Protein AF-0000000075451572 (afdb_homodimer)

Foldseek 3Di:
DDPPDPPPPPPPPPPPPPPPPVPPPPPPPPPPCPVPLPPPFDFCVPWDKAKFAVLLLQDFDQADLLLVLVLVVLRVVCRLLLLQVLLCPVPPPASDDPVQADPVQWHKDKFFPVSSLDDPVCVVVNVVSQQCQQVAKDWDWDADPVGDIDTDIGGQWDKAFDPDPPDPTGIIMTIGHRRSSCSRSDQPVHIFMDTSSLSSSDPGPLLSSVLSVVRVCVVVQWDKDFPCSVCRSNVCNPPCQWVVSCCVPHVVVSQVRQVVCQQVRRHQKGKDKDAAADPPDPDTHGGMIIIGMDGRPPPVVVVQVVVLVVLLVVQLVLLCVQQNDDSVVSNVLSVLDHPVCSVVLVVVSVVLSVVCVVDVLDDRRSVVNCSVSSSVSSSHPPPPPPPVPPSPPVD/DDDPPPPPPPPPPPPPDPPPPVPPPPPPPPPPCPVPLPPPFDFCVPWDKFKFAVLLLQDFDQADLLLVLVLVVLRVVCRLLLLQVLLCPVPPPASDDQVQADPVQWHKDKFFPVSSLDDPVCVVVNVVSQQCQQVAKDWDWDADPVGDIDTDIGGQWDKAFDPDPPDPTGIIMTIGHRRSSCSRSDQPVHIFMDTSSLSSSDPGPLLSSVLSVVRVCVVVQWDKDFPCSVCRSNVCNPPCQWVVSVCVPHVVVSQVRQVVCQQVRRHQKGWDKDAAADPPDPDTHGRMIIIGMDGRPDPVVVVQVVVLVVLLVVQLVLLCVQQNDDSVVSNVLSVLDHPVCSVVLVVVSVVLSVVCVVDVLDDRRSVVNCSVSSSVSSSHPPPPPPPVPPSPPVD

Structure (mmCIF, N/CA/C/O backbone):
data_AF-0000000075451572-model_v1
#
loop_
_entity.id
_entity.type
_entity.pdbx_description
1 polymer 'Initiator RepB protein'
#
loop_
_atom_site.group_PDB
_atom_site.id
_atom_site.type_symbol
_atom_site.label_atom_id
_atom_site.label_alt_id
_atom_site.label_comp_id
_atom_site.label_asym_id
_atom_site.label_entity_id
_atom_site.label_seq_id
_atom_site.pdbx_PDB_ins_code
_atom_site.Cartn_x
_atom_site.Cartn_y
_atom_site.Cartn_z
_atom_site.occupancy
_atom_site.B_iso_or_equiv
_atom_site.auth_seq_id
_atom_site.auth_comp_id
_atom_site.auth_asym_id
_atom_site.auth_atom_id
_atom_site.pdbx_PDB_model_num
ATOM 1 N N . MET A 1 1 ? -90.5 -44.438 25.922 1 24.92 1 MET A N 1
ATOM 2 C CA . MET A 1 1 ? -89 -44.531 25.828 1 24.92 1 MET A CA 1
ATOM 3 C C . MET A 1 1 ? -88.5 -43.812 24.594 1 24.92 1 MET A C 1
ATOM 5 O O . MET A 1 1 ? -88.438 -44.406 23.5 1 24.92 1 MET A O 1
ATOM 9 N N . GLU A 1 2 ? -88.812 -42.562 24.438 1 24.56 2 GLU A N 1
ATOM 10 C CA . GLU A 1 2 ? -89 -41.562 23.391 1 24.56 2 GLU A CA 1
ATOM 11 C C . GLU A 1 2 ? -87.688 -41.156 22.75 1 24.56 2 GLU A C 1
ATOM 13 O O . GLU A 1 2 ? -86.75 -40.781 23.453 1 24.56 2 GLU A O 1
ATOM 18 N N . GLY A 1 3 ? -87.312 -41.812 21.625 1 25.23 3 GLY A N 1
ATOM 19 C CA . GLY A 1 3 ? -86.188 -41.969 20.75 1 25.23 3 GLY A CA 1
ATOM 20 C C . GLY A 1 3 ? -85.688 -40.688 20.156 1 25.23 3 GLY A C 1
ATOM 21 O O . GLY A 1 3 ? -86.375 -40.062 19.344 1 25.23 3 GLY A O 1
ATOM 22 N N . GLU A 1 4 ? -85.125 -39.844 21.078 1 25.3 4 GLU A N 1
ATOM 23 C CA . GLU A 1 4 ? -84.75 -38.469 20.875 1 25.3 4 GLU A CA 1
ATOM 24 C C . GLU A 1 4 ? -83.875 -38.312 19.641 1 25.3 4 GLU A C 1
ATOM 26 O O . GLU A 1 4 ? -82.875 -39.031 19.469 1 25.3 4 GLU A O 1
ATOM 31 N N . ARG A 1 5 ? -84.5 -37.812 18.547 1 25.31 5 ARG A N 1
ATOM 32 C CA . ARG A 1 5 ? -84.125 -37.656 17.141 1 25.31 5 ARG A CA 1
ATOM 33 C C . ARG A 1 5 ? -82.875 -36.812 16.984 1 25.31 5 ARG A C 1
ATOM 35 O O . ARG A 1 5 ? -82.812 -35.688 17.5 1 25.31 5 ARG A O 1
ATOM 42 N N . PRO A 1 6 ? -81.688 -37.438 16.859 1 27.94 6 PRO A N 1
ATOM 43 C CA . PRO A 1 6 ? -80.312 -36.844 16.906 1 27.94 6 PRO A CA 1
ATOM 44 C C . PRO A 1 6 ? -80.125 -35.812 15.805 1 27.94 6 PRO A C 1
ATOM 46 O O . PRO A 1 6 ? -80.375 -36.062 14.641 1 27.94 6 PRO A O 1
ATOM 49 N N . THR A 1 7 ? -80.562 -34.531 16.062 1 24.95 7 THR A N 1
ATOM 50 C CA . THR A 1 7 ? -80.625 -33.438 15.117 1 24.95 7 THR A CA 1
ATOM 51 C C . THR A 1 7 ? -79.312 -33.219 14.453 1 24.95 7 THR A C 1
ATOM 53 O O . THR A 1 7 ? -78.25 -33.031 15.148 1 24.95 7 THR A O 1
ATOM 56 N N . THR A 1 8 ? -79.062 -33.844 13.312 1 22.77 8 THR A N 1
ATOM 57 C CA . THR A 1 8 ? -77.875 -33.969 12.422 1 22.77 8 THR A CA 1
ATOM 58 C C . THR A 1 8 ? -77.438 -32.594 11.922 1 22.77 8 THR A C 1
ATOM 60 O O . THR A 1 8 ? -78.125 -31.969 11.117 1 22.77 8 THR A O 1
ATOM 63 N N . LYS A 1 9 ? -77.188 -31.672 12.961 1 23.52 9 LYS A N 1
ATOM 64 C CA . LYS A 1 9 ? -76.812 -30.312 12.586 1 23.52 9 LYS A CA 1
ATOM 65 C C . LYS A 1 9 ? -75.812 -30.281 11.453 1 23.52 9 LYS A C 1
ATOM 67 O O . LYS A 1 9 ? -74.75 -30.938 11.531 1 23.52 9 LYS A O 1
ATOM 72 N N . SER A 1 10 ? -76.25 -30.109 10.219 1 22.59 10 SER A N 1
ATOM 73 C CA . SER A 1 10 ? -75.625 -30.078 8.891 1 22.59 10 SER A CA 1
ATOM 74 C C . SER A 1 10 ? -74.5 -29.016 8.812 1 22.59 10 SER A C 1
ATOM 76 O O . SER A 1 10 ? -74.75 -27.828 9.023 1 22.59 10 SER A O 1
ATOM 78 N N . SER A 1 11 ? -73.375 -29.25 9.508 1 24.06 11 SER A N 1
ATOM 79 C CA . SER A 1 11 ? -72.25 -28.375 9.609 1 24.06 11 SER A CA 1
ATOM 80 C C . SER A 1 11 ? -71.812 -27.891 8.234 1 24.06 11 SER A C 1
ATOM 82 O O . SER A 1 11 ? -71.5 -28.688 7.363 1 24.06 11 SER A O 1
ATOM 84 N N . VAL A 1 12 ? -72.562 -26.875 7.73 1 24.38 12 VAL A N 1
ATOM 85 C CA . VAL A 1 12 ? -72.312 -26.266 6.422 1 24.38 12 VAL A CA 1
ATOM 86 C C . VAL A 1 12 ? -70.875 -25.859 6.297 1 24.38 12 VAL A C 1
ATOM 88 O O . VAL A 1 12 ? -70.375 -25.047 7.086 1 24.38 12 VAL A O 1
ATOM 91 N N . VAL A 1 13 ? -70 -26.812 6.043 1 24.36 13 VAL A N 1
ATOM 92 C CA . VAL A 1 13 ? -68.562 -26.641 5.812 1 24.36 13 VAL A CA 1
ATOM 93 C C . VAL A 1 13 ? -68.312 -25.578 4.746 1 24.36 13 VAL A C 1
ATOM 95 O O . VAL A 1 13 ? -68.812 -25.719 3.605 1 24.36 13 VAL A O 1
ATOM 98 N N . ARG A 1 14 ? -68.625 -24.312 5.191 1 23.56 14 ARG A N 1
ATOM 99 C CA . ARG A 1 14 ? -68.375 -23.203 4.27 1 23.56 14 ARG A CA 1
ATOM 100 C C . ARG A 1 14 ? -67.125 -23.438 3.473 1 23.56 14 ARG A C 1
ATOM 102 O O . ARG A 1 14 ? -66.062 -23.688 4.051 1 23.56 14 ARG A O 1
ATOM 109 N N . ALA A 1 15 ? -67.25 -23.953 2.273 1 23.89 15 ALA A N 1
ATOM 110 C CA . ALA A 1 15 ? -66.188 -24.203 1.263 1 23.89 15 ALA A CA 1
ATOM 111 C C . ALA A 1 15 ? -65.375 -22.953 1 1 23.89 15 ALA A C 1
ATOM 113 O O . ALA A 1 15 ? -65.938 -21.906 0.634 1 23.89 15 ALA A O 1
ATOM 114 N N . GLY A 1 16 ? -64.562 -22.625 1.948 1 23.11 16 GLY A N 1
ATOM 115 C CA . GLY A 1 16 ? -63.688 -21.469 1.809 1 23.11 16 GLY A CA 1
ATOM 116 C C . GLY A 1 16 ? -63.125 -21.297 0.404 1 23.11 16 GLY A C 1
ATOM 117 O O . GLY A 1 16 ? -62.812 -22.281 -0.265 1 23.11 16 GLY A O 1
ATOM 118 N N . LYS A 1 17 ? -63.719 -20.312 -0.306 1 24.28 17 LYS A N 1
ATOM 119 C CA . LYS A 1 17 ? -63.375 -19.891 -1.662 1 24.28 17 LYS A CA 1
ATOM 120 C C . LYS A 1 17 ? -61.875 -19.875 -1.867 1 24.28 17 LYS A C 1
ATOM 122 O O . LYS A 1 17 ? -61.156 -19.188 -1.132 1 24.28 17 LYS A O 1
ATOM 127 N N . ALA A 1 18 ? -61.281 -20.984 -2.354 1 24.42 18 ALA A N 1
ATOM 128 C CA . ALA A 1 18 ? -59.875 -21.109 -2.814 1 24.42 18 ALA A CA 1
ATOM 129 C C . ALA A 1 18 ? -59.5 -19.969 -3.762 1 24.42 18 ALA A C 1
ATOM 131 O O . ALA A 1 18 ? -60.094 -19.859 -4.852 1 24.42 18 ALA A O 1
ATOM 132 N N . THR A 1 19 ? -59.531 -18.734 -3.27 1 24.86 19 THR A N 1
ATOM 133 C CA . THR A 1 19 ? -59.062 -17.688 -4.16 1 24.86 19 THR A CA 1
ATOM 134 C C . THR A 1 19 ? -57.812 -18.141 -4.934 1 24.86 19 THR A C 1
ATOM 136 O O . THR A 1 19 ? -56.844 -18.609 -4.344 1 24.86 19 THR A O 1
ATOM 139 N N . ALA A 1 20 ? -58 -18.594 -6.098 1 23.45 20 ALA A N 1
ATOM 140 C CA . ALA A 1 20 ? -57 -18.953 -7.117 1 23.45 20 ALA A CA 1
ATOM 141 C C . ALA A 1 20 ? -55.969 -17.844 -7.305 1 23.45 20 ALA A C 1
ATOM 143 O O . ALA A 1 20 ? -56.312 -16.781 -7.812 1 23.45 20 ALA A O 1
ATOM 144 N N . HIS A 1 21 ? -55.281 -17.438 -6.258 1 24.62 21 HIS A N 1
ATOM 145 C CA . HIS A 1 21 ? -54.188 -16.531 -6.539 1 24.62 21 HIS A CA 1
ATOM 146 C C . HIS A 1 21 ? -53.344 -17 -7.734 1 24.62 21 HIS A C 1
ATOM 148 O O . HIS A 1 21 ? -52.875 -18.141 -7.758 1 24.62 21 HIS A O 1
ATOM 154 N N . ASN A 1 22 ? -53.812 -16.656 -8.93 1 25.28 22 ASN A N 1
ATOM 155 C CA . ASN A 1 22 ? -53.125 -16.828 -10.203 1 25.28 22 ASN A CA 1
ATOM 156 C C . ASN A 1 22 ? -51.656 -16.469 -10.094 1 25.28 22 ASN A C 1
ATOM 158 O O . ASN A 1 22 ? -51.312 -15.312 -9.875 1 25.28 22 ASN A O 1
ATOM 162 N N . ALA A 1 23 ? -50.844 -17.328 -9.477 1 26.11 23 ALA A N 1
ATOM 163 C CA . ALA A 1 23 ? -49.406 -17.359 -9.312 1 26.11 23 ALA A CA 1
ATOM 164 C C . ALA A 1 23 ? -48.688 -17.188 -10.648 1 26.11 23 ALA A C 1
ATOM 166 O O . ALA A 1 23 ? -47.5 -17.484 -10.781 1 26.11 23 ALA A O 1
ATOM 167 N N . ASN A 1 24 ? -49.5 -16.859 -11.695 1 25.38 24 ASN A N 1
ATOM 168 C CA . ASN A 1 24 ? -48.688 -16.906 -12.891 1 25.38 24 ASN A CA 1
ATOM 169 C C . ASN A 1 24 ? -47.531 -15.883 -12.82 1 25.38 24 ASN A C 1
ATOM 171 O O . ASN A 1 24 ? -47.719 -14.734 -13.25 1 25.38 24 ASN A O 1
ATOM 175 N N . PHE A 1 25 ? -47.062 -15.633 -11.625 1 27.64 25 PHE A N 1
ATOM 176 C CA . PHE A 1 25 ? -45.938 -14.719 -11.758 1 27.64 25 PHE A CA 1
ATOM 177 C C . PHE A 1 25 ? -44.969 -15.172 -12.867 1 27.64 25 PHE A C 1
ATOM 179 O O . PHE A 1 25 ? -44.562 -16.328 -12.898 1 27.64 25 PHE A O 1
ATOM 186 N N . GLY A 1 26 ? -45.219 -14.633 -14.055 1 25.41 26 GLY A N 1
ATOM 187 C CA . GLY A 1 26 ? -44.375 -14.844 -15.219 1 25.41 26 GLY A CA 1
ATOM 188 C C . GLY A 1 26 ? -42.906 -14.984 -14.859 1 25.41 26 GLY A C 1
ATOM 189 O O . GLY A 1 26 ? -42.375 -14.25 -14.008 1 25.41 26 GLY A O 1
ATOM 190 N N . LYS A 1 27 ? -42.469 -16.281 -14.938 1 27.27 27 LYS A N 1
ATOM 191 C CA . LYS A 1 27 ? -41.062 -16.703 -14.891 1 27.27 27 LYS A CA 1
ATOM 192 C C . LYS A 1 27 ? -40.188 -15.734 -15.656 1 27.27 27 LYS A C 1
ATOM 194 O O . LYS A 1 27 ? -40.281 -15.602 -16.875 1 27.27 27 LYS A O 1
ATOM 199 N N . ARG A 1 28 ? -40.031 -14.578 -15.156 1 26.98 28 ARG A N 1
ATOM 200 C CA . ARG A 1 28 ? -38.969 -13.789 -15.781 1 26.98 28 ARG A CA 1
ATOM 201 C C . ARG A 1 28 ? -37.812 -14.672 -16.234 1 26.98 28 ARG A C 1
ATOM 203 O O . ARG A 1 28 ? -37.25 -15.422 -15.422 1 26.98 28 ARG A O 1
ATOM 210 N N . LYS A 1 29 ? -37.875 -15.148 -17.438 1 23.97 29 LYS A N 1
ATOM 211 C CA . LYS A 1 29 ? -36.75 -15.836 -18.031 1 23.97 29 LYS A CA 1
ATOM 212 C C . LYS A 1 29 ? -35.438 -15.312 -17.453 1 23.97 29 LYS A C 1
ATOM 214 O O . LYS A 1 29 ? -35.156 -14.117 -17.516 1 23.97 29 LYS A O 1
ATOM 219 N N . LYS A 1 30 ? -35.125 -15.891 -16.359 1 27.97 30 LYS A N 1
ATOM 220 C CA . LYS A 1 30 ? -33.719 -15.719 -16.016 1 27.97 30 LYS A CA 1
ATOM 221 C C . LYS A 1 30 ? -32.844 -15.617 -17.266 1 27.97 30 LYS A C 1
ATOM 223 O O . LYS A 1 30 ? -32.875 -16.5 -18.125 1 27.97 30 LYS A O 1
ATOM 228 N N . ARG A 1 31 ? -32.875 -14.398 -17.859 1 28.81 31 ARG A N 1
ATOM 229 C CA . ARG A 1 31 ? -31.844 -14.227 -18.906 1 28.81 31 ARG A CA 1
ATOM 230 C C . ARG A 1 31 ? -30.656 -15.156 -18.656 1 28.81 31 ARG A C 1
ATOM 232 O O . ARG A 1 31 ? -30.078 -15.156 -17.562 1 28.81 31 ARG A O 1
ATOM 239 N N . ASP A 1 32 ? -30.875 -16.344 -19 1 27.22 32 ASP A N 1
ATOM 240 C CA . ASP A 1 32 ? -29.688 -17.203 -19.109 1 27.22 32 ASP A CA 1
ATOM 241 C C . ASP A 1 32 ? -28.453 -16.375 -19.453 1 27.22 32 ASP A C 1
ATOM 243 O O . ASP A 1 32 ? -28.328 -15.844 -20.547 1 27.22 32 ASP A O 1
ATOM 247 N N . ILE A 1 33 ? -28.141 -15.5 -18.594 1 30.22 33 ILE A N 1
ATOM 248 C CA . ILE A 1 33 ? -26.859 -14.82 -18.734 1 30.22 33 ILE A CA 1
ATOM 249 C C . ILE A 1 33 ? -25.797 -15.828 -19.172 1 30.22 33 ILE A C 1
ATOM 251 O O . ILE A 1 33 ? -25.266 -16.578 -18.359 1 30.22 33 ILE A O 1
ATOM 255 N N . LYS A 1 34 ? -26.016 -16.703 -20.094 1 29.16 34 LYS A N 1
ATOM 256 C CA . LYS A 1 34 ? -24.844 -17.266 -20.766 1 29.16 34 LYS A CA 1
ATOM 257 C C . LYS A 1 34 ? -23.766 -16.219 -20.953 1 29.16 34 LYS A C 1
ATOM 259 O O . LYS A 1 34 ? -23.859 -15.375 -21.859 1 29.16 34 LYS A O 1
ATOM 264 N N . ARG A 1 35 ? -23.219 -15.719 -19.938 1 33.06 35 ARG A N 1
ATOM 265 C CA . ARG A 1 35 ? -22.062 -14.828 -20.016 1 33.06 35 ARG A CA 1
ATOM 266 C C . ARG A 1 35 ? -21.062 -15.32 -21.062 1 33.06 35 ARG A C 1
ATOM 268 O O . ARG A 1 35 ? -20.656 -16.484 -21.031 1 33.06 35 ARG A O 1
ATOM 275 N N . ASN A 1 36 ? -21.141 -14.758 -22.266 1 31.44 36 ASN A N 1
ATOM 276 C CA . ASN A 1 36 ? -20.25 -14.906 -23.422 1 31.44 36 ASN A CA 1
ATOM 277 C C . ASN A 1 36 ? -18.812 -15.164 -22.984 1 31.44 36 ASN A C 1
ATOM 279 O O . ASN A 1 36 ? -18.281 -14.453 -22.125 1 31.44 36 ASN A O 1
ATOM 283 N N . ILE A 1 37 ? -18.406 -16.422 -22.875 1 35.78 37 ILE A N 1
ATOM 284 C CA . ILE A 1 37 ? -16.984 -16.75 -22.797 1 35.78 37 ILE A CA 1
ATOM 285 C C . ILE A 1 37 ? -16.188 -15.75 -23.625 1 35.78 37 ILE A C 1
ATOM 287 O O . ILE A 1 37 ? -16.484 -15.531 -24.812 1 35.78 37 ILE A O 1
ATOM 291 N N . PRO A 1 38 ? -15.555 -14.812 -23.016 1 39.12 38 PRO A N 1
ATOM 292 C CA . PRO A 1 38 ? -14.82 -13.867 -23.859 1 39.12 38 PRO A CA 1
ATOM 293 C C . PRO A 1 38 ? -14.125 -14.555 -25.031 1 39.12 38 PRO A C 1
ATOM 295 O O . PRO A 1 38 ? -13.672 -15.695 -24.906 1 39.12 38 PRO A O 1
ATOM 298 N N . THR A 1 39 ? -14.531 -14.328 -26.234 1 40.69 39 THR A N 1
ATOM 299 C CA . THR A 1 39 ? -14.008 -14.758 -27.531 1 40.69 39 THR A CA 1
ATOM 300 C C . THR A 1 39 ? -12.484 -14.844 -27.484 1 40.69 39 THR A C 1
ATOM 302 O O . THR A 1 39 ? -11.875 -15.484 -28.359 1 40.69 39 THR A O 1
ATOM 305 N N . GLU A 1 40 ? -11.852 -14.234 -26.594 1 44.69 40 GLU A N 1
ATOM 306 C CA . GLU A 1 40 ? -10.391 -14.141 -26.672 1 44.69 40 GLU A CA 1
ATOM 307 C C . GLU A 1 40 ? -9.727 -15.242 -25.844 1 44.69 40 GLU A C 1
ATOM 309 O O . GLU A 1 40 ? -8.539 -15.148 -25.516 1 44.69 40 GLU A O 1
ATOM 314 N N . LEU A 1 41 ? -10.531 -16.188 -25.578 1 48.88 41 LEU A N 1
ATOM 315 C CA . LEU A 1 41 ? -9.969 -17.25 -24.75 1 48.88 41 LEU A CA 1
ATOM 316 C C . LEU A 1 41 ? -9.078 -18.172 -25.562 1 48.88 41 LEU A C 1
ATOM 318 O O . LEU A 1 41 ? -9.359 -18.422 -26.75 1 48.88 41 LEU A O 1
ATOM 322 N N . ILE A 1 42 ? -7.902 -18.406 -25.234 1 49 42 ILE A N 1
ATOM 323 C CA . ILE A 1 42 ? -6.934 -19.297 -25.859 1 49 42 ILE A CA 1
ATOM 324 C C . ILE A 1 42 ? -7.137 -20.719 -25.328 1 49 42 ILE A C 1
ATOM 326 O O . ILE A 1 42 ? -7.266 -20.938 -24.125 1 49 42 ILE A O 1
ATOM 330 N N . PRO A 1 43 ? -7.359 -21.656 -26.297 1 45.78 43 PRO A N 1
ATOM 331 C CA . PRO A 1 43 ? -7.477 -23.047 -25.891 1 45.78 43 PRO A CA 1
ATOM 332 C C . PRO A 1 43 ? -6.316 -23.5 -25.016 1 45.78 43 PRO A C 1
ATOM 334 O O . PRO A 1 43 ? -5.219 -22.953 -25.094 1 45.78 43 PRO A O 1
ATOM 337 N N . ILE A 1 44 ? -6.52 -24.406 -24.094 1 48.25 44 ILE A N 1
ATOM 338 C CA . ILE A 1 44 ? -5.566 -24.938 -23.125 1 48.25 44 ILE A CA 1
ATOM 339 C C . ILE A 1 44 ? -4.293 -25.375 -23.828 1 48.25 44 ILE A C 1
ATOM 341 O O . ILE A 1 44 ? -3.195 -25.266 -23.281 1 48.25 44 ILE A O 1
ATOM 345 N N . GLU A 1 45 ? -4.477 -25.781 -25.078 1 50.19 45 GLU A N 1
ATOM 346 C CA . GLU A 1 45 ? -3.346 -26.281 -25.859 1 50.19 45 GLU A CA 1
ATOM 347 C C . GLU A 1 45 ? -2.312 -25.188 -26.094 1 50.19 45 GLU A C 1
ATOM 349 O O . GLU A 1 45 ? -1.122 -25.469 -26.25 1 50.19 45 GLU A O 1
ATOM 354 N N . GLU A 1 46 ? -2.645 -24.016 -26.031 1 56.78 46 GLU A N 1
ATOM 355 C CA . GLU A 1 46 ? -1.768 -22.875 -26.297 1 56.78 46 GLU A CA 1
ATOM 356 C C . GLU A 1 46 ? -1.408 -22.156 -25 1 56.78 46 GLU A C 1
ATOM 358 O O . GLU A 1 46 ? -0.881 -21.047 -25.031 1 56.78 46 GLU A O 1
ATOM 363 N N . GLU A 1 47 ? -1.589 -23.031 -24.016 1 71.06 47 GLU A N 1
ATOM 364 C CA . GLU A 1 47 ? -1.401 -22.469 -22.688 1 71.06 47 GLU A CA 1
ATOM 365 C C . GLU A 1 47 ? 0.08 -22.312 -22.359 1 71.06 47 GLU A C 1
ATOM 367 O O . GLU A 1 47 ? 0.891 -23.172 -22.703 1 71.06 47 GLU A O 1
ATOM 372 N N . THR A 1 48 ? 0.448 -21.172 -21.828 1 82 48 THR A N 1
ATOM 373 C CA . THR A 1 48 ? 1.779 -21 -21.266 1 82 48 THR A CA 1
ATOM 374 C C . THR A 1 48 ? 1.808 -21.469 -19.797 1 82 48 THR A C 1
ATOM 376 O O . THR A 1 48 ? 1.171 -20.859 -18.938 1 82 48 THR A O 1
ATOM 379 N N . TRP A 1 49 ? 2.49 -22.531 -19.562 1 88.44 49 TRP A N 1
ATOM 380 C CA . TRP A 1 49 ? 2.566 -23.094 -18.219 1 88.44 49 TRP A CA 1
ATOM 381 C C . TRP A 1 49 ? 3.771 -22.547 -17.453 1 88.44 49 TRP A C 1
ATOM 383 O O . TRP A 1 49 ? 4.902 -22.609 -17.953 1 88.44 49 TRP A O 1
ATOM 393 N N . LEU A 1 50 ? 3.518 -22.078 -16.344 1 92.38 50 LEU A N 1
ATOM 394 C CA . LEU A 1 50 ? 4.555 -21.438 -15.539 1 92.38 50 LEU A CA 1
ATOM 395 C C . LEU A 1 50 ? 4.852 -22.25 -14.281 1 92.38 50 LEU A C 1
ATOM 397 O O . LEU A 1 50 ? 3.967 -22.906 -13.742 1 92.38 50 LEU A O 1
ATOM 401 N N . LEU A 1 51 ? 6.117 -22.25 -13.977 1 91.94 51 LEU A N 1
ATOM 402 C CA . LEU A 1 51 ? 6.496 -22.703 -12.641 1 91.94 51 LEU A CA 1
ATOM 403 C C . LEU A 1 51 ? 6.195 -21.641 -11.602 1 91.94 51 LEU A C 1
ATOM 405 O O . LEU A 1 51 ? 6.754 -20.547 -11.648 1 91.94 51 LEU A O 1
ATOM 409 N N . GLN A 1 52 ? 5.32 -21.953 -10.648 1 92.81 52 GLN A N 1
ATOM 410 C CA . GLN A 1 52 ? 4.855 -20.969 -9.68 1 92.81 52 GLN A CA 1
ATOM 411 C C . GLN A 1 52 ? 5.219 -21.375 -8.258 1 92.81 52 GLN A C 1
ATOM 413 O O . GLN A 1 52 ? 4.77 -22.422 -7.77 1 92.81 52 GLN A O 1
ATOM 418 N N . PRO A 1 53 ? 6.078 -20.547 -7.605 1 90.88 53 PRO A N 1
ATOM 419 C CA . PRO A 1 53 ? 6.332 -20.812 -6.191 1 90.88 53 PRO A CA 1
ATOM 420 C C . PRO A 1 53 ? 5.062 -20.766 -5.344 1 90.88 53 PRO A C 1
ATOM 422 O O . PRO A 1 53 ? 4.223 -19.875 -5.535 1 90.88 53 PRO A O 1
ATOM 425 N N . ILE A 1 54 ? 4.926 -21.672 -4.449 1 87.25 54 ILE A N 1
ATOM 426 C CA . ILE A 1 54 ? 3.76 -21.719 -3.574 1 87.25 54 ILE A CA 1
ATOM 427 C C . ILE A 1 54 ? 3.701 -20.469 -2.715 1 87.25 54 ILE A C 1
ATOM 429 O O . ILE A 1 54 ? 2.617 -19.953 -2.412 1 87.25 54 ILE A O 1
ATOM 433 N N . ALA A 1 55 ? 4.84 -19.922 -2.391 1 84.06 55 ALA A N 1
ATOM 434 C CA . ALA A 1 55 ? 4.906 -18.688 -1.61 1 84.06 55 ALA A CA 1
ATOM 435 C C . ALA A 1 55 ? 4.145 -17.562 -2.303 1 84.06 55 ALA A C 1
ATOM 437 O O . ALA A 1 55 ? 3.5 -16.734 -1.643 1 84.06 55 ALA A O 1
ATOM 438 N N . VAL A 1 56 ? 4.211 -17.484 -3.541 1 87.81 56 VAL A N 1
ATOM 439 C CA . VAL A 1 56 ? 3.516 -16.453 -4.312 1 87.81 56 VAL A CA 1
ATOM 440 C C . VAL A 1 56 ? 2.016 -16.734 -4.316 1 87.81 56 VAL A C 1
ATOM 442 O O . VAL A 1 56 ? 1.202 -15.82 -4.203 1 87.81 56 VAL A O 1
ATOM 445 N N . THR A 1 57 ? 1.695 -17.984 -4.414 1 86.25 57 THR A N 1
ATOM 446 C CA . THR A 1 57 ? 0.299 -18.406 -4.398 1 86.25 57 THR A CA 1
ATOM 447 C C . THR A 1 57 ? -0.353 -18.062 -3.061 1 86.25 57 THR A C 1
ATOM 449 O O . THR A 1 57 ? -1.516 -17.656 -3.018 1 86.25 57 THR A O 1
ATOM 452 N N . MET A 1 58 ? 0.406 -18.094 -2.072 1 81.56 58 MET A N 1
ATOM 453 C CA . MET A 1 58 ? -0.137 -17.938 -0.726 1 81.56 58 MET A CA 1
ATOM 454 C C . MET A 1 58 ? -0 -16.5 -0.25 1 81.56 58 MET A C 1
ATOM 456 O O . MET A 1 58 ? -0.352 -16.172 0.887 1 81.56 58 MET A O 1
ATOM 460 N N . MET A 1 59 ? 0.589 -15.656 -0.987 1 79 59 MET A N 1
ATOM 461 C CA . MET A 1 59 ? 0.749 -14.266 -0.585 1 79 59 MET A CA 1
ATOM 462 C C . MET A 1 59 ? -0.59 -13.656 -0.182 1 79 59 MET A C 1
ATOM 464 O O . MET A 1 59 ? -1.591 -13.836 -0.88 1 79 59 MET A O 1
ATOM 468 N N . ARG A 1 60 ? -0.523 -12.945 0.954 1 74.56 60 ARG A N 1
ATOM 469 C CA . ARG A 1 60 ? -1.751 -12.422 1.545 1 74.56 60 ARG A CA 1
ATOM 470 C C . ARG A 1 60 ? -1.955 -10.953 1.174 1 74.56 60 ARG A C 1
ATOM 472 O O . ARG A 1 60 ? -1.443 -10.062 1.851 1 74.56 60 ARG A O 1
ATOM 479 N N . HIS A 1 61 ? -2.578 -10.672 0.144 1 76.88 61 HIS A N 1
ATOM 480 C CA . HIS A 1 61 ? -2.969 -9.32 -0.246 1 76.88 61 HIS A CA 1
ATOM 481 C C . HIS A 1 61 ? -4.293 -9.328 -1.001 1 76.88 61 HIS A C 1
ATOM 483 O O . HIS A 1 61 ? -4.668 -10.344 -1.596 1 76.88 61 HIS A O 1
ATOM 489 N N . ASP A 1 62 ? -4.945 -8.273 -0.83 1 78.44 62 ASP A N 1
ATOM 490 C CA . ASP A 1 62 ? -6.188 -8.086 -1.579 1 78.44 62 ASP A CA 1
ATOM 491 C C . ASP A 1 62 ? -5.902 -7.598 -2.996 1 78.44 62 ASP A C 1
ATOM 493 O O . ASP A 1 62 ? -6.125 -6.426 -3.311 1 78.44 62 ASP A O 1
ATOM 497 N N . TYR A 1 63 ? -5.602 -8.562 -3.834 1 84 63 TYR A N 1
ATOM 498 C CA . TYR A 1 63 ? -5.211 -8.227 -5.199 1 84 63 TYR A CA 1
ATOM 499 C C . TYR A 1 63 ? -6.438 -7.973 -6.07 1 84 63 TYR A C 1
ATOM 501 O O . TYR A 1 63 ? -7.449 -8.672 -5.949 1 84 63 TYR A O 1
ATOM 509 N N . SER A 1 64 ? -6.297 -6.992 -6.93 1 84.75 64 SER A N 1
ATOM 510 C CA . SER A 1 64 ? -7.258 -6.887 -8.023 1 84.75 64 SER A CA 1
ATOM 511 C C . SER A 1 64 ? -6.965 -7.902 -9.117 1 84.75 64 SER A C 1
ATOM 513 O O . SER A 1 64 ? -5.906 -8.531 -9.117 1 84.75 64 SER A O 1
ATOM 515 N N . LEU A 1 65 ? -7.945 -8.023 -9.984 1 86.81 65 LEU A N 1
ATOM 516 C CA . LEU A 1 65 ? -7.797 -8.945 -11.109 1 86.81 65 LEU A CA 1
ATOM 517 C C . LEU A 1 65 ? -6.547 -8.617 -11.914 1 86.81 65 LEU A C 1
ATOM 519 O O . LEU A 1 65 ? -5.762 -9.516 -12.242 1 86.81 65 LEU A O 1
ATOM 523 N N . ILE A 1 66 ? -6.348 -7.422 -12.164 1 87.12 66 ILE A N 1
ATOM 524 C CA . ILE A 1 66 ? -5.238 -6.961 -12.992 1 87.12 66 ILE A CA 1
ATOM 525 C C . ILE A 1 66 ? -3.924 -7.121 -12.227 1 87.12 66 ILE A C 1
ATOM 527 O O . ILE A 1 66 ? -2.902 -7.492 -12.812 1 87.12 66 ILE A O 1
ATOM 531 N N . GLN A 1 67 ? -3.908 -6.883 -10.977 1 88.12 67 GLN A N 1
ATOM 532 C CA . GLN A 1 67 ? -2.703 -7.031 -10.172 1 88.12 67 GLN A CA 1
ATOM 533 C C . GLN A 1 67 ? -2.223 -8.484 -10.164 1 88.12 67 GLN A C 1
ATOM 535 O O . GLN A 1 67 ? -1.019 -8.742 -10.195 1 88.12 67 GLN A O 1
ATOM 540 N N . ILE A 1 68 ? -3.121 -9.391 -10.117 1 90.62 68 ILE A N 1
ATOM 541 C CA . ILE A 1 68 ? -2.752 -10.797 -10.172 1 90.62 68 ILE A CA 1
ATOM 542 C C . ILE A 1 68 ? -2.117 -11.109 -11.523 1 90.62 68 ILE A C 1
ATOM 544 O O . ILE A 1 68 ? -1.124 -11.836 -11.602 1 90.62 68 ILE A O 1
ATOM 548 N N . ARG A 1 69 ? -2.682 -10.625 -12.562 1 90.25 69 ARG A N 1
ATOM 549 C CA . ARG A 1 69 ? -2.115 -10.82 -13.891 1 90.25 69 ARG A CA 1
ATOM 550 C C . ARG A 1 69 ? -0.688 -10.289 -13.961 1 90.25 69 ARG A C 1
ATOM 552 O O . ARG A 1 69 ? 0.186 -10.914 -14.562 1 90.25 69 ARG A O 1
ATOM 559 N N . ILE A 1 70 ? -0.495 -9.172 -13.359 1 90.81 70 ILE A N 1
ATOM 560 C CA . ILE A 1 70 ? 0.84 -8.578 -13.352 1 90.81 70 ILE A CA 1
ATOM 561 C C . ILE A 1 70 ? 1.786 -9.469 -12.539 1 90.81 70 ILE A C 1
ATOM 563 O O . ILE A 1 70 ? 2.926 -9.703 -12.945 1 90.81 70 ILE A O 1
ATOM 567 N N . LEU A 1 71 ? 1.318 -9.891 -11.414 1 90.81 71 LEU A N 1
ATOM 568 C CA . LEU A 1 71 ? 2.117 -10.789 -10.586 1 90.81 71 LEU A CA 1
ATOM 569 C C . LEU A 1 71 ? 2.523 -12.031 -11.383 1 90.81 71 LEU A C 1
ATOM 571 O O . LEU A 1 71 ? 3.676 -12.461 -11.312 1 90.81 71 LEU A O 1
ATOM 575 N N . VAL A 1 72 ? 1.566 -12.578 -12.062 1 91.38 72 VAL A N 1
ATOM 576 C CA . VAL A 1 72 ? 1.838 -13.758 -12.883 1 91.38 72 VAL A CA 1
ATOM 577 C C . VAL A 1 72 ? 2.857 -13.406 -13.969 1 91.38 72 VAL A C 1
ATOM 579 O O . VAL A 1 72 ? 3.721 -14.227 -14.297 1 91.38 72 VAL A O 1
ATOM 582 N N . THR A 1 73 ? 2.744 -12.258 -14.508 1 90.81 73 THR A N 1
ATOM 583 C CA . THR A 1 73 ? 3.693 -11.797 -15.516 1 90.81 73 THR A CA 1
ATOM 584 C C . THR A 1 73 ? 5.09 -11.656 -14.922 1 90.81 73 THR A C 1
ATOM 586 O O . THR A 1 73 ? 6.086 -11.945 -15.586 1 90.81 73 THR A O 1
ATOM 589 N N . ILE A 1 74 ? 5.156 -11.195 -13.75 1 92.44 74 ILE A N 1
ATOM 590 C CA . ILE A 1 74 ? 6.438 -11.109 -13.055 1 92.44 74 ILE A CA 1
ATOM 591 C C . ILE A 1 74 ? 7.035 -12.508 -12.898 1 92.44 74 ILE A C 1
ATOM 593 O O . ILE A 1 74 ? 8.219 -12.711 -13.172 1 92.44 74 ILE A O 1
ATOM 597 N N . VAL A 1 75 ? 6.223 -13.391 -12.5 1 92.5 75 VAL A N 1
ATOM 598 C CA . VAL A 1 75 ? 6.668 -14.773 -12.344 1 92.5 75 VAL A CA 1
ATOM 599 C C . VAL A 1 75 ? 7.125 -15.328 -13.688 1 92.5 75 VAL A C 1
ATOM 601 O O . VAL A 1 75 ? 8.117 -16.047 -13.766 1 92.5 75 VAL A O 1
ATOM 604 N N . GLU A 1 76 ? 6.371 -15.008 -14.711 1 92.31 76 GLU A N 1
ATOM 605 C CA . GLU A 1 76 ? 6.734 -15.422 -16.062 1 92.31 76 GLU A CA 1
ATOM 606 C C . GLU A 1 76 ? 8.125 -14.922 -16.438 1 92.31 76 GLU A C 1
ATOM 608 O O . GLU A 1 76 ? 8.922 -15.664 -17.016 1 92.31 76 GLU A O 1
ATOM 613 N N . TYR A 1 77 ? 8.406 -13.75 -16.109 1 92.12 77 TYR A N 1
ATOM 614 C CA . TYR A 1 77 ? 9.703 -13.148 -16.375 1 92.12 77 TYR A CA 1
ATOM 615 C C . TYR A 1 77 ? 10.82 -13.883 -15.648 1 92.12 77 TYR A C 1
ATOM 617 O O . TYR A 1 77 ? 11.945 -13.969 -16.156 1 92.12 77 TYR A O 1
ATOM 625 N N . MET A 1 78 ? 10.508 -14.492 -14.555 1 92.62 78 MET A N 1
ATOM 626 C CA . MET A 1 78 ? 11.523 -15.086 -13.695 1 92.62 78 MET A CA 1
ATOM 627 C C . MET A 1 78 ? 11.625 -16.594 -13.945 1 92.62 78 MET A C 1
ATOM 629 O O . MET A 1 78 ? 12.266 -17.312 -13.172 1 92.62 78 MET A O 1
ATOM 633 N N . GLN A 1 79 ? 11.047 -17.078 -14.914 1 91.25 79 GLN A N 1
ATOM 634 C CA . GLN A 1 79 ? 10.977 -18.516 -15.148 1 91.25 79 GLN A CA 1
ATOM 635 C C . GLN A 1 79 ? 12.367 -19.125 -15.312 1 91.25 79 GLN A C 1
ATOM 637 O O . GLN A 1 79 ? 12.648 -20.203 -14.789 1 91.25 79 GLN A O 1
ATOM 642 N N . SER A 1 80 ? 13.227 -18.375 -16.062 1 87.5 80 SER A N 1
ATOM 643 C CA . SER A 1 80 ? 14.578 -18.891 -16.25 1 87.5 80 SER A CA 1
ATOM 644 C C . SER A 1 80 ? 15.297 -19.078 -14.922 1 87.5 80 SER A C 1
ATOM 646 O O . SER A 1 80 ? 15.961 -20.094 -14.711 1 87.5 80 SER A O 1
ATOM 648 N N . LYS A 1 81 ? 15.125 -18.125 -14.055 1 88.5 81 LYS A N 1
ATOM 649 C CA . LYS A 1 81 ? 15.734 -18.203 -12.727 1 88.5 81 LYS A CA 1
ATOM 650 C C . LYS A 1 81 ? 15.125 -19.328 -11.906 1 88.5 81 LYS A C 1
ATOM 652 O O . LYS A 1 81 ? 15.844 -20.062 -11.211 1 88.5 81 LYS A O 1
ATOM 657 N N . LEU A 1 82 ? 13.867 -19.438 -11.938 1 89.88 82 LEU A N 1
ATOM 658 C CA . LEU A 1 82 ? 13.156 -20.469 -11.188 1 89.88 82 LEU A CA 1
ATOM 659 C C . LEU A 1 82 ? 13.594 -21.859 -11.625 1 89.88 82 LEU A C 1
ATOM 661 O O . LEU A 1 82 ? 13.852 -22.734 -10.781 1 89.88 82 LEU A O 1
ATOM 665 N N . HIS A 1 83 ? 13.758 -22 -12.891 1 85.94 83 HIS A N 1
ATOM 666 C CA . HIS A 1 83 ? 14.195 -23.297 -13.398 1 85.94 83 HIS A CA 1
ATOM 667 C C . HIS A 1 83 ? 15.648 -23.578 -13.023 1 85.94 83 HIS A C 1
ATOM 669 O O . HIS A 1 83 ? 16 -24.719 -12.742 1 85.94 83 HIS A O 1
ATOM 675 N N . ASN A 1 84 ? 16.422 -22.516 -12.977 1 83.25 84 ASN A N 1
ATOM 676 C CA . ASN A 1 84 ? 17.797 -22.672 -12.539 1 83.25 84 ASN A CA 1
ATOM 677 C C . ASN A 1 84 ? 17.891 -23.094 -11.078 1 83.25 84 ASN A C 1
ATOM 679 O O . ASN A 1 84 ? 18.719 -23.922 -10.711 1 83.25 84 ASN A O 1
ATOM 683 N N . ILE A 1 85 ? 17.062 -22.516 -10.281 1 84.44 85 ILE A N 1
ATOM 684 C CA . ILE A 1 85 ? 17.016 -22.828 -8.859 1 84.44 85 ILE A CA 1
ATOM 685 C C . ILE A 1 85 ? 16.562 -24.281 -8.672 1 84.44 85 ILE A C 1
ATOM 687 O O . ILE A 1 85 ? 17.094 -25 -7.828 1 84.44 85 ILE A O 1
ATOM 691 N N . LEU A 1 86 ? 15.578 -24.578 -9.352 1 80.06 86 LEU A N 1
ATOM 692 C CA . LEU A 1 86 ? 15.023 -25.922 -9.25 1 80.06 86 LEU A CA 1
ATOM 693 C C . LEU A 1 86 ? 16.047 -26.969 -9.68 1 80.06 86 LEU A C 1
ATOM 695 O O . LEU A 1 86 ? 16.125 -28.047 -9.086 1 80.06 86 LEU A O 1
ATOM 699 N N . SER A 1 87 ? 16.812 -26.547 -10.609 1 72.38 87 SER A N 1
ATOM 700 C CA . SER A 1 87 ? 17.828 -27.469 -11.117 1 72.38 87 SER A CA 1
ATOM 701 C C . SER A 1 87 ? 19.078 -27.469 -10.242 1 72.38 87 SER A C 1
ATOM 703 O O . SER A 1 87 ? 19.984 -28.266 -10.445 1 72.38 87 SER A O 1
ATOM 705 N N . LYS A 1 88 ? 19 -26.922 -8.82 1 62.91 88 LYS A N 1
ATOM 706 C CA . LYS A 1 88 ? 20.078 -26.828 -7.828 1 62.91 88 LYS A CA 1
ATOM 707 C C . LYS A 1 88 ? 21.375 -26.359 -8.469 1 62.91 88 LYS A C 1
ATOM 709 O O . LYS A 1 88 ? 22.469 -26.766 -8.047 1 62.91 88 LYS A O 1
ATOM 714 N N . ASP A 1 89 ? 21.375 -25.875 -9.562 1 52.97 89 ASP A N 1
ATOM 715 C CA . ASP A 1 89 ? 22.703 -25.406 -9.961 1 52.97 89 ASP A CA 1
ATOM 716 C C . ASP A 1 89 ? 23.266 -24.438 -8.914 1 52.97 89 ASP A C 1
ATOM 718 O O . ASP A 1 89 ? 22.859 -23.281 -8.844 1 52.97 89 ASP A O 1
ATOM 722 N N . ARG A 1 90 ? 23.594 -25.031 -7.758 1 48.59 90 ARG A N 1
ATOM 723 C CA . ARG A 1 90 ? 24.125 -24.453 -6.527 1 48.59 90 ARG A CA 1
ATOM 724 C C . ARG A 1 90 ? 25.172 -23.375 -6.828 1 48.59 90 ARG A C 1
ATOM 726 O O . ARG A 1 90 ? 25.656 -22.703 -5.918 1 48.59 90 ARG A O 1
ATOM 733 N N . ASN A 1 91 ? 25.688 -23.516 -8.016 1 47.88 91 ASN A N 1
ATOM 734 C CA . ASN A 1 91 ? 26.906 -22.719 -8.156 1 47.88 91 ASN A CA 1
ATOM 735 C C . ASN A 1 91 ? 26.609 -21.234 -8.172 1 47.88 91 ASN A C 1
ATOM 737 O O . ASN A 1 91 ? 27.5 -20.422 -8.461 1 47.88 91 ASN A O 1
ATOM 741 N N . GLU A 1 92 ? 25.344 -20.906 -8.188 1 54.28 92 GLU A N 1
ATOM 742 C CA . GLU A 1 92 ? 25.281 -19.453 -8.273 1 54.28 92 GLU A CA 1
ATOM 743 C C . GLU A 1 92 ? 25.109 -18.828 -6.891 1 54.28 92 GLU A C 1
ATOM 745 O O . GLU A 1 92 ? 24.125 -19.078 -6.203 1 54.28 92 GLU A O 1
ATOM 750 N N . PRO A 1 93 ? 26.266 -18.359 -6.355 1 56.78 93 PRO A N 1
ATOM 751 C CA . PRO A 1 93 ? 26.297 -17.766 -5.012 1 56.78 93 PRO A CA 1
ATOM 752 C C . PRO A 1 93 ? 25.094 -16.859 -4.738 1 56.78 93 PRO A C 1
ATOM 754 O O . PRO A 1 93 ? 24.578 -16.828 -3.617 1 56.78 93 PRO A O 1
ATOM 757 N N . GLU A 1 94 ? 24.734 -16.078 -5.918 1 69 94 GLU A N 1
ATOM 758 C CA . GLU A 1 94 ? 23.625 -15.156 -5.719 1 69 94 GLU A CA 1
ATOM 759 C C . GLU A 1 94 ? 22.531 -15.383 -6.75 1 69 94 GLU A C 1
ATOM 761 O O . GLU A 1 94 ? 22.812 -15.578 -7.938 1 69 94 GLU A O 1
ATOM 766 N N . ILE A 1 95 ? 21.344 -15.734 -6.387 1 80.06 95 ILE A N 1
ATOM 767 C CA . ILE A 1 95 ? 20.188 -15.953 -7.254 1 80.06 95 ILE A CA 1
ATOM 768 C C . ILE A 1 95 ? 20.125 -14.852 -8.305 1 80.06 95 ILE A C 1
ATOM 770 O O . ILE A 1 95 ? 19.922 -15.125 -9.492 1 80.06 95 ILE A O 1
ATOM 774 N N . PHE A 1 96 ? 20.359 -13.633 -7.902 1 86.56 96 PHE A N 1
ATOM 775 C CA . PHE A 1 96 ? 20.406 -12.492 -8.812 1 86.56 96 PHE A CA 1
ATOM 776 C C . PHE A 1 96 ? 21.766 -11.82 -8.766 1 86.56 96 PHE A C 1
ATOM 778 O O . PHE A 1 96 ? 22.156 -11.25 -7.738 1 86.56 96 PHE A O 1
ATOM 785 N N . SER A 1 97 ? 22.5 -11.883 -9.852 1 84 97 SER A N 1
ATOM 786 C CA . SER A 1 97 ? 23.812 -11.242 -9.922 1 84 97 SER A CA 1
ATOM 787 C C . SER A 1 97 ? 23.688 -9.734 -10.078 1 84 97 SER A C 1
ATOM 789 O O . SER A 1 97 ? 22.641 -9.234 -10.492 1 84 97 SER A O 1
ATOM 791 N N . ASP A 1 98 ? 24.688 -9.008 -9.742 1 84.06 98 ASP A N 1
ATOM 792 C CA . ASP A 1 98 ? 24.703 -7.547 -9.852 1 84.06 98 ASP A CA 1
ATOM 793 C C . ASP A 1 98 ? 24.484 -7.098 -11.289 1 84.06 98 ASP A C 1
ATOM 795 O O . ASP A 1 98 ? 23.922 -6.027 -11.531 1 84.06 98 ASP A O 1
ATOM 799 N N . ALA A 1 99 ? 24.875 -7.945 -12.219 1 82.06 99 ALA A N 1
ATOM 800 C CA . ALA A 1 99 ? 24.75 -7.605 -13.641 1 82.06 99 ALA A CA 1
ATOM 801 C C . ALA A 1 99 ? 23.281 -7.578 -14.07 1 82.06 99 ALA A C 1
ATOM 803 O O . ALA A 1 99 ? 22.938 -6.926 -15.055 1 82.06 99 ALA A O 1
ATOM 804 N N . GLU A 1 100 ? 22.469 -8.281 -13.336 1 86.12 100 GLU A N 1
ATOM 805 C CA . GLU A 1 100 ? 21.062 -8.383 -13.68 1 86.12 100 GLU A CA 1
ATOM 806 C C . GLU A 1 100 ? 20.25 -7.266 -13.039 1 86.12 100 GLU A C 1
ATOM 808 O O . GLU A 1 100 ? 19.062 -7.109 -13.328 1 86.12 100 GLU A O 1
ATOM 813 N N . LEU A 1 101 ? 20.922 -6.543 -12.25 1 88.56 101 LEU A N 1
ATOM 814 C CA . LEU A 1 101 ? 20.25 -5.5 -11.492 1 88.56 101 LEU A CA 1
ATOM 815 C C . LEU A 1 101 ? 20.625 -4.113 -12.008 1 88.56 101 LEU A C 1
ATOM 817 O O . LEU A 1 101 ? 21.656 -3.953 -12.664 1 88.56 101 LEU A O 1
ATOM 821 N N . ASP A 1 102 ? 19.719 -3.234 -11.797 1 84.5 102 ASP A N 1
ATOM 822 C CA . ASP A 1 102 ? 20.031 -1.861 -12.18 1 84.5 102 ASP A CA 1
ATOM 823 C C . ASP A 1 102 ? 21.016 -1.227 -11.18 1 84.5 102 ASP A C 1
ATOM 825 O O . ASP A 1 102 ? 21.547 -1.911 -10.312 1 84.5 102 ASP A O 1
ATOM 829 N N . ASN A 1 103 ? 21.266 0.095 -11.344 1 76.25 103 ASN A N 1
ATOM 830 C CA . ASN A 1 103 ? 22.25 0.8 -10.523 1 76.25 103 ASN A CA 1
ATOM 831 C C . ASN A 1 103 ? 21.828 0.86 -9.062 1 76.25 103 ASN A C 1
ATOM 833 O O . ASN A 1 103 ? 22.656 1.009 -8.172 1 76.25 103 ASN A O 1
ATOM 837 N N . ASP A 1 104 ? 20.578 0.626 -8.852 1 75.56 104 ASP A N 1
ATOM 838 C CA . ASP A 1 104 ? 20.062 0.708 -7.492 1 75.56 104 ASP A CA 1
ATOM 839 C C . ASP A 1 104 ? 19.891 -0.682 -6.887 1 75.56 104 ASP A C 1
ATOM 841 O O . ASP A 1 104 ? 19.344 -0.824 -5.793 1 75.56 104 ASP A O 1
ATOM 845 N N . GLY A 1 105 ? 20.359 -1.693 -7.613 1 81.31 105 GLY A N 1
ATOM 846 C CA . GLY A 1 105 ? 20.25 -3.055 -7.109 1 81.31 105 GLY A CA 1
ATOM 847 C C . GLY A 1 105 ? 18.875 -3.645 -7.246 1 81.31 105 GLY A C 1
ATOM 848 O O . GLY A 1 105 ? 18.438 -4.449 -6.414 1 81.31 105 GLY A O 1
ATOM 849 N N . ARG A 1 106 ? 18.219 -3.189 -8.227 1 90.81 106 ARG A N 1
ATOM 850 C CA . ARG A 1 106 ? 16.844 -3.66 -8.406 1 90.81 106 ARG A CA 1
ATOM 851 C C . ARG A 1 106 ? 16.688 -4.371 -9.75 1 90.81 106 ARG A C 1
ATOM 853 O O . ARG A 1 106 ? 17.375 -4.043 -10.719 1 90.81 106 ARG A O 1
ATOM 860 N N . LEU A 1 107 ? 15.844 -5.379 -9.766 1 93.62 107 LEU A N 1
ATOM 861 C CA . LEU A 1 107 ? 15.484 -6.074 -10.992 1 93.62 107 LEU A CA 1
ATOM 862 C C . LEU A 1 107 ? 14.484 -5.254 -11.805 1 93.62 107 LEU A C 1
ATOM 864 O O . LEU A 1 107 ? 13.469 -4.809 -11.273 1 93.62 107 LEU A O 1
ATOM 868 N N . GLU A 1 108 ? 14.812 -5.051 -13.039 1 94.38 108 GLU A N 1
ATOM 869 C CA . GLU A 1 108 ? 13.953 -4.258 -13.914 1 94.38 108 GLU A CA 1
ATOM 870 C C . GLU A 1 108 ? 13.18 -5.145 -14.883 1 94.38 108 GLU A C 1
ATOM 872 O O . GLU A 1 108 ? 13.773 -5.945 -15.609 1 94.38 108 GLU A O 1
ATOM 877 N N . ILE A 1 109 ? 11.875 -5 -14.875 1 94.06 109 ILE A N 1
ATOM 878 C CA . ILE A 1 109 ? 11.008 -5.758 -15.773 1 94.06 109 ILE A CA 1
ATOM 879 C C . ILE A 1 109 ? 10.156 -4.797 -16.609 1 94.06 109 ILE A C 1
ATOM 881 O O . ILE A 1 109 ? 9.305 -4.086 -16.062 1 94.06 109 ILE A O 1
ATOM 885 N N . LYS A 1 110 ? 10.422 -4.789 -17.875 1 93.19 110 LYS A N 1
ATOM 886 C CA . LYS A 1 110 ? 9.555 -4.023 -18.781 1 93.19 110 LYS A CA 1
ATOM 887 C C . LYS A 1 110 ? 8.281 -4.793 -19.094 1 93.19 110 LYS A C 1
ATOM 889 O O . LYS A 1 110 ? 8.328 -5.891 -19.656 1 93.19 110 LYS A O 1
ATOM 894 N N . THR A 1 111 ? 7.172 -4.223 -18.781 1 92.25 111 THR A N 1
ATOM 895 C CA . THR A 1 111 ? 5.883 -4.883 -18.938 1 92.25 111 THR A CA 1
ATOM 896 C C . THR A 1 111 ? 5.02 -4.152 -19.953 1 92.25 111 THR A C 1
ATOM 898 O O . THR A 1 111 ? 4.586 -3.023 -19.719 1 92.25 111 THR A O 1
ATOM 901 N N . LEU A 1 112 ? 4.734 -4.867 -21.016 1 90.62 112 LEU A N 1
ATOM 902 C CA . LEU A 1 112 ? 3.871 -4.297 -22.031 1 90.62 112 LEU A CA 1
ATOM 903 C C . LEU A 1 112 ? 2.4 -4.461 -21.656 1 90.62 112 LEU A C 1
ATOM 905 O O . LEU A 1 112 ? 1.983 -5.535 -21.234 1 90.62 112 LEU A O 1
ATOM 909 N N . PHE A 1 113 ? 1.643 -3.371 -21.859 1 90 113 PHE A N 1
ATOM 910 C CA . PHE A 1 113 ? 0.23 -3.404 -21.5 1 90 113 PHE A CA 1
ATOM 911 C C . PHE A 1 113 ? -0.503 -4.484 -22.281 1 90 113 PHE A C 1
ATOM 913 O O . PHE A 1 113 ? -1.369 -5.172 -21.75 1 90 113 PHE A O 1
ATOM 920 N N . LYS A 1 114 ? -0.126 -4.715 -23.516 1 84.5 114 LYS A N 1
ATOM 921 C CA . LYS A 1 114 ? -0.794 -5.66 -24.406 1 84.5 114 LYS A CA 1
ATOM 922 C C . LYS A 1 114 ? -0.651 -7.09 -23.891 1 84.5 114 LYS A C 1
ATOM 924 O O . LYS A 1 114 ? -1.507 -7.938 -24.156 1 84.5 114 LYS A O 1
ATOM 929 N N . THR A 1 115 ? 0.384 -7.332 -23.125 1 84.38 115 THR A N 1
ATOM 930 C CA . THR A 1 115 ? 0.645 -8.688 -22.656 1 84.38 115 THR A CA 1
ATOM 931 C C . THR A 1 115 ? -0.201 -9.016 -21.438 1 84.38 115 THR A C 1
ATOM 933 O O . THR A 1 115 ? -0.26 -10.164 -21 1 84.38 115 THR A O 1
ATOM 936 N N . LEU A 1 116 ? -0.823 -8.07 -20.875 1 87.06 116 LEU A N 1
ATOM 937 C CA . LEU A 1 116 ? -1.565 -8.258 -19.641 1 87.06 116 LEU A CA 1
ATOM 938 C C . LEU A 1 116 ? -3.012 -8.648 -19.922 1 87.06 116 LEU A C 1
ATOM 940 O O . LEU A 1 116 ? -3.791 -8.883 -19 1 87.06 116 LEU A O 1
ATOM 944 N N . GLY A 1 117 ? -3.424 -8.758 -21.172 1 79.44 117 GLY A N 1
ATOM 945 C CA . GLY A 1 117 ? -4.75 -9.211 -21.562 1 79.44 117 GLY A CA 1
ATOM 946 C C . GLY A 1 117 ? -5.848 -8.227 -21.219 1 79.44 117 GLY A C 1
ATOM 947 O O . GLY A 1 117 ? -6.945 -8.625 -20.828 1 79.44 117 GLY A O 1
ATOM 948 N N . VAL A 1 118 ? -5.48 -6.949 -21.156 1 82.38 118 VAL A N 1
ATOM 949 C CA . VAL A 1 118 ? -6.449 -5.906 -20.828 1 82.38 118 VAL A CA 1
ATOM 950 C C . VAL A 1 118 ? -6.785 -5.102 -22.078 1 82.38 118 VAL A C 1
ATOM 952 O O . VAL A 1 118 ? -5.895 -4.75 -22.859 1 82.38 118 VAL A O 1
ATOM 955 N N . ASP A 1 119 ? -8.086 -4.879 -22.219 1 80.62 119 ASP A N 1
ATOM 956 C CA . ASP A 1 119 ? -8.555 -4.051 -23.328 1 80.62 119 ASP A CA 1
ATOM 957 C C . ASP A 1 119 ? -8.031 -2.623 -23.203 1 80.62 119 ASP A C 1
ATOM 959 O O . ASP A 1 119 ? -8.008 -2.059 -22.109 1 80.62 119 ASP A O 1
ATOM 963 N N . PRO A 1 120 ? -7.625 -2.082 -24.344 1 82.19 120 PRO A N 1
ATOM 964 C CA . PRO A 1 120 ? -7.078 -0.724 -24.328 1 82.19 120 PRO A CA 1
ATOM 965 C C . PRO A 1 120 ? -8.031 0.289 -23.703 1 82.19 120 PRO A C 1
ATOM 967 O O . PRO A 1 120 ? -7.594 1.28 -23.125 1 82.19 120 PRO A O 1
ATOM 970 N N . ASN A 1 121 ? -9.281 0.02 -23.781 1 82.5 121 ASN A N 1
ATOM 971 C CA . ASN A 1 121 ? -10.266 0.918 -23.188 1 82.5 121 ASN A CA 1
ATOM 972 C C . ASN A 1 121 ? -10.148 0.947 -21.672 1 82.5 121 ASN A C 1
ATOM 974 O O . ASN A 1 121 ? -10.609 1.893 -21.031 1 82.5 121 ASN A O 1
ATOM 978 N N . HIS A 1 122 ? -9.477 -0.075 -21.172 1 84.62 122 HIS A N 1
ATOM 979 C CA . HIS A 1 122 ? -9.375 -0.17 -19.719 1 84.62 122 HIS A CA 1
ATOM 980 C C . HIS A 1 122 ? -7.961 0.143 -19.234 1 84.62 122 HIS A C 1
ATOM 982 O O . HIS A 1 122 ? -7.605 -0.166 -18.094 1 84.62 122 HIS A O 1
ATOM 988 N N . TYR A 1 123 ? -7.203 0.792 -20.094 1 85.31 123 TYR A N 1
ATOM 989 C CA . TYR A 1 123 ? -5.82 1.104 -19.75 1 85.31 123 TYR A CA 1
ATOM 990 C C . TYR A 1 123 ? -5.754 2.09 -18.594 1 85.31 123 TYR A C 1
ATOM 992 O O . TYR A 1 123 ? -4.848 2.014 -17.75 1 85.31 123 TYR A O 1
ATOM 1000 N N . PRO A 1 124 ? -6.676 2.957 -18.516 1 83.75 124 PRO A N 1
ATOM 1001 C CA . PRO A 1 124 ? -6.645 3.811 -17.328 1 83.75 124 PRO A CA 1
ATOM 1002 C C . PRO A 1 124 ? -6.77 3.018 -16.031 1 83.75 124 PRO A C 1
ATOM 1004 O O . PRO A 1 124 ? -6.066 3.303 -15.062 1 83.75 124 PRO A O 1
ATOM 1007 N N . GLN A 1 125 ? -7.582 2.01 -16.062 1 84.25 125 GLN A N 1
ATOM 1008 C CA . GLN A 1 125 ? -7.719 1.13 -14.906 1 84.25 125 GLN A CA 1
ATOM 1009 C C . GLN A 1 125 ? -6.441 0.327 -14.672 1 84.25 125 GLN A C 1
ATOM 1011 O O . GLN A 1 125 ? -6.039 0.105 -13.531 1 84.25 125 GLN A O 1
ATOM 1016 N N . LEU A 1 126 ? -5.906 -0.035 -15.766 1 88.81 126 LEU A N 1
ATOM 1017 C CA . LEU A 1 126 ? -4.648 -0.77 -15.688 1 88.81 126 LEU A CA 1
ATOM 1018 C C . LEU A 1 126 ? -3.561 0.081 -15.039 1 88.81 126 LEU A C 1
ATOM 1020 O O . LEU A 1 126 ? -2.807 -0.405 -14.195 1 88.81 126 LEU A O 1
ATOM 1024 N N . ARG A 1 127 ? -3.518 1.283 -15.43 1 88.56 127 ARG A N 1
ATOM 1025 C CA . ARG A 1 127 ? -2.527 2.195 -14.875 1 88.56 127 ARG A CA 1
ATOM 1026 C C . ARG A 1 127 ? -2.717 2.352 -13.367 1 88.56 127 ARG A C 1
ATOM 1028 O O . ARG A 1 127 ? -1.742 2.371 -12.609 1 88.56 127 ARG A O 1
ATOM 1035 N N . GLN A 1 128 ? -3.896 2.453 -12.984 1 86.38 128 GLN A N 1
ATOM 1036 C CA . GLN A 1 128 ? -4.203 2.57 -11.562 1 86.38 128 GLN A CA 1
ATOM 1037 C C . GLN A 1 128 ? -3.807 1.304 -10.812 1 86.38 128 GLN A C 1
ATOM 1039 O O . GLN A 1 128 ? -3.27 1.376 -9.703 1 86.38 128 GLN A O 1
ATOM 1044 N N . SER A 1 129 ? -4.051 0.18 -11.43 1 87 129 SER A N 1
ATOM 1045 C CA . SER A 1 129 ? -3.67 -1.09 -10.82 1 87 129 SER A CA 1
ATOM 1046 C C . SER A 1 129 ? -2.156 -1.207 -10.688 1 87 129 SER A C 1
ATOM 1048 O O . SER A 1 129 ? -1.655 -1.743 -9.695 1 87 129 SER A O 1
ATOM 1050 N N . LEU A 1 130 ? -1.55 -0.703 -11.68 1 89.75 130 LEU A N 1
ATOM 1051 C CA . LEU A 1 130 ? -0.091 -0.71 -11.656 1 89.75 130 LEU A CA 1
ATOM 1052 C C . LEU A 1 130 ? 0.44 0.167 -10.523 1 89.75 130 LEU A C 1
ATOM 1054 O O . LEU A 1 130 ? 1.354 -0.233 -9.805 1 89.75 130 LEU A O 1
ATOM 1058 N N . LYS A 1 131 ? -0.126 1.286 -10.391 1 87.56 131 LYS A N 1
ATOM 1059 C CA . LYS A 1 131 ? 0.279 2.184 -9.312 1 87.56 131 LYS A CA 1
ATOM 1060 C C . LYS A 1 131 ? 0.102 1.521 -7.949 1 87.56 131 LYS A C 1
ATOM 1062 O O . LYS A 1 131 ? 0.949 1.67 -7.066 1 87.56 131 LYS A O 1
ATOM 1067 N N . MET A 1 132 ? -0.881 0.739 -7.875 1 86.44 132 MET A N 1
ATOM 1068 C CA . MET A 1 132 ? -1.229 0.142 -6.59 1 86.44 132 MET A CA 1
ATOM 1069 C C . MET A 1 132 ? -0.328 -1.049 -6.281 1 86.44 132 MET A C 1
ATOM 1071 O O . MET A 1 132 ? -0.269 -1.507 -5.137 1 86.44 132 MET A O 1
ATOM 1075 N N . LEU A 1 133 ? 0.415 -1.5 -7.223 1 87.5 133 LEU A N 1
ATOM 1076 C CA . LEU A 1 133 ? 1.392 -2.547 -6.949 1 87.5 133 LEU A CA 1
ATOM 1077 C C . LEU A 1 133 ? 2.434 -2.07 -5.941 1 87.5 133 LEU A C 1
ATOM 1079 O O . LEU A 1 133 ? 2.928 -2.859 -5.133 1 87.5 133 LEU A O 1
ATOM 1083 N N . ALA A 1 134 ? 2.719 -0.837 -6.086 1 88.44 134 ALA A N 1
ATOM 1084 C CA . ALA A 1 134 ? 3.688 -0.233 -5.176 1 88.44 134 ALA A CA 1
ATOM 1085 C C . ALA A 1 134 ? 3.154 -0.206 -3.748 1 88.44 134 ALA A C 1
ATOM 1087 O O . ALA A 1 134 ? 3.918 -0.027 -2.797 1 88.44 134 ALA A O 1
ATOM 1088 N N . ALA A 1 135 ? 1.929 -0.455 -3.648 1 86.44 135 ALA A N 1
ATOM 1089 C CA . ALA A 1 135 ? 1.29 -0.385 -2.336 1 86.44 135 ALA A CA 1
ATOM 1090 C C . ALA A 1 135 ? 1.11 -1.777 -1.739 1 86.44 135 ALA A C 1
ATOM 1092 O O . ALA A 1 135 ? 0.455 -1.938 -0.707 1 86.44 135 ALA A O 1
ATOM 1093 N N . ILE A 1 136 ? 1.605 -2.801 -2.375 1 87 136 ILE A N 1
ATOM 1094 C CA . ILE A 1 136 ? 1.533 -4.156 -1.842 1 87 136 ILE A CA 1
ATOM 1095 C C . ILE A 1 136 ? 2.723 -4.41 -0.918 1 87 136 ILE A C 1
ATOM 1097 O O . ILE A 1 136 ? 3.867 -4.461 -1.37 1 87 136 ILE A O 1
ATOM 1101 N N . PRO A 1 137 ? 2.416 -4.629 0.317 1 87.75 137 PRO A N 1
ATOM 1102 C CA . PRO A 1 137 ? 3.523 -4.848 1.251 1 87.75 137 PRO A CA 1
ATOM 1103 C C . PRO A 1 137 ? 4.078 -6.27 1.185 1 87.75 137 PRO A C 1
ATOM 1105 O O . PRO A 1 137 ? 3.322 -7.223 0.993 1 87.75 137 PRO A O 1
ATOM 1108 N N . VAL A 1 138 ? 5.348 -6.379 1.311 1 88.5 138 VAL A N 1
ATOM 1109 C CA . VAL A 1 138 ? 6.043 -7.664 1.368 1 88.5 138 VAL A CA 1
ATOM 1110 C C . VAL A 1 138 ? 6.875 -7.742 2.645 1 88.5 138 VAL A C 1
ATOM 1112 O O . VAL A 1 138 ? 7.645 -6.828 2.949 1 88.5 138 VAL A O 1
ATOM 1115 N N . GLU A 1 139 ? 6.664 -8.812 3.395 1 88.81 139 GLU A N 1
ATOM 1116 C CA . GLU A 1 139 ? 7.426 -9.039 4.621 1 88.81 139 GLU A CA 1
ATOM 1117 C C . GLU A 1 139 ? 8.609 -9.969 4.371 1 88.81 139 GLU A C 1
ATOM 1119 O O . GLU A 1 139 ? 8.445 -11.062 3.828 1 88.81 139 GLU A O 1
ATOM 1124 N N . ILE A 1 140 ? 9.781 -9.508 4.762 1 88.06 140 ILE A N 1
ATOM 1125 C CA . ILE A 1 140 ? 11.008 -10.258 4.527 1 88.06 140 ILE A CA 1
ATOM 1126 C C . ILE A 1 140 ? 11.82 -10.336 5.82 1 88.06 140 ILE A C 1
ATOM 1128 O O . ILE A 1 140 ? 12.094 -9.312 6.453 1 88.06 140 ILE A O 1
ATOM 1132 N N . PRO A 1 141 ? 12.18 -11.539 6.18 1 87.56 141 PRO A N 1
ATOM 1133 C CA . PRO A 1 141 ? 13.133 -11.609 7.293 1 87.56 141 PRO A CA 1
ATOM 1134 C C . PRO A 1 141 ? 14.484 -10.984 6.957 1 87.56 141 PRO A C 1
ATOM 1136 O O . PRO A 1 141 ? 15.008 -11.188 5.855 1 87.56 141 PRO A O 1
ATOM 1139 N N . TYR A 1 142 ? 15.008 -10.195 7.848 1 87.69 142 TYR A N 1
ATOM 1140 C CA . TYR A 1 142 ? 16.25 -9.453 7.629 1 87.69 142 TYR A CA 1
ATOM 1141 C C . TYR A 1 142 ? 17.172 -9.555 8.836 1 87.69 142 TYR A C 1
ATOM 1143 O O . TYR A 1 142 ? 16.719 -9.438 9.977 1 87.69 142 TYR A O 1
ATOM 1151 N N . LYS A 1 143 ? 18.406 -9.867 8.539 1 87.5 143 LYS A N 1
ATOM 1152 C CA . LYS A 1 143 ? 19.406 -9.922 9.602 1 87.5 143 LYS A CA 1
ATOM 1153 C C . LYS A 1 143 ? 20.547 -8.938 9.328 1 87.5 143 LYS A C 1
ATOM 1155 O O . LYS A 1 143 ? 21.078 -8.898 8.219 1 87.5 143 LYS A O 1
ATOM 1160 N N . THR A 1 144 ? 20.828 -8.125 10.32 1 84.06 144 THR A N 1
ATOM 1161 C CA . THR A 1 144 ? 21.938 -7.176 10.188 1 84.06 144 THR A CA 1
ATOM 1162 C C . THR A 1 144 ? 23.281 -7.883 10.336 1 84.06 144 THR A C 1
ATOM 1164 O O . THR A 1 144 ? 23.328 -9.055 10.703 1 84.06 144 THR A O 1
ATOM 1167 N N . ILE A 1 145 ? 24.312 -7.109 9.984 1 78.94 145 ILE A N 1
ATOM 1168 C CA . ILE A 1 145 ? 25.672 -7.637 10.055 1 78.94 145 ILE A CA 1
ATOM 1169 C C . ILE A 1 145 ? 26 -8.008 11.5 1 78.94 145 ILE A C 1
ATOM 1171 O O . ILE A 1 145 ? 26.688 -8.992 11.75 1 78.94 145 ILE A O 1
ATOM 1175 N N . ASP A 1 146 ? 25.469 -7.262 12.461 1 81.12 146 ASP A N 1
ATOM 1176 C CA . ASP A 1 146 ? 25.734 -7.488 13.875 1 81.12 146 ASP A CA 1
ATOM 1177 C C . ASP A 1 146 ? 24.906 -8.648 14.414 1 81.12 146 ASP A C 1
ATOM 1179 O O . ASP A 1 146 ? 24.984 -8.984 15.602 1 81.12 146 ASP A O 1
ATOM 1183 N N . GLY A 1 147 ? 24.016 -9.242 13.555 1 81.62 147 GLY A N 1
ATOM 1184 C CA . GLY A 1 147 ? 23.281 -10.43 13.938 1 81.62 147 GLY A CA 1
ATOM 1185 C C . GLY A 1 147 ? 21.891 -10.125 14.461 1 81.62 147 GLY A C 1
ATOM 1186 O O . GLY A 1 147 ? 21.188 -11.023 14.93 1 81.62 147 GLY A O 1
ATOM 1187 N N . ARG A 1 148 ? 21.547 -8.93 14.484 1 87.06 148 ARG A N 1
ATOM 1188 C CA . ARG A 1 148 ? 20.203 -8.586 14.93 1 87.06 148 ARG A CA 1
ATOM 1189 C C . ARG A 1 148 ? 19.156 -8.93 13.867 1 87.06 148 ARG A C 1
ATOM 1191 O O . ARG A 1 148 ? 19.391 -8.719 12.672 1 87.06 148 ARG A O 1
ATOM 1198 N N . SER A 1 149 ? 18.047 -9.586 14.32 1 90.81 149 SER A N 1
ATOM 1199 C CA . SER A 1 149 ? 17 -10.023 13.406 1 90.81 149 SER A CA 1
ATOM 1200 C C . SER A 1 149 ? 15.883 -9 13.32 1 90.81 149 SER A C 1
ATOM 1202 O O . SER A 1 149 ? 15.398 -8.508 14.352 1 90.81 149 SER A O 1
ATOM 1204 N N . TYR A 1 150 ? 15.523 -8.656 12.141 1 92.31 150 TYR A N 1
ATOM 1205 C CA . TYR A 1 150 ? 14.422 -7.734 11.883 1 92.31 150 TYR A CA 1
ATOM 1206 C C . TYR A 1 150 ? 13.398 -8.367 10.945 1 92.31 150 TYR A C 1
ATOM 1208 O O . TYR A 1 150 ? 13.727 -9.289 10.188 1 92.31 150 TYR A O 1
ATOM 1216 N N . LEU A 1 151 ? 12.195 -7.938 11.086 1 92.31 151 LEU A N 1
ATOM 1217 C CA . LEU A 1 151 ? 11.219 -8.086 10.016 1 92.31 151 LEU A CA 1
ATOM 1218 C C . LEU A 1 151 ? 11.203 -6.859 9.117 1 92.31 151 LEU A C 1
ATOM 1220 O O . LEU A 1 151 ? 10.82 -5.77 9.555 1 92.31 151 LEU A O 1
ATOM 1224 N N . LYS A 1 152 ? 11.656 -7.023 7.973 1 93 152 LYS A N 1
ATOM 1225 C CA . LYS A 1 152 ? 11.617 -5.949 6.984 1 93 152 LYS A CA 1
ATOM 1226 C C . LYS A 1 152 ? 10.305 -5.961 6.211 1 93 152 LYS A C 1
ATOM 1228 O O . LYS A 1 152 ? 9.898 -7 5.688 1 93 152 LYS A O 1
ATOM 1233 N N . VAL A 1 153 ? 9.664 -4.863 6.215 1 93.62 153 VAL A N 1
ATOM 1234 C CA . VAL A 1 153 ? 8.461 -4.707 5.395 1 93.62 153 VAL A CA 1
ATOM 1235 C C . VAL A 1 153 ? 8.719 -3.684 4.293 1 93.62 153 VAL A C 1
ATOM 1237 O O . VAL A 1 153 ? 9.094 -2.541 4.574 1 93.62 153 VAL A O 1
ATOM 1240 N N . THR A 1 154 ? 8.57 -4.086 3.119 1 93.06 154 THR A N 1
ATOM 1241 C CA . THR A 1 154 ? 8.758 -3.244 1.943 1 93.06 154 THR A CA 1
ATOM 1242 C C . THR A 1 154 ? 7.637 -3.461 0.936 1 93.06 154 THR A C 1
ATOM 1244 O O . THR A 1 154 ? 6.613 -4.066 1.261 1 93.06 154 THR A O 1
ATOM 1247 N N . ASN A 1 155 ? 7.766 -2.756 -0.179 1 91.88 155 ASN A N 1
ATOM 1248 C CA . ASN A 1 155 ? 6.734 -2.945 -1.196 1 91.88 155 ASN A CA 1
ATOM 1249 C C . ASN A 1 155 ? 7.148 -4 -2.219 1 91.88 155 ASN A C 1
ATOM 1251 O O . ASN A 1 155 ? 8.305 -4.41 -2.264 1 91.88 155 ASN A O 1
ATOM 1255 N N . LEU A 1 156 ? 6.184 -4.488 -2.959 1 91.56 156 LEU A N 1
ATOM 1256 C CA . LEU A 1 156 ? 6.43 -5.512 -3.973 1 91.56 156 LEU A CA 1
ATOM 1257 C C . LEU A 1 156 ? 7.352 -4.98 -5.066 1 91.56 156 LEU A C 1
ATOM 1259 O O . LEU A 1 156 ? 8.297 -5.656 -5.465 1 91.56 156 LEU A O 1
ATOM 1263 N N . CYS A 1 157 ? 7.059 -3.783 -5.527 1 93.81 157 CYS A N 1
ATOM 1264 C CA . CYS A 1 157 ? 7.902 -3.203 -6.566 1 93.81 157 CYS A CA 1
ATOM 1265 C C . CYS A 1 157 ? 7.617 -1.716 -6.734 1 93.81 157 CYS A C 1
ATOM 1267 O O . CYS A 1 157 ? 6.586 -1.223 -6.273 1 93.81 157 CYS A O 1
ATOM 1269 N N . ASP A 1 158 ? 8.57 -1.041 -7.312 1 93.81 158 ASP A N 1
ATOM 1270 C CA . ASP A 1 158 ? 8.336 0.307 -7.82 1 93.81 158 ASP A CA 1
ATOM 1271 C C . ASP A 1 158 ? 7.816 0.27 -9.258 1 93.81 158 ASP A C 1
ATOM 1273 O O . ASP A 1 158 ? 8.18 -0.622 -10.031 1 93.81 158 ASP A O 1
ATOM 1277 N N . VAL A 1 159 ? 6.996 1.184 -9.562 1 95.62 159 VAL A N 1
ATOM 1278 C CA . VAL A 1 159 ? 6.402 1.202 -10.891 1 95.62 159 VAL A CA 1
ATOM 1279 C C . VAL A 1 159 ? 6.754 2.51 -11.602 1 95.62 159 VAL A C 1
ATOM 1281 O O . VAL A 1 159 ? 6.629 3.59 -11.016 1 95.62 159 VAL A O 1
ATOM 1284 N N . TYR A 1 160 ? 7.258 2.412 -12.789 1 94.06 160 TYR A N 1
ATOM 1285 C CA . TYR A 1 160 ? 7.543 3.559 -13.641 1 94.06 160 TYR A CA 1
ATOM 1286 C C . TYR A 1 160 ? 6.617 3.578 -14.852 1 94.06 160 TYR A C 1
ATOM 1288 O O . TYR A 1 160 ? 6.664 2.676 -15.695 1 94.06 160 TYR A O 1
ATOM 1296 N N . ILE A 1 161 ? 5.832 4.555 -14.945 1 93.62 161 ILE A N 1
ATOM 1297 C CA . ILE A 1 161 ? 4.875 4.691 -16.047 1 93.62 161 ILE A CA 1
ATOM 1298 C C . ILE A 1 161 ? 5.262 5.883 -16.922 1 93.62 161 ILE A C 1
ATOM 1300 O O . ILE A 1 161 ? 5.312 7.02 -16.438 1 93.62 161 ILE A O 1
ATOM 1304 N N . PRO A 1 162 ? 5.535 5.637 -18.188 1 92.12 162 PRO A N 1
ATOM 1305 C CA . PRO A 1 162 ? 5.887 6.746 -19.062 1 92.12 162 PRO A CA 1
ATOM 1306 C C . PRO A 1 162 ? 4.77 7.781 -19.188 1 92.12 162 PRO A C 1
ATOM 1308 O O . PRO A 1 162 ? 3.594 7.418 -19.25 1 92.12 162 PRO A O 1
ATOM 1311 N N . GLU A 1 163 ? 5.117 9.039 -19.172 1 88 163 GLU A N 1
ATOM 1312 C CA . GLU A 1 163 ? 4.148 10.125 -19.281 1 88 163 GLU A CA 1
ATOM 1313 C C . GLU A 1 163 ? 4.039 10.609 -20.719 1 88 163 GLU A C 1
ATOM 1315 O O . GLU A 1 163 ? 3.096 11.32 -21.078 1 88 163 GLU A O 1
ATOM 1320 N N . ASP A 1 164 ? 4.898 10.18 -21.5 1 81.88 164 ASP A N 1
ATOM 1321 C CA . ASP A 1 164 ? 4.895 10.633 -22.891 1 81.88 164 ASP A CA 1
ATOM 1322 C C . ASP A 1 164 ? 3.713 10.039 -23.656 1 81.88 164 ASP A C 1
ATOM 1324 O O . ASP A 1 164 ? 3.543 8.82 -23.688 1 81.88 164 ASP A O 1
ATOM 1328 N N . ALA A 1 165 ? 2.955 10.906 -24.234 1 72.5 165 ALA A N 1
ATOM 1329 C CA . ALA A 1 165 ? 1.754 10.508 -24.969 1 72.5 165 ALA A CA 1
ATOM 1330 C C . ALA A 1 165 ? 2.113 9.828 -26.281 1 72.5 165 ALA A C 1
ATOM 1332 O O . ALA A 1 165 ? 1.312 9.07 -26.828 1 72.5 165 ALA A O 1
ATOM 1333 N N . GLY A 1 166 ? 3.174 10.062 -26.734 1 74.12 166 GLY A N 1
ATOM 1334 C CA . GLY A 1 166 ? 3.498 9.594 -28.078 1 74.12 166 GLY A CA 1
ATOM 1335 C C . GLY A 1 166 ? 4.031 8.172 -28.094 1 74.12 166 GLY A C 1
ATOM 1336 O O . GLY A 1 166 ? 4.535 7.707 -29.125 1 74.12 166 GLY A O 1
ATOM 1337 N N . ILE A 1 167 ? 3.916 7.594 -27.078 1 76.44 167 ILE A N 1
ATOM 1338 C CA . ILE A 1 167 ? 4.453 6.238 -27.047 1 76.44 167 ILE A CA 1
ATOM 1339 C C . ILE A 1 167 ? 3.459 5.273 -27.703 1 76.44 167 ILE A C 1
ATOM 1341 O O . ILE A 1 167 ? 2.291 5.219 -27.312 1 76.44 167 ILE A O 1
ATOM 1345 N N . TYR A 1 168 ? 3.861 4.617 -28.703 1 78 168 TYR A N 1
ATOM 1346 C CA . TYR A 1 168 ? 3.016 3.701 -29.469 1 78 168 TYR A CA 1
ATOM 1347 C C . TYR A 1 168 ? 2.641 2.484 -28.625 1 78 168 TYR A C 1
ATOM 1349 O O . TYR A 1 168 ? 1.457 2.188 -28.453 1 78 168 TYR A O 1
ATOM 1357 N N . GLU A 1 169 ? 3.744 1.855 -28.188 1 84.75 169 GLU A N 1
ATOM 1358 C CA . GLU A 1 169 ? 3.496 0.684 -27.344 1 84.75 169 GLU A CA 1
ATOM 1359 C C . GLU A 1 169 ? 3.496 1.052 -25.859 1 84.75 169 GLU A C 1
ATOM 1361 O O . GLU A 1 169 ? 4.555 1.293 -25.281 1 84.75 169 GLU A O 1
ATOM 1366 N N . LYS A 1 170 ? 2.273 1.003 -25.297 1 89.94 170 LYS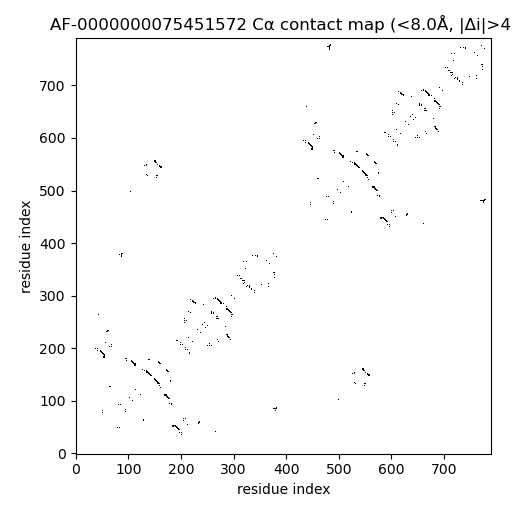 A N 1
ATOM 1367 C CA . LYS A 1 170 ? 2.137 1.37 -23.891 1 89.94 170 LYS A CA 1
ATOM 1368 C C . LYS A 1 170 ? 2.783 0.326 -22.984 1 89.94 170 LYS A C 1
ATOM 1370 O O . LYS A 1 170 ? 2.68 -0.875 -23.234 1 89.94 170 LYS A O 1
ATOM 1375 N N . TYR A 1 171 ? 3.568 0.807 -22.078 1 92.56 171 TYR A N 1
ATOM 1376 C CA . TYR A 1 171 ? 4.273 -0.1 -21.172 1 92.56 171 TYR A CA 1
ATOM 1377 C C . TYR A 1 171 ? 4.492 0.547 -19.812 1 92.56 171 TYR A C 1
ATOM 1379 O O . TYR A 1 171 ? 4.199 1.729 -19.625 1 92.56 171 TYR A O 1
ATOM 1387 N N . ALA A 1 172 ? 4.879 -0.258 -18.859 1 94.62 172 ALA A N 1
ATOM 1388 C CA . ALA A 1 172 ? 5.383 0.17 -17.562 1 94.62 172 ALA A CA 1
ATOM 1389 C C . ALA A 1 172 ? 6.652 -0.593 -17.188 1 94.62 172 ALA A C 1
ATOM 1391 O O . ALA A 1 172 ? 6.891 -1.695 -17.672 1 94.62 172 ALA A O 1
ATOM 1392 N N . VAL A 1 173 ? 7.465 0.056 -16.484 1 94.62 173 VAL A N 1
ATOM 1393 C CA . VAL A 1 173 ? 8.664 -0.607 -15.984 1 94.62 173 VAL A CA 1
ATOM 1394 C C . VAL A 1 173 ? 8.516 -0.897 -14.492 1 94.62 173 VAL A C 1
ATOM 1396 O O . VAL A 1 173 ? 8.242 0.01 -13.703 1 94.62 173 VAL A O 1
ATOM 1399 N N . LEU A 1 174 ? 8.617 -2.15 -14.148 1 95.75 174 LEU A N 1
ATOM 1400 C CA . LEU A 1 174 ? 8.586 -2.576 -12.75 1 95.75 174 LEU A CA 1
ATOM 1401 C C . LEU A 1 174 ? 9.992 -2.789 -12.211 1 95.75 174 LEU A C 1
ATOM 1403 O O . LEU A 1 174 ? 10.82 -3.432 -12.867 1 95.75 174 LEU A O 1
ATOM 1407 N N . LYS A 1 175 ? 10.289 -2.193 -11.133 1 94.62 175 LYS A N 1
ATOM 1408 C CA . LYS A 1 175 ? 11.578 -2.396 -10.484 1 94.62 175 LYS A CA 1
ATOM 1409 C C . LYS A 1 175 ? 11.422 -3.09 -9.133 1 94.62 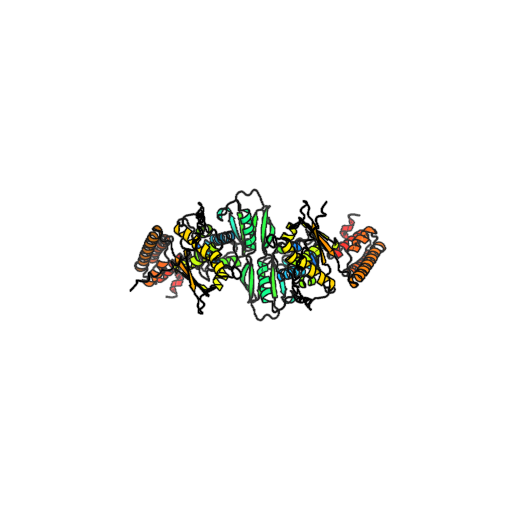175 LYS A C 1
ATOM 1411 O O . LYS A 1 175 ? 10.773 -2.559 -8.234 1 94.62 175 LYS A O 1
ATOM 1416 N N . ILE A 1 176 ? 11.984 -4.254 -9.016 1 94.56 176 ILE A N 1
ATOM 1417 C CA . ILE A 1 176 ? 11.828 -5.102 -7.836 1 94.56 176 ILE A CA 1
ATOM 1418 C C . ILE A 1 176 ? 13.148 -5.188 -7.082 1 94.56 176 ILE A C 1
ATOM 1420 O O . ILE A 1 176 ? 14.188 -5.484 -7.676 1 94.56 176 ILE A O 1
ATOM 1424 N N . ASP A 1 177 ? 13.07 -4.902 -5.785 1 91.19 177 ASP A N 1
ATOM 1425 C CA . ASP A 1 177 ? 14.25 -5.027 -4.945 1 91.19 177 ASP A CA 1
ATOM 1426 C C . ASP A 1 177 ? 14.805 -6.453 -4.977 1 91.19 177 ASP A C 1
ATOM 1428 O O . ASP A 1 177 ? 14.039 -7.418 -5.012 1 91.19 177 ASP A O 1
ATOM 1432 N N . ARG A 1 178 ? 16.094 -6.562 -4.801 1 89.88 178 ARG A N 1
ATOM 1433 C CA . ARG A 1 178 ? 16.766 -7.855 -4.871 1 89.88 178 ARG A CA 1
ATOM 1434 C C . ARG A 1 178 ? 16.203 -8.828 -3.84 1 89.88 178 ARG A C 1
ATOM 1436 O O . ARG A 1 178 ? 15.969 -10 -4.145 1 89.88 178 ARG A O 1
ATOM 1443 N N . THR A 1 179 ? 15.992 -8.328 -2.678 1 88.56 179 THR A N 1
ATOM 1444 C CA . THR A 1 179 ? 15.523 -9.195 -1.601 1 88.56 179 THR A CA 1
ATOM 1445 C C . THR A 1 179 ? 14.094 -9.656 -1.867 1 88.56 179 THR A C 1
ATOM 1447 O O . THR A 1 179 ? 13.727 -10.781 -1.532 1 88.56 179 THR A O 1
ATOM 1450 N N . VAL A 1 180 ? 13.352 -8.797 -2.445 1 91 180 VAL A N 1
ATOM 1451 C CA . VAL A 1 180 ? 11.977 -9.148 -2.789 1 91 180 VAL A CA 1
ATOM 1452 C C . VAL A 1 180 ? 11.969 -10.164 -3.928 1 91 180 VAL A C 1
ATOM 1454 O O . VAL A 1 180 ? 11.227 -11.148 -3.891 1 91 180 VAL A O 1
ATOM 1457 N N . ALA A 1 181 ? 12.797 -9.938 -4.918 1 92.31 181 ALA A N 1
ATOM 1458 C CA . ALA A 1 181 ? 12.914 -10.859 -6.043 1 92.31 181 ALA A CA 1
ATOM 1459 C C . ALA A 1 181 ? 13.289 -12.258 -5.566 1 92.31 181 ALA A C 1
ATOM 1461 O O . ALA A 1 181 ? 12.742 -13.258 -6.051 1 92.31 181 ALA A O 1
ATOM 1462 N N . LYS A 1 182 ? 14.164 -12.281 -4.613 1 90 182 LYS A N 1
ATOM 1463 C CA . LYS A 1 182 ? 14.586 -13.562 -4.062 1 90 182 LYS A CA 1
ATOM 1464 C C . LYS A 1 182 ? 13.422 -14.297 -3.404 1 90 182 LYS A C 1
ATOM 1466 O O . LYS A 1 182 ? 13.312 -15.523 -3.512 1 90 182 LYS A O 1
ATOM 1471 N N . ARG A 1 183 ? 12.625 -13.57 -2.785 1 87.94 183 ARG A N 1
ATOM 1472 C CA . ARG A 1 183 ? 11.469 -14.164 -2.125 1 87.94 183 ARG A CA 1
ATOM 1473 C C . ARG A 1 183 ? 10.469 -14.688 -3.148 1 87.94 183 ARG A C 1
ATOM 1475 O O . ARG A 1 183 ? 9.805 -15.703 -2.916 1 87.94 183 ARG A O 1
ATOM 1482 N N . LEU A 1 184 ? 10.328 -14.016 -4.188 1 90.56 184 LEU A N 1
ATOM 1483 C CA . LEU A 1 184 ? 9.367 -14.375 -5.223 1 90.56 184 LEU A CA 1
ATOM 1484 C C . LEU A 1 184 ? 9.773 -15.664 -5.918 1 90.56 184 LEU A C 1
ATOM 1486 O O . LEU A 1 184 ? 8.922 -16.391 -6.43 1 90.56 184 LEU A O 1
ATOM 1490 N N . VAL A 1 185 ? 11.055 -15.914 -5.895 1 91 185 VAL A N 1
ATOM 1491 C CA . VAL A 1 185 ? 11.516 -17.094 -6.613 1 91 185 VAL A CA 1
ATOM 1492 C C . VAL A 1 185 ? 11.859 -18.203 -5.621 1 91 185 VAL A C 1
ATOM 1494 O O . VAL A 1 185 ? 12.414 -19.234 -6 1 91 185 VAL A O 1
ATOM 1497 N N . SER A 1 186 ? 11.531 -17.922 -4.41 1 88 186 SER A N 1
ATOM 1498 C CA . SER A 1 186 ? 11.844 -18.938 -3.4 1 88 186 SER A CA 1
ATOM 1499 C C . SER A 1 186 ? 10.977 -20.172 -3.582 1 88 186 SER A C 1
ATOM 1501 O O . SER A 1 186 ? 9.758 -20.078 -3.725 1 88 186 SER A O 1
ATOM 1503 N N . LEU A 1 187 ? 11.562 -21.328 -3.508 1 87.44 187 LEU A N 1
ATOM 1504 C CA . LEU A 1 187 ? 10.859 -22.594 -3.666 1 87.44 187 LEU A CA 1
ATOM 1505 C C . LEU A 1 187 ? 10.852 -23.375 -2.357 1 87.44 187 LEU A C 1
ATOM 1507 O O . LEU A 1 187 ? 10.586 -24.578 -2.354 1 87.44 187 LEU A O 1
ATOM 1511 N N . ASP A 1 188 ? 11.07 -22.641 -1.252 1 82.62 188 ASP A N 1
ATOM 1512 C CA . ASP A 1 188 ? 11.164 -23.281 0.056 1 82.62 188 ASP A CA 1
ATOM 1513 C C . ASP A 1 188 ? 9.844 -23.953 0.427 1 82.62 188 ASP A C 1
ATOM 1515 O O . ASP A 1 188 ? 9.844 -25.016 1.057 1 82.62 188 ASP A O 1
ATOM 1519 N N . LEU A 1 189 ? 8.75 -23.391 -0.009 1 82.44 189 LEU A N 1
ATOM 1520 C CA . LEU A 1 189 ? 7.434 -23.938 0.325 1 82.44 189 LEU A CA 1
ATOM 1521 C C . LEU A 1 189 ? 6.934 -24.875 -0.772 1 82.44 189 LEU A C 1
ATOM 1523 O O . LEU A 1 189 ? 5.859 -25.453 -0.647 1 82.44 189 LEU A O 1
ATOM 1527 N N . GLY A 1 190 ? 7.645 -24.938 -1.804 1 86.06 190 GLY A N 1
ATOM 1528 C CA . GLY A 1 190 ? 7.25 -25.766 -2.938 1 86.06 190 GLY A CA 1
ATOM 1529 C C . GLY A 1 190 ? 6.82 -24.953 -4.145 1 86.06 190 GLY A C 1
ATOM 1530 O O . GLY A 1 190 ? 6.969 -23.719 -4.156 1 86.06 190 GLY A O 1
ATOM 1531 N N . TYR A 1 191 ? 6.438 -25.672 -5.148 1 89.38 191 TYR A N 1
ATOM 1532 C CA . TYR A 1 191 ? 6.02 -25.031 -6.395 1 89.38 191 TYR A CA 1
ATOM 1533 C C . TYR A 1 191 ? 4.938 -25.844 -7.09 1 89.38 191 TYR A C 1
ATOM 1535 O O . TYR A 1 191 ? 4.66 -26.984 -6.703 1 89.38 191 TYR A O 1
ATOM 1543 N N . HIS A 1 192 ? 4.27 -25.281 -7.984 1 90.06 192 HIS A N 1
ATOM 1544 C CA . HIS A 1 192 ? 3.287 -25.938 -8.836 1 90.06 192 HIS A CA 1
ATOM 1545 C C . HIS A 1 192 ? 3.227 -25.297 -10.219 1 90.06 192 HIS A C 1
ATOM 1547 O O . HIS A 1 192 ? 3.822 -24.25 -10.445 1 90.06 192 HIS A O 1
ATOM 1553 N N . ARG A 1 193 ? 2.602 -26.016 -11.086 1 89 193 ARG A N 1
ATOM 1554 C CA . ARG A 1 193 ? 2.393 -25.484 -12.422 1 89 193 ARG A CA 1
ATOM 1555 C C . ARG A 1 193 ? 1.173 -24.562 -12.461 1 89 193 ARG A C 1
ATOM 1557 O O . ARG A 1 193 ? 0.154 -24.859 -11.828 1 89 193 ARG A O 1
ATOM 1564 N N . LEU A 1 194 ? 1.312 -23.453 -13.188 1 92.31 194 LEU A N 1
ATOM 1565 C CA . LEU A 1 194 ? 0.23 -22.484 -13.305 1 92.31 194 LEU A CA 1
ATOM 1566 C C . LEU A 1 194 ? -0.015 -22.109 -14.758 1 92.31 194 LEU A C 1
ATOM 1568 O O . LEU A 1 194 ? 0.927 -21.797 -15.492 1 92.31 194 LEU A O 1
ATOM 1572 N N . GLY A 1 195 ? -1.3 -22.266 -15.156 1 90.12 195 GLY A N 1
ATOM 1573 C CA . GLY A 1 195 ? -1.656 -21.781 -16.484 1 90.12 195 GLY A CA 1
ATOM 1574 C C . GLY A 1 195 ? -1.863 -20.281 -16.531 1 90.12 195 GLY A C 1
ATOM 1575 O O . GLY A 1 195 ? -2.816 -19.766 -15.953 1 90.12 195 GLY A O 1
ATOM 1576 N N . LYS A 1 196 ? -1.001 -19.625 -17.281 1 90.94 196 LYS A N 1
ATOM 1577 C CA . LYS A 1 196 ? -1.067 -18.172 -17.375 1 90.94 196 LYS A CA 1
ATOM 1578 C C . LYS A 1 196 ? -2.387 -17.719 -18 1 90.94 196 LYS A C 1
ATOM 1580 O O . LYS A 1 196 ? -3.07 -16.844 -17.438 1 90.94 196 LYS A O 1
ATOM 1585 N N . GLN A 1 197 ? -2.742 -18.266 -19.125 1 88 197 GLN A N 1
ATOM 1586 C CA . GLN A 1 197 ? -3.938 -17.844 -19.844 1 88 197 GLN A CA 1
ATOM 1587 C C . GLN A 1 197 ? -5.203 -18.188 -19.062 1 88 197 GLN A C 1
ATOM 1589 O O . GLN A 1 197 ? -6.223 -17.5 -19.188 1 88 197 GLN A O 1
ATOM 1594 N N . ILE A 1 198 ? -5.117 -19.266 -18.281 1 90.25 198 ILE A N 1
ATOM 1595 C CA . ILE A 1 198 ? -6.258 -19.609 -17.438 1 90.25 198 ILE A CA 1
ATOM 1596 C C . ILE A 1 198 ? -6.504 -18.5 -16.422 1 90.25 198 ILE A C 1
ATOM 1598 O O . ILE A 1 198 ? -7.645 -18.062 -16.219 1 90.25 198 ILE A O 1
ATOM 1602 N N . VAL A 1 199 ? -5.414 -18.047 -15.797 1 92.44 199 VAL A N 1
ATOM 1603 C CA . VAL A 1 199 ? -5.523 -16.938 -14.852 1 92.44 199 VAL A CA 1
ATOM 1604 C C . VAL A 1 199 ? -6.117 -15.719 -15.555 1 92.44 199 VAL A C 1
ATOM 1606 O O . VAL A 1 199 ? -6.992 -15.047 -15.008 1 92.44 199 VAL A O 1
ATOM 1609 N N . PHE A 1 200 ? -5.691 -15.469 -16.75 1 88.81 200 PHE A N 1
ATOM 1610 C CA . PHE A 1 200 ? -6.113 -14.297 -17.5 1 88.81 200 PHE A CA 1
ATOM 1611 C C . PHE A 1 200 ? -7.562 -14.43 -17.953 1 88.81 200 PHE A C 1
ATOM 1613 O O . PHE A 1 200 ? -8.25 -13.43 -18.188 1 88.81 200 PHE A O 1
ATOM 1620 N N . ALA A 1 201 ? -8.023 -15.648 -18.031 1 87.25 201 ALA A N 1
ATOM 1621 C CA . ALA A 1 201 ? -9.375 -15.906 -18.516 1 87.25 201 ALA A CA 1
ATOM 1622 C C . ALA A 1 201 ? -10.406 -15.703 -17.406 1 87.25 201 ALA A C 1
ATOM 1624 O O . ALA A 1 201 ? -11.586 -15.492 -17.688 1 87.25 201 ALA A O 1
ATOM 1625 N N . CYS A 1 202 ? -9.914 -15.781 -16.203 1 91.06 202 CYS A N 1
ATOM 1626 C CA . CYS A 1 202 ? -10.812 -15.594 -15.07 1 91.06 202 CYS A CA 1
ATOM 1627 C C . CYS A 1 202 ? -11.336 -14.156 -15.016 1 91.06 202 CYS A C 1
ATOM 1629 O O . CYS A 1 202 ? -10.594 -13.211 -15.281 1 91.06 202 CYS A O 1
ATOM 1631 N N . ARG A 1 203 ? -12.586 -14.016 -14.656 1 86.06 203 ARG A N 1
ATOM 1632 C CA . ARG A 1 203 ? -13.211 -12.695 -14.625 1 86.06 203 ARG A CA 1
ATOM 1633 C C . ARG A 1 203 ? -13.328 -12.18 -13.195 1 86.06 203 ARG A C 1
ATOM 1635 O O . ARG A 1 203 ? -13.523 -10.977 -12.984 1 86.06 203 ARG A O 1
ATOM 1642 N N . ASN A 1 204 ? -13.195 -13.117 -12.344 1 88.88 204 ASN A N 1
ATOM 1643 C CA . ASN A 1 204 ? -13.305 -12.773 -10.922 1 88.88 204 ASN A CA 1
ATOM 1644 C C . ASN A 1 204 ? -11.961 -12.93 -10.211 1 88.88 204 ASN A C 1
ATOM 1646 O O . ASN A 1 204 ? -11.227 -13.891 -10.461 1 88.88 204 ASN A O 1
ATOM 1650 N N . ARG A 1 205 ? -11.742 -11.898 -9.367 1 88.94 205 ARG A N 1
ATOM 1651 C CA . ARG A 1 205 ? -10.453 -11.922 -8.695 1 88.94 205 ARG A CA 1
ATOM 1652 C C . ARG A 1 205 ? -10.344 -13.117 -7.754 1 88.94 205 ARG A C 1
ATOM 1654 O O . ARG A 1 205 ? -9.273 -13.703 -7.605 1 88.94 205 ARG A O 1
ATOM 1661 N N . TYR A 1 206 ? -11.414 -13.531 -7.133 1 93.5 206 TYR A N 1
ATOM 1662 C CA . TYR A 1 206 ? -11.367 -14.68 -6.227 1 93.5 206 TYR A CA 1
ATOM 1663 C C . TYR A 1 206 ? -11.18 -15.977 -7 1 93.5 206 TYR A C 1
ATOM 1665 O O . TYR A 1 206 ? -10.539 -16.906 -6.512 1 93.5 206 TYR A O 1
ATOM 1673 N N . THR A 1 207 ? -11.719 -16 -8.18 1 95.44 207 THR A N 1
ATOM 1674 C CA . THR A 1 207 ? -11.539 -17.188 -9.023 1 95.44 207 THR A CA 1
ATOM 1675 C C . THR A 1 207 ? -10.07 -17.391 -9.352 1 95.44 207 THR A C 1
ATOM 1677 O O . THR A 1 207 ? -9.57 -18.516 -9.305 1 95.44 207 THR A O 1
ATOM 1680 N N . GLN A 1 208 ? -9.391 -16.344 -9.711 1 93.94 208 GLN A N 1
ATOM 1681 C CA . GLN A 1 208 ? -7.961 -16.422 -9.992 1 93.94 208 GLN A CA 1
ATOM 1682 C C . GLN A 1 208 ? -7.199 -17.016 -8.805 1 93.94 208 GLN A C 1
ATOM 1684 O O . GLN A 1 208 ? -6.375 -17.922 -8.977 1 93.94 208 GLN A O 1
ATOM 1689 N N . ARG A 1 209 ? -7.496 -16.5 -7.652 1 94.38 209 ARG A N 1
ATOM 1690 C CA . ARG A 1 209 ? -6.809 -16.906 -6.434 1 94.38 209 ARG A CA 1
ATOM 1691 C C . ARG A 1 209 ? -7.129 -18.359 -6.09 1 94.38 209 ARG A C 1
ATOM 1693 O O . ARG A 1 209 ? -6.238 -19.125 -5.707 1 94.38 209 ARG A O 1
ATOM 1700 N N . ILE A 1 210 ? -8.352 -18.672 -6.184 1 95.88 210 ILE A N 1
ATOM 1701 C CA . ILE A 1 210 ? -8.766 -20.031 -5.871 1 95.88 210 ILE A CA 1
ATOM 1702 C C . ILE A 1 210 ? -8.164 -21 -6.895 1 95.88 210 ILE A C 1
ATOM 1704 O O . ILE A 1 210 ? -7.711 -22.094 -6.539 1 95.88 210 ILE A O 1
ATOM 1708 N N . TYR A 1 211 ? -8.188 -20.625 -8.133 1 96.06 211 TYR A N 1
ATOM 1709 C CA . TYR A 1 211 ? -7.555 -21.438 -9.156 1 96.06 211 TYR A CA 1
ATOM 1710 C C . TYR A 1 211 ? -6.098 -21.719 -8.805 1 96.06 211 TYR A C 1
ATOM 1712 O O . TYR A 1 211 ? -5.645 -22.859 -8.859 1 96.06 211 TYR A O 1
ATOM 1720 N N . MET A 1 212 ? -5.34 -20.688 -8.492 1 94.56 212 MET A N 1
ATOM 1721 C CA . MET A 1 212 ? -3.939 -20.859 -8.117 1 94.56 212 MET A CA 1
ATOM 1722 C C . MET A 1 212 ? -3.803 -21.828 -6.941 1 94.56 212 MET A C 1
ATOM 1724 O O . MET A 1 212 ? -2.898 -22.656 -6.926 1 94.56 212 MET A O 1
ATOM 1728 N N . PHE A 1 213 ? -4.688 -21.641 -6.031 1 94.12 213 PHE A N 1
ATOM 1729 C CA . PHE A 1 213 ? -4.668 -22.469 -4.832 1 94.12 213 PHE A CA 1
ATOM 1730 C C . PHE A 1 213 ? -4.949 -23.938 -5.18 1 94.12 213 PHE A C 1
ATOM 1732 O O . PHE A 1 213 ? -4.176 -24.812 -4.824 1 94.12 213 PHE A O 1
ATOM 1739 N N . ILE A 1 214 ? -6.039 -24.203 -5.891 1 95.69 214 ILE A N 1
ATOM 1740 C CA . ILE A 1 214 ? -6.426 -25.594 -6.152 1 95.69 214 ILE A CA 1
ATOM 1741 C C . ILE A 1 214 ? -5.434 -26.219 -7.121 1 95.69 214 ILE A C 1
ATOM 1743 O O . ILE A 1 214 ? -5.184 -27.438 -7.059 1 95.69 214 ILE A O 1
ATOM 1747 N N . GLU A 1 215 ? -4.941 -25.422 -8.047 1 93.38 215 GLU A N 1
ATOM 1748 C CA . GLU A 1 215 ? -3.922 -25.922 -8.961 1 93.38 215 GLU A CA 1
ATOM 1749 C C . GLU A 1 215 ? -2.734 -26.516 -8.203 1 93.38 215 GLU A C 1
ATOM 1751 O O . GLU A 1 215 ? -2.135 -27.5 -8.641 1 93.38 215 GLU A O 1
ATOM 1756 N N . SER A 1 216 ? -2.398 -25.922 -7.074 1 91.12 216 SER A N 1
ATOM 1757 C CA . SER A 1 216 ? -1.272 -26.391 -6.273 1 91.12 216 SER A CA 1
ATOM 1758 C C . SER A 1 216 ? -1.573 -27.734 -5.633 1 91.12 216 SER A C 1
ATOM 1760 O O . SER A 1 216 ? -0.659 -28.453 -5.211 1 91.12 216 SER A O 1
ATOM 1762 N N . TRP A 1 217 ? -2.797 -28.141 -5.629 1 91.81 217 TRP A N 1
ATOM 1763 C CA . TRP A 1 217 ? -3.203 -29.406 -5.008 1 91.81 217 TRP A CA 1
ATOM 1764 C C . TRP A 1 217 ? -3.768 -30.375 -6.047 1 91.81 217 TRP A C 1
ATOM 1766 O O . TRP A 1 217 ? -4.289 -31.438 -5.695 1 91.81 217 TRP A O 1
ATOM 1776 N N . LEU A 1 218 ? -3.734 -30.031 -7.285 1 90.62 218 LEU A N 1
ATOM 1777 C CA . LEU A 1 218 ? -4.379 -30.781 -8.359 1 90.62 218 LEU A CA 1
ATOM 1778 C C . LEU A 1 218 ? -3.889 -32.219 -8.383 1 90.62 218 LEU A C 1
ATOM 1780 O O . LEU A 1 218 ? -4.691 -33.156 -8.484 1 90.62 218 LEU A O 1
ATOM 1784 N N . ASP A 1 219 ? -2.627 -32.406 -8.211 1 84 219 ASP A N 1
ATOM 1785 C CA . ASP A 1 219 ? -2.033 -33.719 -8.297 1 84 219 ASP A CA 1
ATOM 1786 C C . ASP A 1 219 ? -2.484 -34.625 -7.137 1 84 219 ASP A C 1
ATOM 1788 O O . ASP A 1 219 ? -2.557 -35.844 -7.266 1 84 219 ASP A O 1
ATOM 1792 N N . LYS A 1 220 ? -2.805 -33.938 -6.078 1 89.12 220 LYS A N 1
ATOM 1793 C CA . LYS A 1 220 ? -3.246 -34.688 -4.902 1 89.12 220 LYS A CA 1
ATOM 1794 C C . LYS A 1 220 ? -4.75 -34.938 -4.941 1 89.12 220 LYS A C 1
ATOM 1796 O O . LYS A 1 220 ? -5.281 -35.688 -4.129 1 89.12 220 LYS A O 1
ATOM 1801 N N . GLY A 1 221 ? -5.41 -34.281 -5.871 1 90.31 221 GLY A N 1
ATOM 1802 C CA . GLY A 1 221 ? -6.832 -34.5 -6.066 1 90.31 221 GLY A CA 1
ATOM 1803 C C . GLY A 1 221 ? -7.699 -33.719 -5.105 1 90.31 221 GLY A C 1
ATOM 1804 O O . GLY A 1 221 ? -8.922 -33.688 -5.23 1 90.31 221 GLY A O 1
ATOM 1805 N N . GLY A 1 222 ? -7.043 -33.156 -4.102 1 92.56 222 GLY A N 1
ATOM 1806 C CA . GLY A 1 222 ? -7.824 -32.406 -3.148 1 92.56 222 GLY A CA 1
ATOM 1807 C C . GLY A 1 222 ? -7.023 -31.953 -1.938 1 92.56 222 GLY A C 1
ATOM 1808 O O . GLY A 1 222 ? -5.824 -32.219 -1.844 1 92.56 222 GLY A O 1
ATOM 1809 N N . THR A 1 223 ? -7.715 -31.188 -1.079 1 94.06 223 THR A N 1
ATOM 1810 C CA . THR A 1 223 ? -7.074 -30.703 0.142 1 94.06 223 THR A CA 1
ATOM 1811 C C . THR A 1 223 ? -8.117 -30.25 1.154 1 94.06 223 THR A C 1
ATOM 1813 O O . THR A 1 223 ? -9.289 -30.062 0.81 1 94.06 223 THR A O 1
ATOM 1816 N N . VAL A 1 224 ? -7.719 -30.266 2.375 1 95.62 224 VAL A N 1
ATOM 1817 C CA . VAL A 1 224 ? -8.539 -29.734 3.457 1 95.62 224 VAL A CA 1
ATOM 1818 C C . VAL A 1 224 ? -7.875 -28.484 4.039 1 95.62 224 VAL A C 1
ATOM 1820 O O . VAL A 1 224 ? -6.68 -28.484 4.336 1 95.62 224 VAL A O 1
ATOM 1823 N N . ILE A 1 225 ? -8.648 -27.422 4.129 1 95.19 225 ILE A N 1
ATOM 1824 C CA . ILE A 1 225 ? -8.109 -26.188 4.688 1 95.19 225 ILE A CA 1
ATOM 1825 C C . ILE A 1 225 ? -9.078 -25.625 5.73 1 95.19 225 ILE A C 1
ATOM 1827 O O . ILE A 1 225 ? -10.297 -25.672 5.551 1 95.19 225 ILE A O 1
ATOM 1831 N N . LYS A 1 226 ? -8.5 -25.156 6.789 1 95.5 226 LYS A N 1
ATOM 1832 C CA . LYS A 1 226 ? -9.352 -24.469 7.766 1 95.5 226 LYS A CA 1
ATOM 1833 C C . LYS A 1 226 ? -10.008 -23.234 7.156 1 95.5 226 LYS A C 1
ATOM 1835 O O . LYS A 1 226 ? -9.375 -22.484 6.422 1 95.5 226 LYS A O 1
ATOM 1840 N N . THR A 1 227 ? -11.242 -23.031 7.52 1 94.81 227 THR A N 1
ATOM 1841 C CA . THR A 1 227 ? -12 -21.938 6.934 1 94.81 227 THR A CA 1
ATOM 1842 C C . THR A 1 227 ? -11.344 -20.594 7.262 1 94.81 227 THR A C 1
ATOM 1844 O O . THR A 1 227 ? -11.25 -19.719 6.398 1 94.81 227 THR A O 1
ATOM 1847 N N . VAL A 1 228 ? -10.859 -20.5 8.453 1 92.12 228 VAL A N 1
ATOM 1848 C CA . VAL A 1 228 ? -10.227 -19.25 8.898 1 92.12 228 VAL A CA 1
ATOM 1849 C C . VAL A 1 228 ? -8.984 -18.984 8.055 1 92.12 228 VAL A C 1
ATOM 1851 O O . VAL A 1 228 ? -8.742 -17.844 7.648 1 92.12 228 VAL A O 1
ATOM 1854 N N . GLU A 1 229 ? -8.242 -19.969 7.73 1 91.06 229 GLU A N 1
ATOM 1855 C CA . GLU A 1 229 ? -7.02 -19.828 6.941 1 91.06 229 GLU A CA 1
ATOM 1856 C C . GLU A 1 229 ? -7.34 -19.516 5.48 1 91.06 229 GLU A C 1
ATOM 1858 O O . GLU A 1 229 ? -6.625 -18.734 4.84 1 91.06 229 GLU A O 1
ATOM 1863 N N . PHE A 1 230 ? -8.367 -20.125 5.039 1 94.06 230 PHE A N 1
ATOM 1864 C CA . PHE A 1 230 ? -8.773 -19.891 3.66 1 94.06 230 PHE A CA 1
ATOM 1865 C C . PHE A 1 230 ? -9.219 -18.438 3.471 1 94.06 230 PHE A C 1
ATOM 1867 O O . PHE A 1 230 ? -8.859 -17.797 2.48 1 94.06 230 PHE A O 1
ATOM 1874 N N . ARG A 1 231 ? -9.961 -17.969 4.406 1 92.75 231 ARG A N 1
ATOM 1875 C CA . ARG A 1 231 ? -10.391 -16.578 4.379 1 92.75 231 ARG A CA 1
ATOM 1876 C C . ARG A 1 231 ? -9.195 -15.633 4.43 1 92.75 231 ARG A C 1
ATOM 1878 O O . ARG A 1 231 ? -9.18 -14.602 3.758 1 92.75 231 ARG A O 1
ATOM 1885 N N . LYS A 1 232 ? -8.242 -16.016 5.211 1 87.88 232 LYS A N 1
ATOM 1886 C CA . LYS A 1 232 ? -7.027 -15.211 5.32 1 87.88 232 LYS A CA 1
ATOM 1887 C C . LYS A 1 232 ? -6.289 -15.148 3.986 1 87.88 232 LYS A C 1
ATOM 1889 O O . LYS A 1 232 ? -5.781 -14.094 3.602 1 87.88 232 LYS A O 1
ATOM 1894 N N . MET A 1 233 ? -6.277 -16.25 3.381 1 87.06 233 MET A N 1
ATOM 1895 C CA . MET A 1 233 ? -5.598 -16.328 2.09 1 87.06 233 MET A CA 1
ATOM 1896 C C . MET A 1 233 ? -6.25 -15.398 1.073 1 87.06 233 MET A C 1
ATOM 1898 O O . MET A 1 233 ? -5.562 -14.766 0.27 1 87.06 233 MET A O 1
ATOM 1902 N N . LEU A 1 234 ? -7.527 -15.297 1.129 1 90.06 234 LEU A N 1
ATOM 1903 C CA . LEU A 1 234 ? -8.281 -14.477 0.193 1 90.06 234 LEU A CA 1
ATOM 1904 C C . LEU A 1 234 ? -8.43 -13.047 0.718 1 90.06 234 LEU A C 1
ATOM 1906 O O . LEU A 1 234 ? -8.992 -12.188 0.043 1 90.06 234 LEU A O 1
ATOM 1910 N N . ARG A 1 235 ? -7.965 -12.773 1.95 1 84.94 235 ARG A N 1
ATOM 1911 C CA . ARG A 1 235 ? -8.086 -11.492 2.643 1 84.94 235 ARG A CA 1
ATOM 1912 C C . ARG A 1 235 ? -9.555 -11.133 2.867 1 84.94 235 ARG A C 1
ATOM 1914 O O . ARG A 1 235 ? -9.961 -10 2.623 1 84.94 235 ARG A O 1
ATOM 1921 N N . LEU A 1 236 ? -10.258 -12.086 3.248 1 87.88 236 LEU A N 1
ATOM 1922 C CA . LEU A 1 236 ? -11.68 -11.914 3.545 1 87.88 236 LEU A CA 1
ATOM 1923 C C . LEU A 1 236 ? -11.969 -12.234 5.008 1 87.88 236 LEU A C 1
ATOM 1925 O O . LEU A 1 236 ? -12.961 -12.891 5.316 1 87.88 236 LEU A O 1
ATOM 1929 N N . GLU A 1 237 ? -11.133 -11.773 5.867 1 81.19 237 GLU A N 1
ATOM 1930 C CA . GLU A 1 237 ? -11.25 -12.078 7.289 1 81.19 237 GLU A CA 1
ATOM 1931 C C . GLU A 1 237 ? -12.461 -11.391 7.902 1 81.19 237 GLU A C 1
ATOM 1933 O O . GLU A 1 237 ? -13.164 -11.977 8.734 1 81.19 237 GLU A O 1
ATOM 1938 N N . THR A 1 238 ? -12.711 -10.188 7.438 1 78.06 238 THR A N 1
ATOM 1939 C CA . THR A 1 238 ? -13.789 -9.414 8.055 1 78.06 238 THR A CA 1
ATOM 1940 C C . THR A 1 238 ? -14.938 -9.219 7.074 1 78.06 238 THR A C 1
ATOM 1942 O O . THR A 1 238 ? -15.969 -8.633 7.426 1 78.06 238 THR A O 1
ATOM 1945 N N . ASN A 1 239 ? -14.703 -9.664 5.914 1 80.19 239 ASN A N 1
ATOM 1946 C CA . ASN A 1 239 ? -15.75 -9.562 4.898 1 80.19 239 ASN A CA 1
ATOM 1947 C C . ASN A 1 239 ? -16.625 -10.812 4.875 1 80.19 239 ASN A C 1
ATOM 1949 O O . ASN A 1 239 ? -16.172 -11.898 5.246 1 80.19 239 ASN A O 1
ATOM 1953 N N . TYR A 1 240 ? -17.875 -10.602 4.465 1 86.06 240 TYR A N 1
ATOM 1954 C CA . TYR A 1 240 ? -18.812 -11.719 4.363 1 86.06 240 TYR A CA 1
ATOM 1955 C C . TYR A 1 240 ? -18.859 -12.5 5.668 1 86.06 240 TYR A C 1
ATOM 1957 O O . TYR A 1 240 ? -18.688 -13.719 5.676 1 86.06 240 TYR A O 1
ATOM 1965 N N . ARG A 1 241 ? -19.203 -11.773 6.699 1 86.12 241 ARG A N 1
ATOM 1966 C CA . ARG A 1 241 ? -19.219 -12.344 8.039 1 86.12 241 ARG A CA 1
ATOM 1967 C C . ARG A 1 241 ? -20.094 -13.602 8.086 1 86.12 241 ARG A C 1
ATOM 1969 O O . ARG A 1 241 ? -19.703 -14.609 8.672 1 86.12 241 ARG A O 1
ATOM 1976 N N . LYS A 1 242 ? -21.203 -13.469 7.465 1 90.81 242 LYS A N 1
ATOM 1977 C CA . LYS A 1 242 ? -22.016 -14.672 7.336 1 90.81 242 LYS A CA 1
ATOM 1978 C C . LYS A 1 242 ? -21.453 -15.617 6.285 1 90.81 242 LYS A C 1
ATOM 1980 O O . LYS A 1 242 ? -21.141 -15.203 5.172 1 90.81 242 LYS A O 1
ATOM 1985 N N . PHE A 1 243 ? -21.422 -16.875 6.602 1 92.75 243 PHE A N 1
ATOM 1986 C CA . PHE A 1 243 ? -20.812 -17.859 5.707 1 92.75 243 PHE A CA 1
ATOM 1987 C C . PHE A 1 243 ? -21.625 -18 4.43 1 92.75 243 PHE A C 1
ATOM 1989 O O . PHE A 1 243 ? -21.078 -18.25 3.355 1 92.75 243 PHE A O 1
ATOM 1996 N N . SER A 1 244 ? -22.891 -17.859 4.594 1 93.44 244 SER A N 1
ATOM 1997 C CA . SER A 1 244 ? -23.75 -17.953 3.42 1 93.44 244 SER A CA 1
ATOM 1998 C C . SER A 1 244 ? -23.391 -16.891 2.383 1 93.44 244 SER A C 1
ATOM 2000 O O . SER A 1 244 ? -23.469 -17.141 1.178 1 93.44 244 SER A O 1
ATOM 2002 N N . ASP A 1 245 ? -23.047 -15.758 2.842 1 94.19 245 ASP A N 1
ATOM 2003 C CA . ASP A 1 245 ? -22.625 -14.695 1.935 1 94.19 245 ASP A CA 1
ATOM 2004 C C . ASP A 1 245 ? -21.297 -15.039 1.274 1 94.19 245 ASP A C 1
ATOM 2006 O O . ASP A 1 245 ? -21.078 -14.75 0.094 1 94.19 245 ASP A O 1
ATOM 2010 N N . PHE A 1 246 ? -20.422 -15.641 2.072 1 95.69 246 PHE A N 1
ATOM 2011 C CA . PHE A 1 246 ? -19.125 -16.078 1.55 1 95.69 246 PHE A CA 1
ATOM 2012 C C . PHE A 1 246 ? -19.312 -17.109 0.442 1 95.69 246 PHE A C 1
ATOM 2014 O O . PHE A 1 246 ? -18.641 -17.031 -0.594 1 95.69 246 PHE A O 1
ATOM 2021 N N . VAL A 1 247 ? -20.219 -17.969 0.606 1 95.38 247 VAL A N 1
ATOM 2022 C CA . VAL A 1 247 ? -20.531 -19 -0.37 1 95.38 247 VAL A CA 1
ATOM 2023 C C . VAL A 1 247 ? -21.109 -18.375 -1.632 1 95.38 247 VAL A C 1
ATOM 2025 O O . VAL A 1 247 ? -20.672 -18.672 -2.744 1 95.38 247 VAL A O 1
ATOM 2028 N N . ARG A 1 248 ? -21.984 -17.5 -1.439 1 95.31 248 ARG A N 1
ATOM 2029 C CA . ARG A 1 248 ? -22.734 -16.922 -2.549 1 95.31 248 ARG A CA 1
ATOM 2030 C C . ARG A 1 248 ? -21.859 -15.984 -3.375 1 95.31 248 ARG A C 1
ATOM 2032 O O . ARG A 1 248 ? -22.016 -15.914 -4.598 1 95.31 248 ARG A O 1
ATOM 2039 N N . ARG A 1 249 ? -20.938 -15.383 -2.717 1 94.31 249 ARG A N 1
ATOM 2040 C CA . ARG A 1 249 ? -20.234 -14.297 -3.387 1 94.31 249 ARG A CA 1
ATOM 2041 C C . ARG A 1 249 ? -18.844 -14.75 -3.824 1 94.31 249 ARG A C 1
ATOM 2043 O O . ARG A 1 249 ? -18.266 -14.188 -4.766 1 94.31 249 ARG A O 1
ATOM 2050 N N . VAL A 1 250 ? -18.328 -15.773 -3.18 1 95.81 250 VAL A N 1
ATOM 2051 C CA . VAL A 1 250 ? -16.922 -16.109 -3.428 1 95.81 250 VAL A CA 1
ATOM 2052 C C . VAL A 1 250 ? -16.812 -17.547 -3.912 1 95.81 250 VAL A C 1
ATOM 2054 O O . VAL A 1 250 ? -16.406 -17.797 -5.051 1 95.81 250 VAL A O 1
ATOM 2057 N N . LEU A 1 251 ? -17.312 -18.469 -3.193 1 97.06 251 LEU A N 1
ATOM 2058 C CA . LEU A 1 251 ? -17.062 -19.891 -3.461 1 97.06 251 LEU A CA 1
ATOM 2059 C C . LEU A 1 251 ? -17.844 -20.359 -4.68 1 97.06 251 LEU A C 1
ATOM 2061 O O . LEU A 1 251 ? -17.281 -20.922 -5.613 1 97.06 251 LEU A O 1
ATOM 2065 N N . GLU A 1 252 ? -19.094 -20.047 -4.637 1 97.25 252 GLU A N 1
ATOM 2066 C CA . GLU A 1 252 ? -19.938 -20.578 -5.699 1 97.25 252 GLU A CA 1
ATOM 2067 C C . GLU A 1 252 ? -19.625 -19.922 -7.039 1 97.25 252 GLU A C 1
ATOM 2069 O O . GLU A 1 252 ? -19.531 -20.594 -8.062 1 97.25 252 GLU A O 1
ATOM 2074 N N . PRO A 1 253 ? -19.516 -18.656 -7.027 1 96.06 253 PRO A N 1
ATOM 2075 C CA . PRO A 1 253 ? -19.141 -18.047 -8.297 1 96.06 253 PRO A CA 1
ATOM 2076 C C . PRO A 1 253 ? -17.812 -18.578 -8.844 1 96.06 253 PRO A C 1
ATOM 2078 O O . PRO A 1 253 ? -17.688 -18.797 -10.047 1 96.06 253 PRO A O 1
ATOM 2081 N N . ALA A 1 254 ? -16.875 -18.781 -8.023 1 96.88 254 ALA A N 1
ATOM 2082 C CA . ALA A 1 254 ? -15.57 -19.297 -8.453 1 96.88 254 ALA A CA 1
ATOM 2083 C C . ALA A 1 254 ? -15.695 -20.734 -8.961 1 96.88 254 ALA A C 1
ATOM 2085 O O . ALA A 1 254 ? -15.109 -21.094 -9.984 1 96.88 254 ALA A O 1
ATOM 2086 N N . LYS A 1 255 ? -16.422 -21.484 -8.25 1 97.38 255 LYS A N 1
ATOM 2087 C CA . LYS A 1 255 ? -16.688 -22.875 -8.648 1 97.38 255 LYS A CA 1
ATOM 2088 C C . LYS A 1 255 ? -17.328 -22.938 -10.031 1 97.38 255 LYS A C 1
ATOM 2090 O O . LYS A 1 255 ? -16.875 -23.672 -10.898 1 97.38 255 LYS A O 1
ATOM 2095 N N . GLU A 1 256 ? -18.312 -22.141 -10.18 1 95.94 256 GLU A N 1
ATOM 2096 C CA . GLU A 1 256 ? -19.062 -22.125 -11.438 1 95.94 256 GLU A CA 1
ATOM 2097 C C . GLU A 1 256 ? -18.203 -21.625 -12.594 1 95.94 256 GLU A C 1
ATOM 2099 O O . GLU A 1 256 ? -18.25 -22.188 -13.688 1 95.94 256 GLU A O 1
ATOM 2104 N N . GLU A 1 257 ? -17.5 -20.672 -12.336 1 95.38 257 GLU A N 1
ATOM 2105 C CA . GLU A 1 257 ? -16.656 -20.094 -13.383 1 95.38 257 GLU A CA 1
ATOM 2106 C C . GLU A 1 257 ? -15.57 -21.094 -13.812 1 95.38 257 GLU A C 1
ATOM 2108 O O . GLU A 1 257 ? -15.367 -21.312 -15.016 1 95.38 257 GLU A O 1
ATOM 2113 N N . LEU A 1 258 ? -14.922 -21.688 -12.914 1 95.5 258 LEU A N 1
ATOM 2114 C CA . LEU A 1 258 ? -13.859 -22.641 -13.234 1 95.5 258 LEU A CA 1
ATOM 2115 C C . LEU A 1 258 ? -14.414 -23.875 -13.914 1 95.5 258 LEU A C 1
ATOM 2117 O O . LEU A 1 258 ? -13.797 -24.422 -14.836 1 95.5 258 LEU A O 1
ATOM 2121 N N . LYS A 1 259 ? -15.547 -24.281 -13.477 1 94.06 259 LYS A N 1
ATOM 2122 C CA . LYS A 1 259 ? -16.203 -25.422 -14.125 1 94.06 259 LYS A CA 1
ATOM 2123 C C . LYS A 1 259 ? -16.547 -25.094 -15.57 1 94.06 259 LYS A C 1
ATOM 2125 O O . LYS A 1 259 ? -16.312 -25.922 -16.469 1 94.06 259 LYS A O 1
ATOM 2130 N N . SER A 1 260 ? -17.094 -23.969 -15.711 1 90.69 260 SER A N 1
ATOM 2131 C CA . SER A 1 260 ? -17.453 -23.531 -17.062 1 90.69 260 SER A CA 1
ATOM 2132 C C . SER A 1 260 ? -16.219 -23.453 -17.953 1 90.69 260 SER A C 1
ATOM 2134 O O . SER A 1 260 ? -16.25 -23.922 -19.094 1 90.69 260 SER A O 1
ATOM 2136 N N . LEU A 1 261 ? -15.164 -22.906 -17.484 1 89.69 261 LEU A N 1
ATOM 2137 C CA . LEU A 1 261 ? -13.922 -22.812 -18.25 1 89.69 261 LEU A CA 1
ATOM 2138 C C . LEU A 1 261 ? -13.367 -24.203 -18.562 1 89.69 261 LEU A C 1
ATOM 2140 O O . LEU A 1 261 ? -12.914 -24.453 -19.672 1 89.69 261 LEU A O 1
ATOM 2144 N N . ALA A 1 262 ? -13.453 -25.031 -17.641 1 90.25 262 ALA A N 1
ATOM 2145 C CA . ALA A 1 262 ? -12.945 -26.391 -17.812 1 90.25 262 ALA A CA 1
ATOM 2146 C C . ALA A 1 262 ? -13.766 -27.156 -18.844 1 90.25 262 ALA A C 1
ATOM 2148 O O . ALA A 1 262 ? -13.203 -27.828 -19.719 1 90.25 262 ALA A O 1
ATOM 2149 N N . GLU A 1 263 ? -15.016 -27.062 -18.719 1 84.38 263 GLU A N 1
ATOM 2150 C CA . GLU A 1 263 ? -15.914 -27.75 -19.641 1 84.38 263 GLU A CA 1
ATOM 2151 C C . GLU A 1 263 ? -15.734 -27.25 -21.062 1 84.38 263 GLU A C 1
ATOM 2153 O O . GLU A 1 263 ? -15.945 -28 -22.016 1 84.38 263 GLU A O 1
ATOM 2158 N N . ASN A 1 264 ? -15.336 -26.047 -21.172 1 83.12 264 ASN A N 1
ATOM 2159 C CA . ASN A 1 264 ? -15.148 -25.469 -22.5 1 83.12 264 ASN A CA 1
ATOM 2160 C C . ASN A 1 264 ? -13.695 -25.562 -22.953 1 83.12 264 ASN A C 1
ATOM 2162 O O . ASN A 1 264 ? -13.305 -24.938 -23.938 1 83.12 264 ASN A O 1
ATOM 2166 N N . GLY A 1 265 ? -12.844 -26.234 -22.172 1 79.88 265 GLY A N 1
ATOM 2167 C CA . GLY A 1 265 ? -11.484 -26.531 -22.594 1 79.88 265 GLY A CA 1
ATOM 2168 C C . GLY A 1 265 ? -10.516 -25.406 -22.297 1 79.88 265 GLY A C 1
ATOM 2169 O O . GLY A 1 265 ? -9.414 -25.359 -22.859 1 79.88 265 GLY A O 1
ATOM 2170 N N . PHE A 1 266 ? -10.883 -24.531 -21.375 1 84.12 266 PHE A N 1
ATOM 2171 C CA . PHE A 1 266 ? -10.055 -23.359 -21.141 1 84.12 266 PHE A CA 1
ATOM 2172 C C . PHE A 1 266 ? -9.375 -23.453 -19.781 1 84.12 266 PHE A C 1
ATOM 2174 O O . PHE A 1 266 ? -8.617 -22.562 -19.391 1 84.12 266 PHE A O 1
ATOM 2181 N N . CYS A 1 267 ? -9.695 -24.453 -19.078 1 90.38 267 CYS A N 1
ATOM 2182 C CA . CYS A 1 267 ? -9.086 -24.688 -17.766 1 90.38 267 CYS A CA 1
ATOM 2183 C C . CYS A 1 267 ? -8.828 -26.172 -17.547 1 90.38 267 CYS A C 1
ATOM 2185 O O . CYS A 1 267 ? -9.602 -27.016 -17.984 1 90.38 267 CYS A O 1
ATOM 2187 N N . ASP A 1 268 ? -7.801 -26.422 -16.875 1 89.06 268 ASP A N 1
ATOM 2188 C CA . ASP A 1 268 ? -7.383 -27.812 -16.734 1 89.06 268 ASP A CA 1
ATOM 2189 C C . ASP A 1 268 ? -8 -28.469 -15.5 1 89.06 268 ASP A C 1
ATOM 2191 O O . ASP A 1 268 ? -7.887 -29.672 -15.297 1 89.06 268 ASP A O 1
ATOM 2195 N N . CYS A 1 269 ? -8.641 -27.641 -14.711 1 92.56 269 CYS A N 1
ATOM 2196 C CA . CYS A 1 269 ? -9.219 -28.234 -13.516 1 92.56 269 CYS A CA 1
ATOM 2197 C C . CYS A 1 269 ? -10.391 -27.406 -13 1 92.56 269 CYS A C 1
ATOM 2199 O O . CYS A 1 269 ? -10.609 -26.297 -13.453 1 92.56 269 CYS A O 1
ATOM 2201 N N . TYR A 1 270 ? -11.18 -27.938 -12.18 1 95.56 270 TYR A N 1
ATOM 2202 C CA . TYR A 1 270 ? -12.258 -27.312 -11.414 1 95.56 270 TYR A CA 1
ATOM 2203 C C . TYR A 1 270 ? -12.43 -27.969 -10.062 1 95.56 270 TYR A C 1
ATOM 2205 O O . TYR A 1 270 ? -11.656 -28.859 -9.695 1 95.56 270 TYR A O 1
ATOM 2213 N N . PHE A 1 271 ? -13.367 -27.406 -9.242 1 97.31 271 PHE A N 1
ATOM 2214 C CA . PHE A 1 271 ? -13.398 -27.953 -7.891 1 97.31 271 PHE A CA 1
ATOM 2215 C C . PHE A 1 271 ? -14.836 -28.062 -7.379 1 97.31 271 PHE A C 1
ATOM 2217 O O . PHE A 1 271 ? -15.727 -27.391 -7.895 1 97.31 271 PHE A O 1
ATOM 2224 N N . ASP A 1 272 ? -14.977 -29 -6.473 1 97.31 272 ASP A N 1
ATOM 2225 C CA . ASP A 1 272 ? -16.094 -29.062 -5.543 1 97.31 272 ASP A CA 1
ATOM 2226 C C . ASP A 1 272 ? -15.609 -28.969 -4.098 1 97.31 272 ASP A C 1
ATOM 2228 O O . ASP A 1 272 ? -14.414 -29.047 -3.83 1 97.31 272 ASP A O 1
ATOM 2232 N N . TYR A 1 273 ? -16.609 -28.609 -3.25 1 97.5 273 TYR A N 1
ATOM 2233 C CA . TYR A 1 273 ? -16.156 -28.516 -1.866 1 97.5 273 TYR A CA 1
ATOM 2234 C C . TYR A 1 273 ? -17.25 -28.984 -0.906 1 97.5 273 TYR A C 1
ATOM 2236 O O . TYR A 1 273 ? -18.438 -28.906 -1.219 1 97.5 273 TYR A O 1
ATOM 2244 N N . ASP A 1 274 ? -16.766 -29.562 0.206 1 95.56 274 ASP A N 1
ATOM 2245 C CA . ASP A 1 274 ? -17.641 -29.953 1.306 1 95.56 274 ASP A CA 1
ATOM 2246 C C . ASP A 1 274 ? -17.312 -29.156 2.57 1 95.56 274 ASP A C 1
ATOM 2248 O O . ASP A 1 274 ? -16.203 -28.641 2.719 1 95.56 274 ASP A O 1
ATOM 2252 N N . ARG A 1 275 ? -18.344 -29.047 3.434 1 94.5 275 ARG A N 1
ATOM 2253 C CA . ARG A 1 275 ? -18.203 -28.391 4.727 1 94.5 275 ARG A CA 1
ATOM 2254 C C . ARG A 1 275 ? -17.906 -29.391 5.828 1 94.5 275 ARG A C 1
ATOM 2256 O O . ARG A 1 275 ? -18.578 -30.422 5.941 1 94.5 275 ARG A O 1
ATOM 2263 N N . ARG A 1 276 ? -16.844 -29.156 6.551 1 94.06 276 ARG A N 1
ATOM 2264 C CA . ARG A 1 276 ? -16.5 -30.016 7.676 1 94.06 276 ARG A CA 1
ATOM 2265 C C . ARG A 1 276 ? -16.719 -29.312 9 1 94.06 276 ARG A C 1
ATOM 2267 O O . ARG A 1 276 ? -16.219 -28.203 9.211 1 94.06 276 ARG A O 1
ATOM 2274 N N . TYR A 1 277 ? -17.5 -29.969 9.883 1 92.44 277 TYR A N 1
ATOM 2275 C CA . TYR A 1 277 ? -17.766 -29.453 11.227 1 92.44 277 TYR A CA 1
ATOM 2276 C C . TYR A 1 277 ? -17.156 -30.359 12.281 1 92.44 277 TYR A C 1
ATOM 2278 O O . TYR A 1 277 ? -17.422 -31.562 12.297 1 92.44 277 TYR A O 1
ATOM 2286 N N . ASP A 1 278 ? -16.297 -29.953 13.086 1 83.56 278 ASP A N 1
ATOM 2287 C CA . ASP A 1 278 ? -15.594 -30.797 14.047 1 83.56 278 ASP A CA 1
ATOM 2288 C C . ASP A 1 278 ? -16.312 -30.797 15.398 1 83.56 278 ASP A C 1
ATOM 2290 O O . ASP A 1 278 ? -16.203 -31.766 16.156 1 83.56 278 ASP A O 1
ATOM 2294 N N . ASN A 1 279 ? -17 -29.844 15.836 1 77.88 279 ASN A N 1
ATOM 2295 C CA . ASN A 1 279 ? -17.531 -29.781 17.203 1 77.88 279 ASN A CA 1
ATOM 2296 C C . ASN A 1 279 ? -19.047 -29.922 17.219 1 77.88 279 ASN A C 1
ATOM 2298 O O . ASN A 1 279 ? -19.719 -29.312 18.047 1 77.88 279 ASN A O 1
ATOM 2302 N N . GLY A 1 280 ? -19.5 -30.797 16.281 1 71.81 280 GLY A N 1
ATOM 2303 C CA . GLY A 1 280 ? -20.938 -31.062 16.328 1 71.81 280 GLY A CA 1
ATOM 2304 C C . GLY A 1 280 ? -21.781 -29.906 15.82 1 71.81 280 GLY A C 1
ATOM 2305 O O . GLY A 1 280 ? -23 -29.953 15.914 1 71.81 280 GLY A O 1
ATOM 2306 N N . GLN A 1 281 ? -21.125 -28.953 15.516 1 74.19 281 GLN A N 1
ATOM 2307 C CA . GLN A 1 281 ? -21.891 -27.844 14.953 1 74.19 281 GLN A CA 1
ATOM 2308 C C . GLN A 1 281 ? -22.484 -28.219 13.602 1 74.19 281 GLN A C 1
ATOM 2310 O O . GLN A 1 281 ? -21.891 -28.969 12.836 1 74.19 281 GLN A O 1
ATOM 2315 N N . ARG A 1 282 ? -23.875 -27.906 13.438 1 71.62 282 ARG A N 1
ATOM 2316 C CA . ARG A 1 282 ? -24.516 -28.328 12.188 1 71.62 282 ARG A CA 1
ATOM 2317 C C . ARG A 1 282 ? -24.75 -27.141 11.266 1 71.62 282 ARG A C 1
ATOM 2319 O O . ARG A 1 282 ? -25.172 -27.312 10.125 1 71.62 282 ARG A O 1
ATOM 2326 N N . GLY A 1 283 ? -24.344 -25.938 11.789 1 76.75 283 GLY A N 1
ATOM 2327 C CA . GLY A 1 283 ? -24.641 -24.797 10.953 1 76.75 283 GLY A CA 1
ATOM 2328 C C . GLY A 1 283 ? -23.672 -23.641 11.148 1 76.75 283 GLY A C 1
ATOM 2329 O O . GLY A 1 283 ? -22.734 -23.75 11.945 1 76.75 283 GLY A O 1
ATOM 2330 N N . GLY A 1 284 ? -23.797 -22.797 10.219 1 85.19 284 GLY A N 1
ATOM 2331 C CA . GLY A 1 284 ? -22.922 -21.641 10.289 1 85.19 284 GLY A CA 1
ATOM 2332 C C . GLY A 1 284 ? -21.625 -21.828 9.523 1 85.19 284 GLY A C 1
ATOM 2333 O O . GLY A 1 284 ? -21.578 -22.578 8.539 1 85.19 284 GLY A O 1
ATOM 2334 N N . GLU A 1 285 ? -20.609 -21.141 10.008 1 90.19 285 GLU A N 1
ATOM 2335 C CA . GLU A 1 285 ? -19.312 -21.234 9.352 1 90.19 285 GLU A CA 1
ATOM 2336 C C . GLU A 1 285 ? -18.594 -22.531 9.734 1 90.19 285 GLU A C 1
ATOM 2338 O O . GLU A 1 285 ? -18.406 -22.812 10.922 1 90.19 285 GLU A O 1
ATOM 2343 N N . PRO A 1 286 ? -18.375 -23.391 8.742 1 94.19 286 PRO A N 1
ATOM 2344 C CA . PRO A 1 286 ? -17.688 -24.641 9.016 1 94.19 286 PRO A CA 1
ATOM 2345 C C . PRO A 1 286 ? -16.266 -24.438 9.555 1 94.19 286 PRO A C 1
ATOM 2347 O O . PRO A 1 286 ? -15.68 -23.375 9.344 1 94.19 286 PRO A O 1
ATOM 2350 N N . ASP A 1 287 ? -15.734 -25.406 10.164 1 93.19 287 ASP A N 1
ATOM 2351 C CA . ASP A 1 287 ? -14.375 -25.344 10.688 1 93.19 287 ASP A CA 1
ATOM 2352 C C . ASP A 1 287 ? -13.344 -25.5 9.57 1 93.19 287 ASP A C 1
ATOM 2354 O O . ASP A 1 287 ? -12.266 -24.906 9.633 1 93.19 287 ASP A O 1
ATOM 2358 N N . ALA A 1 288 ? -13.789 -26.344 8.641 1 95.75 288 ALA A N 1
ATOM 2359 C CA . ALA A 1 288 ? -12.875 -26.562 7.523 1 95.75 288 ALA A CA 1
ATOM 2360 C C . ALA A 1 288 ? -13.641 -26.781 6.223 1 95.75 288 ALA A C 1
ATOM 2362 O O . ALA A 1 288 ? -14.836 -27.109 6.242 1 95.75 288 ALA A O 1
ATOM 2363 N N . LEU A 1 289 ? -12.961 -26.484 5.16 1 96.62 289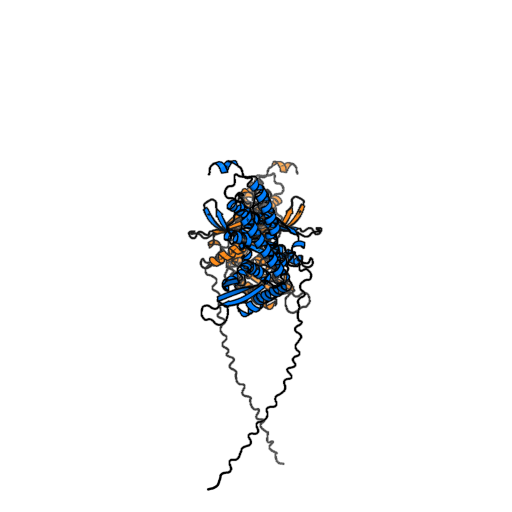 LEU A N 1
ATOM 2364 C CA . LEU A 1 289 ? -13.461 -26.766 3.818 1 96.62 289 LEU A CA 1
ATOM 2365 C C . LEU A 1 289 ? -12.672 -27.891 3.164 1 96.62 289 LEU A C 1
ATOM 2367 O O . LEU A 1 289 ? -11.438 -27.875 3.182 1 96.62 289 LEU A O 1
ATOM 2371 N N . VAL A 1 290 ? -13.406 -28.844 2.676 1 97 290 VAL A N 1
ATOM 2372 C CA . VAL A 1 290 ? -12.797 -29.969 1.965 1 97 290 VAL A CA 1
ATOM 2373 C C . VAL A 1 290 ? -12.938 -29.766 0.458 1 97 290 VAL A C 1
ATOM 2375 O O . VAL A 1 290 ? -14.023 -29.953 -0.098 1 97 290 VAL A O 1
ATOM 2378 N N . PHE A 1 291 ? -11.836 -29.484 -0.179 1 97.81 291 PHE A N 1
ATOM 2379 C CA . PHE A 1 291 ? -11.844 -29.25 -1.616 1 97.81 291 PHE A CA 1
ATOM 2380 C C . PHE A 1 291 ? -11.609 -30.547 -2.387 1 97.81 291 PHE A C 1
ATOM 2382 O O . PHE A 1 291 ? -10.688 -31.297 -2.068 1 97.81 291 PHE A O 1
ATOM 2389 N N . HIS A 1 292 ? -12.445 -30.797 -3.367 1 97.25 292 HIS A N 1
ATOM 2390 C CA . HIS A 1 292 ? -12.281 -31.859 -4.344 1 97.25 292 HIS A CA 1
ATOM 2391 C C . HIS A 1 292 ? -11.953 -31.297 -5.723 1 97.25 292 HIS A C 1
ATOM 2393 O O . HIS A 1 292 ? -12.773 -30.594 -6.32 1 97.25 292 HIS A O 1
ATOM 2399 N N . ILE A 1 293 ? -10.828 -31.688 -6.184 1 96.06 293 ILE A N 1
ATOM 2400 C CA . ILE A 1 293 ? -10.344 -31.094 -7.422 1 96.06 293 ILE A CA 1
ATOM 2401 C C . ILE A 1 293 ? -10.453 -32.094 -8.562 1 96.06 293 ILE A C 1
ATOM 2403 O O . ILE A 1 293 ? -10.031 -33.25 -8.422 1 96.06 293 ILE A O 1
ATOM 2407 N N . HIS A 1 294 ? -11.008 -31.656 -9.703 1 93.81 294 HIS A N 1
ATOM 2408 C CA . HIS A 1 294 ? -11.297 -32.531 -10.836 1 93.81 294 HIS A CA 1
ATOM 2409 C C . HIS A 1 294 ? -10.625 -32.031 -12.109 1 93.81 294 HIS A C 1
ATOM 2411 O O . HIS A 1 294 ? -10.469 -30.812 -12.289 1 93.81 294 HIS A O 1
ATOM 2417 N N . ARG A 1 295 ? -10.281 -32.938 -12.938 1 89.12 295 ARG A N 1
ATOM 2418 C CA . ARG A 1 295 ? -9.836 -32.625 -14.289 1 89.12 295 ARG A CA 1
ATOM 2419 C C . ARG A 1 295 ? -10.961 -32.844 -15.297 1 89.12 295 ARG A C 1
ATOM 2421 O O . ARG A 1 295 ? -11.766 -33.75 -15.156 1 89.12 295 ARG A O 1
ATOM 2428 N N . PRO A 1 296 ? -11.125 -31.875 -16.188 1 81.38 296 PRO A N 1
ATOM 2429 C CA . PRO A 1 296 ? -12.195 -32.062 -17.156 1 81.38 296 PRO A CA 1
ATOM 2430 C C . PRO A 1 296 ? -12.039 -33.344 -17.969 1 81.38 296 PRO A C 1
ATOM 2432 O O . PRO A 1 296 ? -10.914 -33.812 -18.219 1 81.38 296 PRO A O 1
ATOM 2435 N N . LYS A 1 297 ? -13.141 -34.219 -18.109 1 62.91 297 LYS A N 1
ATOM 2436 C CA . LYS A 1 297 ? -13.164 -35.438 -18.922 1 62.91 297 LYS A CA 1
ATOM 2437 C C . LYS A 1 297 ? -12.875 -35.125 -20.375 1 62.91 297 LYS A C 1
ATOM 2439 O O . LYS A 1 297 ? -13.797 -35 -21.188 1 62.91 297 LYS A O 1
ATOM 2444 N N . ASN A 1 298 ? -12.453 -34.188 -20.844 1 52.09 298 ASN A N 1
ATOM 2445 C CA . ASN A 1 298 ? -12.383 -34 -22.297 1 52.09 298 ASN A CA 1
ATOM 2446 C C . ASN A 1 298 ? -11.695 -35.188 -22.969 1 52.09 298 ASN A C 1
ATOM 2448 O O . ASN A 1 298 ? -10.773 -35.781 -22.406 1 52.09 298 ASN A O 1
ATOM 2452 N N . LYS A 1 299 ? -12.359 -35.906 -23.906 1 45.06 299 LYS A N 1
ATOM 2453 C CA . LYS A 1 299 ? -11.867 -36.906 -24.859 1 45.06 299 LYS A CA 1
ATOM 2454 C C . LYS A 1 299 ? -10.391 -36.688 -25.188 1 45.06 299 LYS A C 1
ATOM 2456 O O . LYS A 1 299 ? -9.625 -37.625 -25.328 1 45.06 299 LYS A O 1
ATOM 2461 N N . LEU A 1 300 ? -10.055 -35.531 -25.516 1 43.19 300 LEU A N 1
ATOM 2462 C CA . LEU A 1 300 ? -8.703 -35.094 -25.875 1 43.19 300 LEU A CA 1
ATOM 2463 C C . LEU A 1 300 ? -7.762 -35.25 -24.688 1 43.19 300 LEU A C 1
ATOM 2465 O O . LEU A 1 300 ? -6.625 -35.719 -24.844 1 43.19 300 LEU A O 1
ATOM 2469 N N . ASN A 1 301 ? -8.133 -35.125 -23.484 1 47.62 301 ASN A N 1
ATOM 2470 C CA . ASN A 1 301 ? -7.305 -35.25 -22.281 1 47.62 301 ASN A CA 1
ATOM 2471 C C . ASN A 1 301 ? -7.051 -36.719 -21.953 1 47.62 301 ASN A C 1
ATOM 2473 O O . ASN A 1 301 ? -5.953 -37.094 -21.531 1 47.62 301 ASN A O 1
ATOM 2477 N N . LYS A 1 302 ? -8.094 -37.594 -22.109 1 48.84 302 LYS A N 1
ATOM 2478 C CA . LYS A 1 302 ? -7.859 -39.031 -22.016 1 48.84 302 LYS A CA 1
ATOM 2479 C C . LYS A 1 302 ? -6.836 -39.469 -23.047 1 48.84 302 LYS A C 1
ATOM 2481 O O . LYS A 1 302 ? -5.941 -40.281 -22.734 1 48.84 302 LYS A O 1
ATOM 2486 N N . GLN A 1 303 ? -7.047 -39.094 -24.328 1 46.91 303 GLN A N 1
ATOM 2487 C CA . GLN A 1 303 ? -6.086 -39.406 -25.375 1 46.91 303 GLN A CA 1
ATOM 2488 C C . GLN A 1 303 ? -4.707 -38.844 -25.062 1 46.91 303 GLN A C 1
ATOM 2490 O O . GLN A 1 303 ? -3.689 -39.5 -25.25 1 46.91 303 GLN A O 1
ATOM 2495 N N . LEU A 1 304 ? -4.707 -37.719 -24.531 1 48.88 304 LEU A N 1
ATOM 2496 C CA . LEU A 1 304 ? -3.441 -37.094 -24.172 1 48.88 304 LEU A CA 1
ATOM 2497 C C . LEU A 1 304 ? -2.842 -37.75 -22.938 1 48.88 304 LEU A C 1
ATOM 2499 O O . LEU A 1 304 ? -1.627 -37.938 -22.859 1 48.88 304 LEU A O 1
ATOM 2503 N N . GLN A 1 305 ? -3.682 -38.156 -22.094 1 56.75 305 GLN A N 1
ATOM 2504 C CA . GLN A 1 305 ? -3.219 -38.938 -20.953 1 56.75 305 GLN A CA 1
ATOM 2505 C C . GLN A 1 305 ? -2.762 -40.312 -21.375 1 56.75 305 GLN A C 1
ATOM 2507 O O . GLN A 1 305 ? -1.75 -40.812 -20.891 1 56.75 305 GLN A O 1
ATOM 2512 N N . ASP A 1 306 ? -3.551 -40.906 -22.266 1 61.56 306 ASP A N 1
ATOM 2513 C CA . ASP A 1 306 ? -3.133 -42.188 -22.797 1 61.56 306 ASP A CA 1
ATOM 2514 C C . ASP A 1 306 ? -1.796 -42.094 -23.516 1 61.56 306 ASP A C 1
ATOM 2516 O O . ASP A 1 306 ? -0.927 -42.938 -23.375 1 61.56 306 ASP A O 1
ATOM 2520 N N . VAL A 1 307 ? -1.669 -41.031 -24.234 1 56.28 307 VAL A N 1
ATOM 2521 C CA . VAL A 1 307 ? -0.41 -40.781 -24.938 1 56.28 307 VAL A CA 1
ATOM 2522 C C . VAL A 1 307 ? 0.692 -40.5 -23.922 1 56.28 307 VAL A C 1
ATOM 2524 O O . VAL A 1 307 ? 1.809 -41 -24.047 1 56.28 307 VAL A O 1
ATOM 2527 N N . THR A 1 308 ? 0.265 -39.781 -22.922 1 67.31 308 THR A N 1
ATOM 2528 C CA . THR A 1 308 ? 1.25 -39.469 -21.891 1 67.31 308 THR A CA 1
ATOM 2529 C C . THR A 1 308 ? 1.606 -40.688 -21.094 1 67.31 308 THR A C 1
ATOM 2531 O O . THR A 1 308 ? 2.773 -40.906 -20.766 1 67.31 308 THR A O 1
ATOM 2534 N N . ASP A 1 309 ? 0.618 -41.469 -20.922 1 72.88 309 ASP A N 1
ATOM 2535 C CA . ASP A 1 309 ? 0.883 -42.719 -20.203 1 72.88 309 ASP A CA 1
ATOM 2536 C C . ASP A 1 309 ? 1.709 -43.688 -21.078 1 72.88 309 ASP A C 1
ATOM 2538 O O . ASP A 1 309 ? 2.609 -44.344 -20.578 1 72.88 309 ASP A O 1
ATOM 2542 N N . MET A 1 310 ? 1.426 -43.688 -22.312 1 71.12 310 MET A N 1
ATOM 2543 C CA . MET A 1 310 ? 2.225 -44.469 -23.25 1 71.12 310 MET A CA 1
ATOM 2544 C C . MET A 1 310 ? 3.646 -43.938 -23.344 1 71.12 310 MET A C 1
ATOM 2546 O O . MET A 1 310 ? 4.609 -44.688 -23.375 1 71.12 310 MET A O 1
ATOM 2550 N N . GLN A 1 311 ? 3.67 -42.625 -23.312 1 73.62 311 GLN A N 1
ATOM 2551 C CA . GLN A 1 311 ? 4.98 -42 -23.344 1 73.62 311 GLN A CA 1
ATOM 2552 C C . GLN A 1 311 ? 5.762 -42.25 -22.062 1 73.62 311 GLN A C 1
ATOM 2554 O O . GLN A 1 311 ? 6.957 -42.562 -22.109 1 73.62 311 GLN A O 1
ATOM 2559 N N . ARG A 1 312 ? 5.07 -42.25 -21.062 1 79.69 312 ARG A N 1
ATOM 2560 C CA . ARG A 1 312 ? 5.707 -42.531 -19.781 1 79.69 312 ARG A CA 1
ATOM 2561 C C . ARG A 1 312 ? 6.141 -44 -19.703 1 79.69 312 ARG A C 1
ATOM 2563 O O . ARG A 1 312 ? 7.23 -44.281 -19.219 1 79.69 312 ARG A O 1
ATOM 2570 N N . SER A 1 313 ? 5.246 -44.812 -20.25 1 80.69 313 SER A N 1
ATOM 2571 C CA . SER A 1 313 ? 5.59 -46.219 -20.281 1 80.69 313 SER A CA 1
ATOM 2572 C C . SER A 1 313 ? 6.781 -46.5 -21.203 1 80.69 313 SER A C 1
ATOM 2574 O O . SER A 1 313 ? 7.691 -47.25 -20.844 1 80.69 313 SER A O 1
ATOM 2576 N N . GLN A 1 314 ? 6.855 -45.844 -22.312 1 78.5 314 GLN A N 1
ATOM 2577 C CA . GLN A 1 314 ? 7.969 -45.969 -23.25 1 78.5 314 GLN A CA 1
ATOM 2578 C C . GLN A 1 314 ? 9.258 -45.406 -22.641 1 78.5 314 GLN A C 1
ATOM 2580 O O . GLN A 1 314 ? 10.328 -46 -22.797 1 78.5 314 GLN A O 1
ATOM 2585 N N . PHE A 1 315 ? 9.07 -44.344 -21.953 1 85.88 315 PHE A N 1
ATOM 2586 C CA . PHE A 1 315 ? 10.211 -43.719 -21.312 1 85.88 315 PHE A CA 1
ATOM 2587 C C . PHE A 1 315 ? 10.75 -44.594 -20.188 1 85.88 315 PHE A C 1
ATOM 2589 O O . PHE A 1 315 ? 11.961 -44.781 -20.062 1 85.88 315 PHE A O 1
ATOM 2596 N N . ALA A 1 316 ? 9.883 -45.094 -19.469 1 85.94 316 ALA A N 1
ATOM 2597 C CA . ALA A 1 316 ? 10.289 -46.031 -18.406 1 85.94 316 ALA A CA 1
ATOM 2598 C C . ALA A 1 316 ? 10.977 -47.25 -19 1 85.94 316 ALA A C 1
ATOM 2600 O O . ALA A 1 316 ? 11.992 -47.719 -18.469 1 85.94 316 ALA A O 1
ATOM 2601 N N . ASP A 1 317 ? 10.469 -47.719 -20.094 1 83.62 317 ASP A N 1
ATOM 2602 C CA . ASP A 1 317 ? 11.055 -48.875 -20.766 1 83.62 317 ASP A CA 1
ATOM 2603 C C . ASP A 1 317 ? 12.461 -48.562 -21.266 1 83.62 317 ASP A C 1
ATOM 2605 O O . ASP A 1 317 ? 13.359 -49.406 -21.156 1 83.62 317 ASP A O 1
ATOM 2609 N N . MET A 1 318 ? 12.664 -47.375 -21.781 1 81.94 318 MET A N 1
ATOM 2610 C CA . MET A 1 318 ? 13.977 -46.938 -22.234 1 81.94 318 MET A CA 1
ATOM 2611 C C . MET A 1 318 ? 14.977 -46.875 -21.078 1 81.94 318 MET A C 1
ATOM 2613 O O . MET A 1 318 ? 16.125 -47.312 -21.219 1 81.94 318 MET A O 1
ATOM 2617 N N . LEU A 1 319 ? 14.539 -46.406 -19.969 1 86.69 319 LEU A N 1
ATOM 2618 C CA . LEU A 1 319 ? 15.398 -46.281 -18.797 1 86.69 319 LEU A CA 1
ATOM 2619 C C . LEU A 1 319 ? 15.82 -47.656 -18.281 1 86.69 319 LEU A C 1
ATOM 2621 O O . LEU A 1 319 ? 16.984 -47.844 -17.906 1 86.69 319 LEU A O 1
ATOM 2625 N N . ILE A 1 320 ? 14.891 -48.531 -18.344 1 86.19 320 ILE A N 1
ATOM 2626 C CA . ILE A 1 320 ? 15.164 -49.875 -17.844 1 86.19 320 ILE A CA 1
ATOM 2627 C C . ILE A 1 320 ? 16.062 -50.594 -18.844 1 86.19 320 ILE A C 1
ATOM 2629 O O . ILE A 1 320 ? 17.078 -51.188 -18.438 1 86.19 320 ILE A O 1
ATOM 2633 N N . ARG A 1 321 ? 15.766 -50.5 -20.078 1 82.81 321 ARG A N 1
ATOM 2634 C CA . ARG A 1 321 ? 16.422 -51.312 -21.109 1 82.81 321 ARG A CA 1
ATOM 2635 C C . ARG A 1 321 ? 17.828 -50.781 -21.391 1 82.81 321 ARG A C 1
ATOM 2637 O O . ARG A 1 321 ? 18.766 -51.562 -21.562 1 82.81 321 ARG A O 1
ATOM 2644 N N . TYR A 1 322 ? 17.938 -49.438 -21.406 1 81.81 322 TYR A N 1
ATOM 2645 C CA . TYR A 1 322 ? 19.172 -48.906 -21.938 1 81.81 322 TYR A CA 1
ATOM 2646 C C . TYR A 1 322 ? 20.047 -48.344 -20.812 1 81.81 322 TYR A C 1
ATOM 2648 O O . TYR A 1 322 ? 21.25 -48.156 -20.984 1 81.81 322 TYR A O 1
ATOM 2656 N N . PHE A 1 323 ? 19.516 -48.094 -19.641 1 85.94 323 PHE A N 1
ATOM 2657 C CA . PHE A 1 323 ? 20.297 -47.406 -18.625 1 85.94 323 PHE A CA 1
ATOM 2658 C C . PHE A 1 323 ? 20.281 -48.188 -17.312 1 85.94 323 PHE A C 1
ATOM 2660 O O . PHE A 1 323 ? 20.875 -47.719 -16.312 1 85.94 323 PHE A O 1
ATOM 2667 N N . GLY A 1 324 ? 19.5 -49.219 -17.219 1 83.62 324 GLY A N 1
ATOM 2668 C CA . GLY A 1 324 ? 19.594 -50.156 -16.094 1 83.62 324 GLY A CA 1
ATOM 2669 C C . GLY A 1 324 ? 18.797 -49.688 -14.891 1 83.62 324 GLY A C 1
ATOM 2670 O O . GLY A 1 324 ? 19.141 -50.031 -13.75 1 83.62 324 GLY A O 1
ATOM 2671 N N . PHE A 1 325 ? 17.734 -48.938 -15.07 1 86.5 325 PHE A N 1
ATOM 2672 C CA . PHE A 1 325 ? 16.891 -48.5 -13.969 1 86.5 325 PHE A CA 1
ATOM 2673 C C . PHE A 1 325 ? 16.109 -49.688 -13.398 1 86.5 325 PHE A C 1
ATOM 2675 O O . PHE A 1 325 ? 15.719 -50.594 -14.133 1 86.5 325 PHE A O 1
ATOM 2682 N N . GLU A 1 326 ? 15.922 -49.656 -12.062 1 86 326 GLU A N 1
ATOM 2683 C CA . GLU A 1 326 ? 14.93 -50.5 -11.445 1 86 326 GLU A CA 1
ATOM 2684 C C . GLU A 1 326 ? 13.516 -50.094 -11.82 1 86 326 GLU A C 1
ATOM 2686 O O . GLU A 1 326 ? 13.227 -48.906 -11.938 1 86 326 GLU A O 1
ATOM 2691 N N . PRO A 1 327 ? 12.648 -51.031 -12.008 1 86.12 327 PRO A N 1
ATOM 2692 C CA . PRO A 1 327 ? 11.289 -50.719 -12.469 1 86.12 327 PRO A CA 1
ATOM 2693 C C . PRO A 1 327 ? 10.594 -49.688 -11.594 1 86.12 327 PRO A C 1
ATOM 2695 O O . PRO A 1 327 ? 9.914 -48.812 -12.109 1 86.12 327 PRO A O 1
ATOM 2698 N N . ALA A 1 328 ? 10.828 -49.781 -10.43 1 84.06 328 ALA A N 1
ATOM 2699 C CA . ALA A 1 328 ? 10.195 -48.844 -9.523 1 84.06 328 ALA A CA 1
ATOM 2700 C C . ALA A 1 328 ? 10.75 -47.438 -9.719 1 84.06 328 ALA A C 1
ATOM 2702 O O . ALA A 1 328 ? 9.992 -46.469 -9.742 1 84.06 328 ALA A O 1
ATOM 2703 N N . MET A 1 329 ? 11.961 -47.281 -9.82 1 82.81 329 MET A N 1
ATOM 2704 C CA . MET A 1 329 ? 12.609 -46 -10.023 1 82.81 329 MET A CA 1
ATOM 2705 C C . MET A 1 329 ? 12.266 -45.406 -11.391 1 82.81 329 MET A C 1
ATOM 2707 O O . MET A 1 329 ? 12.062 -44.219 -11.531 1 82.81 329 MET A O 1
ATOM 2711 N N . ALA A 1 330 ? 12.258 -46.281 -12.344 1 88.56 330 ALA A N 1
ATOM 2712 C CA . ALA A 1 330 ? 11.883 -45.844 -13.688 1 88.56 330 ALA A CA 1
ATOM 2713 C C . ALA A 1 330 ? 10.461 -45.312 -13.727 1 88.56 330 ALA A C 1
ATOM 2715 O O . ALA A 1 330 ? 10.188 -44.281 -14.375 1 88.56 330 ALA A O 1
ATOM 2716 N N . LYS A 1 331 ? 9.648 -45.969 -13 1 84.12 331 LYS A N 1
ATOM 2717 C CA . LYS A 1 331 ? 8.266 -45.531 -12.93 1 84.12 331 LYS A CA 1
ATOM 2718 C C . LYS A 1 331 ? 8.156 -44.188 -12.234 1 84.12 331 LYS A C 1
ATOM 2720 O O . LYS A 1 331 ? 7.422 -43.312 -12.688 1 84.12 331 LYS A O 1
ATOM 2725 N N . ASN A 1 332 ? 8.859 -44.094 -11.227 1 82.81 332 ASN A N 1
ATOM 2726 C CA . ASN A 1 332 ? 8.891 -42.812 -10.5 1 82.81 332 ASN A CA 1
ATOM 2727 C C . ASN A 1 332 ? 9.398 -41.688 -11.383 1 82.81 332 ASN A C 1
ATOM 2729 O O . ASN A 1 332 ? 8.82 -40.594 -11.391 1 82.81 332 ASN A O 1
ATOM 2733 N N . MET A 1 333 ? 10.484 -41.875 -12.047 1 82.56 333 MET A N 1
ATOM 2734 C CA . MET A 1 333 ? 11.07 -40.906 -12.945 1 82.56 333 MET A CA 1
ATOM 2735 C C . MET A 1 333 ? 10.141 -40.594 -14.117 1 82.56 333 MET A C 1
ATOM 2737 O O . MET A 1 333 ? 9.953 -39.438 -14.5 1 82.56 333 MET A O 1
ATOM 2741 N N . SER A 1 334 ? 9.547 -41.594 -14.672 1 85.5 334 SER A N 1
ATOM 2742 C CA . SER A 1 334 ? 8.672 -41.438 -15.828 1 85.5 334 SER A CA 1
ATOM 2743 C C . SER A 1 334 ? 7.387 -40.719 -15.461 1 85.5 334 SER A C 1
ATOM 2745 O O . SER A 1 334 ? 6.734 -40.125 -16.328 1 85.5 334 SER A O 1
ATOM 2747 N N . GLY A 1 335 ? 7.078 -40.781 -14.227 1 81.25 335 GLY A N 1
ATOM 2748 C CA . GLY A 1 335 ? 5.926 -40.031 -13.734 1 81.25 335 GLY A CA 1
ATOM 2749 C C . GLY A 1 335 ? 6.059 -38.531 -13.93 1 81.25 335 GLY A C 1
ATOM 2750 O O . GLY A 1 335 ? 5.055 -37.844 -13.961 1 81.25 335 GLY A O 1
ATOM 2751 N N . ARG A 1 336 ? 7.27 -38.188 -14.148 1 76 336 ARG A N 1
ATOM 2752 C CA . ARG A 1 336 ? 7.574 -36.75 -14.32 1 76 336 ARG A CA 1
ATOM 2753 C C . ARG A 1 336 ? 7.426 -36.344 -15.781 1 76 336 ARG A C 1
ATOM 2755 O O . ARG A 1 336 ? 7.578 -35.156 -16.109 1 76 336 ARG A O 1
ATOM 2762 N N . ILE A 1 337 ? 7.25 -37.25 -16.672 1 75.38 337 ILE A N 1
ATOM 2763 C CA . ILE A 1 337 ? 7.109 -37 -18.109 1 75.38 337 ILE A CA 1
ATOM 2764 C C . ILE A 1 337 ? 5.742 -36.375 -18.391 1 75.38 337 ILE A C 1
ATOM 2766 O O . ILE A 1 337 ? 4.719 -36.875 -17.906 1 75.38 337 ILE A O 1
ATOM 2770 N N . THR A 1 338 ? 5.844 -35.344 -19.109 1 69.06 338 THR A N 1
ATOM 2771 C CA . THR A 1 338 ? 4.676 -34.656 -19.625 1 69.06 338 THR A CA 1
ATOM 2772 C C . THR A 1 338 ? 4.734 -34.531 -21.141 1 69.06 338 THR A C 1
ATOM 2774 O O . THR A 1 338 ? 5.793 -34.75 -21.734 1 69.06 338 THR A O 1
ATOM 2777 N N . PRO A 1 339 ? 3.709 -34.344 -21.781 1 62.34 339 PRO A N 1
ATOM 2778 C CA . PRO A 1 339 ? 3.746 -34.219 -23.25 1 62.34 339 PRO A CA 1
ATOM 2779 C C . PRO A 1 339 ? 4.699 -33.125 -23.734 1 62.34 339 PRO A C 1
ATOM 2781 O O . PRO A 1 339 ? 5.309 -33.281 -24.797 1 62.34 339 PRO A O 1
ATOM 2784 N N . ASP A 1 340 ? 4.977 -32.344 -23 1 62.88 340 ASP A N 1
ATOM 2785 C CA . ASP A 1 340 ? 5.816 -31.203 -23.406 1 62.88 340 ASP A CA 1
ATOM 2786 C C . ASP A 1 340 ? 7.297 -31.547 -23.25 1 62.88 340 ASP A C 1
ATOM 2788 O O . ASP A 1 340 ? 8.133 -31.047 -24 1 62.88 340 ASP A O 1
ATOM 2792 N N . ASN A 1 341 ? 7.535 -32.281 -22.203 1 67.94 341 ASN A N 1
ATOM 2793 C CA . ASN A 1 341 ? 8.953 -32.531 -21.984 1 67.94 341 ASN A CA 1
ATOM 2794 C C . ASN A 1 341 ? 9.391 -33.875 -22.547 1 67.94 341 ASN A C 1
ATOM 2796 O O . ASN A 1 341 ? 10.57 -34.219 -22.531 1 67.94 341 ASN A O 1
ATOM 2800 N N . TYR A 1 342 ? 8.445 -34.5 -23.109 1 75.44 342 TYR A N 1
ATOM 2801 C CA . TYR A 1 342 ? 8.734 -35.844 -23.578 1 75.44 342 TYR A CA 1
ATOM 2802 C C . TYR A 1 342 ? 9.812 -35.812 -24.656 1 75.44 342 TYR A C 1
ATOM 2804 O O . TYR A 1 342 ? 10.797 -36.562 -24.562 1 75.44 342 TYR A O 1
ATOM 2812 N N . GLN A 1 343 ? 9.57 -34.906 -25.469 1 67.81 343 GLN A N 1
ATOM 2813 C CA . GLN A 1 343 ? 10.523 -34.875 -26.578 1 67.81 343 GLN A CA 1
ATOM 2814 C C . GLN A 1 343 ? 11.914 -34.5 -26.094 1 67.81 343 GLN A C 1
ATOM 2816 O O . GLN A 1 343 ? 12.914 -35.094 -26.516 1 67.81 343 GLN A O 1
ATOM 2821 N N . GLY A 1 344 ? 11.969 -33.562 -25.219 1 75.81 344 GLY A N 1
ATOM 2822 C CA . GLY A 1 344 ? 13.25 -33.156 -24.656 1 75.81 344 GLY A CA 1
ATOM 2823 C C . GLY A 1 344 ? 13.891 -34.281 -23.828 1 75.81 344 GLY A C 1
ATOM 2824 O O . GLY A 1 344 ? 15.094 -34.5 -23.922 1 75.81 344 GLY A O 1
ATOM 2825 N N . ALA A 1 345 ? 13.094 -34.812 -23.094 1 81.31 345 ALA A N 1
ATOM 2826 C CA . ALA A 1 345 ? 13.594 -35.906 -22.25 1 81.31 345 ALA A CA 1
ATOM 2827 C C . ALA A 1 345 ? 14.109 -37.062 -23.094 1 81.31 345 ALA A C 1
ATOM 2829 O O . ALA A 1 345 ? 15.172 -37.625 -22.812 1 81.31 345 ALA A O 1
ATOM 2830 N N . VAL A 1 346 ? 13.359 -37.312 -24.188 1 79.94 346 VAL A N 1
ATOM 2831 C CA . VAL A 1 346 ? 13.742 -38.406 -25.047 1 79.94 346 VAL A CA 1
ATOM 2832 C C . VAL A 1 346 ? 15.023 -38.062 -25.812 1 79.94 346 VAL A C 1
ATOM 2834 O O . VAL A 1 346 ? 15.93 -38.875 -25.938 1 79.94 346 VAL A O 1
ATOM 2837 N N . SER A 1 347 ? 15.023 -36.844 -26.156 1 77.81 347 SER A N 1
ATOM 2838 C CA . SER A 1 347 ? 16.234 -36.375 -26.828 1 77.81 347 SER A CA 1
ATOM 2839 C C . SER A 1 347 ? 17.438 -36.438 -25.906 1 77.81 347 SER A C 1
ATOM 2841 O O . SER A 1 347 ? 18.531 -36.875 -26.328 1 77.81 347 SER A O 1
ATOM 2843 N N . LYS A 1 348 ? 17.266 -36.125 -24.781 1 82.75 348 LYS A N 1
ATOM 2844 C CA . LYS A 1 348 ? 18.359 -36.188 -23.812 1 82.75 348 LYS A CA 1
ATOM 2845 C C . LYS A 1 348 ? 18.781 -37.625 -23.531 1 82.75 348 LYS A C 1
ATOM 2847 O O . LYS A 1 348 ? 19.969 -37.906 -23.391 1 82.75 348 LYS A O 1
ATOM 2852 N N . LEU A 1 349 ? 17.875 -38.438 -23.5 1 82.75 349 LEU A N 1
ATOM 2853 C CA . LEU A 1 349 ? 18.172 -39.844 -23.266 1 82.75 349 LEU A CA 1
ATOM 2854 C C . LEU A 1 349 ? 18.969 -40.406 -24.438 1 82.75 349 LEU A C 1
ATOM 2856 O O . LEU A 1 349 ? 19.906 -41.188 -24.234 1 82.75 349 LEU A O 1
ATOM 2860 N N . VAL A 1 350 ? 18.562 -39.938 -25.578 1 79.19 350 VAL A N 1
ATOM 2861 C CA . VAL A 1 350 ? 19.266 -40.406 -26.766 1 79.19 350 VAL A CA 1
ATOM 2862 C C . VAL A 1 350 ? 20.703 -39.875 -26.75 1 79.19 350 VAL A C 1
ATOM 2864 O O . VAL A 1 350 ? 21.641 -40.625 -27.016 1 79.19 350 VAL A O 1
ATOM 2867 N N . ASP A 1 351 ? 20.828 -38.75 -26.375 1 79.62 351 ASP A N 1
ATOM 2868 C CA . ASP A 1 351 ? 22.156 -38.156 -26.25 1 79.62 351 ASP A CA 1
ATOM 2869 C C . ASP A 1 351 ? 22.984 -38.844 -25.188 1 79.62 351 ASP A C 1
ATOM 2871 O O . ASP A 1 351 ? 24.172 -39.094 -25.375 1 79.62 351 ASP A O 1
ATOM 2875 N N . LEU A 1 352 ? 22.391 -39.125 -24.125 1 82.38 352 LEU A N 1
ATOM 2876 C CA . LEU A 1 352 ? 23.078 -39.781 -23.031 1 82.38 352 LEU A CA 1
ATOM 2877 C C . LEU A 1 352 ? 23.484 -41.219 -23.422 1 82.38 352 LEU A C 1
ATOM 2879 O O . LEU A 1 352 ? 24.562 -41.688 -23.062 1 82.38 352 LEU A O 1
ATOM 2883 N N . ARG A 1 353 ? 22.625 -41.781 -24.109 1 80.38 353 ARG A N 1
ATOM 2884 C CA . ARG A 1 353 ? 22.922 -43.156 -24.578 1 80.38 353 ARG A CA 1
ATOM 2885 C C . ARG A 1 353 ? 24.172 -43.156 -25.453 1 80.38 353 ARG A C 1
ATOM 2887 O O . ARG A 1 353 ? 25.047 -44 -25.312 1 80.38 353 ARG A O 1
ATOM 2894 N N . ASN A 1 354 ? 24.234 -42.125 -26.234 1 78.12 354 ASN A N 1
ATOM 2895 C CA . ASN A 1 354 ? 25.391 -42 -27.109 1 78.12 354 ASN A CA 1
ATOM 2896 C C . ASN A 1 354 ? 26.656 -41.656 -26.312 1 78.12 354 ASN A C 1
ATOM 2898 O O . ASN A 1 354 ? 27.719 -42.219 -26.578 1 78.12 354 ASN A O 1
ATOM 2902 N N . ARG A 1 355 ? 26.516 -40.844 -25.406 1 79.25 355 ARG A N 1
ATOM 2903 C CA . ARG A 1 355 ? 27.641 -40.438 -24.578 1 79.25 355 ARG A CA 1
ATOM 2904 C C . ARG A 1 355 ? 28.141 -41.594 -23.719 1 79.25 355 ARG A C 1
ATOM 2906 O O . ARG A 1 355 ? 29.344 -41.781 -23.578 1 79.25 355 ARG A O 1
ATOM 2913 N N . LEU A 1 356 ? 27.266 -42.25 -23.172 1 81 356 LEU A N 1
ATOM 2914 C CA . LEU A 1 356 ? 27.625 -43.312 -22.25 1 81 356 LEU A CA 1
ATOM 2915 C C . LEU A 1 356 ? 28.203 -44.5 -22.984 1 81 356 LEU A C 1
ATOM 2917 O O . LEU A 1 356 ? 28.938 -45.312 -22.391 1 81 356 LEU A O 1
ATOM 2921 N N . ARG A 1 357 ? 27.859 -44.562 -24.188 1 75.88 357 ARG A N 1
ATOM 2922 C CA . ARG A 1 357 ? 28.469 -45.594 -25.031 1 75.88 357 ARG A CA 1
ATOM 2923 C C . ARG A 1 357 ? 29.953 -45.312 -25.234 1 75.88 357 ARG A C 1
ATOM 2925 O O . ARG A 1 357 ? 30.766 -46.25 -25.312 1 75.88 357 ARG A O 1
ATOM 2932 N N . SER A 1 358 ? 30.266 -44.031 -25.219 1 74.75 358 SER A N 1
ATOM 2933 C CA . SER A 1 358 ? 31.625 -43.625 -25.5 1 74.75 358 SER A CA 1
ATOM 2934 C C . SER A 1 358 ? 32.438 -43.406 -24.219 1 74.75 358 SER A C 1
ATOM 2936 O O . SER A 1 358 ? 33.625 -43.656 -24.188 1 74.75 358 SER A O 1
ATOM 2938 N N . ASP A 1 359 ? 31.766 -43 -23.203 1 72.62 359 ASP A N 1
ATOM 2939 C CA . ASP A 1 359 ? 32.406 -42.719 -21.938 1 72.62 359 ASP A CA 1
ATOM 2940 C C . ASP A 1 359 ? 32.312 -43.875 -20.969 1 72.62 359 ASP A C 1
ATOM 2942 O O . ASP A 1 359 ? 31.266 -44.031 -20.297 1 72.62 359 ASP A O 1
ATOM 2946 N N . LEU A 1 360 ? 33.312 -44.5 -20.812 1 69.5 360 LEU A N 1
ATOM 2947 C CA . LEU A 1 360 ? 33.312 -45.75 -20.016 1 69.5 360 LEU A CA 1
ATOM 2948 C C . LEU A 1 360 ? 33.75 -45.438 -18.578 1 69.5 360 LEU A C 1
ATOM 2950 O O . LEU A 1 360 ? 33.844 -46.375 -17.75 1 69.5 360 LEU A O 1
ATOM 2954 N N . THR A 1 361 ? 33.875 -44.25 -18.219 1 73.44 361 THR A N 1
ATOM 2955 C CA . THR A 1 361 ? 34.312 -43.906 -16.859 1 73.44 361 THR A CA 1
ATOM 2956 C C . THR A 1 361 ? 33.125 -43.875 -15.914 1 73.44 361 THR A C 1
ATOM 2958 O O . THR A 1 361 ? 33.281 -43.844 -14.695 1 73.44 361 THR A O 1
ATOM 2961 N N . ILE A 1 362 ? 31.984 -43.906 -16.531 1 76.81 362 ILE A N 1
ATOM 2962 C CA . ILE A 1 362 ? 30.766 -43.844 -15.711 1 76.81 362 ILE A CA 1
ATOM 2963 C C . ILE A 1 362 ? 30.312 -45.281 -15.375 1 76.81 362 ILE A C 1
ATOM 2965 O O . ILE A 1 362 ? 29.906 -46.031 -16.25 1 76.81 362 ILE A O 1
ATOM 2969 N N . HIS A 1 363 ? 30.484 -45.594 -14.141 1 77.88 363 HIS A N 1
ATOM 2970 C CA . HIS A 1 363 ? 30.234 -46.969 -13.75 1 77.88 363 HIS A CA 1
ATOM 2971 C C . HIS A 1 363 ? 28.75 -47.188 -13.43 1 77.88 363 HIS A C 1
ATOM 2973 O O . HIS A 1 363 ? 28.172 -48.219 -13.797 1 77.88 363 HIS A O 1
ATOM 2979 N N . ASP A 1 364 ? 28.141 -46.281 -12.727 1 80.06 364 ASP A N 1
ATOM 2980 C CA . ASP A 1 364 ? 26.734 -46.375 -12.398 1 80.06 364 ASP A CA 1
ATOM 2981 C C . ASP A 1 364 ? 25.891 -45.562 -13.375 1 80.06 364 ASP A C 1
ATOM 2983 O O . ASP A 1 364 ? 25.609 -44.375 -13.125 1 80.06 364 ASP A O 1
ATOM 2987 N N . ARG A 1 365 ? 25.5 -46.156 -14.398 1 80.25 365 ARG A N 1
ATOM 2988 C CA . ARG A 1 365 ? 24.797 -45.5 -15.5 1 80.25 365 ARG A CA 1
ATOM 2989 C C . ARG A 1 365 ? 23.406 -45.062 -15.07 1 80.25 365 ARG A C 1
ATOM 2991 O O . ARG A 1 365 ? 22.953 -43.969 -15.438 1 80.25 365 ARG A O 1
ATOM 2998 N N . ALA A 1 366 ? 22.812 -46 -14.328 1 83.38 366 ALA A N 1
ATOM 2999 C CA . ALA A 1 366 ? 21.469 -45.656 -13.859 1 83.38 366 ALA A CA 1
ATOM 3000 C C . ALA A 1 366 ? 21.484 -44.406 -12.969 1 83.38 366 ALA A C 1
ATOM 3002 O O . ALA A 1 366 ? 20.672 -43.5 -13.133 1 83.38 366 ALA A O 1
ATOM 3003 N N . ALA A 1 367 ? 22.359 -44.438 -12.102 1 82.19 367 ALA A N 1
ATOM 3004 C CA . ALA A 1 367 ? 22.453 -43.312 -11.18 1 82.19 367 ALA A CA 1
ATOM 3005 C C . ALA A 1 367 ? 22.844 -42.031 -11.922 1 82.19 367 ALA A C 1
ATOM 3007 O O . ALA A 1 367 ? 22.312 -40.938 -11.641 1 82.19 367 ALA A O 1
ATOM 3008 N N . TYR A 1 368 ? 23.719 -42.094 -12.805 1 82.56 368 TYR A N 1
ATOM 3009 C CA . TYR A 1 368 ? 24.125 -40.938 -13.617 1 82.56 368 TYR A CA 1
ATOM 3010 C C . TYR A 1 368 ? 22.953 -40.438 -14.445 1 82.56 368 TYR A C 1
ATOM 3012 O O . TYR A 1 368 ? 22.688 -39.219 -14.477 1 82.56 368 TYR A O 1
ATOM 3020 N N . THR A 1 369 ? 22.328 -41.312 -15.117 1 86.06 369 THR A N 1
ATOM 3021 C CA . THR A 1 369 ? 21.172 -40.938 -15.93 1 86.06 369 THR A CA 1
ATOM 3022 C C . THR A 1 369 ? 20.078 -40.312 -15.062 1 86.06 369 THR A C 1
ATOM 3024 O O . THR A 1 369 ? 19.438 -39.344 -15.453 1 86.06 369 THR A O 1
ATOM 3027 N N . TYR A 1 370 ? 19.859 -40.969 -13.945 1 84.75 370 TYR A N 1
ATOM 3028 C CA . TYR A 1 370 ? 18.875 -40.406 -13.023 1 84.75 370 TYR A CA 1
ATOM 3029 C C . TYR A 1 370 ? 19.219 -38.969 -12.68 1 84.75 370 TYR A C 1
ATOM 3031 O O . TYR A 1 370 ? 18.344 -38.094 -12.695 1 84.75 370 TYR A O 1
ATOM 3039 N N . ARG A 1 371 ? 20.375 -38.781 -12.438 1 79.31 371 ARG A N 1
ATOM 3040 C CA . ARG A 1 371 ? 20.812 -37.438 -12.086 1 79.31 371 ARG A CA 1
ATOM 3041 C C . ARG A 1 371 ? 20.625 -36.469 -13.258 1 79.31 371 ARG A C 1
ATOM 3043 O O . ARG A 1 371 ? 20.188 -35.344 -13.078 1 79.31 371 ARG A O 1
ATOM 3050 N N . VAL A 1 372 ? 21.016 -36.844 -14.383 1 79.31 372 VAL A N 1
ATOM 3051 C CA . VAL A 1 372 ? 20.906 -36 -15.586 1 79.31 372 VAL A CA 1
ATOM 3052 C C . VAL A 1 372 ? 19.438 -35.688 -15.867 1 79.31 372 VAL A C 1
ATOM 3054 O O . VAL A 1 372 ? 19.078 -34.562 -16.141 1 79.31 372 VAL A O 1
ATOM 3057 N N . LEU A 1 373 ? 18.625 -36.719 -15.812 1 82.69 373 LEU A N 1
ATOM 3058 C CA . LEU A 1 373 ? 17.203 -36.531 -16.078 1 82.69 373 LEU A CA 1
ATOM 3059 C C . LEU A 1 373 ? 16.547 -35.719 -14.969 1 82.69 373 LEU A C 1
ATOM 3061 O O . LEU A 1 373 ? 15.688 -34.875 -15.234 1 82.69 373 LEU A O 1
ATOM 3065 N N . ASP A 1 374 ? 16.938 -36.094 -13.805 1 79.19 374 ASP A N 1
ATOM 3066 C CA . ASP A 1 374 ? 16.453 -35.312 -12.68 1 79.19 374 ASP A CA 1
ATOM 3067 C C . ASP A 1 374 ? 16.797 -33.844 -12.844 1 79.19 374 ASP A C 1
ATOM 3069 O O . ASP A 1 374 ? 15.977 -32.969 -12.594 1 79.19 374 ASP A O 1
ATOM 3073 N N . ASN A 1 375 ? 17.984 -33.625 -13.383 1 72.75 375 ASN A N 1
ATOM 3074 C CA . ASN A 1 375 ? 18.422 -32.281 -13.719 1 72.75 375 ASN A CA 1
ATOM 3075 C C . ASN A 1 375 ? 17.578 -31.688 -14.844 1 72.75 375 ASN A C 1
ATOM 3077 O O . ASN A 1 375 ? 17.219 -30.5 -14.797 1 72.75 375 ASN A O 1
ATOM 3081 N N . LEU A 1 376 ? 17.391 -32.375 -15.805 1 76.06 376 LEU A N 1
ATOM 3082 C CA . LEU A 1 376 ? 16.578 -31.938 -16.938 1 76.06 376 LEU A CA 1
ATOM 3083 C C . LEU A 1 376 ? 15.18 -31.547 -16.469 1 76.06 376 LEU A C 1
ATOM 3085 O O . LEU A 1 376 ? 14.664 -30.5 -16.859 1 76.06 376 LEU A O 1
ATOM 3089 N N . PHE A 1 377 ? 14.672 -32.438 -15.719 1 76.5 377 PHE A N 1
ATOM 3090 C CA . PHE A 1 377 ? 13.289 -32.219 -15.305 1 76.5 377 PHE A CA 1
ATOM 3091 C C . PHE A 1 377 ? 13.203 -31.094 -14.266 1 76.5 377 PHE A C 1
ATOM 3093 O O . PHE A 1 377 ? 12.18 -30.422 -14.164 1 76.5 377 PHE A O 1
ATOM 3100 N N . ARG A 1 378 ? 14.328 -30.969 -13.734 1 66.44 378 ARG A N 1
ATOM 3101 C CA . ARG A 1 378 ? 14.438 -29.906 -12.75 1 66.44 378 ARG A CA 1
ATOM 3102 C C . ARG A 1 378 ? 14.852 -28.594 -13.406 1 66.44 378 ARG A C 1
ATOM 3104 O O . ARG A 1 378 ? 14.828 -27.531 -12.773 1 66.44 378 ARG A O 1
ATOM 3111 N N . GLY A 1 379 ? 15.148 -28.547 -14.797 1 62.31 379 GLY A N 1
ATOM 3112 C CA . GLY A 1 379 ? 15.586 -27.406 -15.586 1 62.31 379 GLY A CA 1
ATOM 3113 C C . GLY A 1 379 ? 17.016 -27 -15.289 1 62.31 379 GLY A C 1
ATOM 3114 O O . GLY A 1 379 ? 17.406 -25.844 -15.531 1 62.31 379 GLY A O 1
ATOM 3115 N N . VAL A 1 380 ? 17.969 -27.625 -14.773 1 50.56 380 VAL A N 1
ATOM 3116 C CA . VAL A 1 380 ? 19.391 -27.391 -14.492 1 50.56 380 VAL A CA 1
ATOM 3117 C C . VAL A 1 380 ? 20.234 -27.75 -15.711 1 50.56 380 VAL A C 1
ATOM 3119 O O . VAL A 1 380 ? 20.062 -28.828 -16.281 1 50.56 380 VAL A O 1
ATOM 3122 N N . ALA A 1 381 ? 20.641 -26.719 -16.5 1 43.03 381 ALA A N 1
ATOM 3123 C CA . ALA A 1 381 ? 21.609 -26.953 -17.562 1 43.03 381 ALA A CA 1
ATOM 3124 C C . ALA A 1 381 ? 22.734 -27.859 -17.078 1 43.03 381 ALA A C 1
ATOM 3126 O O . ALA A 1 381 ? 23.172 -27.75 -15.922 1 43.03 381 ALA A O 1
ATOM 3127 N N . ASP A 1 382 ? 22.984 -28.859 -17.672 1 43.59 382 ASP A N 1
ATOM 3128 C CA . ASP A 1 382 ? 24.109 -29.781 -17.484 1 43.59 382 ASP A CA 1
ATOM 3129 C C . ASP A 1 382 ? 25.438 -29.031 -17.516 1 43.59 382 ASP A C 1
ATOM 3131 O O . ASP A 1 382 ? 25.938 -28.688 -18.594 1 43.59 382 ASP A O 1
ATOM 3135 N N . SER A 1 383 ? 25.562 -27.922 -16.75 1 37.09 383 SER A N 1
ATOM 3136 C CA . SER A 1 383 ? 26.891 -27.359 -16.938 1 37.09 383 SER A CA 1
ATOM 3137 C C . SER A 1 383 ? 27.969 -28.406 -16.656 1 37.09 383 SER A C 1
ATOM 3139 O O . SER A 1 383 ? 29.156 -28.094 -16.641 1 37.09 383 SER A O 1
ATOM 3141 N N . ARG A 1 384 ? 27.828 -29.375 -15.875 1 37.88 384 ARG A N 1
ATOM 3142 C CA . ARG A 1 384 ? 29.078 -30.062 -15.562 1 37.88 384 ARG A CA 1
ATOM 3143 C C . ARG A 1 384 ? 29.688 -30.688 -16.812 1 37.88 384 ARG A C 1
ATOM 3145 O O . ARG A 1 384 ? 29.156 -31.656 -17.359 1 37.88 384 ARG A O 1
ATOM 3152 N N . ALA A 1 385 ? 30.281 -29.844 -17.594 1 35.56 385 ALA A N 1
ATOM 3153 C CA . ALA A 1 385 ? 31.406 -30.516 -18.25 1 35.56 385 ALA A CA 1
ATOM 3154 C C . ALA A 1 385 ? 32.125 -31.438 -17.281 1 35.56 385 ALA A C 1
ATOM 3156 O O . ALA A 1 385 ? 32.5 -31.031 -16.188 1 35.56 385 ALA A O 1
ATOM 3157 N N . PHE A 1 386 ? 31.906 -32.656 -17.312 1 33.16 386 PHE A N 1
ATOM 3158 C CA . PHE A 1 386 ? 32.625 -33.75 -16.672 1 33.16 386 PHE A CA 1
ATOM 3159 C C . PHE A 1 386 ? 34.125 -33.438 -16.656 1 33.16 386 PHE A C 1
ATOM 3161 O O . PHE A 1 386 ? 34.781 -33.375 -17.703 1 33.16 386 PHE A O 1
ATOM 3168 N N . ASP A 1 387 ? 34.594 -32.594 -15.781 1 32.56 387 ASP A N 1
ATOM 3169 C CA . ASP A 1 387 ? 36.031 -32.719 -15.617 1 32.56 387 ASP A CA 1
ATOM 3170 C C . ASP A 1 387 ? 36.438 -34.156 -15.312 1 32.56 387 ASP A C 1
ATOM 3172 O O . ASP A 1 387 ? 36 -34.75 -14.336 1 32.56 387 ASP A O 1
ATOM 3176 N N . PRO A 1 388 ? 36.844 -34.969 -16.234 1 32.47 388 PRO A N 1
ATOM 3177 C CA . PRO A 1 388 ? 37.375 -36.344 -16.109 1 32.47 388 PRO A CA 1
ATOM 3178 C C . PRO A 1 388 ? 38.25 -36.531 -14.883 1 32.47 388 PRO A C 1
ATOM 3180 O O . PRO A 1 388 ? 38.531 -37.656 -14.477 1 32.47 388 PRO A O 1
ATOM 3183 N N . GLN A 1 389 ? 38.875 -35.406 -14.414 1 32.69 389 GLN A N 1
ATOM 3184 C CA . GLN A 1 389 ? 40 -35.688 -13.492 1 32.69 389 GLN A CA 1
ATOM 3185 C C . GLN A 1 389 ? 39.469 -36.156 -12.141 1 32.69 389 GLN A C 1
ATOM 3187 O O . GLN A 1 389 ? 40.156 -36.875 -11.414 1 32.69 389 GLN A O 1
ATOM 3192 N N . ASN A 1 390 ? 38.344 -35.562 -11.688 1 33.81 390 ASN A N 1
ATOM 3193 C CA . ASN A 1 390 ? 38.125 -35.906 -10.289 1 33.81 390 ASN A CA 1
ATOM 3194 C C . ASN A 1 390 ? 37.5 -37.312 -10.148 1 33.81 390 ASN A C 1
ATOM 3196 O O . ASN A 1 390 ? 37.156 -37.719 -9.039 1 33.81 390 ASN A O 1
ATOM 3200 N N . ASN A 1 391 ? 36.969 -37.906 -11.195 1 31.44 391 ASN A N 1
ATOM 3201 C CA . ASN A 1 391 ? 36.5 -39.25 -10.93 1 31.44 391 ASN A CA 1
ATOM 3202 C C . ASN A 1 391 ? 37.625 -40.188 -10.539 1 31.44 391 ASN A C 1
ATOM 3204 O O . ASN A 1 391 ? 37.406 -41.406 -10.445 1 31.44 391 ASN A O 1
ATOM 3208 N N . ALA A 1 392 ? 38.906 -39.781 -10.711 1 30.97 392 ALA A N 1
ATOM 3209 C CA . ALA A 1 392 ? 39.906 -40.781 -10.422 1 30.97 392 ALA A CA 1
ATOM 3210 C C . ALA A 1 392 ? 39.906 -41.156 -8.938 1 30.97 392 ALA A C 1
ATOM 3212 O O . ALA A 1 392 ? 40.281 -42.281 -8.57 1 30.97 392 ALA A O 1
ATOM 3213 N N . LYS A 1 393 ? 39.688 -40.156 -8.023 1 32.66 393 LYS A N 1
ATOM 3214 C CA . LYS A 1 393 ? 40.156 -40.594 -6.711 1 32.66 393 LYS A CA 1
ATOM 3215 C C . LYS A 1 393 ? 39.125 -41.531 -6.059 1 32.66 393 LYS A C 1
ATOM 3217 O O . LYS A 1 393 ? 39.406 -42.125 -5.012 1 32.66 393 LYS A O 1
ATOM 3222 N N . GLN A 1 394 ? 37.781 -41.375 -6.336 1 25.45 394 GLN A N 1
ATOM 3223 C CA . GLN A 1 394 ? 37.031 -42.281 -5.469 1 25.45 394 GLN A CA 1
ATOM 3224 C C . GLN A 1 394 ? 36.875 -43.656 -6.109 1 25.45 394 GLN A C 1
ATOM 3226 O O . GLN A 1 394 ? 36.156 -44.5 -5.605 1 25.45 394 GLN A O 1
ATOM 3231 N N . ALA A 1 395 ? 37.688 -43.938 -7.172 1 24.28 395 ALA A N 1
ATOM 3232 C CA . ALA A 1 395 ? 37.812 -45.375 -7.391 1 24.28 395 ALA A CA 1
ATOM 3233 C C . ALA A 1 395 ? 38.844 -46 -6.43 1 24.28 395 ALA A C 1
ATOM 3235 O O . ALA A 1 395 ? 39.875 -45.375 -6.148 1 24.28 395 ALA A O 1
ATOM 3236 N N . MET B 1 1 ? -101 33.156 25 1 25.61 1 MET B N 1
ATOM 3237 C CA . MET B 1 1 ? -100.125 33.031 23.844 1 25.61 1 MET B CA 1
ATOM 3238 C C . MET B 1 1 ? -98.812 32.312 24.203 1 25.61 1 MET B C 1
ATOM 3240 O O . MET B 1 1 ? -97.938 32.875 24.891 1 25.61 1 MET B O 1
ATOM 3244 N N . GLU B 1 2 ? -98.812 31.031 24.469 1 25.3 2 GLU B N 1
ATOM 3245 C CA . GLU B 1 2 ? -98.125 30.031 25.312 1 25.3 2 GLU B CA 1
ATOM 3246 C C . GLU B 1 2 ? -96.75 29.703 24.781 1 25.3 2 GLU B C 1
ATOM 3248 O O . GLU B 1 2 ? -96.562 29.484 23.594 1 25.3 2 GLU B O 1
ATOM 3253 N N . GLY B 1 3 ? -95.688 30.219 25.484 1 25.2 3 GLY B N 1
ATOM 3254 C CA . GLY B 1 3 ? -94.25 30.344 25.438 1 25.2 3 GLY B CA 1
ATOM 3255 C C . GLY B 1 3 ? -93.5 29.016 25.266 1 25.2 3 GLY B C 1
ATOM 3256 O O . GLY B 1 3 ? -93.562 28.172 26.156 1 25.2 3 GLY B O 1
ATOM 3257 N N . GLU B 1 4 ? -93.75 28.469 24.062 1 26.69 4 GLU B N 1
ATOM 3258 C CA . GLU B 1 4 ? -93.312 27.141 23.625 1 26.69 4 GLU B CA 1
ATOM 3259 C C . GLU B 1 4 ? -91.812 26.891 23.969 1 26.69 4 GLU B C 1
ATOM 3261 O O . GLU B 1 4 ? -90.938 27.688 23.641 1 26.69 4 GLU B O 1
ATOM 3266 N N . ARG B 1 5 ? -91.625 26.219 25.094 1 29.16 5 ARG B N 1
ATOM 3267 C CA . ARG B 1 5 ? -90.375 25.984 25.844 1 29.16 5 ARG B CA 1
ATOM 3268 C C . ARG B 1 5 ? -89.375 25.203 25.016 1 29.16 5 ARG B C 1
ATOM 3270 O O . ARG B 1 5 ? -89.625 24.109 24.531 1 29.16 5 ARG B O 1
ATOM 3277 N N . PRO B 1 6 ? -88.5 25.906 24.234 1 28.2 6 PRO B N 1
ATOM 3278 C CA . PRO B 1 6 ? -87.625 25.328 23.172 1 28.2 6 PRO B CA 1
ATOM 3279 C C . PRO B 1 6 ? -86.688 24.234 23.703 1 28.2 6 PRO B C 1
ATOM 3281 O O . PRO B 1 6 ? -86.125 24.359 24.797 1 28.2 6 PRO B O 1
ATOM 3284 N N . THR B 1 7 ? -87.125 23.016 23.656 1 27.05 7 THR B N 1
ATOM 3285 C CA . THR B 1 7 ? -86.5 21.797 24.188 1 27.05 7 THR B CA 1
ATOM 3286 C C . THR B 1 7 ? -85.062 21.672 23.688 1 27.05 7 THR B C 1
ATOM 3288 O O . THR B 1 7 ? -84.812 21.453 22.484 1 27.05 7 THR B O 1
ATOM 3291 N N . THR B 1 8 ? -84.188 22.578 24.094 1 25.55 8 THR B N 1
ATOM 3292 C CA . THR B 1 8 ? -82.875 22.719 23.531 1 25.55 8 THR B CA 1
ATOM 3293 C C . THR B 1 8 ? -82.062 21.422 23.672 1 25.55 8 THR B C 1
ATOM 3295 O O . THR B 1 8 ? -81.938 20.875 24.766 1 25.55 8 THR B O 1
ATOM 3298 N N . LYS B 1 9 ? -82.188 20.516 22.672 1 25.03 9 LYS B N 1
ATOM 3299 C CA . LYS B 1 9 ? -81.562 19.219 22.469 1 25.03 9 LYS B CA 1
ATOM 3300 C C . LYS B 1 9 ? -80.062 19.281 22.781 1 25.03 9 LYS B C 1
ATOM 3302 O O . LYS B 1 9 ? -79.375 20.125 22.219 1 25.03 9 LYS B O 1
ATOM 3307 N N . SER B 1 10 ? -79.688 19.016 24 1 24.36 10 SER B N 1
ATOM 3308 C CA . SER B 1 10 ? -78.375 19.078 24.641 1 24.36 10 SER B CA 1
ATOM 3309 C C . SER B 1 10 ? -77.375 18.156 23.922 1 24.36 10 SER B C 1
ATOM 3311 O O . SER B 1 10 ? -77.625 16.984 23.719 1 24.36 10 SER B O 1
ATOM 3313 N N . SER B 1 11 ? -76.812 18.641 22.766 1 24.42 11 SER B N 1
ATOM 3314 C CA . SER B 1 11 ? -75.812 18.016 21.922 1 24.42 11 SER B CA 1
ATOM 3315 C C . SER B 1 11 ? -74.688 17.422 22.734 1 24.42 11 SER B C 1
ATOM 3317 O O . SER B 1 11 ? -73.938 18.156 23.438 1 24.42 11 SER B O 1
ATOM 3319 N N . VAL B 1 12 ? -74.938 16.391 23.406 1 23.78 12 VAL B N 1
ATOM 3320 C CA . VAL B 1 12 ? -73.938 15.797 24.281 1 23.78 12 VAL B CA 1
ATOM 3321 C C . VAL B 1 12 ? -72.625 15.523 23.5 1 23.78 12 VAL B C 1
ATOM 3323 O O . VAL B 1 12 ? -72.688 14.758 22.531 1 23.78 12 VAL B O 1
ATOM 3326 N N . VAL B 1 13 ? -71.875 16.516 23.156 1 23.91 13 VAL B N 1
ATOM 3327 C CA . VAL B 1 13 ? -70.625 16.406 22.484 1 23.91 13 VAL B CA 1
ATOM 3328 C C . VAL B 1 13 ? -69.75 15.367 23.203 1 23.91 13 VAL B C 1
ATOM 3330 O O . VAL B 1 13 ? -69.5 15.484 24.406 1 23.91 13 VAL B O 1
ATOM 3333 N N . ARG B 1 14 ? -69.938 14.133 22.844 1 23.89 14 ARG B N 1
ATOM 3334 C CA . ARG B 1 14 ? -69.125 13.055 23.391 1 23.89 14 ARG B CA 1
ATOM 3335 C C . ARG B 1 14 ? -67.625 13.438 23.438 1 23.89 14 ARG B C 1
ATOM 3337 O O . ARG B 1 14 ? -67.062 13.812 22.422 1 23.89 14 ARG B O 1
ATOM 3344 N N . ALA B 1 15 ? -67.125 14 24.516 1 23.91 15 ALA B N 1
ATOM 3345 C CA . ALA B 1 15 ? -65.75 14.352 24.844 1 23.91 15 ALA B CA 1
ATOM 3346 C C . ALA B 1 15 ? -64.812 13.172 24.609 1 23.91 15 ALA B C 1
ATOM 3348 O O . ALA B 1 15 ? -65 12.125 25.25 1 23.91 15 ALA B O 1
ATOM 3349 N N . GLY B 1 16 ? -64.625 12.836 23.391 1 23.05 16 GLY B N 1
ATOM 3350 C CA . GLY B 1 16 ? -63.688 11.758 23.109 1 23.05 16 GLY B CA 1
ATOM 3351 C C . GLY B 1 16 ? -62.469 11.766 24.016 1 23.05 16 GLY B C 1
ATOM 3352 O O . GLY B 1 16 ? -62 12.828 24.438 1 23.05 16 GLY B O 1
ATOM 3353 N N . LYS B 1 17 ? -62.375 10.742 24.859 1 25.22 17 LYS B N 1
ATOM 3354 C CA . LYS B 1 17 ? -61.344 10.438 25.844 1 25.22 17 LYS B CA 1
ATOM 3355 C C . LYS B 1 17 ? -59.969 10.609 25.234 1 25.22 17 LYS B C 1
ATOM 3357 O O . LYS B 1 17 ? -59.625 9.945 24.25 1 25.22 17 LYS B O 1
ATOM 3362 N N . ALA B 1 18 ? -59.375 11.852 25.188 1 24.47 18 ALA B N 1
ATOM 3363 C CA . ALA B 1 18 ? -58 12.117 24.859 1 24.47 18 ALA B CA 1
ATOM 3364 C C . ALA B 1 18 ? -57.062 11.195 25.641 1 24.47 18 ALA B C 1
ATOM 3366 O O . ALA B 1 18 ? -57 11.258 26.875 1 24.47 18 ALA B O 1
ATOM 3367 N N . THR B 1 19 ? -57.094 9.914 25.375 1 25.05 19 THR B N 1
ATOM 3368 C CA . THR B 1 19 ? -56.094 9.062 26.031 1 25.05 19 THR B CA 1
ATOM 3369 C C . THR B 1 19 ? -54.719 9.727 26.016 1 25.05 19 THR B C 1
ATOM 3371 O O . THR B 1 19 ? -54.219 10.109 24.953 1 25.05 19 THR B O 1
ATOM 3374 N N . ALA B 1 20 ? -54.344 10.406 27.047 1 25.52 20 ALA B N 1
ATOM 3375 C CA . ALA B 1 20 ? -53.031 10.977 27.359 1 25.52 20 ALA B CA 1
ATOM 3376 C C . ALA B 1 20 ? -51.938 9.953 27.156 1 25.52 20 ALA B C 1
ATOM 3378 O O . ALA B 1 20 ? -51.844 8.969 27.906 1 25.52 20 ALA B O 1
ATOM 3379 N N . HIS B 1 21 ? -51.719 9.453 25.969 1 24.88 21 HIS B N 1
ATOM 3380 C CA . HIS B 1 21 ? -50.531 8.656 25.781 1 24.88 21 HIS B CA 1
ATOM 3381 C C . HIS B 1 21 ? -49.312 9.312 26.453 1 24.88 21 HIS B C 1
ATOM 3383 O O . HIS B 1 21 ? -49.031 10.484 26.188 1 24.88 21 HIS B O 1
ATOM 3389 N N . ASN B 1 22 ? -49.156 9.055 27.734 1 24.81 22 ASN B N 1
ATOM 3390 C CA . ASN B 1 22 ? -48 9.438 28.531 1 24.81 22 ASN B CA 1
ATOM 3391 C C . ASN B 1 22 ? -46.688 9.211 27.766 1 24.81 22 ASN B C 1
ATOM 3393 O O . ASN B 1 22 ? -46.312 8.07 27.484 1 24.81 22 ASN B O 1
ATOM 3397 N N . ALA B 1 23 ? -46.406 10.039 26.766 1 26.03 23 ALA B N 1
ATOM 3398 C CA . ALA B 1 23 ? -45.156 10.148 26.016 1 26.03 23 ALA B CA 1
ATOM 3399 C C . ALA B 1 23 ? -43.938 10.234 26.953 1 26.03 23 ALA B C 1
ATOM 3401 O O . ALA B 1 23 ? -42.875 10.703 26.547 1 26.03 23 ALA B O 1
ATOM 3402 N N . ASN B 1 24 ? -44.219 9.922 28.234 1 25.42 24 ASN B N 1
ATOM 3403 C CA . ASN B 1 24 ? -42.969 10.141 28.969 1 25.42 24 ASN B CA 1
ATOM 3404 C C . ASN B 1 24 ? -41.844 9.266 28.438 1 25.42 24 ASN B C 1
ATOM 3406 O O . ASN B 1 24 ? -41.656 8.133 28.891 1 25.42 24 ASN B O 1
ATOM 3410 N N . PHE B 1 25 ? -41.844 9.031 27.172 1 28.27 25 PHE B N 1
ATOM 3411 C CA . PHE B 1 25 ? -40.625 8.305 26.797 1 28.27 25 PHE B CA 1
ATOM 3412 C C . PHE B 1 25 ? -39.406 8.945 27.438 1 28.27 25 PHE B C 1
ATOM 3414 O O . PHE B 1 25 ? -39.188 10.156 27.328 1 28.27 25 PHE B O 1
ATOM 3421 N N . GLY B 1 26 ? -39.062 8.445 28.609 1 26.02 26 GLY B N 1
ATOM 3422 C CA . GLY B 1 26 ? -37.875 8.844 29.344 1 26.02 26 GLY B CA 1
ATOM 3423 C C . GLY B 1 26 ? -36.688 9.156 28.438 1 26.02 26 GLY B C 1
ATOM 3424 O O . GLY B 1 26 ? -36.406 8.398 27.5 1 26.02 26 GLY B O 1
ATOM 3425 N N . LYS B 1 27 ? -36.562 10.453 28.188 1 27.52 27 LYS B N 1
ATOM 3426 C CA . LYS B 1 27 ? -35.344 11.023 27.609 1 27.52 27 LYS B CA 1
ATOM 3427 C C . LYS B 1 27 ? -34.094 10.328 28.172 1 27.52 27 LYS B C 1
ATOM 3429 O O . LYS B 1 27 ? -33.812 10.422 29.359 1 27.52 27 LYS B O 1
ATOM 3434 N N . ARG B 1 28 ? -33.906 9.109 27.797 1 26.97 28 ARG B N 1
ATOM 3435 C CA . ARG B 1 28 ? -32.594 8.57 28.156 1 26.97 28 ARG B CA 1
ATOM 3436 C C . ARG B 1 28 ? -31.5 9.641 28.016 1 26.97 28 ARG B C 1
ATOM 3438 O O . ARG B 1 28 ? -31.328 10.219 26.938 1 26.97 28 ARG B O 1
ATOM 3445 N N . LYS B 1 29 ? -31.312 10.398 29.078 1 24.05 29 LYS B N 1
ATOM 3446 C CA . LYS B 1 29 ? -30.156 11.289 29.125 1 24.05 29 LYS B CA 1
ATOM 3447 C C . LYS B 1 29 ? -28.984 10.719 28.328 1 24.05 29 LYS B C 1
ATOM 3449 O O . LYS B 1 29 ? -28.562 9.586 28.562 1 24.05 29 LYS B O 1
ATOM 3454 N N . LYS B 1 30 ? -29.016 11.078 27.172 1 29.94 30 LYS B N 1
ATOM 3455 C CA . LYS B 1 30 ? -27.75 10.906 26.453 1 29.94 30 LYS B CA 1
ATOM 3456 C C . LYS B 1 30 ? -26.562 10.992 27.406 1 29.94 30 LYS B C 1
ATOM 3458 O O . LYS B 1 30 ? -26.438 11.953 28.156 1 29.94 30 LYS B O 1
ATOM 3463 N N . ARG B 1 31 ? -26.25 9.828 28.031 1 29.78 31 ARG B N 1
ATOM 3464 C CA . ARG B 1 31 ? -24.984 9.828 28.766 1 29.78 31 ARG B CA 1
ATOM 3465 C C . ARG B 1 31 ? -24.031 10.875 28.203 1 29.78 31 ARG B C 1
ATOM 3467 O O . ARG B 1 31 ? -23.766 10.906 27 1 29.78 31 ARG B O 1
ATOM 3474 N N . ASP B 1 32 ? -24.219 12.039 28.641 1 27.08 32 ASP B N 1
ATOM 3475 C CA . ASP B 1 32 ? -23.156 13.008 28.406 1 27.08 32 ASP B CA 1
ATOM 3476 C C . ASP B 1 32 ? -21.781 12.32 28.406 1 27.08 32 ASP B C 1
ATOM 3478 O O . ASP B 1 32 ? -21.297 11.906 29.453 1 27.08 32 ASP B O 1
ATOM 3482 N N . ILE B 1 33 ? -21.641 11.328 27.594 1 29.61 33 ILE B N 1
ATOM 3483 C CA . ILE B 1 33 ? -20.281 10.797 27.469 1 29.61 33 ILE B CA 1
ATOM 3484 C C . ILE B 1 33 ? -19.281 11.945 27.422 1 29.61 33 ILE B C 1
ATOM 3486 O O . ILE B 1 33 ? -19.125 12.602 26.391 1 29.61 33 ILE B O 1
ATOM 3490 N N . LYS B 1 34 ? -19.266 12.844 28.344 1 29.84 34 LYS B N 1
ATOM 3491 C CA . LYS B 1 34 ? -18.031 13.625 28.516 1 29.84 34 LYS B CA 1
ATOM 3492 C C . LYS B 1 34 ? -16.797 12.766 28.25 1 29.84 34 LYS B C 1
ATOM 3494 O O . LYS B 1 34 ? -16.438 11.922 29.062 1 29.84 34 LYS B O 1
ATOM 3499 N N . ARG B 1 35 ? -16.562 12.414 27.094 1 34.06 35 ARG B N 1
ATOM 3500 C CA . ARG B 1 35 ? -15.352 11.719 26.672 1 34.06 35 ARG B CA 1
ATOM 3501 C C . ARG B 1 35 ? -14.117 12.32 27.359 1 34.06 35 ARG B C 1
ATOM 3503 O O . ARG B 1 35 ? -13.883 13.531 27.266 1 34.06 35 ARG B O 1
ATOM 3510 N N . ASN B 1 36 ? -13.758 11.727 28.484 1 31.14 36 ASN B N 1
ATOM 3511 C CA . ASN B 1 36 ? -12.547 11.992 29.266 1 31.14 36 ASN B CA 1
ATOM 3512 C C . ASN B 1 36 ? -11.398 12.453 28.375 1 31.14 36 ASN B C 1
ATOM 3514 O O . ASN B 1 36 ? -11.086 11.805 27.375 1 31.14 36 ASN B O 1
ATOM 3518 N N . ILE B 1 37 ? -11.273 13.75 28.188 1 35.81 37 ILE B N 1
ATOM 3519 C CA . ILE B 1 37 ? -10.023 14.25 27.625 1 35.81 37 ILE B CA 1
ATOM 3520 C C . ILE B 1 37 ? -8.859 13.406 28.125 1 35.81 37 ILE B C 1
ATOM 3522 O O . ILE B 1 37 ? -8.695 13.219 29.328 1 35.81 37 ILE B O 1
ATOM 3526 N N . PRO B 1 38 ? -8.344 12.539 27.328 1 39.78 38 PRO B N 1
ATOM 3527 C CA . PRO B 1 38 ? -7.238 11.75 27.859 1 39.78 38 PRO B CA 1
ATOM 3528 C C . PRO B 1 38 ? -6.297 12.57 28.734 1 39.78 38 PRO B C 1
ATOM 3530 O O . PRO B 1 38 ? -6.066 13.75 28.469 1 39.78 38 PRO B O 1
ATOM 3533 N N . THR B 1 39 ? -6.219 12.32 30.016 1 40.28 39 THR B N 1
ATOM 3534 C CA . THR B 1 39 ? -5.363 12.867 31.062 1 40.28 39 THR B CA 1
ATOM 3535 C C . THR B 1 39 ? -3.965 13.164 30.531 1 40.28 39 THR B C 1
ATOM 3537 O O . THR B 1 39 ? -3.201 13.906 31.141 1 40.28 39 THR B O 1
ATOM 3540 N N . GLU B 1 40 ? -3.584 12.609 29.453 1 45.25 40 GLU B N 1
ATOM 3541 C CA . GLU B 1 40 ? -2.188 12.719 29.047 1 45.25 40 GLU B CA 1
ATOM 3542 C C . GLU B 1 40 ? -2 13.812 28 1 45.25 40 GLU B C 1
ATOM 3544 O O . GLU B 1 40 ? -0.978 13.852 27.312 1 45.25 40 GLU B O 1
ATOM 3549 N N . LEU B 1 41 ? -2.961 14.664 28.062 1 49.62 41 LEU B N 1
ATOM 3550 C CA . LEU B 1 41 ? -2.867 15.719 27.062 1 49.62 41 LEU B CA 1
ATOM 3551 C C . LEU B 1 41 ? -1.88 16.797 27.5 1 49.62 41 LEU B C 1
ATOM 3553 O O . LEU B 1 41 ? -1.75 17.078 28.688 1 49.62 41 LEU B O 1
ATOM 3557 N N . ILE B 1 42 ? -0.992 17.219 26.719 1 50.16 42 ILE B N 1
ATOM 3558 C CA . ILE B 1 42 ? -0.001 18.266 26.938 1 50.16 42 ILE B CA 1
ATOM 3559 C C . ILE B 1 42 ? -0.589 19.625 26.562 1 50.16 42 ILE B C 1
ATOM 3561 O O . ILE B 1 42 ? -1.154 19.781 25.469 1 50.16 42 ILE B O 1
ATOM 3565 N N . PRO B 1 43 ? -0.593 20.547 27.578 1 46.19 43 PRO B N 1
ATOM 3566 C CA . PRO B 1 43 ? -1.07 21.891 27.266 1 46.19 43 PRO B CA 1
ATOM 3567 C C . PRO B 1 43 ? -0.386 22.5 26.047 1 46.19 43 PRO B C 1
ATOM 3569 O O . PRO B 1 43 ? 0.745 22.125 25.719 1 46.19 43 PRO B O 1
ATOM 3572 N N . ILE B 1 44 ? -1.014 23.344 25.312 1 48.66 44 ILE B N 1
ATOM 3573 C CA . ILE B 1 44 ? -0.558 23.969 24.062 1 48.66 44 ILE B CA 1
ATOM 3574 C C . ILE B 1 44 ? 0.799 24.625 24.297 1 48.66 44 ILE B C 1
ATOM 3576 O O . ILE B 1 44 ? 1.644 24.656 23.391 1 48.66 44 ILE B O 1
ATOM 3580 N N . GLU B 1 45 ? 1.016 25.047 25.531 1 49.28 45 GLU B N 1
ATOM 3581 C CA . GLU B 1 45 ? 2.258 25.734 25.859 1 49.28 45 GLU B CA 1
ATOM 3582 C C . GLU B 1 45 ? 3.459 24.797 25.734 1 49.28 45 GLU B C 1
ATOM 3584 O O . GLU B 1 45 ? 4.578 25.25 25.484 1 49.28 45 GLU B O 1
ATOM 3589 N N . GLU B 1 46 ? 3.273 23.578 25.797 1 53.81 46 GLU B N 1
ATOM 3590 C CA . GLU B 1 46 ? 4.332 22.578 25.734 1 53.81 46 GLU B CA 1
ATOM 3591 C C . GLU B 1 46 ? 4.328 21.859 24.375 1 53.81 46 GLU B C 1
ATOM 3593 O O . GLU B 1 46 ? 5.008 20.844 24.219 1 53.81 46 GLU B O 1
ATOM 3598 N N . GLU B 1 47 ? 3.666 22.641 23.531 1 70.62 47 GLU B N 1
ATOM 3599 C CA . GLU B 1 47 ? 3.461 22.031 22.219 1 70.62 47 GLU B CA 1
ATOM 3600 C C . GLU B 1 47 ? 4.734 22.094 21.391 1 70.62 47 GLU B C 1
ATOM 3602 O O . GLU B 1 47 ? 5.465 23.094 21.422 1 70.62 47 GLU B O 1
ATOM 3607 N N . THR B 1 48 ? 5.074 21.016 20.75 1 81.12 48 THR B N 1
ATOM 3608 C CA . THR B 1 48 ? 6.129 21.016 19.75 1 81.12 48 THR B CA 1
ATOM 3609 C C . THR B 1 48 ? 5.582 21.438 18.391 1 81.12 48 THR B C 1
ATOM 3611 O O . THR B 1 48 ? 4.75 20.734 17.797 1 81.12 48 THR B O 1
ATOM 3614 N N . TRP B 1 49 ? 5.984 22.578 17.938 1 87.69 49 TRP B N 1
ATOM 3615 C CA . TRP B 1 49 ? 5.504 23.109 16.656 1 87.69 49 TRP B CA 1
ATOM 3616 C C . TRP B 1 49 ? 6.434 22.719 15.523 1 87.69 49 TRP B C 1
ATOM 3618 O O . TRP B 1 49 ? 7.645 22.938 15.586 1 87.69 49 TRP B O 1
ATOM 3628 N N . LEU B 1 50 ? 5.871 22.188 14.539 1 91.88 50 LEU B N 1
ATOM 3629 C CA . LEU B 1 50 ? 6.637 21.672 13.406 1 91.88 50 LEU B CA 1
ATOM 3630 C C . LEU B 1 50 ? 6.359 22.5 12.148 1 91.88 50 LEU B C 1
ATOM 3632 O O . LEU B 1 50 ? 5.25 23 11.969 1 91.88 50 LEU B O 1
ATOM 3636 N N . LEU B 1 51 ? 7.422 22.672 11.43 1 91.38 51 LEU B N 1
ATOM 3637 C CA . LEU B 1 51 ? 7.242 23.141 10.055 1 91.38 51 LEU B CA 1
ATOM 3638 C C . LEU B 1 51 ? 6.746 22.016 9.156 1 91.38 51 LEU B C 1
ATOM 3640 O O . LEU B 1 51 ? 7.438 21.016 8.977 1 91.38 51 LEU B O 1
ATOM 3644 N N . GLN B 1 52 ? 5.559 22.188 8.578 1 92.38 52 GLN B N 1
ATOM 3645 C CA . GLN B 1 52 ? 4.934 21.125 7.805 1 92.38 52 GLN B CA 1
ATOM 3646 C C . GLN B 1 52 ? 4.715 21.547 6.355 1 92.38 52 GLN B C 1
ATOM 3648 O O . GLN B 1 52 ? 3.98 22.5 6.09 1 92.38 52 GLN B O 1
ATOM 3653 N N . PRO B 1 53 ? 5.402 20.828 5.422 1 90.56 53 PRO B N 1
ATOM 3654 C CA . PRO B 1 53 ? 5.102 21.094 4.016 1 90.56 53 PRO B CA 1
ATOM 3655 C C . PRO B 1 53 ? 3.637 20.844 3.664 1 90.56 53 PRO B C 1
ATOM 3657 O O . PRO B 1 53 ? 3.051 19.859 4.117 1 90.56 53 PRO B O 1
ATOM 3660 N N . ILE B 1 54 ? 3.064 21.688 2.904 1 86.88 54 ILE B N 1
ATOM 3661 C CA . ILE B 1 54 ? 1.671 21.562 2.496 1 86.88 54 ILE B CA 1
ATOM 3662 C C . ILE B 1 54 ? 1.494 20.281 1.678 1 86.88 54 ILE B C 1
ATOM 3664 O O . ILE B 1 54 ? 0.457 19.625 1.763 1 86.88 54 ILE B O 1
ATOM 3668 N N . ALA B 1 55 ? 2.512 19.891 0.953 1 83.5 55 ALA B N 1
ATOM 3669 C CA . ALA B 1 55 ? 2.471 18.672 0.168 1 83.5 55 ALA B CA 1
ATOM 3670 C C . ALA B 1 55 ? 2.166 17.469 1.055 1 83.5 55 ALA B C 1
ATOM 3672 O O . ALA B 1 55 ? 1.453 16.547 0.642 1 83.5 55 ALA B O 1
ATOM 3673 N N . VAL B 1 56 ? 2.678 17.422 2.191 1 87.31 56 VAL B N 1
ATOM 3674 C CA . VAL B 1 56 ? 2.447 16.328 3.131 1 87.31 56 VAL B CA 1
ATOM 3675 C C . VAL B 1 56 ? 1.021 16.406 3.668 1 87.31 56 VAL B C 1
ATOM 3677 O O . VAL B 1 56 ? 0.358 15.367 3.828 1 87.31 56 VAL B O 1
ATOM 3680 N N . THR B 1 57 ? 0.575 17.594 3.908 1 85.81 57 THR B N 1
ATOM 3681 C CA . THR B 1 57 ? -0.784 17.812 4.391 1 85.81 57 THR B CA 1
ATOM 3682 C C . THR B 1 57 ? -1.806 17.344 3.357 1 85.81 57 THR B C 1
ATOM 3684 O O . THR B 1 57 ? -2.84 16.781 3.713 1 85.81 57 THR B O 1
ATOM 3687 N N . MET B 1 58 ? -1.44 17.453 2.168 1 81.5 58 MET B N 1
ATOM 3688 C CA . MET B 1 58 ? -2.391 17.188 1.093 1 81.5 58 MET B CA 1
ATOM 3689 C C . MET B 1 58 ? -2.221 15.766 0.56 1 81.5 58 MET B C 1
ATOM 3691 O O . MET B 1 58 ? -2.898 15.367 -0.389 1 81.5 58 MET B O 1
ATOM 3695 N N . MET B 1 59 ? -1.299 15.039 1.018 1 78.75 59 MET B N 1
ATOM 3696 C CA . MET B 1 59 ? -1.091 13.68 0.546 1 78.75 59 MET B CA 1
ATOM 3697 C C . MET B 1 59 ? -2.385 12.875 0.618 1 78.75 59 MET B C 1
ATOM 3699 O O . MET B 1 59 ? -3.086 12.906 1.63 1 78.75 59 MET B O 1
ATOM 3703 N N . ARG B 1 60 ? -2.633 12.148 -0.496 1 73.94 60 ARG B N 1
ATOM 3704 C CA . ARG B 1 60 ? -3.902 11.438 -0.633 1 73.94 60 ARG B CA 1
ATOM 3705 C C . ARG B 1 60 ? -3.752 9.969 -0.259 1 73.94 60 ARG B C 1
ATOM 3707 O O . ARG B 1 60 ? -3.381 9.148 -1.098 1 73.94 60 ARG B O 1
ATOM 3714 N N . HIS B 1 61 ? -3.928 9.633 0.917 1 76.69 61 HIS B N 1
ATOM 3715 C CA . HIS B 1 61 ? -3.961 8.25 1.377 1 76.69 61 HIS B CA 1
ATOM 3716 C C . HIS B 1 61 ? -4.926 8.086 2.545 1 76.69 61 HIS B C 1
ATOM 3718 O O . HIS B 1 61 ? -5.223 9.047 3.256 1 76.69 61 HIS B O 1
ATOM 3724 N N . ASP B 1 62 ? -5.438 6.945 2.596 1 78.25 62 ASP B N 1
ATOM 3725 C CA . ASP B 1 62 ? -6.297 6.602 3.723 1 78.25 62 ASP B CA 1
ATOM 3726 C C . ASP B 1 62 ? -5.469 6.191 4.941 1 78.25 62 ASP B C 1
ATOM 3728 O O . ASP B 1 62 ? -5.402 5.008 5.277 1 78.25 62 ASP B O 1
ATOM 3732 N N . TYR B 1 63 ? -5.035 7.199 5.645 1 84.06 63 TYR B N 1
ATOM 3733 C CA . TYR B 1 63 ? -4.148 6.957 6.781 1 84.06 63 TYR B CA 1
ATOM 3734 C C . TYR B 1 63 ? -4.945 6.551 8.016 1 84.06 63 TYR B C 1
ATOM 3736 O O . TYR B 1 63 ? -6.023 7.09 8.273 1 84.06 63 TYR B O 1
ATOM 3744 N N . SER B 1 64 ? -4.383 5.633 8.75 1 85 64 SER B N 1
ATOM 3745 C CA . SER B 1 64 ? -4.879 5.418 10.102 1 85 64 SER B CA 1
ATOM 3746 C C . SER B 1 64 ? -4.371 6.496 11.055 1 85 64 SER B C 1
ATOM 3748 O O . SER B 1 64 ? -3.479 7.27 10.703 1 85 64 SER B O 1
ATOM 3750 N N . LEU B 1 65 ? -5 6.5 12.203 1 87 65 LEU B N 1
ATOM 3751 C CA . LEU B 1 65 ? -4.605 7.461 13.234 1 87 65 LEU B CA 1
ATOM 3752 C C . LEU B 1 65 ? -3.119 7.34 13.547 1 87 65 LEU B C 1
ATOM 3754 O O . LEU B 1 65 ? -2.41 8.352 13.594 1 87 65 LEU B O 1
ATOM 3758 N N . ILE B 1 66 ? -2.678 6.184 13.68 1 87.06 66 ILE B N 1
ATOM 3759 C CA . ILE B 1 66 ? -1.295 5.914 14.055 1 87.06 66 ILE B CA 1
ATOM 3760 C C . ILE B 1 66 ? -0.365 6.242 12.891 1 87.06 66 ILE B C 1
ATOM 3762 O O . ILE B 1 66 ? 0.733 6.766 13.094 1 87.06 66 ILE B O 1
ATOM 3766 N N . GLN B 1 67 ? -0.737 5.965 11.703 1 88.06 67 GLN B N 1
ATOM 3767 C CA . GLN B 1 67 ? 0.08 6.266 10.531 1 88.06 67 GLN B CA 1
ATOM 3768 C C . GLN B 1 67 ? 0.313 7.766 10.391 1 88.06 67 GLN B C 1
ATOM 3770 O O . GLN B 1 67 ? 1.401 8.195 10.008 1 88.06 67 GLN B O 1
ATOM 3775 N N . ILE B 1 68 ? -0.675 8.531 10.68 1 90.56 68 ILE B N 1
ATOM 3776 C CA . ILE B 1 68 ? -0.517 9.984 10.641 1 90.56 68 ILE B CA 1
ATOM 3777 C C . ILE B 1 68 ? 0.499 10.422 11.695 1 90.56 68 ILE B C 1
ATOM 3779 O O . ILE B 1 68 ? 1.338 11.289 11.43 1 90.56 68 ILE B O 1
ATOM 3783 N N . ARG B 1 69 ? 0.414 9.891 12.852 1 90.06 69 ARG B N 1
ATOM 3784 C CA . ARG B 1 69 ? 1.373 10.195 13.906 1 90.06 69 ARG B CA 1
ATOM 3785 C C . ARG B 1 69 ? 2.797 9.875 13.461 1 90.06 69 ARG B C 1
ATOM 3787 O O . ARG B 1 69 ? 3.725 10.633 13.742 1 90.06 69 ARG B O 1
ATOM 3794 N N . ILE B 1 70 ? 2.934 8.781 12.805 1 90.5 70 ILE B N 1
ATOM 3795 C CA . ILE B 1 70 ? 4.25 8.383 12.312 1 90.5 70 ILE B CA 1
ATOM 3796 C C . ILE B 1 70 ? 4.719 9.375 11.25 1 90.5 70 ILE B C 1
ATOM 3798 O O . ILE B 1 70 ? 5.883 9.781 11.234 1 90.5 70 ILE B O 1
ATOM 3802 N N . LEU B 1 71 ? 3.828 9.695 10.359 1 90.5 71 LEU B N 1
ATOM 3803 C CA . LEU B 1 71 ? 4.152 10.68 9.336 1 90.5 71 LEU B CA 1
ATOM 3804 C C . LEU B 1 71 ? 4.629 11.984 9.969 1 90.5 71 LEU B C 1
ATOM 3806 O O . LEU B 1 71 ? 5.613 12.578 9.516 1 90.5 71 LEU B O 1
ATOM 3810 N N . VAL B 1 72 ? 3.908 12.414 10.969 1 91.19 72 VAL B N 1
ATOM 3811 C CA . VAL B 1 72 ? 4.277 13.641 11.68 1 91.19 72 VAL B CA 1
ATOM 3812 C C . VAL B 1 72 ? 5.652 13.461 12.328 1 91.19 72 VAL B C 1
ATOM 3814 O O . VAL B 1 72 ? 6.449 14.398 12.359 1 91.19 72 VAL B O 1
ATOM 3817 N N . THR B 1 73 ? 5.895 12.32 12.828 1 90.56 73 THR B N 1
ATOM 3818 C CA . THR B 1 73 ? 7.191 12.023 13.43 1 90.56 73 THR B CA 1
ATOM 3819 C C . THR B 1 73 ? 8.297 12.07 12.375 1 90.56 73 THR B C 1
ATOM 3821 O O . THR B 1 73 ? 9.406 12.516 12.656 1 90.56 73 THR B O 1
ATOM 3824 N N . ILE B 1 74 ? 8.023 11.586 11.25 1 92.12 74 ILE B N 1
ATOM 3825 C CA . ILE B 1 74 ? 8.969 11.664 10.148 1 92.12 74 ILE B CA 1
ATOM 3826 C C . ILE B 1 74 ? 9.273 13.133 9.828 1 92.12 74 ILE B C 1
ATOM 3828 O O . ILE B 1 74 ? 10.438 13.516 9.68 1 92.12 74 ILE B O 1
ATOM 3832 N N . VAL B 1 75 ? 8.25 13.891 9.758 1 92.12 75 VAL B N 1
ATOM 3833 C CA . VAL B 1 75 ? 8.414 15.312 9.5 1 92.12 75 VAL B CA 1
ATOM 3834 C C . VAL B 1 75 ? 9.227 15.953 10.617 1 92.12 75 VAL B C 1
ATOM 3836 O O . VAL B 1 75 ? 10.07 16.812 10.359 1 92.12 75 VAL B O 1
ATOM 3839 N N . GLU B 1 76 ? 8.938 15.555 11.82 1 91.81 76 GLU B N 1
ATOM 3840 C CA . GLU B 1 76 ? 9.695 16.047 12.969 1 91.81 76 GLU B CA 1
ATOM 3841 C C . GLU B 1 76 ? 11.188 15.766 12.82 1 91.81 76 GLU B C 1
ATOM 3843 O O . GLU B 1 76 ? 12.016 16.625 13.102 1 91.81 76 GLU B O 1
ATOM 3848 N N . TYR B 1 77 ? 11.5 14.633 12.375 1 91.81 77 TYR B N 1
ATOM 3849 C CA . TYR B 1 77 ? 12.883 14.227 12.164 1 91.81 77 TYR B CA 1
ATOM 3850 C C . TYR B 1 77 ? 13.555 15.102 11.117 1 91.81 77 TYR B C 1
ATOM 3852 O O . TYR B 1 77 ? 14.758 15.359 11.18 1 91.81 77 TYR B O 1
ATOM 3860 N N . MET B 1 78 ? 12.789 15.625 10.211 1 92.25 78 MET B N 1
ATOM 3861 C CA . MET B 1 78 ? 13.344 16.344 9.07 1 92.25 78 MET B CA 1
ATOM 3862 C C . MET B 1 78 ? 13.312 17.859 9.312 1 92.25 78 MET B C 1
ATOM 3864 O O . MET B 1 78 ? 13.531 18.641 8.383 1 92.25 78 MET B O 1
ATOM 3868 N N . GLN B 1 79 ? 13.047 18.281 10.445 1 90.62 79 GLN B N 1
ATOM 3869 C CA . GLN B 1 79 ? 12.859 19.703 10.727 1 90.62 79 GLN B CA 1
ATOM 3870 C C . GLN B 1 79 ? 14.125 20.5 10.414 1 90.62 79 GLN B C 1
ATOM 3872 O O . GLN B 1 79 ? 14.047 21.594 9.859 1 90.62 79 GLN B O 1
ATOM 3877 N N . SER B 1 80 ? 15.281 19.891 10.781 1 86.81 80 SER B N 1
ATOM 3878 C CA . SER B 1 80 ? 16.531 20.594 10.508 1 86.81 80 SER B CA 1
ATOM 3879 C C . SER B 1 80 ? 16.703 20.844 9.008 1 86.81 80 SER B C 1
ATOM 3881 O O . SER B 1 80 ? 17.109 21.938 8.602 1 86.81 80 SER B O 1
ATOM 3883 N N . LYS B 1 81 ? 16.375 19.859 8.227 1 87.88 81 LYS B N 1
ATOM 3884 C CA . LYS B 1 81 ? 16.469 19.984 6.777 1 87.88 81 LYS B CA 1
ATOM 3885 C C . LYS B 1 81 ? 15.461 21 6.25 1 87.88 81 LYS B C 1
ATOM 3887 O O . LYS B 1 81 ? 15.773 21.797 5.367 1 87.88 81 LYS B O 1
ATOM 3892 N N . LEU B 1 82 ? 14.273 20.938 6.738 1 89.06 82 LEU B N 1
ATOM 3893 C CA . LEU B 1 82 ? 13.211 21.828 6.312 1 89.06 82 LEU B CA 1
ATOM 3894 C C . LEU B 1 82 ? 13.57 23.281 6.602 1 89.06 82 LEU B C 1
ATOM 3896 O O . LEU B 1 82 ? 13.391 24.156 5.75 1 89.06 82 LEU B O 1
ATOM 3900 N N . HIS B 1 83 ? 14.156 23.453 7.73 1 85.12 83 HIS B N 1
ATOM 3901 C CA . HIS B 1 83 ? 14.562 24.812 8.094 1 85.12 83 HIS B CA 1
ATOM 3902 C C . HIS B 1 83 ? 15.727 25.281 7.234 1 85.12 83 HIS B C 1
ATOM 3904 O O . HIS B 1 83 ? 15.805 26.453 6.871 1 85.12 83 HIS B O 1
ATOM 3910 N N . ASN B 1 84 ? 16.578 24.344 6.891 1 82.62 84 ASN B N 1
ATOM 3911 C CA . ASN B 1 84 ? 17.688 24.672 6 1 82.62 84 ASN B CA 1
ATOM 3912 C C . ASN B 1 84 ? 17.188 25.078 4.613 1 82.62 84 ASN B C 1
ATOM 3914 O O . ASN B 1 84 ? 17.734 26 4 1 82.62 84 ASN B O 1
ATOM 3918 N N . ILE B 1 85 ? 16.234 24.359 4.152 1 83.44 85 ILE B N 1
ATOM 3919 C CA . ILE B 1 85 ? 15.648 24.641 2.842 1 83.44 85 ILE B CA 1
ATOM 3920 C C . ILE B 1 85 ? 14.953 26 2.863 1 83.44 85 ILE B C 1
ATOM 3922 O O . ILE B 1 85 ? 15.055 26.766 1.904 1 83.44 85 ILE B O 1
ATOM 3926 N N . LEU B 1 86 ? 14.258 26.156 3.85 1 78.56 86 LEU B N 1
ATOM 3927 C CA . LEU B 1 86 ? 13.523 27.422 3.992 1 78.56 86 LEU B CA 1
ATOM 3928 C C . LEU B 1 86 ? 14.477 28.594 4.062 1 78.56 86 LEU B C 1
ATOM 3930 O O . LEU B 1 86 ? 14.195 29.656 3.506 1 78.56 86 LEU B O 1
ATOM 3934 N N . SER B 1 87 ? 15.586 28.297 4.656 1 70.94 87 SER B N 1
ATOM 3935 C CA . SER B 1 87 ? 16.578 29.359 4.805 1 70.94 87 SER B CA 1
ATOM 3936 C C . SER B 1 87 ? 17.422 29.5 3.545 1 70.94 87 SER B C 1
ATOM 3938 O O . SER B 1 87 ? 18.234 30.438 3.438 1 70.94 87 SER B O 1
ATOM 3940 N N . LYS B 1 88 ? 16.969 28.891 2.213 1 61.91 88 LYS B N 1
ATOM 3941 C CA . LYS B 1 88 ? 17.625 28.922 0.911 1 61.91 88 LYS B CA 1
ATOM 3942 C C . LYS B 1 88 ? 19.125 28.672 1.049 1 61.91 88 LYS B C 1
ATOM 3944 O O . LYS B 1 88 ? 19.922 29.203 0.271 1 61.91 88 LYS B O 1
ATOM 3949 N N . ASP B 1 89 ? 19.594 28.219 2.061 1 51.97 89 ASP B N 1
ATOM 3950 C CA . ASP B 1 89 ? 21.031 27.969 1.954 1 51.97 89 ASP B CA 1
ATOM 3951 C C . ASP B 1 89 ? 21.328 27.078 0.746 1 51.97 89 ASP B C 1
ATOM 3953 O O . ASP B 1 89 ? 21.062 25.875 0.761 1 51.97 89 ASP B O 1
ATOM 3957 N N . ARG B 1 90 ? 21.188 27.672 -0.447 1 47.59 90 ARG B N 1
ATOM 3958 C CA . ARG B 1 90 ? 21.344 27.156 -1.803 1 47.59 90 ARG B CA 1
ATOM 3959 C C . ARG B 1 90 ? 22.562 26.234 -1.903 1 47.59 90 ARG B C 1
ATOM 3961 O O . ARG B 1 90 ? 22.797 25.609 -2.943 1 47.59 90 ARG B O 1
ATOM 3968 N N . ASN B 1 91 ? 23.422 26.469 -0.958 1 47.09 91 ASN B N 1
ATOM 3969 C CA . ASN B 1 91 ? 24.703 25.844 -1.272 1 47.09 91 ASN B CA 1
ATOM 3970 C C . ASN B 1 91 ? 24.625 24.328 -1.17 1 47.09 91 ASN B C 1
ATOM 3972 O O . ASN B 1 91 ? 25.656 23.641 -1.206 1 47.09 91 ASN B O 1
ATOM 3976 N N . GLU B 1 92 ? 23.5 23.859 -0.717 1 54 92 GLU B N 1
ATOM 3977 C CA . GLU B 1 92 ? 23.641 22.406 -0.649 1 54 92 GLU B CA 1
ATOM 3978 C C . GLU B 1 92 ? 23.094 21.734 -1.902 1 54 92 GLU B C 1
ATOM 3980 O O . GLU B 1 92 ? 21.906 21.844 -2.197 1 54 92 GLU B O 1
ATOM 3985 N N . PRO B 1 93 ? 24.031 21.422 -2.816 1 56.41 93 PRO B N 1
ATOM 3986 C CA . PRO B 1 93 ? 23.672 20.828 -4.102 1 56.41 93 PRO B CA 1
ATOM 3987 C C . PRO B 1 93 ? 22.578 19.766 -3.969 1 56.41 93 PRO B C 1
ATOM 3989 O O . PRO B 1 93 ? 21.719 19.641 -4.848 1 56.41 93 PRO B O 1
ATOM 3992 N N . GLU B 1 94 ? 22.75 18.969 -2.76 1 68.69 94 GLU B N 1
ATOM 3993 C CA . GLU B 1 94 ? 21.766 17.891 -2.596 1 68.69 94 GLU B CA 1
ATOM 3994 C C . GLU B 1 94 ? 21.078 17.984 -1.24 1 68.69 94 GLU B C 1
ATOM 3996 O O . GLU B 1 94 ? 21.719 18.234 -0.221 1 68.69 94 GLU B O 1
ATOM 4001 N N . ILE B 1 95 ? 19.797 18.188 -1.15 1 79.69 95 ILE B N 1
ATOM 4002 C CA . ILE B 1 95 ? 19 18.266 0.069 1 79.69 95 ILE B CA 1
ATOM 4003 C C . ILE B 1 95 ? 19.438 17.172 1.047 1 79.69 95 ILE B C 1
ATOM 4005 O O . ILE B 1 95 ? 19.641 17.453 2.234 1 79.69 95 ILE B O 1
ATOM 4009 N N . PHE B 1 96 ? 19.703 16 0.557 1 86.44 96 PHE B N 1
ATOM 4010 C CA . PHE B 1 96 ? 20.219 14.906 1.36 1 86.44 96 PHE B CA 1
ATOM 4011 C C . PHE B 1 96 ? 21.562 14.43 0.822 1 86.44 96 PHE B C 1
ATOM 4013 O O . PHE B 1 96 ? 21.641 13.883 -0.281 1 86.44 96 PHE B O 1
ATOM 4020 N N . SER B 1 97 ? 22.625 14.641 1.58 1 83.94 97 SER B N 1
ATOM 4021 C CA . SER B 1 97 ? 23.953 14.195 1.167 1 83.94 97 SER B CA 1
ATOM 4022 C C . SER B 1 97 ? 24.109 12.688 1.317 1 83.94 97 SER B C 1
ATOM 4024 O O . SER B 1 97 ? 23.359 12.055 2.059 1 83.94 97 SER B O 1
ATOM 4026 N N . ASP B 1 98 ? 25.031 12.086 0.633 1 84 98 ASP B N 1
ATOM 4027 C CA . ASP B 1 98 ? 25.297 10.648 0.685 1 84 98 ASP B CA 1
ATOM 4028 C C . ASP B 1 98 ? 25.656 10.211 2.102 1 84 98 ASP B C 1
ATOM 4030 O O . ASP B 1 98 ? 25.359 9.078 2.494 1 84 98 ASP B O 1
ATOM 4034 N N . ALA B 1 99 ? 26.203 11.133 2.871 1 81.69 99 ALA B N 1
ATOM 4035 C CA . ALA B 1 99 ? 26.641 10.812 4.23 1 81.69 99 ALA B CA 1
ATOM 4036 C C . ALA B 1 99 ? 25.438 10.594 5.145 1 81.69 99 ALA B C 1
ATOM 4038 O O . ALA B 1 99 ? 25.547 9.922 6.176 1 81.69 99 ALA B O 1
ATOM 4039 N N . GLU B 1 100 ? 24.312 11.141 4.758 1 85.75 100 GLU B N 1
ATOM 4040 C CA . GLU B 1 100 ? 23.109 11.055 5.574 1 85.75 100 GLU B CA 1
ATOM 4041 C C . GLU B 1 100 ? 22.297 9.812 5.227 1 85.75 100 GLU B C 1
ATOM 4043 O O . GLU B 1 100 ? 21.312 9.508 5.895 1 85.75 100 GLU B O 1
ATOM 4048 N N . LEU B 1 101 ? 22.75 9.18 4.242 1 88.5 101 LEU B N 1
ATOM 4049 C CA . LEU B 1 101 ? 22 8.031 3.732 1 88.5 101 LEU B CA 1
ATOM 4050 C C . LEU B 1 101 ? 22.734 6.73 4.055 1 88.5 101 LEU B C 1
ATOM 4052 O O . LEU B 1 101 ? 23.938 6.734 4.305 1 88.5 101 LEU B O 1
ATOM 4056 N N . ASP B 1 102 ? 21.953 5.734 4.137 1 84.38 102 ASP B N 1
ATOM 4057 C CA . ASP B 1 102 ? 22.578 4.43 4.352 1 84.38 102 ASP B CA 1
ATOM 4058 C C . ASP B 1 102 ? 23.219 3.912 3.068 1 84.38 102 ASP B C 1
ATOM 4060 O O . ASP B 1 102 ? 23.312 4.641 2.078 1 84.38 102 ASP B O 1
ATOM 4064 N N . ASN B 1 103 ? 23.703 2.637 3.104 1 76.19 103 ASN B N 1
ATOM 4065 C CA . ASN B 1 103 ? 24.422 2.053 1.98 1 76.19 103 ASN B CA 1
ATOM 4066 C C . ASN B 1 103 ? 23.531 1.894 0.755 1 76.19 103 ASN B C 1
ATOM 4068 O O . ASN B 1 103 ? 24.016 1.84 -0.374 1 76.19 103 ASN B O 1
ATOM 4072 N N . ASP B 1 104 ? 22.281 1.941 1.008 1 75.44 104 ASP B N 1
ATOM 4073 C CA . ASP B 1 104 ? 21.344 1.752 -0.092 1 75.44 104 ASP B CA 1
ATOM 4074 C C . ASP B 1 104 ? 20.781 3.09 -0.574 1 75.44 104 ASP B C 1
ATOM 4076 O O . ASP B 1 104 ? 19.875 3.125 -1.414 1 75.44 104 ASP B O 1
ATOM 4080 N N . GLY B 1 105 ? 21.312 4.184 -0.025 1 81.25 105 GLY B N 1
ATOM 4081 C CA . GLY B 1 105 ? 20.875 5.508 -0.435 1 81.25 105 GLY B CA 1
ATOM 4082 C C . GLY B 1 105 ? 19.547 5.906 0.185 1 81.25 105 GLY B C 1
ATOM 4083 O O . GLY B 1 105 ? 18.766 6.637 -0.427 1 81.25 105 GLY B O 1
ATOM 4084 N N . ARG B 1 106 ? 19.328 5.395 1.314 1 90.69 106 ARG B N 1
ATOM 4085 C CA . ARG B 1 106 ? 18.062 5.676 1.964 1 90.69 106 ARG B CA 1
ATOM 4086 C C . ARG B 1 106 ? 18.266 6.383 3.299 1 90.69 106 ARG B C 1
ATOM 4088 O O . ARG B 1 106 ? 19.297 6.188 3.957 1 90.69 106 ARG B O 1
ATOM 4095 N N . LEU B 1 107 ? 17.328 7.273 3.645 1 93.44 107 LEU B N 1
ATOM 4096 C CA . LEU B 1 107 ? 17.328 7.934 4.945 1 93.44 107 LEU B CA 1
ATOM 4097 C C . LEU B 1 107 ? 16.812 6.996 6.027 1 93.44 107 LEU B C 1
ATOM 4099 O O . LEU B 1 107 ? 15.742 6.395 5.875 1 93.44 107 LEU B O 1
ATOM 4103 N N . GLU B 1 108 ? 17.578 6.871 7.062 1 94.19 108 GLU B N 1
ATOM 4104 C CA . GLU B 1 108 ? 17.203 5.984 8.156 1 94.19 108 GLU B CA 1
ATOM 4105 C C . GLU B 1 108 ? 16.703 6.773 9.359 1 94.19 108 GLU B C 1
ATOM 4107 O O . GLU B 1 108 ? 17.391 7.668 9.852 1 94.19 108 GLU B O 1
ATOM 4112 N N . ILE B 1 109 ? 15.5 6.449 9.812 1 93.81 109 ILE B N 1
ATOM 4113 C CA . ILE B 1 109 ? 14.898 7.098 10.977 1 93.81 109 ILE B CA 1
ATOM 4114 C C . ILE B 1 109 ? 14.539 6.043 12.023 1 93.81 109 ILE B C 1
ATOM 4116 O O . ILE B 1 109 ? 13.664 5.207 11.789 1 93.81 109 ILE B O 1
ATOM 4120 N N . LYS B 1 110 ? 15.227 6.109 13.117 1 93 110 LYS B N 1
ATOM 4121 C CA . LYS B 1 110 ? 14.852 5.25 14.242 1 93 110 LYS B CA 1
ATOM 4122 C C . LYS B 1 110 ? 13.672 5.832 15.008 1 93 110 LYS B C 1
ATOM 4124 O O . LYS B 1 110 ? 13.758 6.941 15.539 1 93 110 LYS B O 1
ATOM 4129 N N . THR B 1 111 ? 12.609 5.113 15.07 1 91.94 111 THR B N 1
ATOM 4130 C CA . THR B 1 111 ? 11.375 5.586 15.68 1 91.94 111 THR B CA 1
ATOM 4131 C C . THR B 1 111 ? 11.031 4.77 16.922 1 91.94 111 THR B C 1
ATOM 4133 O O . THR B 1 111 ? 10.703 3.586 16.828 1 91.94 111 THR B O 1
ATOM 4136 N N . LEU B 1 112 ? 11.039 5.465 18.031 1 90.19 112 LEU B N 1
ATOM 4137 C CA . LEU B 1 112 ? 10.688 4.805 19.281 1 90.19 112 LEU B CA 1
ATOM 4138 C C . LEU B 1 112 ? 9.172 4.75 19.453 1 90.19 112 LEU B C 1
ATOM 4140 O O . LEU B 1 112 ? 8.477 5.742 19.219 1 90.19 112 LEU B O 1
ATOM 4144 N N . PHE B 1 113 ? 8.688 3.578 19.875 1 89.81 113 PHE B N 1
ATOM 4145 C CA . PHE B 1 113 ? 7.25 3.4 20.031 1 89.81 113 PHE B CA 1
ATOM 4146 C C . PHE B 1 113 ? 6.691 4.379 21.047 1 89.81 113 PHE B C 1
ATOM 4148 O O . PHE B 1 113 ? 5.602 4.922 20.875 1 89.81 113 PHE B O 1
ATOM 4155 N N . LYS B 1 114 ? 7.426 4.691 22.078 1 84 114 LYS B N 1
ATOM 4156 C CA . LYS B 1 114 ? 6.98 5.559 23.172 1 84 114 LYS B CA 1
ATOM 4157 C C . LYS B 1 114 ? 6.73 6.98 22.672 1 84 114 LYS B C 1
ATOM 4159 O O . LYS B 1 114 ? 5.914 7.707 23.25 1 84 114 LYS B O 1
ATOM 4164 N N . THR B 1 115 ? 7.383 7.348 21.609 1 84.06 115 THR B N 1
ATOM 4165 C CA . THR B 1 115 ? 7.266 8.719 21.109 1 84.06 115 THR B CA 1
ATOM 4166 C C . THR B 1 115 ? 6.012 8.875 20.25 1 84.06 115 THR B C 1
ATOM 4168 O O . THR B 1 115 ? 5.641 9.992 19.891 1 84.06 115 THR B O 1
ATOM 4171 N N . LEU B 1 116 ? 5.363 7.844 19.938 1 87 116 LEU B N 1
ATOM 4172 C CA . LEU B 1 116 ? 4.219 7.887 19.031 1 87 116 LEU B CA 1
ATOM 4173 C C . LEU B 1 116 ? 2.92 8.07 19.812 1 87 116 LEU B C 1
ATOM 4175 O O . LEU B 1 116 ? 1.844 8.156 19.219 1 87 116 LEU B O 1
ATOM 4179 N N . GLY B 1 117 ? 2.953 8.164 21.141 1 79.44 117 GLY B N 1
ATOM 4180 C CA . GLY B 1 117 ? 1.793 8.422 21.969 1 79.44 117 GLY B CA 1
ATOM 4181 C C . GLY B 1 117 ? 0.801 7.277 21.984 1 79.44 117 GLY B C 1
ATOM 4182 O O . GLY B 1 117 ? -0.412 7.496 22 1 79.44 117 GLY B O 1
ATOM 4183 N N . VAL B 1 118 ? 1.307 6.066 21.781 1 82.38 118 VAL B N 1
ATOM 4184 C CA . VAL B 1 118 ? 0.452 4.883 21.797 1 82.38 118 VAL B CA 1
ATOM 4185 C C . VAL B 1 118 ? 0.695 4.074 23.062 1 82.38 118 VAL B C 1
ATOM 4187 O O . VAL B 1 118 ? 1.843 3.875 23.469 1 82.38 118 VAL B O 1
ATOM 4190 N N . ASP B 1 119 ? -0.424 3.668 23.641 1 80.62 119 ASP B N 1
ATOM 4191 C CA . ASP B 1 119 ? -0.345 2.812 24.828 1 80.62 119 ASP B CA 1
ATOM 4192 C C . ASP B 1 119 ? 0.298 1.47 24.484 1 80.62 119 ASP B C 1
ATOM 4194 O O . ASP B 1 119 ? 0.014 0.884 23.438 1 80.62 119 ASP B O 1
ATOM 4198 N N . PRO B 1 120 ? 1.14 1.014 25.406 1 81.94 120 PRO B N 1
ATOM 4199 C CA . PRO B 1 120 ? 1.832 -0.253 25.156 1 81.94 120 PRO B CA 1
ATOM 4200 C C . PRO B 1 120 ? 0.872 -1.409 24.891 1 81.94 120 PRO B C 1
ATOM 4202 O O . PRO B 1 120 ? 1.215 -2.342 24.156 1 81.94 120 PRO B O 1
ATOM 4205 N N . ASN B 1 121 ? -0.281 -1.308 25.391 1 82.44 121 ASN B N 1
ATOM 4206 C CA . ASN B 1 121 ? -1.272 -2.352 25.156 1 82.44 121 ASN B CA 1
ATOM 4207 C C . ASN B 1 121 ? -1.695 -2.406 23.703 1 82.44 121 ASN B C 1
ATOM 4209 O O . ASN B 1 121 ? -2.209 -3.426 23.234 1 82.44 121 ASN B O 1
ATOM 4213 N N . HIS B 1 122 ? -1.4 -1.312 23.016 1 84.88 122 HIS B N 1
ATOM 4214 C CA . HIS B 1 122 ? -1.83 -1.246 21.625 1 84.88 122 HIS B CA 1
ATOM 4215 C C . HIS B 1 122 ? -0.643 -1.363 20.672 1 84.88 122 HIS B C 1
ATOM 4217 O O . HIS B 1 122 ? -0.752 -1.032 19.5 1 84.88 122 HIS B O 1
ATOM 4223 N N . TYR B 1 123 ? 0.448 -1.873 21.188 1 85.06 123 TYR B N 1
ATOM 4224 C CA . TYR B 1 123 ? 1.655 -1.99 20.375 1 85.06 123 TYR B CA 1
ATOM 4225 C C . TYR B 1 123 ? 1.453 -2.984 19.234 1 85.06 123 TYR B C 1
ATOM 4227 O O . TYR B 1 123 ? 1.99 -2.803 18.141 1 85.06 123 TYR B O 1
ATOM 4235 N N . PRO B 1 124 ? 0.709 -3.979 19.469 1 83.75 124 PRO B N 1
ATOM 4236 C CA . PRO B 1 124 ? 0.446 -4.848 18.328 1 83.75 124 PRO B CA 1
ATOM 4237 C C . PRO B 1 124 ? -0.233 -4.109 17.172 1 83.75 124 PRO B C 1
ATOM 4239 O O . PRO B 1 124 ? 0.123 -4.316 16.016 1 83.75 124 PRO B O 1
ATOM 4242 N N . GLN B 1 125 ? -1.123 -3.225 17.516 1 84.19 125 GLN B N 1
ATOM 4243 C CA . GLN B 1 125 ? -1.773 -2.402 16.5 1 84.19 125 GLN B CA 1
ATOM 4244 C C . GLN B 1 125 ? -0.785 -1.43 15.859 1 84.19 125 GLN B C 1
ATOM 4246 O O . GLN B 1 125 ? -0.842 -1.18 14.656 1 84.19 125 GLN B O 1
ATOM 4251 N N . LEU B 1 126 ? 0.038 -0.968 16.703 1 88.81 126 LEU B N 1
ATOM 4252 C CA . LEU B 1 126 ? 1.072 -0.063 16.219 1 88.81 126 LEU B CA 1
ATOM 4253 C C . LEU B 1 126 ? 1.98 -0.766 15.211 1 88.81 126 LEU B C 1
ATOM 4255 O O . LEU B 1 126 ? 2.316 -0.199 14.172 1 88.81 126 LEU B O 1
ATOM 4259 N N . ARG B 1 127 ? 2.318 -1.935 15.531 1 88.56 127 ARG B N 1
ATOM 4260 C CA . ARG B 1 127 ? 3.176 -2.711 14.641 1 88.56 127 ARG B CA 1
ATOM 4261 C C . ARG B 1 127 ? 2.502 -2.932 13.289 1 88.56 127 ARG B C 1
ATOM 4263 O O . ARG B 1 127 ? 3.146 -2.83 12.242 1 88.56 127 ARG B O 1
ATOM 4270 N N . GLN B 1 128 ? 1.302 -3.225 13.344 1 86.56 128 GLN B N 1
ATOM 4271 C CA . GLN B 1 128 ? 0.542 -3.42 12.109 1 86.56 128 GLN B CA 1
ATOM 4272 C C . GLN B 1 128 ? 0.465 -2.131 11.297 1 86.56 128 GLN B C 1
ATOM 4274 O O . GLN B 1 128 ? 0.589 -2.152 10.07 1 86.56 128 GLN B O 1
ATOM 4279 N N . SER B 1 129 ? 0.288 -1.039 11.992 1 86.88 129 SER B N 1
ATOM 4280 C CA . SER B 1 129 ? 0.246 0.258 11.32 1 86.88 129 SER B CA 1
ATOM 4281 C C . SER B 1 129 ? 1.586 0.587 10.672 1 86.88 129 SER B C 1
ATOM 4283 O O . SER B 1 129 ? 1.628 1.162 9.578 1 86.88 129 SER B O 1
ATOM 4285 N N . LEU B 1 130 ? 2.562 0.2 11.375 1 89.69 130 LEU B N 1
ATOM 4286 C CA . LEU B 1 130 ? 3.906 0.418 10.852 1 89.69 130 LEU B CA 1
ATOM 4287 C C . LEU B 1 130 ? 4.133 -0.405 9.586 1 89.69 130 LEU B C 1
ATOM 4289 O O . LEU B 1 130 ? 4.668 0.103 8.594 1 89.69 130 LEU B O 1
ATOM 4293 N N . LYS B 1 131 ? 3.723 -1.591 9.625 1 87.75 131 LYS B N 1
ATOM 4294 C CA . LYS B 1 131 ? 3.852 -2.449 8.453 1 87.75 131 LYS B CA 1
ATOM 4295 C C . LYS B 1 131 ? 3.117 -1.854 7.254 1 87.75 131 LYS B C 1
ATOM 4297 O O . LYS B 1 131 ? 3.617 -1.897 6.129 1 87.75 131 LYS B O 1
ATOM 4302 N N . MET B 1 132 ? 2.062 -1.236 7.547 1 86.56 132 MET B N 1
ATOM 4303 C CA . MET B 1 132 ? 1.203 -0.732 6.48 1 86.56 132 MET B CA 1
ATOM 4304 C C . MET B 1 132 ? 1.749 0.573 5.91 1 86.56 132 MET B C 1
ATOM 4306 O O . MET B 1 132 ? 1.337 1.006 4.832 1 86.56 132 MET B O 1
ATOM 4310 N N . LEU B 1 133 ? 2.707 1.16 6.539 1 87.5 133 LEU B N 1
ATOM 4311 C CA . LEU B 1 133 ? 3.361 2.33 5.969 1 87.5 133 LEU B CA 1
ATOM 4312 C C . LEU B 1 133 ? 4.043 1.981 4.648 1 87.5 133 LEU B C 1
ATOM 4314 O O . LEU B 1 133 ? 4.102 2.811 3.738 1 87.5 133 LEU B O 1
ATOM 4318 N N . ALA B 1 134 ? 4.535 0.802 4.641 1 88.5 134 ALA B N 1
ATOM 4319 C CA . ALA B 1 134 ? 5.203 0.32 3.436 1 88.5 134 ALA B CA 1
ATOM 4320 C C . ALA B 1 134 ? 4.215 0.181 2.281 1 88.5 134 ALA B C 1
ATOM 4322 O O . ALA B 1 134 ? 4.617 0.092 1.118 1 88.5 134 ALA B O 1
ATOM 4323 N N . ALA B 1 135 ? 3.016 0.249 2.627 1 86.31 135 ALA B N 1
ATOM 4324 C CA . ALA B 1 135 ? 1.979 0.056 1.617 1 86.31 135 ALA B CA 1
ATOM 4325 C C . ALA B 1 135 ? 1.401 1.393 1.161 1 86.31 135 ALA B C 1
ATOM 4327 O O . ALA B 1 135 ? 0.405 1.431 0.435 1 86.31 135 ALA B O 1
ATOM 4328 N N . ILE B 1 136 ? 1.939 2.492 1.617 1 86.69 136 ILE B N 1
ATOM 4329 C CA . ILE B 1 136 ? 1.49 3.809 1.178 1 86.69 136 ILE B CA 1
ATOM 4330 C C . ILE B 1 136 ? 2.229 4.207 -0.099 1 86.69 136 ILE B C 1
ATOM 4332 O O . ILE B 1 136 ? 3.441 4.426 -0.079 1 86.69 136 ILE B O 1
ATOM 4336 N N . PRO B 1 137 ? 1.488 4.336 -1.144 1 87.69 137 PRO B N 1
ATOM 4337 C CA . PRO B 1 137 ? 2.15 4.688 -2.402 1 87.69 137 PRO B CA 1
ATOM 4338 C C . PRO B 1 137 ? 2.488 6.176 -2.496 1 87.69 137 PRO B C 1
ATOM 4340 O O . PRO B 1 137 ? 1.72 7.02 -2.023 1 87.69 137 PRO B O 1
ATOM 4343 N N . VAL B 1 138 ? 3.604 6.465 -3.057 1 88.19 138 VAL B N 1
ATOM 4344 C CA . VAL B 1 138 ? 4.043 7.832 -3.318 1 88.19 138 VAL B CA 1
ATOM 4345 C C . VAL B 1 138 ? 4.355 8 -4.805 1 88.19 138 VAL B C 1
ATOM 4347 O O . VAL B 1 138 ? 5.09 7.199 -5.383 1 88.19 138 VAL B O 1
ATOM 4350 N N . GLU B 1 139 ? 3.748 9 -5.398 1 88.62 139 GLU B N 1
ATOM 4351 C CA . GLU B 1 139 ? 3.99 9.305 -6.809 1 88.62 139 GLU B CA 1
ATOM 4352 C C . GLU B 1 139 ? 5.043 10.391 -6.965 1 88.62 139 GLU B C 1
ATOM 4354 O O . GLU B 1 139 ? 4.93 11.469 -6.367 1 88.62 139 GLU B O 1
ATOM 4359 N N . ILE B 1 140 ? 6.051 10.109 -7.766 1 88.06 140 ILE B N 1
ATOM 4360 C CA . ILE B 1 140 ? 7.164 11.031 -7.953 1 88.06 140 ILE B CA 1
ATOM 4361 C C . ILE B 1 140 ? 7.453 11.188 -9.445 1 88.06 140 ILE B C 1
ATOM 4363 O O . ILE B 1 140 ? 7.633 10.195 -10.156 1 88.06 140 ILE B O 1
ATOM 4367 N N . PRO B 1 141 ? 7.504 12.422 -9.883 1 87.31 141 PRO B N 1
ATOM 4368 C CA . PRO B 1 141 ? 7.984 12.602 -11.258 1 87.31 141 PRO B CA 1
ATOM 4369 C C . PRO B 1 141 ? 9.445 12.172 -11.43 1 87.31 141 PRO B C 1
ATOM 4371 O O . PRO B 1 141 ? 10.281 12.477 -10.57 1 87.31 141 PRO B O 1
ATOM 4374 N N . TYR B 1 142 ? 9.719 11.43 -12.484 1 87.38 142 TYR B N 1
ATOM 4375 C CA . TYR B 1 142 ? 11.047 10.875 -12.727 1 87.38 142 TYR B CA 1
ATOM 4376 C C . TYR B 1 142 ? 11.461 11.07 -14.18 1 87.38 142 TYR B C 1
ATOM 4378 O O . TYR B 1 142 ? 10.664 10.844 -15.094 1 87.38 142 TYR B O 1
ATOM 4386 N N . LYS B 1 143 ? 12.68 11.578 -14.312 1 87.25 143 LYS B N 1
ATOM 4387 C CA . LYS B 1 143 ? 13.227 11.734 -15.656 1 87.25 143 LYS B CA 1
ATOM 4388 C C . LYS B 1 143 ? 14.516 10.93 -15.82 1 87.25 143 LYS B C 1
ATOM 4390 O O . LYS B 1 143 ? 15.406 10.984 -14.977 1 87.25 143 LYS B O 1
ATOM 4395 N N . THR B 1 144 ? 14.555 10.125 -16.875 1 83.81 144 THR B N 1
ATOM 4396 C CA . THR B 1 144 ? 15.75 9.344 -17.172 1 83.81 144 THR B CA 1
ATOM 4397 C C . THR B 1 144 ? 16.844 10.227 -17.766 1 83.81 144 THR B C 1
ATOM 4399 O O . THR B 1 144 ? 16.594 11.383 -18.094 1 83.81 144 THR B O 1
ATOM 4402 N N . ILE B 1 145 ? 18.031 9.617 -17.812 1 78.62 145 ILE B N 1
ATOM 4403 C CA . ILE B 1 145 ? 19.188 10.328 -18.344 1 78.62 145 ILE B CA 1
ATOM 4404 C C . ILE B 1 145 ? 18.938 10.703 -19.797 1 78.62 145 ILE B C 1
ATOM 4406 O O . ILE B 1 145 ? 19.344 11.773 -20.266 1 78.62 145 ILE B O 1
ATOM 4410 N N . ASP B 1 146 ? 18.219 9.859 -20.531 1 81.12 146 ASP B N 1
ATOM 4411 C CA . ASP B 1 146 ? 17.938 10.086 -21.938 1 81.12 146 ASP B CA 1
ATOM 4412 C C . ASP B 1 146 ? 16.812 11.109 -22.125 1 81.12 146 ASP B C 1
ATOM 4414 O O . ASP B 1 146 ? 16.438 11.422 -23.25 1 81.12 146 ASP B O 1
ATOM 4418 N N . GLY B 1 147 ? 16.203 11.602 -21 1 81.19 147 GLY B N 1
ATOM 4419 C CA . GLY B 1 147 ? 15.219 12.664 -21.078 1 81.19 147 GLY B CA 1
ATOM 4420 C C . GLY B 1 147 ? 13.789 12.156 -21.078 1 81.19 147 GLY B C 1
ATOM 4421 O O . GLY B 1 147 ? 12.852 12.938 -21.25 1 81.19 147 GLY B O 1
ATOM 4422 N N . ARG B 1 148 ? 13.633 10.93 -21 1 87.25 148 ARG B N 1
ATOM 4423 C CA . ARG B 1 148 ? 12.273 10.391 -20.953 1 87.25 148 ARG B CA 1
ATOM 4424 C C . ARG B 1 148 ? 11.641 10.617 -19.594 1 87.25 148 ARG B C 1
ATOM 4426 O O . ARG B 1 148 ? 12.305 10.461 -18.562 1 87.25 148 ARG B O 1
ATOM 4433 N N . SER B 1 149 ? 10.367 11.109 -19.609 1 90.62 149 SER B N 1
ATOM 4434 C CA . SER B 1 149 ? 9.656 11.422 -18.375 1 90.62 149 SER B CA 1
ATOM 4435 C C . SER B 1 149 ? 8.789 10.25 -17.938 1 90.62 149 SER B C 1
ATOM 4437 O O . SER B 1 149 ? 8.055 9.672 -18.734 1 90.62 149 SER B O 1
ATOM 4439 N N . TYR B 1 150 ? 8.922 9.891 -16.703 1 92.31 150 TYR B N 1
ATOM 4440 C CA . TYR B 1 150 ? 8.125 8.828 -16.094 1 92.31 150 TYR B CA 1
ATOM 4441 C C . TYR B 1 150 ? 7.414 9.336 -14.844 1 92.31 150 TYR B C 1
ATOM 4443 O O . TYR B 1 150 ? 7.852 10.305 -14.227 1 92.31 150 TYR B O 1
ATOM 4451 N N . LEU B 1 151 ? 6.312 8.734 -14.578 1 92.31 151 LEU B N 1
ATOM 4452 C CA . LEU B 1 151 ? 5.762 8.773 -13.227 1 92.31 151 LEU B CA 1
ATOM 4453 C C . LEU B 1 151 ? 6.234 7.578 -12.406 1 92.31 151 LEU B C 1
ATOM 4455 O O . LEU B 1 151 ? 5.895 6.434 -12.727 1 92.31 151 LEU B O 1
ATOM 4459 N N . LYS B 1 152 ? 7.035 7.836 -11.5 1 92.94 152 LYS B N 1
ATOM 4460 C CA . LYS B 1 152 ? 7.496 6.793 -10.586 1 92.94 152 LYS B CA 1
ATOM 4461 C C . LYS B 1 152 ? 6.547 6.641 -9.398 1 92.94 152 LYS B C 1
ATOM 4463 O O . LYS B 1 152 ? 6.207 7.625 -8.734 1 92.94 152 LYS B O 1
ATOM 4468 N N . VAL B 1 153 ? 6.109 5.457 -9.203 1 93.62 153 VAL B N 1
ATOM 4469 C CA . VAL B 1 153 ? 5.309 5.156 -8.023 1 93.62 153 VAL B CA 1
ATOM 4470 C C . VAL B 1 153 ? 6.074 4.207 -7.102 1 93.62 153 VAL B C 1
ATOM 4472 O O . VAL B 1 153 ? 6.488 3.123 -7.527 1 93.62 153 VAL B O 1
ATOM 4475 N N . THR B 1 154 ? 6.285 4.617 -5.941 1 93.06 154 THR B N 1
ATOM 4476 C CA . THR B 1 154 ? 6.992 3.842 -4.926 1 93.06 154 THR B CA 1
ATOM 4477 C C . THR B 1 154 ? 6.27 3.92 -3.586 1 93.06 154 THR B C 1
ATOM 4479 O O . THR B 1 154 ? 5.121 4.367 -3.516 1 93.06 154 THR B O 1
ATOM 4482 N N . ASN B 1 155 ? 6.875 3.27 -2.6 1 91.69 155 ASN B N 1
ATOM 4483 C CA . ASN B 1 155 ? 6.25 3.34 -1.282 1 91.69 155 ASN B CA 1
ATOM 4484 C C . ASN B 1 155 ? 6.84 4.469 -0.441 1 91.69 155 ASN B C 1
ATOM 4486 O O . ASN B 1 155 ? 7.871 5.043 -0.8 1 91.69 155 ASN B O 1
ATOM 4490 N N . LEU B 1 156 ? 6.137 4.832 0.601 1 91.44 156 LEU B N 1
ATOM 4491 C CA . LEU B 1 156 ? 6.574 5.906 1.488 1 91.44 156 LEU B CA 1
ATOM 4492 C C . LEU B 1 156 ? 7.883 5.539 2.176 1 91.44 156 LEU B C 1
ATOM 4494 O O . LEU B 1 156 ? 8.805 6.355 2.236 1 91.44 156 LEU B O 1
ATOM 4498 N N . CYS B 1 157 ? 7.945 4.32 2.68 1 93.69 157 CYS B N 1
ATOM 4499 C CA . CYS B 1 157 ? 9.172 3.893 3.342 1 93.69 157 CYS B CA 1
ATOM 4500 C C . CYS B 1 157 ? 9.18 2.385 3.562 1 93.69 157 CYS B C 1
ATOM 4502 O O . CYS B 1 157 ? 8.133 1.737 3.473 1 93.69 157 CYS B O 1
ATOM 4504 N N . ASP B 1 158 ? 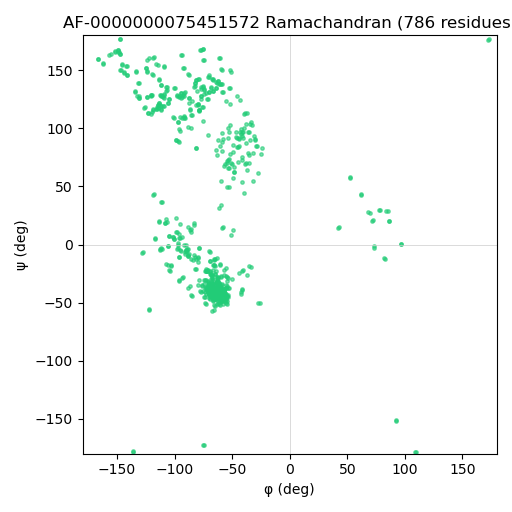10.359 1.868 3.758 1 93.88 158 ASP B N 1
ATOM 4505 C CA . ASP B 1 158 ? 10.508 0.514 4.281 1 93.88 158 ASP B CA 1
ATOM 4506 C C . ASP B 1 158 ? 10.523 0.514 5.809 1 93.88 158 ASP B C 1
ATOM 4508 O O . ASP B 1 158 ? 11 1.469 6.43 1 93.88 158 ASP B O 1
ATOM 4512 N N . VAL B 1 159 ? 10 -0.497 6.352 1 95.62 159 VAL B N 1
ATOM 4513 C CA . VAL B 1 159 ? 9.914 -0.566 7.809 1 95.62 159 VAL B CA 1
ATOM 4514 C C . VAL B 1 159 ? 10.68 -1.792 8.312 1 95.62 159 VAL B C 1
ATOM 4516 O O . VAL B 1 159 ? 10.508 -2.895 7.785 1 95.62 159 VAL B O 1
ATOM 4519 N N . TYR B 1 160 ? 11.555 -1.596 9.258 1 94.06 160 TYR B N 1
ATOM 4520 C CA . TYR B 1 160 ? 12.281 -2.668 9.93 1 94.06 160 TYR B CA 1
ATOM 4521 C C . TYR B 1 160 ? 11.852 -2.789 11.383 1 94.06 160 TYR B C 1
ATOM 4523 O O . TYR B 1 160 ? 12.055 -1.869 12.18 1 94.06 160 TYR B O 1
ATOM 4531 N N . ILE B 1 161 ? 11.281 -3.869 11.711 1 93.62 161 ILE B N 1
ATOM 4532 C CA . ILE B 1 161 ? 10.797 -4.113 13.07 1 93.62 161 ILE B CA 1
ATOM 4533 C C . ILE B 1 161 ? 11.633 -5.215 13.719 1 93.62 161 ILE B C 1
ATOM 4535 O O . ILE B 1 161 ? 11.68 -6.344 13.234 1 93.62 161 ILE B O 1
ATOM 4539 N N . PRO B 1 162 ? 12.297 -4.887 14.82 1 92 162 PRO B N 1
ATOM 4540 C CA . PRO B 1 162 ? 13.094 -5.91 15.5 1 92 162 PRO B CA 1
ATOM 4541 C C . PRO B 1 162 ? 12.25 -7.09 15.977 1 92 162 PRO B C 1
ATOM 4543 O O . PRO B 1 162 ? 11.133 -6.898 16.469 1 92 162 PRO B O 1
ATOM 4546 N N . GLU B 1 163 ? 12.742 -8.289 15.805 1 87.88 163 GLU B N 1
ATOM 4547 C CA . GLU B 1 163 ? 12.039 -9.5 16.219 1 87.88 163 GLU B CA 1
ATOM 4548 C C . GLU B 1 163 ? 12.516 -9.961 17.594 1 87.88 163 GLU B C 1
ATOM 4550 O O . GLU B 1 163 ? 11.875 -10.797 18.234 1 87.88 163 GLU B O 1
ATOM 4555 N N . ASP B 1 164 ? 13.523 -9.391 18.031 1 81.75 164 ASP B N 1
ATOM 4556 C CA . ASP B 1 164 ? 14.07 -9.805 19.312 1 81.75 164 ASP B CA 1
ATOM 4557 C C . ASP B 1 164 ? 13.164 -9.367 20.469 1 81.75 164 ASP B C 1
ATOM 4559 O O . ASP B 1 164 ? 12.828 -8.188 20.594 1 81.75 164 ASP B O 1
ATOM 4563 N N . ALA B 1 165 ? 12.797 -10.32 21.25 1 72.5 165 ALA B N 1
ATOM 4564 C CA . ALA B 1 165 ? 11.883 -10.086 22.359 1 72.5 165 ALA B CA 1
ATOM 4565 C C . ALA B 1 165 ? 12.578 -9.32 23.484 1 72.5 165 ALA B C 1
ATOM 4567 O O . ALA B 1 165 ? 11.914 -8.672 24.312 1 72.5 165 ALA B O 1
ATOM 4568 N N . GLY B 1 166 ? 13.75 -9.375 23.547 1 74.25 166 GLY B N 1
ATOM 4569 C CA . GLY B 1 166 ? 14.445 -8.828 24.703 1 74.25 166 GLY B CA 1
ATOM 4570 C C . GLY B 1 166 ? 14.75 -7.348 24.562 1 74.25 166 GLY B C 1
ATOM 4571 O O . GLY B 1 166 ? 15.531 -6.793 25.344 1 74.25 166 GLY B O 1
ATOM 4572 N N . ILE B 1 167 ? 14.195 -6.812 23.688 1 76.44 167 ILE B N 1
ATOM 4573 C CA . ILE B 1 167 ? 14.492 -5.395 23.5 1 76.44 167 ILE B CA 1
ATOM 4574 C C . ILE B 1 167 ? 13.672 -4.566 24.484 1 76.44 167 ILE B C 1
ATOM 4576 O O . ILE B 1 167 ? 12.445 -4.688 24.547 1 76.44 167 ILE B O 1
ATOM 4580 N N . TYR B 1 168 ? 14.312 -3.838 25.312 1 78 168 TYR B N 1
ATOM 4581 C CA . TYR B 1 168 ? 13.68 -3.033 26.344 1 78 168 TYR B CA 1
ATOM 4582 C C . TYR B 1 168 ? 12.852 -1.909 25.734 1 78 168 TYR B C 1
ATOM 4584 O O . TYR B 1 168 ? 11.656 -1.79 26.016 1 78 168 TYR B O 1
ATOM 4592 N N . GLU B 1 169 ? 13.594 -1.134 24.922 1 84.62 169 GLU B N 1
ATOM 4593 C CA . GLU B 1 169 ? 12.891 -0.038 24.25 1 84.62 169 GLU B CA 1
ATOM 4594 C C . GLU B 1 169 ? 12.438 -0.442 22.859 1 84.62 169 GLU B C 1
ATOM 4596 O O . GLU B 1 169 ? 13.25 -0.552 21.938 1 84.62 169 GLU B O 1
ATOM 4601 N N . LYS B 1 170 ? 11.102 -0.588 22.75 1 89.69 170 LYS B N 1
ATOM 4602 C CA . LYS B 1 170 ? 10.539 -1.009 21.469 1 89.69 170 LYS B CA 1
ATOM 4603 C C . LYS B 1 170 ? 10.672 0.095 20.422 1 89.69 170 LYS B C 1
ATOM 4605 O O . LYS B 1 170 ? 10.484 1.274 20.734 1 89.69 170 LYS B O 1
ATOM 4610 N N . TYR B 1 171 ? 11.148 -0.28 19.297 1 92.38 171 TYR B N 1
ATOM 4611 C CA . TYR B 1 171 ? 11.352 0.694 18.219 1 92.38 171 TYR B CA 1
ATOM 4612 C C . TYR B 1 171 ? 11.18 0.048 16.859 1 92.38 171 TYR B C 1
ATOM 4614 O O . TYR B 1 171 ? 11.016 -1.17 16.75 1 92.38 171 TYR B O 1
ATOM 4622 N N . ALA B 1 172 ? 11.086 0.856 15.852 1 94.5 172 ALA B N 1
ATOM 4623 C CA . ALA B 1 172 ? 11.164 0.469 14.445 1 94.5 172 ALA B CA 1
ATOM 4624 C C . ALA B 1 172 ? 12.094 1.395 13.672 1 94.5 172 ALA B C 1
ATOM 4626 O O . ALA B 1 172 ? 12.328 2.535 14.078 1 94.5 172 ALA B O 1
ATOM 4627 N N . VAL B 1 173 ? 12.695 0.856 12.711 1 94.44 173 VAL B N 1
ATOM 4628 C CA . VAL B 1 173 ? 13.539 1.67 11.836 1 94.44 173 VAL B CA 1
ATOM 4629 C C . VAL B 1 173 ? 12.836 1.896 10.5 1 94.44 173 VAL B C 1
ATOM 4631 O O . VAL B 1 173 ? 12.438 0.939 9.836 1 94.44 173 VAL B O 1
ATOM 4634 N N . LEU B 1 174 ? 12.641 3.137 10.18 1 95.75 174 LEU B N 1
ATOM 4635 C CA . LEU B 1 174 ? 12.062 3.52 8.891 1 95.75 174 LEU B CA 1
ATOM 4636 C C . LEU B 1 174 ? 13.148 3.918 7.902 1 95.75 174 LEU B C 1
ATOM 4638 O O . LEU B 1 174 ? 14.055 4.684 8.242 1 95.75 174 LEU B O 1
ATOM 4642 N N . LYS B 1 175 ? 13.125 3.361 6.766 1 94.56 175 LYS B N 1
ATOM 4643 C CA . LYS B 1 175 ? 14.07 3.73 5.715 1 94.56 175 LYS B CA 1
ATOM 4644 C C . LYS B 1 175 ? 13.352 4.359 4.527 1 94.56 175 LYS B C 1
ATOM 4646 O O . LYS B 1 175 ? 12.5 3.721 3.896 1 94.56 175 LYS B O 1
ATOM 4651 N N . ILE B 1 176 ? 13.664 5.578 4.246 1 94.56 176 ILE B N 1
ATOM 4652 C CA . ILE B 1 176 ? 12.984 6.359 3.217 1 94.56 176 ILE B CA 1
ATOM 4653 C C . ILE B 1 176 ? 13.938 6.621 2.055 1 94.56 176 ILE B C 1
ATOM 4655 O O . ILE B 1 176 ? 15.062 7.078 2.26 1 94.56 176 ILE B O 1
ATOM 4659 N N . ASP B 1 177 ? 13.461 6.312 0.863 1 91.12 177 ASP B N 1
ATOM 4660 C CA . ASP B 1 177 ? 14.258 6.586 -0.331 1 91.12 177 ASP B CA 1
ATOM 4661 C C . ASP B 1 177 ? 14.57 8.07 -0.452 1 91.12 177 ASP B C 1
ATOM 4663 O O . ASP B 1 177 ? 13.734 8.922 -0.125 1 91.12 177 ASP B O 1
ATOM 4667 N N . ARG B 1 178 ? 15.688 8.367 -1.065 1 89.81 178 ARG B N 1
ATOM 4668 C CA . ARG B 1 178 ? 16.141 9.75 -1.198 1 89.81 178 ARG B CA 1
ATOM 4669 C C . ARG B 1 178 ? 15.125 10.594 -1.94 1 89.81 178 ARG B C 1
ATOM 4671 O O . ARG B 1 178 ? 14.844 11.734 -1.545 1 89.81 178 ARG B O 1
ATOM 4678 N N . THR B 1 179 ? 14.602 10.031 -2.963 1 88.38 179 THR B N 1
ATOM 4679 C CA . THR B 1 179 ? 13.664 10.789 -3.785 1 88.38 179 THR B CA 1
ATOM 4680 C C . THR B 1 179 ? 12.367 11.047 -3.025 1 88.38 179 THR B C 1
ATOM 4682 O O . THR B 1 179 ? 11.75 12.102 -3.176 1 88.38 179 THR B O 1
ATOM 4685 N N . VAL B 1 180 ? 11.992 10.109 -2.252 1 90.94 180 VAL B N 1
ATOM 4686 C CA . VAL B 1 180 ? 10.789 10.266 -1.444 1 90.94 180 VAL B CA 1
ATOM 4687 C C . VAL B 1 180 ? 11.031 11.297 -0.346 1 90.94 180 VAL B C 1
ATOM 4689 O O . VAL B 1 180 ? 10.18 12.156 -0.093 1 90.94 180 VAL B O 1
ATOM 4692 N N . ALA B 1 181 ? 12.172 11.219 0.273 1 92 181 ALA B N 1
ATOM 4693 C CA . ALA B 1 181 ? 12.539 12.172 1.313 1 92 181 ALA B CA 1
ATOM 4694 C C . ALA B 1 181 ? 12.523 13.602 0.773 1 92 181 ALA B C 1
ATOM 4696 O O . ALA B 1 181 ? 12.047 14.523 1.444 1 92 181 ALA B O 1
ATOM 4697 N N . LYS B 1 182 ? 13.008 13.734 -0.419 1 89.69 182 LYS B N 1
ATOM 4698 C CA . LYS B 1 182 ? 13.031 15.047 -1.049 1 89.69 182 LYS B CA 1
ATOM 4699 C C . LYS B 1 182 ? 11.617 15.594 -1.244 1 89.69 182 LYS B C 1
ATOM 4701 O O . LYS B 1 182 ? 11.375 16.781 -1.073 1 89.69 182 LYS B O 1
ATOM 4706 N N . ARG B 1 183 ? 10.758 14.742 -1.558 1 87.44 183 ARG B N 1
ATOM 4707 C CA . ARG B 1 183 ? 9.375 15.148 -1.758 1 87.44 183 ARG B CA 1
ATOM 4708 C C . ARG B 1 183 ? 8.719 15.547 -0.437 1 87.44 183 ARG B C 1
ATOM 4710 O O . ARG B 1 183 ? 7.867 16.438 -0.402 1 87.44 183 ARG B O 1
ATOM 4717 N N . LEU B 1 184 ? 9.055 14.883 0.563 1 90.06 184 LEU B N 1
ATOM 4718 C CA . LEU B 1 184 ? 8.469 15.125 1.877 1 90.06 184 LEU B CA 1
ATOM 4719 C C . LEU B 1 184 ? 8.906 16.484 2.422 1 90.06 184 LEU B C 1
ATOM 4721 O O . LEU B 1 184 ? 8.188 17.094 3.213 1 90.06 184 LEU B O 1
ATOM 4725 N N . VAL B 1 185 ? 10.055 16.906 1.958 1 90.44 185 VAL B N 1
ATOM 4726 C CA . VAL B 1 185 ? 10.562 18.156 2.504 1 90.44 185 VAL B CA 1
ATOM 4727 C C . VAL B 1 185 ? 10.375 19.281 1.483 1 90.44 185 VAL B C 1
ATOM 4729 O O . VAL B 1 185 ? 10.883 20.391 1.67 1 90.44 185 VAL B O 1
ATOM 4732 N N . SER B 1 186 ? 9.688 18.938 0.455 1 87.44 186 SER B N 1
ATOM 4733 C CA . SER B 1 186 ? 9.477 19.953 -0.572 1 87.44 186 SER B CA 1
ATOM 4734 C C . SER B 1 186 ? 8.57 21.062 -0.07 1 87.44 186 SER B C 1
ATOM 4736 O O . SER B 1 186 ? 7.5 20.797 0.488 1 87.44 186 SER B O 1
ATOM 4738 N N . LEU B 1 187 ? 8.914 22.281 -0.308 1 86.62 187 LEU B N 1
ATOM 4739 C CA . LEU B 1 187 ? 8.141 23.438 0.12 1 86.62 187 LEU B CA 1
ATOM 4740 C C . LEU B 1 187 ? 7.562 24.188 -1.082 1 86.62 187 LEU B C 1
ATOM 4742 O O . LEU B 1 187 ? 7.156 25.344 -0.963 1 86.62 187 LEU B O 1
ATOM 4746 N N . ASP B 1 188 ? 7.5 23.453 -2.227 1 81.81 188 ASP B N 1
ATOM 4747 C CA . ASP B 1 188 ? 7.035 24.062 -3.467 1 81.81 188 ASP B CA 1
ATOM 4748 C C . ASP B 1 188 ? 5.594 24.547 -3.336 1 81.81 188 ASP B C 1
ATOM 4750 O O . ASP B 1 188 ? 5.223 25.578 -3.904 1 81.81 188 ASP B O 1
ATOM 4754 N N . LEU B 1 189 ? 4.801 23.844 -2.551 1 81.56 189 LEU B N 1
ATOM 4755 C CA . LEU B 1 189 ? 3.393 24.188 -2.391 1 81.56 189 LEU B CA 1
ATOM 4756 C C . LEU B 1 189 ? 3.184 25.062 -1.161 1 81.56 189 LEU B C 1
ATOM 4758 O O . LEU B 1 189 ? 2.062 25.516 -0.891 1 81.56 189 LEU B O 1
ATOM 4762 N N . GLY B 1 190 ? 4.191 25.266 -0.436 1 85.12 190 GLY B N 1
ATOM 4763 C CA . GLY B 1 190 ? 4.109 26.047 0.787 1 85.12 190 GLY B CA 1
ATOM 4764 C C . GLY B 1 190 ? 4.25 25.203 2.043 1 85.12 190 GLY B C 1
ATOM 4765 O O . GLY B 1 190 ? 4.566 24.016 1.97 1 85.12 190 GLY B O 1
ATOM 4766 N N . TYR B 1 191 ? 4.145 25.875 3.135 1 88.44 191 TYR B N 1
ATOM 4767 C CA . TYR B 1 191 ? 4.285 25.203 4.426 1 88.44 191 TYR B CA 1
ATOM 4768 C C . TYR B 1 191 ? 3.406 25.875 5.48 1 88.44 191 TYR B C 1
ATOM 4770 O O . TYR B 1 191 ? 2.859 26.953 5.246 1 88.44 191 TYR B O 1
ATOM 4778 N N . HIS B 1 192 ? 3.18 25.25 6.543 1 89.69 192 HIS B N 1
ATOM 4779 C CA . HIS B 1 192 ? 2.475 25.797 7.699 1 89.69 192 HIS B CA 1
ATOM 4780 C C . HIS B 1 192 ? 2.99 25.172 9 1 89.69 192 HIS B C 1
ATOM 4782 O O . HIS B 1 192 ? 3.766 24.219 8.969 1 89.69 192 HIS B O 1
ATOM 4788 N N . ARG B 1 193 ? 2.617 25.828 10.047 1 88.69 193 ARG B N 1
ATOM 4789 C CA . ARG B 1 193 ? 2.969 25.297 11.359 1 88.69 193 ARG B CA 1
ATOM 4790 C C . ARG B 1 193 ? 1.98 24.219 11.797 1 88.69 193 ARG B C 1
ATOM 4792 O O . ARG B 1 193 ? 0.776 24.344 11.562 1 88.69 193 ARG B O 1
ATOM 4799 N N . LEU B 1 194 ? 2.527 23.156 12.398 1 92.19 194 LEU B N 1
ATOM 4800 C CA . LEU B 1 194 ? 1.699 22.047 12.859 1 92.19 194 LEU B CA 1
ATOM 4801 C C . LEU B 1 194 ? 2.033 21.672 14.297 1 92.19 194 LEU B C 1
ATOM 4803 O O . LEU B 1 194 ? 3.205 21.516 14.648 1 92.19 194 LEU B O 1
ATOM 4807 N N . GLY B 1 195 ? 0.947 21.656 15.125 1 90.12 195 GLY B N 1
ATOM 4808 C CA . GLY B 1 195 ? 1.147 21.156 16.484 1 90.12 195 GLY B CA 1
ATOM 4809 C C . GLY B 1 195 ? 1.188 19.641 16.562 1 90.12 195 GLY B C 1
ATOM 4810 O O . GLY B 1 195 ? 0.178 18.984 16.344 1 90.12 195 GLY B O 1
ATOM 4811 N N . LYS B 1 196 ? 2.35 19.125 16.938 1 90.69 196 LYS B N 1
ATOM 4812 C CA . LYS B 1 196 ? 2.527 17.688 17.016 1 90.69 196 LYS B CA 1
ATOM 4813 C C . LYS B 1 196 ? 1.588 17.062 18.031 1 90.69 196 LYS B C 1
ATOM 4815 O O . LYS B 1 196 ? 0.885 16.094 17.734 1 90.69 196 LYS B O 1
ATOM 4820 N N . GLN B 1 197 ? 1.575 17.594 19.234 1 87.75 197 GLN B N 1
ATOM 4821 C CA . GLN B 1 197 ? 0.782 17.016 20.312 1 87.75 197 GLN B CA 1
ATOM 4822 C C . GLN B 1 197 ? -0.712 17.156 20.047 1 87.75 197 GLN B C 1
ATOM 4824 O O . GLN B 1 197 ? -1.517 16.344 20.5 1 87.75 197 GLN B O 1
ATOM 4829 N N . ILE B 1 198 ? -1.061 18.219 19.297 1 90.38 198 ILE B N 1
ATOM 4830 C CA . ILE B 1 198 ? -2.461 18.391 18.922 1 90.38 198 ILE B CA 1
ATOM 4831 C C . ILE B 1 198 ? -2.891 17.234 18.016 1 90.38 198 ILE B C 1
ATOM 4833 O O . ILE B 1 198 ? -3.953 16.641 18.219 1 90.38 198 ILE B O 1
ATOM 4837 N N . VAL B 1 199 ? -2.035 16.922 17.047 1 92.38 199 VAL B N 1
ATOM 4838 C CA . VAL B 1 199 ? -2.314 15.797 16.172 1 92.38 199 VAL B CA 1
ATOM 4839 C C . VAL B 1 199 ? -2.447 14.516 17 1 92.38 199 VAL B C 1
ATOM 4841 O O . VAL B 1 199 ? -3.357 13.719 16.781 1 92.38 199 VAL B O 1
ATOM 4844 N N . PHE B 1 200 ? -1.583 14.359 17.969 1 89 200 PHE B N 1
ATOM 4845 C CA . PHE B 1 200 ? -1.549 13.148 18.781 1 89 200 PHE B CA 1
ATOM 4846 C C . PHE B 1 200 ? -2.75 13.086 19.719 1 89 200 PHE B C 1
ATOM 4848 O O . PHE B 1 200 ? -3.16 12.008 20.141 1 89 200 PHE B O 1
ATOM 4855 N N . ALA B 1 201 ? -3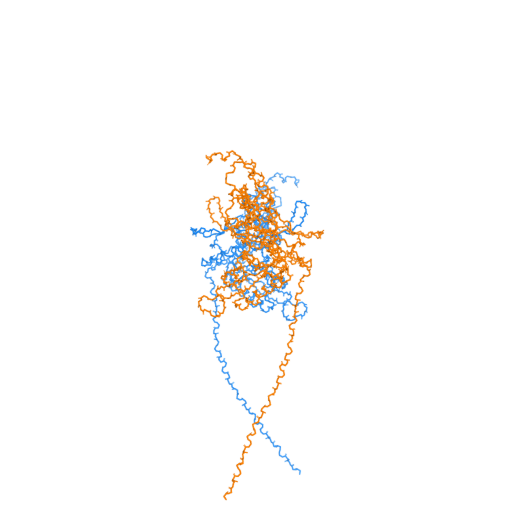.328 14.227 19.984 1 87.5 201 ALA B N 1
ATOM 4856 C CA . ALA B 1 201 ? -4.445 14.305 20.922 1 87.5 201 ALA B CA 1
ATOM 4857 C C . ALA B 1 201 ? -5.758 13.938 20.234 1 87.5 201 ALA B C 1
ATOM 4859 O O . ALA B 1 201 ? -6.734 13.578 20.906 1 87.5 201 ALA B O 1
ATOM 4860 N N . CYS B 1 202 ? -5.734 14.055 18.922 1 91 202 CYS B N 1
ATOM 4861 C CA . CYS B 1 202 ? -6.938 13.711 18.172 1 91 202 CYS B CA 1
ATOM 4862 C C . CYS B 1 202 ? -7.23 12.219 18.266 1 91 202 CYS B C 1
ATOM 4864 O O . CYS B 1 202 ? -6.316 11.398 18.219 1 91 202 CYS B O 1
ATOM 4866 N N . ARG B 1 203 ? -8.484 11.875 18.359 1 86.06 203 ARG B N 1
ATOM 4867 C CA . ARG B 1 203 ? -8.891 10.484 18.531 1 86.06 203 ARG B CA 1
ATOM 4868 C C . ARG B 1 203 ? -9.422 9.914 17.219 1 86.06 203 ARG B C 1
ATOM 4870 O O . ARG B 1 203 ? -9.5 8.695 17.047 1 86.06 203 ARG B O 1
ATOM 4877 N N . ASN B 1 204 ? -9.742 10.836 16.391 1 88.88 204 ASN B N 1
ATOM 4878 C CA . ASN B 1 204 ? -10.281 10.453 15.102 1 88.88 204 ASN B CA 1
ATOM 4879 C C . ASN B 1 204 ? -9.312 10.789 13.969 1 88.88 204 ASN B C 1
ATOM 4881 O O . ASN B 1 204 ? -8.695 11.852 13.969 1 88.88 204 ASN B O 1
ATOM 4885 N N . ARG B 1 205 ? -9.25 9.781 13.07 1 88.88 205 ARG B N 1
ATOM 4886 C CA . ARG B 1 205 ? -8.297 9.969 11.984 1 88.88 205 ARG B CA 1
ATOM 4887 C C . ARG B 1 205 ? -8.695 11.148 11.102 1 88.88 205 ARG B C 1
ATOM 4889 O O . ARG B 1 205 ? -7.832 11.883 10.609 1 88.88 205 ARG B O 1
ATOM 4896 N N . TYR B 1 206 ? -9.961 11.391 10.898 1 93.44 206 TYR B N 1
ATOM 4897 C CA . TYR B 1 206 ? -10.398 12.5 10.07 1 93.44 206 TYR B CA 1
ATOM 4898 C C . TYR B 1 206 ? -10.148 13.836 10.766 1 93.44 206 TYR B C 1
ATOM 4900 O O . TYR B 1 206 ? -9.852 14.836 10.109 1 93.44 206 TYR B O 1
ATOM 4908 N N . THR B 1 207 ? -10.234 13.812 12.062 1 95.31 207 THR B N 1
ATOM 4909 C CA . THR B 1 207 ? -9.945 15.023 12.828 1 95.31 207 THR B CA 1
ATOM 4910 C C . THR B 1 207 ? -8.492 15.445 12.633 1 95.31 207 THR B C 1
ATOM 4912 O O . THR B 1 207 ? -8.211 16.641 12.453 1 95.31 207 THR B O 1
ATOM 4915 N N . GLN B 1 208 ? -7.594 14.516 12.688 1 94.06 208 GLN B N 1
ATOM 4916 C CA . GLN B 1 208 ? -6.184 14.805 12.461 1 94.06 208 GLN B CA 1
ATOM 4917 C C . GLN B 1 208 ? -5.973 15.461 11.102 1 94.06 208 GLN B C 1
ATOM 4919 O O . GLN B 1 208 ? -5.277 16.484 11 1 94.06 208 GLN B O 1
ATOM 4924 N N . ARG B 1 209 ? -6.582 14.891 10.109 1 94.31 209 ARG B N 1
ATOM 4925 C CA . ARG B 1 209 ? -6.43 15.375 8.742 1 94.31 209 ARG B CA 1
ATOM 4926 C C . ARG B 1 209 ? -7.047 16.75 8.578 1 94.31 209 ARG B C 1
ATOM 4928 O O . ARG B 1 209 ? -6.461 17.625 7.93 1 94.31 209 ARG B O 1
ATOM 4935 N N . ILE B 1 210 ? -8.195 16.891 9.102 1 95.81 210 ILE B N 1
ATOM 4936 C CA . ILE B 1 210 ? -8.875 18.172 8.992 1 95.81 210 ILE B CA 1
ATOM 4937 C C . ILE B 1 210 ? -8.094 19.234 9.766 1 95.81 210 ILE B C 1
ATOM 4939 O O . ILE B 1 210 ? -7.949 20.375 9.305 1 95.81 210 ILE B O 1
ATOM 4943 N N . TYR B 1 211 ? -7.629 18.875 10.922 1 95.94 211 TYR B N 1
ATOM 4944 C CA . TYR B 1 211 ? -6.797 19.812 11.68 1 95.94 211 TYR B CA 1
ATOM 4945 C C . TYR B 1 211 ? -5.609 20.281 10.852 1 95.94 211 TYR B C 1
ATOM 4947 O O . TYR B 1 211 ? -5.332 21.484 10.781 1 95.94 211 TYR B O 1
ATOM 4955 N N . MET B 1 212 ? -4.879 19.359 10.258 1 94.56 212 MET B N 1
ATOM 4956 C CA . MET B 1 212 ? -3.736 19.719 9.422 1 94.56 212 MET B CA 1
ATOM 4957 C C . MET B 1 212 ? -4.156 20.672 8.305 1 94.56 212 MET B C 1
ATOM 4959 O O . MET B 1 212 ? -3.439 21.625 7.996 1 94.56 212 MET B O 1
ATOM 4963 N N . PHE B 1 213 ? -5.285 20.344 7.762 1 94 213 PHE B N 1
ATOM 4964 C CA . PHE B 1 213 ? -5.801 21.141 6.66 1 94 213 PHE B CA 1
ATOM 4965 C C . PHE B 1 213 ? -6.148 22.547 7.125 1 94 213 PHE B C 1
ATOM 4967 O O . PHE B 1 213 ? -5.688 23.531 6.547 1 94 213 PHE B O 1
ATOM 4974 N N . ILE B 1 214 ? -6.941 22.688 8.18 1 95.62 214 ILE B N 1
ATOM 4975 C CA . ILE B 1 214 ? -7.402 24.016 8.602 1 95.62 214 ILE B CA 1
ATOM 4976 C C . ILE B 1 214 ? -6.238 24.812 9.18 1 95.62 214 ILE B C 1
ATOM 4978 O O . ILE B 1 214 ? -6.199 26.031 9.07 1 95.62 214 ILE B O 1
ATOM 4982 N N . GLU B 1 215 ? -5.348 24.094 9.844 1 93.19 215 GLU B N 1
ATOM 4983 C CA . GLU B 1 215 ? -4.156 24.766 10.367 1 93.19 215 GLU B CA 1
ATOM 4984 C C . GLU B 1 215 ? -3.404 25.5 9.258 1 93.19 215 GLU B C 1
ATOM 4986 O O . GLU B 1 215 ? -2.836 26.562 9.484 1 93.19 215 GLU B O 1
ATOM 4991 N N . SER B 1 216 ? -3.404 24.938 8.07 1 90.94 216 SER B N 1
ATOM 4992 C CA . SER B 1 216 ? -2.707 25.547 6.938 1 90.94 216 SER B CA 1
ATOM 4993 C C . SER B 1 216 ? -3.402 26.828 6.48 1 90.94 216 SER B C 1
ATOM 4995 O O . SER B 1 216 ? -2.803 27.656 5.789 1 90.94 216 SER B O 1
ATOM 4997 N N . TRP B 1 217 ? -4.59 27.047 6.914 1 91.5 217 TRP B N 1
ATOM 4998 C CA . TRP B 1 217 ? -5.363 28.219 6.516 1 91.5 217 TRP B CA 1
ATOM 4999 C C . TRP B 1 217 ? -5.66 29.109 7.715 1 91.5 217 TRP B C 1
ATOM 5001 O O . TRP B 1 217 ? -6.41 30.078 7.602 1 91.5 217 TRP B O 1
ATOM 5011 N N . LEU B 1 218 ? -5.133 28.812 8.859 1 90.38 218 LEU B N 1
ATOM 5012 C CA . LEU B 1 218 ? -5.457 29.484 10.109 1 90.38 218 LEU B CA 1
ATOM 5013 C C . LEU B 1 218 ? -5.199 30.984 10.008 1 90.38 218 LEU B C 1
ATOM 5015 O O . LEU B 1 218 ? -6.039 31.797 10.406 1 90.38 218 LEU B O 1
ATOM 5019 N N . ASP B 1 219 ? -4.113 31.328 9.398 1 82.44 219 ASP B N 1
ATOM 5020 C CA . ASP B 1 219 ? -3.723 32.75 9.312 1 82.44 219 ASP B CA 1
ATOM 5021 C C . ASP B 1 219 ? -4.672 33.531 8.398 1 82.44 219 ASP B C 1
ATOM 5023 O O . ASP B 1 219 ? -4.871 34.719 8.586 1 82.44 219 ASP B O 1
ATOM 5027 N N . LYS B 1 220 ? -5.254 32.781 7.496 1 88.56 220 LYS B N 1
ATOM 5028 C CA . LYS B 1 220 ? -6.18 33.438 6.566 1 88.56 220 LYS B CA 1
ATOM 5029 C C . LYS B 1 220 ? -7.598 33.469 7.137 1 88.56 220 LYS B C 1
ATOM 5031 O O . LYS B 1 220 ? -8.477 34.125 6.586 1 88.56 220 LYS B O 1
ATOM 5036 N N . GLY B 1 221 ? -7.789 32.75 8.227 1 89.62 221 GLY B N 1
ATOM 5037 C CA . GLY B 1 221 ? -9.07 32.781 8.914 1 89.62 221 GLY B CA 1
ATOM 5038 C C . GLY B 1 221 ? -10.094 31.844 8.297 1 89.62 221 GLY B C 1
ATOM 5039 O O . GLY B 1 221 ? -11.18 31.656 8.844 1 89.62 221 GLY B O 1
ATOM 5040 N N . GLY B 1 222 ? -9.766 31.359 7.109 1 92.31 222 GLY B N 1
ATOM 5041 C CA . GLY B 1 222 ? -10.719 30.469 6.469 1 92.31 222 GLY B CA 1
ATOM 5042 C C . GLY B 1 222 ? -10.336 30.109 5.043 1 92.31 222 GLY B C 1
ATOM 5043 O O . GLY B 1 222 ? -9.297 30.562 4.543 1 92.31 222 GLY B O 1
ATOM 5044 N N . THR B 1 223 ? -11.164 29.234 4.457 1 93.81 223 THR B N 1
ATOM 5045 C CA . THR B 1 223 ? -10.93 28.828 3.076 1 93.81 223 THR B CA 1
ATOM 5046 C C . THR B 1 223 ? -12.188 28.203 2.48 1 93.81 223 THR B C 1
ATOM 5048 O O . THR B 1 223 ? -13.125 27.859 3.207 1 93.81 223 THR B O 1
ATOM 5051 N N . VAL B 1 224 ? -12.258 28.266 1.199 1 95.5 224 VAL B N 1
ATOM 5052 C CA . VAL B 1 224 ? -13.32 27.594 0.456 1 95.5 224 VAL B CA 1
ATOM 5053 C C . VAL B 1 224 ? -12.734 26.438 -0.358 1 95.5 224 VAL B C 1
ATOM 5055 O O . VAL B 1 224 ? -11.734 26.609 -1.062 1 95.5 224 VAL B O 1
ATOM 5058 N N . ILE B 1 225 ? -13.328 25.266 -0.189 1 95.06 225 ILE B N 1
ATOM 5059 C CA . ILE B 1 225 ? -12.852 24.109 -0.938 1 95.06 225 ILE B CA 1
ATOM 5060 C C . ILE B 1 225 ? -14.031 23.406 -1.595 1 95.06 225 ILE B C 1
ATOM 5062 O O . ILE B 1 225 ? -15.102 23.281 -0.999 1 95.06 225 ILE B O 1
ATOM 5066 N N . LYS B 1 226 ? -13.805 23 -2.809 1 95.38 226 LYS B N 1
ATOM 5067 C CA . LYS B 1 226 ? -14.836 22.188 -3.447 1 95.38 226 LYS B CA 1
ATOM 5068 C C . LYS B 1 226 ? -15.062 20.875 -2.684 1 95.38 226 LYS B C 1
ATOM 5070 O O . LYS B 1 226 ? -14.102 20.25 -2.234 1 95.38 226 LYS B O 1
ATOM 5075 N N . THR B 1 227 ? -16.297 20.484 -2.59 1 94.62 227 THR B N 1
ATOM 5076 C CA . THR B 1 227 ? -16.625 19.297 -1.81 1 94.62 227 THR B CA 1
ATOM 5077 C C . THR B 1 227 ? -15.945 18.062 -2.383 1 94.62 227 THR B C 1
ATOM 5079 O O . THR B 1 227 ? -15.438 17.234 -1.634 1 94.62 227 THR B O 1
ATOM 5082 N N . VAL B 1 228 ? -15.906 18 -3.68 1 92.06 228 VAL B N 1
ATOM 5083 C CA . VAL B 1 228 ? -15.297 16.859 -4.352 1 92.06 228 VAL B CA 1
ATOM 5084 C C . VAL B 1 228 ? -13.812 16.797 -4 1 92.06 228 VAL B C 1
ATOM 5086 O O . VAL B 1 228 ? -13.281 15.711 -3.742 1 92.06 228 VAL B O 1
ATOM 5089 N N . GLU B 1 229 ? -13.156 17.875 -3.928 1 91 229 GLU B N 1
ATOM 5090 C CA . GLU B 1 229 ? -11.727 17.938 -3.617 1 91 229 GLU B CA 1
ATOM 5091 C C . GLU B 1 229 ? -11.469 17.609 -2.148 1 91 229 GLU B C 1
ATOM 5093 O O . GLU B 1 229 ? -10.469 16.969 -1.818 1 91 229 GLU B O 1
ATOM 5098 N N . PHE B 1 230 ? -12.344 18.078 -1.352 1 93.94 230 PHE B N 1
ATOM 5099 C CA . PHE B 1 230 ? -12.203 17.812 0.076 1 93.94 230 PHE B CA 1
ATOM 5100 C C . PHE B 1 230 ? -12.352 16.328 0.366 1 93.94 230 PHE B C 1
ATOM 5102 O O . PHE B 1 230 ? -11.578 15.766 1.147 1 93.94 230 PHE B O 1
ATOM 5109 N N . ARG B 1 231 ? -13.289 15.734 -0.277 1 92.69 231 ARG B N 1
ATOM 5110 C CA . ARG B 1 231 ? -13.477 14.289 -0.145 1 92.69 231 ARG B CA 1
ATOM 5111 C C . ARG B 1 231 ? -12.258 13.531 -0.64 1 92.69 231 ARG B C 1
ATOM 5113 O O . ARG B 1 231 ? -11.859 12.523 -0.046 1 92.69 231 ARG B O 1
ATOM 5120 N N . LYS B 1 232 ? -11.719 14.031 -1.689 1 87.88 232 LYS B N 1
ATOM 5121 C CA . LYS B 1 232 ? -10.516 13.414 -2.244 1 87.88 232 LYS B CA 1
ATOM 5122 C C . LYS B 1 232 ? -9.359 13.484 -1.257 1 87.88 232 LYS B C 1
ATOM 5124 O O . LYS B 1 232 ? -8.609 12.523 -1.104 1 87.88 232 LYS B O 1
ATOM 5129 N N . MET B 1 233 ? -9.281 14.586 -0.652 1 87.06 233 MET B N 1
ATOM 5130 C CA . MET B 1 233 ? -8.211 14.789 0.318 1 87.06 233 MET B CA 1
ATOM 5131 C C . MET B 1 233 ? -8.328 13.797 1.472 1 87.06 233 MET B C 1
ATOM 5133 O O . MET B 1 233 ? -7.316 13.289 1.966 1 87.06 233 MET B O 1
ATOM 5137 N N . LEU B 1 234 ? -9.523 13.516 1.854 1 90.06 234 LEU B N 1
ATOM 5138 C CA . LEU B 1 234 ? -9.773 12.609 2.969 1 90.06 234 LEU B CA 1
ATOM 5139 C C . LEU B 1 234 ? -9.891 11.172 2.482 1 90.06 234 LEU B C 1
ATOM 5141 O O . LEU B 1 234 ? -10.055 10.25 3.287 1 90.06 234 LEU B O 1
ATOM 5145 N N . ARG B 1 235 ? -9.852 10.945 1.173 1 84.69 235 ARG B N 1
ATOM 5146 C CA . ARG B 1 235 ? -10.031 9.641 0.53 1 84.69 235 ARG B CA 1
ATOM 5147 C C . ARG B 1 235 ? -11.414 9.078 0.82 1 84.69 235 ARG B C 1
ATOM 5149 O O . ARG B 1 235 ? -11.547 7.898 1.167 1 84.69 235 ARG B O 1
ATOM 5156 N N . LEU B 1 236 ? -12.336 9.906 0.726 1 87.88 236 LEU B N 1
ATOM 5157 C CA . LEU B 1 236 ? -13.734 9.523 0.938 1 87.88 236 LEU B CA 1
ATOM 5158 C C . LEU B 1 236 ? -14.562 9.766 -0.319 1 87.88 236 LEU B C 1
ATOM 5160 O O . LEU B 1 236 ? -15.68 10.266 -0.238 1 87.88 236 LEU B O 1
ATOM 5164 N N . GLU B 1 237 ? -14.016 9.43 -1.429 1 80.94 237 GLU B N 1
ATOM 5165 C CA . GLU B 1 237 ? -14.672 9.688 -2.709 1 80.94 237 GLU B CA 1
ATOM 5166 C C . GLU B 1 237 ? -15.906 8.812 -2.883 1 80.94 237 GLU B C 1
ATOM 5168 O O . GLU B 1 237 ? -16.922 9.273 -3.404 1 80.94 237 GLU B O 1
ATOM 5173 N N . THR B 1 238 ? -15.789 7.594 -2.395 1 78 238 THR B N 1
ATOM 5174 C CA . THR B 1 238 ? -16.891 6.664 -2.617 1 78 238 THR B CA 1
ATOM 5175 C C . THR B 1 238 ? -17.578 6.32 -1.303 1 78 238 THR B C 1
ATOM 5177 O O . THR B 1 238 ? -18.562 5.574 -1.288 1 78 238 THR B O 1
ATOM 5180 N N . ASN B 1 239 ? -17.031 6.84 -0.278 1 80.12 239 ASN B N 1
ATOM 5181 C CA . ASN B 1 239 ? -17.641 6.613 1.033 1 80.12 239 ASN B CA 1
ATOM 5182 C C . ASN B 1 239 ? -18.625 7.723 1.4 1 80.12 239 ASN B C 1
ATOM 5184 O O . ASN B 1 239 ? -18.5 8.852 0.921 1 80.12 239 ASN B O 1
ATOM 5188 N N . TYR B 1 240 ? -19.609 7.336 2.217 1 86.12 240 TYR B N 1
ATOM 5189 C CA . TYR B 1 240 ? -20.594 8.312 2.674 1 86.12 240 TYR B CA 1
ATOM 5190 C C . TYR B 1 240 ? -21.203 9.047 1.496 1 86.12 240 TYR B C 1
ATOM 5192 O O . TYR B 1 240 ? -21.219 10.281 1.464 1 86.12 240 TYR B O 1
ATOM 5200 N N . ARG B 1 241 ? -21.766 8.258 0.616 1 85.88 241 ARG B N 1
ATOM 5201 C CA . ARG B 1 241 ? -22.344 8.789 -0.613 1 85.88 241 ARG B CA 1
ATOM 5202 C C . ARG B 1 241 ? -23.344 9.898 -0.311 1 85.88 241 ARG B C 1
ATOM 5204 O O . ARG B 1 241 ? -23.344 10.945 -0.969 1 85.88 241 ARG B O 1
ATOM 5211 N N . LYS B 1 242 ? -24.125 9.625 0.658 1 90.88 242 LYS B N 1
ATOM 5212 C CA . LYS B 1 242 ? -25.016 10.695 1.105 1 90.88 242 LYS B CA 1
ATOM 5213 C C . LYS B 1 242 ? -24.25 11.734 1.92 1 90.88 242 LYS B C 1
ATOM 5215 O O . LYS B 1 242 ? -23.516 11.391 2.846 1 90.88 242 LYS B O 1
ATOM 5220 N N . PHE B 1 243 ? -24.516 12.977 1.646 1 92.69 243 PHE B N 1
ATOM 5221 C CA . PHE B 1 243 ? -23.781 14.047 2.305 1 92.69 243 PHE B CA 1
ATOM 5222 C C . PHE B 1 243 ? -24.109 14.102 3.791 1 92.69 243 PHE B C 1
ATOM 5224 O O . PHE B 1 243 ? -23.25 14.445 4.609 1 92.69 243 PHE B O 1
ATOM 5231 N N . SER B 1 244 ? -25.328 13.758 4.074 1 93.25 244 SER B N 1
ATOM 5232 C CA . SER B 1 244 ? -25.734 13.75 5.477 1 93.25 244 SER B CA 1
ATOM 5233 C C . SER B 1 244 ? -24.875 12.781 6.293 1 93.25 244 SER B C 1
ATOM 5235 O O . SER B 1 244 ? -24.562 13.047 7.453 1 93.25 244 SER B O 1
ATOM 5237 N N . ASP B 1 245 ? -24.547 11.703 5.695 1 94.06 245 ASP B N 1
ATOM 5238 C CA . ASP B 1 245 ? -23.688 10.734 6.359 1 94.06 245 ASP B CA 1
ATOM 5239 C C . ASP B 1 245 ? -22.266 11.281 6.523 1 94.06 245 ASP B C 1
ATOM 5241 O O . ASP B 1 245 ? -21.625 11.047 7.543 1 94.06 245 ASP B O 1
ATOM 5245 N N . PHE B 1 246 ? -21.828 11.984 5.492 1 95.56 246 PHE B N 1
ATOM 5246 C CA . PHE B 1 246 ? -20.516 12.617 5.543 1 95.56 246 PHE B CA 1
ATOM 5247 C C . PHE B 1 246 ? -20.438 13.633 6.68 1 95.56 246 PHE B C 1
ATOM 5249 O O . PHE B 1 246 ? -19.453 13.68 7.414 1 95.56 246 PHE B O 1
ATOM 5256 N N . VAL B 1 247 ? -21.469 14.359 6.883 1 95.19 247 VAL B N 1
ATOM 5257 C CA . VAL B 1 247 ? -21.562 15.359 7.938 1 95.19 247 VAL B CA 1
ATOM 5258 C C . VAL B 1 247 ? -21.562 14.68 9.305 1 95.19 247 VAL B C 1
ATOM 5260 O O . VAL B 1 247 ? -20.812 15.062 10.195 1 95.19 247 VAL B O 1
ATOM 5263 N N . ARG B 1 248 ? -22.297 13.664 9.398 1 95.12 248 ARG B N 1
ATOM 5264 C CA . ARG B 1 248 ? -22.531 13.008 10.68 1 95.12 248 ARG B CA 1
ATOM 5265 C C . ARG B 1 248 ? -21.297 12.219 11.117 1 95.12 2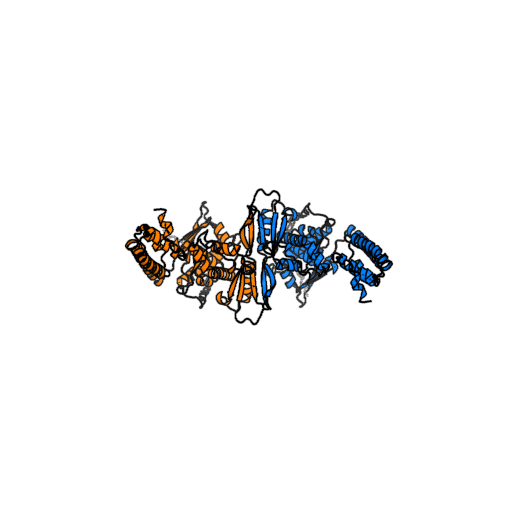48 ARG B C 1
ATOM 5267 O O . ARG B 1 248 ? -21 12.148 12.312 1 95.12 248 ARG B O 1
ATOM 5274 N N . ARG B 1 249 ? -20.578 11.75 10.164 1 94.25 249 ARG B N 1
ATOM 5275 C CA . ARG B 1 249 ? -19.531 10.797 10.508 1 94.25 249 ARG B CA 1
ATOM 5276 C C . ARG B 1 249 ? -18.156 11.445 10.438 1 94.25 249 ARG B C 1
ATOM 5278 O O . ARG B 1 249 ? -17.219 11 11.102 1 94.25 249 ARG B O 1
ATOM 5285 N N . VAL B 1 250 ? -18.062 12.516 9.688 1 95.75 250 VAL B N 1
ATOM 5286 C CA . VAL B 1 250 ? -16.734 13.062 9.445 1 95.75 250 VAL B CA 1
ATOM 5287 C C . VAL B 1 250 ? -16.672 14.516 9.906 1 95.75 250 VAL B C 1
ATOM 5289 O O . VAL B 1 250 ? -15.93 14.852 10.836 1 95.75 250 VAL B O 1
ATOM 5292 N N . LEU B 1 251 ? -17.5 15.352 9.43 1 96.94 251 LEU B N 1
ATOM 5293 C CA . LEU B 1 251 ? -17.391 16.797 9.633 1 96.94 251 LEU B CA 1
ATOM 5294 C C . LEU B 1 251 ? -17.75 17.172 11.062 1 96.94 251 LEU B C 1
ATOM 5296 O O . LEU B 1 251 ? -16.984 17.844 11.75 1 96.94 251 LEU B O 1
ATOM 5300 N N . GLU B 1 252 ? -18.875 16.688 11.445 1 97.19 252 GLU B N 1
ATOM 5301 C CA . GLU B 1 252 ? -19.359 17.109 12.75 1 97.19 252 GLU B CA 1
ATOM 5302 C C . GLU B 1 252 ? -18.5 16.531 13.875 1 97.19 252 GLU B C 1
ATOM 5304 O O . GLU B 1 252 ? -18.156 17.234 14.828 1 97.19 252 GLU B O 1
ATOM 5309 N N . PRO B 1 253 ? -18.234 15.305 13.797 1 95.94 253 PRO B N 1
ATOM 5310 C CA . PRO B 1 253 ? -17.344 14.773 14.836 1 95.94 253 PRO B CA 1
ATOM 5311 C C . PRO B 1 253 ? -16 15.5 14.898 1 95.94 253 PRO B C 1
ATOM 5313 O O . PRO B 1 253 ? -15.492 15.758 15.984 1 95.94 253 PRO B O 1
ATOM 5316 N N . ALA B 1 254 ? -15.438 15.812 13.797 1 96.81 254 ALA B N 1
ATOM 5317 C CA . ALA B 1 254 ? -14.164 16.516 13.766 1 96.81 254 ALA B CA 1
ATOM 5318 C C . ALA B 1 254 ? -14.305 17.938 14.32 1 96.81 254 ALA B C 1
ATOM 5320 O O . ALA B 1 254 ? -13.453 18.391 15.094 1 96.81 254 ALA B O 1
ATOM 5321 N N . LYS B 1 255 ? -15.344 18.562 13.93 1 97.38 255 LYS B N 1
ATOM 5322 C CA . LYS B 1 255 ? -15.633 19.906 14.438 1 97.38 255 LYS B CA 1
ATOM 5323 C C . LYS B 1 255 ? -15.758 19.906 15.953 1 97.38 255 LYS B C 1
ATOM 5325 O O . LYS B 1 255 ? -15.133 20.719 16.641 1 97.38 255 LYS B O 1
ATOM 5330 N N . GLU B 1 256 ? -16.5 18.984 16.438 1 95.81 256 GLU B N 1
ATOM 5331 C CA . GLU B 1 256 ? -16.75 18.891 17.875 1 95.81 256 GLU B CA 1
ATOM 5332 C C . GLU B 1 256 ? -15.484 18.547 18.641 1 95.81 256 GLU B C 1
ATOM 5334 O O . GLU B 1 256 ? -15.227 19.109 19.703 1 95.81 256 GLU B O 1
ATOM 5339 N N . GLU B 1 257 ? -14.773 17.688 18.125 1 95.38 257 GLU B N 1
ATOM 5340 C CA . GLU B 1 257 ? -13.547 17.281 18.781 1 95.38 257 GLU B CA 1
ATOM 5341 C C . GLU B 1 257 ? -12.539 18.422 18.844 1 95.38 257 GLU B C 1
ATOM 5343 O O . GLU B 1 257 ? -11.961 18.688 19.906 1 95.38 257 GLU B O 1
ATOM 5348 N N . LEU B 1 258 ? -12.336 19.094 17.797 1 95.5 258 LEU B N 1
ATOM 5349 C CA . LEU B 1 258 ? -11.375 20.188 17.75 1 95.5 258 LEU B CA 1
ATOM 5350 C C . LEU B 1 258 ? -11.828 21.359 18.625 1 95.5 258 LEU B C 1
ATOM 5352 O O . LEU B 1 258 ? -11.016 22 19.281 1 95.5 258 LEU B O 1
ATOM 5356 N N . LYS B 1 259 ? -13.102 21.578 18.609 1 93.81 259 LYS B N 1
ATOM 5357 C CA . LYS B 1 259 ? -13.641 22.625 19.469 1 93.81 259 LYS B CA 1
ATOM 5358 C C . LYS B 1 259 ? -13.422 22.297 20.953 1 93.81 259 LYS B C 1
ATOM 5360 O O . LYS B 1 259 ? -13.008 23.156 21.734 1 93.81 259 LYS B O 1
ATOM 5365 N N . SER B 1 260 ? -13.719 21.094 21.234 1 90.56 260 SER B N 1
ATOM 5366 C CA . SER B 1 260 ? -13.508 20.641 22.609 1 90.56 260 SER B CA 1
ATOM 5367 C C . SER B 1 260 ? -12.047 20.766 23.016 1 90.56 260 SER B C 1
ATOM 5369 O O . SER B 1 260 ? -11.742 21.25 24.109 1 90.56 260 SER B O 1
ATOM 5371 N N . LEU B 1 261 ? -11.148 20.359 22.203 1 89.88 261 LEU B N 1
ATOM 5372 C CA . LEU B 1 261 ? -9.719 20.469 22.469 1 89.88 261 LEU B CA 1
ATOM 5373 C C . LEU B 1 261 ? -9.297 21.938 22.609 1 89.88 261 LEU B C 1
ATOM 5375 O O . LEU B 1 261 ? -8.523 22.281 23.5 1 89.88 261 LEU B O 1
ATOM 5379 N N . ALA B 1 262 ? -9.805 22.719 21.797 1 90.25 262 ALA B N 1
ATOM 5380 C CA . ALA B 1 262 ? -9.477 24.141 21.812 1 90.25 262 ALA B CA 1
ATOM 5381 C C . ALA B 1 262 ? -9.984 24.812 23.094 1 90.25 262 ALA B C 1
ATOM 5383 O O . ALA B 1 262 ? -9.266 25.578 23.719 1 90.25 262 ALA B O 1
ATOM 5384 N N . GLU B 1 263 ? -11.164 24.516 23.406 1 84.19 263 GLU B N 1
ATOM 5385 C CA . GLU B 1 263 ? -11.781 25.094 24.594 1 84.19 263 GLU B CA 1
ATOM 5386 C C . GLU B 1 263 ? -11.039 24.672 25.859 1 84.19 263 GLU B C 1
ATOM 5388 O O . GLU B 1 263 ? -11.008 25.406 26.844 1 84.19 263 GLU B O 1
ATOM 5393 N N . ASN B 1 264 ? -10.469 23.547 25.797 1 82.81 264 ASN B N 1
ATOM 5394 C CA . ASN B 1 264 ? -9.75 23.031 26.953 1 82.81 264 ASN B CA 1
ATOM 5395 C C . ASN B 1 264 ? -8.258 23.344 26.875 1 82.81 264 ASN B C 1
ATOM 5397 O O . ASN B 1 264 ? -7.469 22.812 27.656 1 82.81 264 ASN B O 1
ATOM 5401 N N . GLY B 1 265 ? -7.836 24.109 25.875 1 80.5 265 GLY B N 1
ATOM 5402 C CA . GLY B 1 265 ? -6.473 24.625 25.812 1 80.5 265 GLY B CA 1
ATOM 5403 C C . GLY B 1 265 ? -5.508 23.641 25.156 1 80.5 265 GLY B C 1
ATOM 5404 O O . GLY B 1 265 ? -4.293 23.766 25.312 1 80.5 265 GLY B O 1
ATOM 5405 N N . PHE B 1 266 ? -6.039 22.703 24.391 1 84.31 266 PHE B N 1
ATOM 5406 C CA . PHE B 1 266 ? -5.188 21.656 23.844 1 84.31 266 PHE B CA 1
ATOM 5407 C C . PHE B 1 266 ? -5.062 21.797 22.328 1 84.31 266 PHE B C 1
ATOM 5409 O O . PHE B 1 266 ? -4.383 21 21.672 1 84.31 266 PHE B O 1
ATOM 5416 N N . CYS B 1 267 ? -5.742 22.719 21.812 1 90.5 267 CYS B N 1
ATOM 5417 C CA . CYS B 1 267 ? -5.672 23 20.375 1 90.5 267 CYS B CA 1
ATOM 5418 C C . CYS B 1 267 ? -5.723 24.5 20.109 1 90.5 267 CYS B C 1
ATOM 5420 O O . CYS B 1 267 ? -6.406 25.234 20.828 1 90.5 267 CYS B O 1
ATOM 5422 N N . ASP B 1 268 ? -5.047 24.891 19.141 1 89.12 268 ASP B N 1
ATOM 5423 C CA . ASP B 1 268 ? -4.906 26.328 18.906 1 89.12 268 ASP B CA 1
ATOM 5424 C C . ASP B 1 268 ? -6 26.844 17.969 1 89.12 268 ASP B C 1
ATOM 5426 O O . ASP B 1 268 ? -6.133 28.047 17.766 1 89.12 268 ASP B O 1
ATOM 5430 N N . CYS B 1 269 ? -6.77 25.906 17.453 1 92.44 269 CYS B N 1
ATOM 5431 C CA . CYS B 1 269 ? -7.801 26.391 16.531 1 92.44 269 CYS B CA 1
ATOM 5432 C C . CYS B 1 269 ? -8.953 25.391 16.438 1 92.44 269 CYS B C 1
ATOM 5434 O O . CYS B 1 269 ? -8.844 24.266 16.922 1 92.44 269 CYS B O 1
ATOM 5436 N N . TYR B 1 270 ? -10.039 25.781 15.969 1 95.44 270 TYR B N 1
ATOM 5437 C CA . TYR B 1 270 ? -11.211 24.984 15.617 1 95.44 270 TYR B CA 1
ATOM 5438 C C . TYR B 1 270 ? -11.938 25.594 14.422 1 95.44 270 TYR B C 1
ATOM 5440 O O . TYR B 1 270 ? -11.477 26.578 13.844 1 95.44 270 TYR B O 1
ATOM 5448 N N . PHE B 1 271 ? -13.016 24.891 13.961 1 97.19 271 PHE B N 1
ATOM 5449 C CA . PHE B 1 271 ? -13.602 25.406 12.727 1 97.19 271 PHE B CA 1
ATOM 5450 C C . PHE B 1 271 ? -15.117 25.281 12.75 1 97.19 271 PHE B C 1
ATOM 5452 O O . PHE B 1 271 ? -15.672 24.484 13.523 1 97.19 271 PHE B O 1
ATOM 5459 N N . ASP B 1 272 ? -15.703 26.172 11.992 1 97.25 272 ASP B N 1
ATOM 5460 C CA . ASP B 1 272 ? -17.078 26.047 11.516 1 97.25 272 ASP B CA 1
ATOM 5461 C C . ASP B 1 272 ? -17.125 25.984 9.984 1 97.25 272 ASP B C 1
ATOM 5463 O O . ASP B 1 272 ? -16.109 26.234 9.32 1 97.25 272 ASP B O 1
ATOM 5467 N N . TYR B 1 273 ? -18.281 25.469 9.531 1 97.44 273 TYR B N 1
ATOM 5468 C CA . TYR B 1 273 ? -18.328 25.422 8.07 1 97.44 273 TYR B CA 1
ATOM 5469 C C . TYR B 1 273 ? -19.734 25.703 7.566 1 97.44 273 TYR B C 1
ATOM 5471 O O . TYR B 1 273 ? -20.719 25.469 8.273 1 97.44 273 TYR B O 1
ATOM 5479 N N . ASP B 1 274 ? -19.766 26.344 6.387 1 95.5 274 ASP B N 1
ATOM 5480 C CA . ASP B 1 274 ? -21.016 26.578 5.676 1 95.5 274 ASP B CA 1
ATOM 5481 C C . ASP B 1 274 ? -21.062 25.812 4.352 1 95.5 274 ASP B C 1
ATOM 5483 O O . ASP B 1 274 ? -20.016 25.453 3.811 1 95.5 274 ASP B O 1
ATOM 5487 N N . ARG B 1 275 ? -22.297 25.516 3.904 1 94.25 275 ARG B N 1
ATOM 5488 C CA . ARG B 1 275 ? -22.516 24.859 2.625 1 94.25 275 ARG B CA 1
ATOM 5489 C C . ARG B 1 275 ? -22.766 25.875 1.515 1 94.25 275 ARG B C 1
ATOM 5491 O O . ARG B 1 275 ? -23.562 26.797 1.679 1 94.25 275 ARG B O 1
ATOM 5498 N N . ARG B 1 276 ? -22.016 25.781 0.457 1 93.88 276 ARG B N 1
ATOM 5499 C CA . ARG B 1 276 ? -22.219 26.656 -0.691 1 93.88 276 ARG B CA 1
ATOM 5500 C C . ARG B 1 276 ? -22.781 25.875 -1.879 1 93.88 276 ARG B C 1
ATOM 5502 O O . ARG B 1 276 ? -22.219 24.859 -2.287 1 93.88 276 ARG B O 1
ATOM 5509 N N . TYR B 1 277 ? -23.906 26.391 -2.414 1 92.38 277 TYR B N 1
ATOM 5510 C CA . TYR B 1 277 ? -24.531 25.828 -3.594 1 92.38 277 TYR B CA 1
ATOM 5511 C C . TYR B 1 277 ? -24.484 26.797 -4.77 1 92.38 277 TYR B C 1
ATOM 5513 O O . TYR B 1 277 ? -24.906 27.938 -4.652 1 92.38 277 TYR B O 1
ATOM 5521 N N . ASP B 1 278 ? -23.906 26.5 -5.852 1 83.25 278 ASP B N 1
ATOM 5522 C CA . ASP B 1 278 ? -23.719 27.422 -6.969 1 83.25 278 ASP B CA 1
ATOM 5523 C C . ASP B 1 278 ? -24.844 27.312 -7.98 1 83.25 278 ASP B C 1
ATOM 5525 O O . ASP B 1 278 ? -25.156 28.281 -8.695 1 83.25 278 ASP B O 1
ATOM 5529 N N . ASN B 1 279 ? -25.531 26.234 -8.172 1 78.44 279 ASN B N 1
ATOM 5530 C CA . ASN B 1 279 ? -26.484 26.078 -9.266 1 78.44 279 ASN B CA 1
ATOM 5531 C C . ASN B 1 279 ? -27.906 26 -8.75 1 78.44 279 ASN B C 1
ATOM 5533 O O . ASN B 1 279 ? -28.734 25.266 -9.305 1 78.44 279 ASN B O 1
ATOM 5537 N N . GLY B 1 280 ? -28.141 26.812 -7.66 1 72.19 280 GLY B N 1
ATOM 5538 C CA . GLY B 1 280 ? -29.516 26.859 -7.191 1 72.19 280 GLY B CA 1
ATOM 5539 C C . GLY B 1 280 ? -29.953 25.609 -6.473 1 72.19 280 GLY B C 1
ATOM 5540 O O . GLY B 1 280 ? -31.141 25.453 -6.148 1 72.19 280 GLY B O 1
ATOM 5541 N N . GLN B 1 281 ? -29.109 24.781 -6.434 1 74.69 281 GLN B N 1
ATOM 5542 C CA . GLN B 1 281 ? -29.453 23.578 -5.688 1 74.69 281 GLN B CA 1
ATOM 5543 C C . GLN B 1 281 ? -29.609 23.875 -4.199 1 74.69 281 GLN B C 1
ATOM 5545 O O . GLN B 1 281 ? -28.906 24.719 -3.654 1 74.69 281 GLN B O 1
ATOM 5550 N N . ARG B 1 282 ? -30.781 23.359 -3.578 1 71.5 282 ARG B N 1
ATOM 5551 C CA . ARG B 1 282 ? -31.016 23.703 -2.178 1 71.5 282 ARG B CA 1
ATOM 5552 C C . ARG B 1 282 ? -30.734 22.516 -1.27 1 71.5 282 ARG B C 1
ATOM 5554 O O . ARG B 1 282 ? -30.781 22.641 -0.043 1 71.5 282 ARG B O 1
ATOM 5561 N N . GLY B 1 283 ? -30.359 21.375 -1.946 1 76.5 283 GLY B N 1
ATOM 5562 C CA . GLY B 1 283 ? -30.172 20.203 -1.092 1 76.5 283 GLY B CA 1
ATOM 5563 C C . GLY B 1 283 ? -29.172 19.219 -1.638 1 76.5 283 GLY B C 1
ATOM 5564 O O . GLY B 1 283 ? -28.594 19.438 -2.703 1 76.5 283 GLY B O 1
ATOM 5565 N N . GLY B 1 284 ? -28.844 18.391 -0.746 1 84.62 284 GLY B N 1
ATOM 5566 C CA . GLY B 1 284 ? -27.891 17.375 -1.154 1 84.62 284 GLY B CA 1
ATOM 5567 C C . GLY B 1 284 ? -26.438 17.766 -0.878 1 84.62 284 GLY B C 1
ATOM 5568 O O . GLY B 1 284 ? -26.172 18.516 0.057 1 84.62 284 GLY B O 1
ATOM 5569 N N . GLU B 1 285 ? -25.562 17.219 -1.707 1 89.94 285 GLU B N 1
ATOM 5570 C CA . GLU B 1 285 ? -24.141 17.516 -1.537 1 89.94 285 GLU B CA 1
ATOM 5571 C C . GLU B 1 285 ? -23.797 18.891 -2.111 1 89.94 285 GLU B C 1
ATOM 5573 O O . GLU B 1 285 ? -24.078 19.172 -3.277 1 89.94 285 GLU B O 1
ATOM 5578 N N . PRO B 1 286 ? -23.375 19.797 -1.213 1 94.06 286 PRO B N 1
ATOM 5579 C CA . PRO B 1 286 ? -23.016 21.141 -1.677 1 94.06 286 PRO B CA 1
ATOM 5580 C C . PRO B 1 286 ? -21.859 21.125 -2.68 1 94.06 286 PRO B C 1
ATOM 5582 O O . PRO B 1 286 ? -21.094 20.156 -2.723 1 94.06 286 PRO B O 1
ATOM 5585 N N . ASP B 1 287 ? -21.703 22.125 -3.42 1 93.06 287 ASP B N 1
ATOM 5586 C CA . ASP B 1 287 ? -20.625 22.25 -4.391 1 93.06 287 ASP B CA 1
ATOM 5587 C C . ASP B 1 287 ? -19.297 22.578 -3.701 1 93.06 287 ASP B C 1
ATOM 5589 O O . ASP B 1 287 ? -18.234 22.141 -4.152 1 93.06 287 ASP B O 1
ATOM 5593 N N . ALA B 1 288 ? -19.516 23.375 -2.656 1 95.56 288 ALA B N 1
ATOM 5594 C CA . ALA B 1 288 ? -18.312 23.75 -1.924 1 95.56 288 ALA B CA 1
ATOM 5595 C C . ALA B 1 288 ? -18.594 23.891 -0.431 1 95.56 288 ALA B C 1
ATOM 5597 O O . ALA B 1 288 ? -19.75 24.031 -0.024 1 95.56 288 ALA B O 1
ATOM 5598 N N . LEU B 1 289 ? -17.531 23.703 0.318 1 96.5 289 LEU B N 1
ATOM 5599 C CA . LEU B 1 289 ? -17.578 23.938 1.758 1 96.5 289 LEU B CA 1
ATOM 5600 C C . LEU B 1 289 ? -16.766 25.188 2.129 1 96.5 289 LEU B C 1
ATOM 5602 O O . LEU B 1 289 ? -15.633 25.344 1.682 1 96.5 289 LEU B O 1
ATOM 5606 N N . VAL B 1 290 ? -17.422 26.031 2.875 1 96.88 290 VAL B N 1
ATOM 5607 C CA . VAL B 1 290 ? -16.766 27.25 3.361 1 96.88 290 VAL B CA 1
ATOM 5608 C C . VAL B 1 290 ? -16.344 27.062 4.816 1 96.88 290 VAL B C 1
ATOM 5610 O O . VAL B 1 290 ? -17.172 27.094 5.723 1 96.88 290 VAL B O 1
ATOM 5613 N N . PHE B 1 291 ? -15.047 26.969 5.016 1 97.75 291 PHE B N 1
ATOM 5614 C CA . PHE B 1 291 ? -14.516 26.75 6.359 1 97.75 291 PHE B CA 1
ATOM 5615 C C . PHE B 1 291 ? -14.211 28.078 7.031 1 97.75 291 PHE B C 1
ATOM 5617 O O . PHE B 1 291 ? -13.578 28.953 6.434 1 97.75 291 PHE B O 1
ATOM 5624 N N . HIS B 1 292 ? -14.688 28.25 8.25 1 97 292 HIS B N 1
ATOM 5625 C CA . HIS B 1 292 ? -14.336 29.344 9.133 1 97 292 HIS B CA 1
ATOM 5626 C C . HIS B 1 292 ? -13.477 28.875 10.297 1 97 292 HIS B C 1
ATOM 5628 O O . HIS B 1 292 ? -13.922 28.078 11.125 1 97 292 HIS B O 1
ATOM 5634 N N . ILE B 1 293 ? -12.32 29.422 10.344 1 95.81 293 ILE B N 1
ATOM 5635 C CA . ILE B 1 293 ? -11.359 28.922 11.32 1 95.81 293 ILE B CA 1
ATOM 5636 C C . ILE B 1 293 ? -11.203 29.938 12.461 1 95.81 293 ILE B C 1
ATOM 5638 O O . ILE B 1 293 ? -11.023 31.141 12.211 1 95.81 293 ILE B O 1
ATOM 5642 N N . HIS B 1 294 ? -11.25 29.438 13.695 1 93.5 294 HIS B N 1
ATOM 5643 C CA . HIS B 1 294 ? -11.25 30.281 14.883 1 93.5 294 HIS B CA 1
ATOM 5644 C C . HIS B 1 294 ? -10.109 29.922 15.828 1 93.5 294 HIS B C 1
ATOM 5646 O O . HIS B 1 294 ? -9.719 28.75 15.906 1 93.5 294 HIS B O 1
ATOM 5652 N N . ARG B 1 295 ? -9.625 30.891 16.516 1 89 295 ARG B N 1
ATOM 5653 C CA . ARG B 1 295 ? -8.695 30.688 17.609 1 89 295 ARG B CA 1
ATOM 5654 C C . ARG B 1 295 ? -9.422 30.75 18.953 1 89 295 ARG B C 1
ATOM 5656 O O . ARG B 1 295 ? -10.344 31.547 19.125 1 89 295 ARG B O 1
ATOM 5663 N N . PRO B 1 296 ? -9.117 29.812 19.812 1 81.5 296 PRO B N 1
ATOM 5664 C CA . PRO B 1 296 ? -9.797 29.875 21.109 1 81.5 296 PRO B CA 1
ATOM 5665 C C . PRO B 1 296 ? -9.531 31.188 21.844 1 81.5 296 PRO B C 1
ATOM 5667 O O . PRO B 1 296 ? -8.469 31.781 21.688 1 81.5 296 PRO B O 1
ATOM 5670 N N . LYS B 1 297 ? -10.609 31.906 22.375 1 62.66 297 LYS B N 1
ATOM 5671 C CA . LYS B 1 297 ? -10.516 33.125 23.156 1 62.66 297 LYS B CA 1
ATOM 5672 C C . LYS B 1 297 ? -9.672 32.938 24.406 1 62.66 297 LYS B C 1
ATOM 5674 O O . LYS B 1 297 ? -10.211 32.719 25.484 1 62.66 297 LYS B O 1
ATOM 5679 N N . ASN B 1 298 ? -8.961 32.062 24.625 1 52.34 298 ASN B N 1
ATOM 5680 C CA . ASN B 1 298 ? -8.336 31.969 25.938 1 52.34 298 ASN B CA 1
ATOM 5681 C C . ASN B 1 298 ? -7.582 33.25 26.281 1 52.34 298 ASN B C 1
ATOM 5683 O O . ASN B 1 298 ? -7.047 33.906 25.391 1 52.34 298 ASN B O 1
ATOM 5687 N N . LYS B 1 299 ? -7.871 33.938 27.422 1 45.25 299 LYS B N 1
ATOM 5688 C CA . LYS B 1 299 ? -7.195 35.062 28.078 1 45.25 299 LYS B CA 1
ATOM 5689 C C . LYS B 1 299 ? -5.703 35.062 27.75 1 45.25 299 LYS B C 1
ATOM 5691 O O . LYS B 1 299 ? -5.105 36.125 27.562 1 45.25 299 LYS B O 1
ATOM 5696 N N . LEU B 1 300 ? -5.094 34 27.922 1 43.31 300 LEU B N 1
ATOM 5697 C CA . LEU B 1 300 ? -3.666 33.781 27.703 1 43.31 300 LEU B CA 1
ATOM 5698 C C . LEU B 1 300 ? -3.299 34 26.234 1 43.31 300 LEU B C 1
ATOM 5700 O O . LEU B 1 300 ? -2.275 34.625 25.938 1 43.31 300 LEU B O 1
ATOM 5704 N N . ASN B 1 301 ? -4.09 33.719 25.281 1 48.06 301 ASN B N 1
ATOM 5705 C CA . ASN B 1 301 ? -3.814 33.906 23.859 1 48.06 301 ASN B CA 1
ATOM 5706 C C . ASN B 1 301 ? -3.949 35.375 23.453 1 48.06 301 ASN B C 1
ATOM 5708 O O . ASN B 1 301 ? -3.174 35.844 22.625 1 48.06 301 ASN B O 1
ATOM 5712 N N . LYS B 1 302 ? -4.988 36.062 24 1 49.59 302 LYS B N 1
ATOM 5713 C CA . LYS B 1 302 ? -5.055 37.5 23.781 1 49.59 302 LYS B CA 1
ATOM 5714 C C . LYS B 1 302 ? -3.809 38.188 24.328 1 49.59 302 LYS B C 1
ATOM 5716 O O . LYS B 1 302 ? -3.252 39.094 23.672 1 49.59 302 LYS B O 1
ATOM 5721 N N . GLN B 1 303 ? -3.439 37.875 25.547 1 47.34 303 GLN B N 1
ATOM 5722 C CA . GLN B 1 303 ? -2.225 38.438 26.141 1 47.34 303 GLN B CA 1
ATOM 5723 C C . GLN B 1 303 ? -0.995 38.062 25.312 1 47.34 303 GLN B C 1
ATOM 5725 O O . GLN B 1 303 ? -0.114 38.906 25.094 1 47.34 303 GLN B O 1
ATOM 5730 N N . LEU B 1 304 ? -0.997 36.906 24.859 1 49.19 304 LEU B N 1
ATOM 5731 C CA . LEU B 1 304 ? 0.121 36.469 24.047 1 49.19 304 LEU B CA 1
ATOM 5732 C C . LEU B 1 304 ? 0.09 37.094 22.656 1 49.19 304 LEU B C 1
ATOM 5734 O O . LEU B 1 304 ? 1.136 37.469 22.125 1 49.19 304 LEU B O 1
ATOM 5738 N N . GLN B 1 305 ? -1.071 37.344 22.219 1 57.56 305 GLN B N 1
ATOM 5739 C CA . GLN B 1 305 ? -1.215 38.094 20.969 1 57.56 305 GLN B CA 1
ATOM 5740 C C . GLN B 1 305 ? -0.863 39.562 21.172 1 57.56 305 GLN B C 1
ATOM 5742 O O . GLN B 1 305 ? -0.217 40.156 20.312 1 57.56 305 GLN B O 1
ATOM 5747 N N . ASP B 1 306 ? -1.328 40.094 22.266 1 62.22 306 ASP B N 1
ATOM 5748 C CA . ASP B 1 306 ? -0.963 41.469 22.562 1 62.22 306 ASP B CA 1
ATOM 5749 C C . ASP B 1 306 ? 0.55 41.625 22.719 1 62.22 306 ASP B C 1
ATOM 5751 O O . ASP B 1 306 ? 1.135 42.594 22.219 1 62.22 306 ASP B O 1
ATOM 5755 N N . VAL B 1 307 ? 1.125 40.656 23.359 1 56.47 307 VAL B N 1
ATOM 5756 C CA . VAL B 1 307 ? 2.576 40.656 23.516 1 56.47 307 VAL B CA 1
ATOM 5757 C C . VAL B 1 307 ? 3.242 40.469 22.156 1 56.47 307 VAL B C 1
ATOM 5759 O O . VAL B 1 307 ? 4.211 41.156 21.828 1 56.47 307 VAL B O 1
ATOM 5762 N N . THR B 1 308 ? 2.607 39.625 21.406 1 67.62 308 THR B N 1
ATOM 5763 C CA . THR B 1 308 ? 3.168 39.375 20.094 1 67.62 308 THR B CA 1
ATOM 5764 C C . THR B 1 308 ? 2.979 40.594 19.188 1 67.62 308 THR B C 1
ATOM 5766 O O . THR B 1 308 ? 3.885 40.969 18.438 1 67.62 308 THR B O 1
ATOM 5769 N N . ASP B 1 309 ? 1.882 41.188 19.391 1 72.94 309 ASP B N 1
ATOM 5770 C CA . ASP B 1 309 ? 1.641 42.406 18.609 1 72.94 309 ASP B CA 1
ATOM 5771 C C . ASP B 1 309 ? 2.557 43.531 19.062 1 72.94 309 ASP B C 1
ATOM 5773 O O . ASP B 1 309 ? 3.066 44.281 18.25 1 72.94 309 ASP B O 1
ATOM 5777 N N . MET B 1 310 ? 2.783 43.594 20.312 1 71.5 310 MET B N 1
ATOM 5778 C CA . MET B 1 310 ? 3.734 44.562 20.844 1 71.5 310 MET B CA 1
ATOM 5779 C C . MET B 1 310 ? 5.152 44.25 20.375 1 71.5 310 MET B C 1
ATOM 5781 O O . MET B 1 310 ? 5.902 45.156 20.016 1 71.5 310 MET B O 1
ATOM 5785 N N . GLN B 1 311 ? 5.391 43 20.375 1 73.62 311 GLN B N 1
ATOM 5786 C CA . GLN B 1 311 ? 6.703 42.562 19.906 1 73.62 311 GLN B CA 1
ATOM 5787 C C . GLN B 1 311 ? 6.879 42.844 18.406 1 73.62 311 GLN B C 1
ATOM 5789 O O . GLN B 1 311 ? 7.938 43.312 17.984 1 73.62 311 GLN B O 1
ATOM 5794 N N . ARG B 1 312 ? 5.871 42.625 17.75 1 79.69 312 ARG B N 1
ATOM 5795 C CA . ARG B 1 312 ? 5.918 42.906 16.312 1 79.69 312 ARG B CA 1
ATOM 5796 C C . ARG B 1 312 ? 6.035 44.406 16.047 1 79.69 312 ARG B C 1
ATOM 5798 O O . ARG B 1 312 ? 6.797 44.812 15.172 1 79.69 312 ARG B O 1
ATOM 5805 N N . SER B 1 313 ? 5.297 45.125 16.875 1 80.75 313 SER B N 1
ATOM 5806 C CA . SER B 1 313 ? 5.387 46.562 16.75 1 80.75 313 SER B CA 1
ATOM 5807 C C . SER B 1 313 ? 6.777 47.094 17.109 1 80.75 313 SER B C 1
ATOM 5809 O O . SER B 1 313 ? 7.34 47.938 16.422 1 80.75 313 SER B O 1
ATOM 5811 N N . GLN B 1 314 ? 7.371 46.562 18.141 1 78.56 314 GLN B N 1
ATOM 5812 C CA . GLN B 1 314 ? 8.719 46.938 18.562 1 78.56 314 GLN B CA 1
ATOM 5813 C C . GLN B 1 314 ? 9.75 46.5 17.516 1 78.56 314 GLN B C 1
ATOM 5815 O O . GLN B 1 314 ? 10.688 47.25 17.219 1 78.56 314 GLN B O 1
ATOM 5820 N N . PHE B 1 315 ? 9.5 45.375 16.969 1 85.81 315 PHE B N 1
ATOM 5821 C CA . PHE B 1 315 ? 10.398 44.875 15.93 1 85.81 315 PHE B CA 1
ATOM 5822 C C . PHE B 1 315 ? 10.312 45.719 14.672 1 85.81 315 PHE B C 1
ATOM 5824 O O . PHE B 1 315 ? 11.336 46.094 14.086 1 85.81 315 PHE B O 1
ATOM 5831 N N . ALA B 1 316 ? 9.156 46.031 14.336 1 86.56 316 ALA B N 1
ATOM 5832 C CA . ALA B 1 316 ? 8.977 46.906 13.188 1 86.56 316 ALA B CA 1
ATOM 5833 C C . ALA B 1 316 ? 9.617 48.25 13.43 1 86.56 316 ALA B C 1
ATOM 5835 O O . ALA B 1 316 ? 10.266 48.812 12.539 1 86.56 316 ALA B O 1
ATOM 5836 N N . ASP B 1 317 ? 9.492 48.75 14.625 1 83.5 317 ASP B N 1
ATOM 5837 C CA . ASP B 1 317 ? 10.094 50.031 15 1 83.5 317 ASP B CA 1
ATOM 5838 C C . ASP B 1 317 ? 11.617 49.969 14.914 1 83.5 317 ASP B C 1
ATOM 5840 O O . ASP B 1 317 ? 12.258 50.906 14.445 1 83.5 317 ASP B O 1
ATOM 5844 N N . MET B 1 318 ? 12.188 48.844 15.336 1 82 318 MET B N 1
ATOM 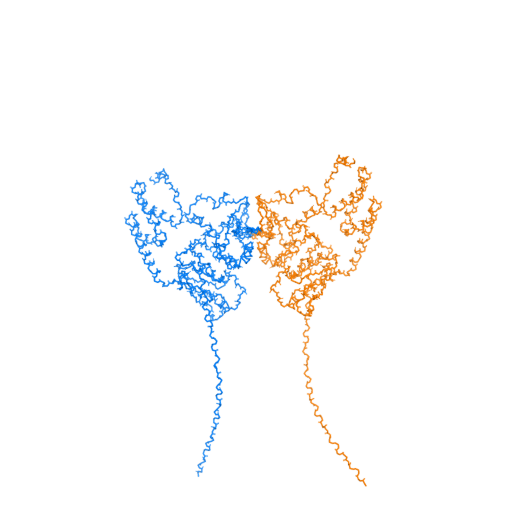5845 C CA . MET B 1 318 ? 13.633 48.656 15.25 1 82 318 MET B CA 1
ATOM 5846 C C . MET B 1 318 ? 14.102 48.656 13.797 1 82 318 MET B C 1
ATOM 5848 O O . MET B 1 318 ? 15.125 49.25 13.469 1 82 318 MET B O 1
ATOM 5852 N N . LEU B 1 319 ? 13.375 48.031 12.945 1 87.06 319 LEU B N 1
ATOM 5853 C CA . LEU B 1 319 ? 13.719 47.938 11.531 1 87.06 319 LEU B CA 1
ATOM 5854 C C . LEU B 1 319 ? 13.68 49.312 10.867 1 87.06 319 LEU B C 1
ATOM 5856 O O . LEU B 1 319 ? 14.562 49.656 10.078 1 87.06 319 LEU B O 1
ATOM 5860 N N . ILE B 1 320 ? 12.703 50.062 11.266 1 86.75 320 ILE B N 1
ATOM 5861 C CA . ILE B 1 320 ? 12.547 51.375 10.68 1 86.75 320 ILE B CA 1
ATOM 5862 C C . ILE B 1 320 ? 13.625 52.312 11.227 1 86.75 320 ILE B C 1
ATOM 5864 O O . ILE B 1 320 ? 14.305 53 10.453 1 86.75 320 ILE B O 1
ATOM 5868 N N . ARG B 1 321 ? 13.828 52.281 12.477 1 82.69 321 ARG B N 1
ATOM 5869 C CA . ARG B 1 321 ? 14.695 53.219 13.156 1 82.69 321 ARG B CA 1
ATOM 5870 C C . ARG B 1 321 ? 16.172 52.938 12.875 1 82.69 321 ARG B C 1
ATOM 5872 O O . ARG B 1 321 ? 16.953 53.844 12.648 1 82.69 321 ARG B O 1
ATOM 5879 N N . TYR B 1 322 ? 16.5 51.625 12.875 1 81.88 322 TYR B N 1
ATOM 5880 C CA . TYR B 1 322 ? 17.922 51.312 12.875 1 81.88 322 TYR B CA 1
ATOM 5881 C C . TYR B 1 322 ? 18.359 50.812 11.516 1 81.88 322 TYR B C 1
ATOM 5883 O O . TYR B 1 322 ? 19.562 50.781 11.211 1 81.88 322 TYR B O 1
ATOM 5891 N N . PHE B 1 323 ? 17.469 50.375 10.633 1 86 323 PHE B N 1
ATOM 5892 C CA . PHE B 1 323 ? 17.906 49.719 9.406 1 86 323 PHE B CA 1
ATOM 5893 C C . PHE B 1 323 ? 17.266 50.375 8.188 1 86 323 PHE B C 1
ATOM 5895 O O . PHE B 1 323 ? 17.5 49.969 7.055 1 86 323 PHE B O 1
ATOM 5902 N N . GLY B 1 324 ? 16.344 51.312 8.391 1 83.75 324 GLY B N 1
ATOM 5903 C CA . GLY B 1 324 ? 15.836 52.156 7.305 1 83.75 324 GLY B CA 1
ATOM 5904 C C . GLY B 1 324 ? 14.727 51.469 6.52 1 83.75 324 GLY B C 1
ATOM 5905 O O . GLY B 1 324 ? 14.547 51.75 5.332 1 83.75 324 GLY B O 1
ATOM 5906 N N . PHE B 1 325 ? 13.961 50.594 7.117 1 86.88 325 PHE B N 1
ATOM 5907 C CA . PHE B 1 325 ? 12.836 49.938 6.445 1 86.88 325 PHE B CA 1
ATOM 5908 C C . PHE B 1 325 ? 11.719 50.969 6.203 1 86.88 325 PHE B C 1
ATOM 5910 O O . PHE B 1 325 ? 11.492 51.844 7.016 1 86.88 325 PHE B O 1
ATOM 5917 N N . GLU B 1 326 ? 11.047 50.75 5.059 1 86.44 326 GLU B N 1
ATOM 5918 C CA . GLU B 1 326 ? 9.758 51.438 4.863 1 86.44 326 GLU B CA 1
ATOM 5919 C C . GLU B 1 326 ? 8.688 50.844 5.777 1 86.44 326 GLU B C 1
ATOM 5921 O O . GLU B 1 326 ? 8.672 49.625 6.031 1 86.44 326 GLU B O 1
ATOM 5926 N N . PRO B 1 327 ? 7.816 51.656 6.273 1 86.38 327 PRO B N 1
ATOM 5927 C CA . PRO B 1 327 ? 6.809 51.188 7.23 1 86.38 327 PRO B CA 1
ATOM 5928 C C . PRO B 1 327 ? 6.016 49.969 6.723 1 86.38 327 PRO B C 1
ATOM 5930 O O . PRO B 1 327 ? 5.75 49.062 7.48 1 86.38 327 PRO B O 1
ATOM 5933 N N . ALA B 1 328 ? 5.781 50.031 5.539 1 84.25 328 ALA B N 1
ATOM 5934 C CA . ALA B 1 328 ? 5.012 48.938 4.977 1 84.25 328 ALA B CA 1
ATOM 5935 C C . ALA B 1 328 ? 5.828 47.625 4.969 1 84.25 328 ALA B C 1
ATOM 5937 O O . ALA B 1 328 ? 5.312 46.562 5.305 1 84.25 328 ALA B O 1
ATOM 5938 N N . MET B 1 329 ? 7 47.688 4.602 1 83.06 329 MET B N 1
ATOM 5939 C CA . MET B 1 329 ? 7.879 46.531 4.559 1 83.06 329 MET B CA 1
ATOM 5940 C C . MET B 1 329 ? 8.188 46.031 5.969 1 83.06 329 MET B C 1
ATOM 5942 O O . MET B 1 329 ? 8.258 44.812 6.199 1 83.06 329 MET B O 1
ATOM 5946 N N . ALA B 1 330 ? 8.398 46.938 6.824 1 88.5 330 ALA B N 1
ATOM 5947 C CA . ALA B 1 330 ? 8.648 46.594 8.219 1 88.5 330 ALA B CA 1
ATOM 5948 C C . ALA B 1 330 ? 7.465 45.844 8.82 1 88.5 330 ALA B C 1
ATOM 5950 O O . ALA B 1 330 ? 7.641 44.875 9.539 1 88.5 330 ALA B O 1
ATOM 5951 N N . LYS B 1 331 ? 6.344 46.344 8.461 1 84.19 331 LYS B N 1
ATOM 5952 C CA . LYS B 1 331 ? 5.129 45.688 8.945 1 84.19 331 LYS B CA 1
ATOM 5953 C C . LYS B 1 331 ? 4.996 44.281 8.375 1 84.19 331 LYS B C 1
ATOM 5955 O O . LYS B 1 331 ? 4.645 43.344 9.102 1 84.19 331 LYS B O 1
ATOM 5960 N N . ASN B 1 332 ? 5.262 44.219 7.176 1 83.12 332 ASN B N 1
ATOM 5961 C CA . ASN B 1 332 ? 5.227 42.906 6.523 1 83.12 332 ASN B CA 1
ATOM 5962 C C . ASN B 1 332 ? 6.215 41.938 7.16 1 83.12 332 ASN B C 1
ATOM 5964 O O . ASN B 1 332 ? 5.875 40.781 7.418 1 83.12 332 ASN B O 1
ATOM 5968 N N . MET B 1 333 ? 7.418 42.344 7.348 1 82.69 333 MET B N 1
ATOM 5969 C CA . MET B 1 333 ? 8.461 41.531 7.965 1 82.69 333 MET B CA 1
ATOM 5970 C C . MET B 1 333 ? 8.109 41.219 9.414 1 82.69 333 MET B C 1
ATOM 5972 O O . MET B 1 333 ? 8.281 40.062 9.852 1 82.69 333 MET B O 1
ATOM 5976 N N . SER B 1 334 ? 7.621 42.125 10.141 1 85.44 334 SER B N 1
ATOM 5977 C CA . SER B 1 334 ? 7.297 41.969 11.547 1 85.44 334 SER B CA 1
ATOM 5978 C C . SER B 1 334 ? 6.109 41 11.727 1 85.44 334 SER B C 1
ATOM 5980 O O . SER B 1 334 ? 5.949 40.406 12.789 1 85.44 334 SER B O 1
ATOM 5982 N N . GLY B 1 335 ? 5.344 40.938 10.703 1 81.31 335 GLY B N 1
ATOM 5983 C CA . GLY B 1 335 ? 4.234 40 10.727 1 81.31 335 GLY B CA 1
ATOM 5984 C C . GLY B 1 335 ? 4.672 38.562 10.883 1 81.31 335 GLY B C 1
ATOM 5985 O O . GLY B 1 335 ? 3.889 37.719 11.312 1 81.31 335 GLY B O 1
ATOM 5986 N N . ARG B 1 336 ? 5.918 38.406 10.617 1 76 336 ARG B N 1
ATOM 5987 C CA . ARG B 1 336 ? 6.496 37.062 10.688 1 76 336 ARG B CA 1
ATOM 5988 C C . ARG B 1 336 ? 6.984 36.75 12.094 1 76 336 ARG B C 1
ATOM 5990 O O . ARG B 1 336 ? 7.441 35.625 12.367 1 76 336 ARG B O 1
ATOM 5997 N N . ILE B 1 337 ? 7.004 37.688 13.008 1 75.44 337 ILE B N 1
ATOM 5998 C CA . ILE B 1 337 ? 7.465 37.531 14.383 1 75.44 337 ILE B CA 1
ATOM 5999 C C . ILE B 1 337 ? 6.438 36.75 15.195 1 75.44 337 ILE B C 1
ATOM 6001 O O . ILE B 1 337 ? 5.238 37.031 15.133 1 75.44 337 ILE B O 1
ATOM 6005 N N . THR B 1 338 ? 6.969 35.781 15.82 1 68.62 338 THR B N 1
ATOM 6006 C CA . THR B 1 338 ? 6.223 34.969 16.766 1 68.62 338 THR B CA 1
ATOM 6007 C C . THR B 1 338 ? 6.875 35 18.141 1 68.62 338 THR B C 1
ATOM 6009 O O . THR B 1 338 ? 8.023 35.406 18.281 1 68.62 338 THR B O 1
ATOM 6012 N N . PRO B 1 339 ? 6.211 34.688 19.156 1 62 339 PRO B N 1
ATOM 6013 C CA . PRO B 1 339 ? 6.82 34.719 20.484 1 62 339 PRO B CA 1
ATOM 6014 C C . PRO B 1 339 ? 8.055 33.844 20.578 1 62 339 PRO B C 1
ATOM 6016 O O . PRO B 1 339 ? 8.992 34.156 21.312 1 62 339 PRO B O 1
ATOM 6019 N N . ASP B 1 340 ? 8.156 33 19.812 1 62.66 340 ASP B N 1
ATOM 6020 C CA . ASP B 1 340 ? 9.258 32.062 19.891 1 62.66 340 ASP B CA 1
ATOM 6021 C C . ASP B 1 340 ? 10.492 32.594 19.156 1 62.66 340 ASP B C 1
ATOM 6023 O O . ASP B 1 340 ? 11.617 32.281 19.531 1 62.66 340 ASP B O 1
ATOM 6027 N N . ASN B 1 341 ? 10.211 33.281 18.078 1 67.5 341 ASN B N 1
ATOM 6028 C CA . ASN B 1 341 ? 11.375 33.719 17.328 1 67.5 341 ASN B CA 1
ATOM 6029 C C . ASN B 1 341 ? 11.766 35.156 17.656 1 67.5 341 ASN B C 1
ATOM 6031 O O . ASN B 1 341 ? 12.781 35.656 17.172 1 67.5 341 ASN B O 1
ATOM 6035 N N . TYR B 1 342 ? 11 35.656 18.5 1 75.19 342 TYR B N 1
ATOM 6036 C CA . TYR B 1 342 ? 11.219 37.094 18.781 1 75.19 342 TYR B CA 1
ATOM 6037 C C . TYR B 1 342 ? 12.617 37.312 19.359 1 75.19 342 TYR B C 1
ATOM 6039 O O . TYR B 1 342 ? 13.352 38.188 18.875 1 75.19 342 TYR B O 1
ATOM 6047 N N . GLN B 1 343 ? 12.852 36.469 20.219 1 67.44 343 GLN B N 1
ATOM 6048 C CA . GLN B 1 343 ? 14.148 36.656 20.875 1 67.44 343 GLN B CA 1
ATOM 6049 C C . GLN B 1 343 ? 15.297 36.438 19.891 1 67.44 343 GLN B C 1
ATOM 6051 O O . GLN B 1 343 ? 16.266 37.219 19.875 1 67.44 343 GLN B O 1
ATOM 6056 N N . GLY B 1 344 ? 15.156 35.438 19.094 1 75.81 344 GLY B N 1
ATOM 6057 C CA . GLY B 1 344 ? 16.172 35.219 18.078 1 75.81 344 GLY B CA 1
ATOM 6058 C C . GLY B 1 344 ? 16.25 36.312 17.031 1 75.81 344 GLY B C 1
ATOM 6059 O O . GLY B 1 344 ? 17.344 36.719 16.656 1 75.81 344 GLY B O 1
ATOM 6060 N N . ALA B 1 345 ? 15.164 36.688 16.672 1 81.19 345 ALA B N 1
ATOM 6061 C CA . ALA B 1 345 ? 15.117 37.75 15.664 1 81.19 345 ALA B CA 1
ATOM 6062 C C . ALA B 1 345 ? 15.711 39.062 16.219 1 81.19 345 ALA B C 1
ATOM 6064 O O . ALA B 1 345 ? 16.484 39.719 15.531 1 81.19 345 ALA B O 1
ATOM 6065 N N . VAL B 1 346 ? 15.406 39.281 17.5 1 80.12 346 VAL B N 1
ATOM 6066 C CA . VAL B 1 346 ? 15.914 40.5 18.125 1 80.12 346 VAL B CA 1
ATOM 6067 C C . VAL B 1 346 ? 17.422 40.375 18.312 1 80.12 346 VAL B C 1
ATOM 6069 O O . VAL B 1 346 ? 18.156 41.344 18.062 1 80.12 346 VAL B O 1
ATOM 6072 N N . SER B 1 347 ? 17.766 39.219 18.672 1 77.44 347 SER B N 1
ATOM 6073 C CA . SER B 1 347 ? 19.188 39 18.828 1 77.44 347 SER B CA 1
ATOM 6074 C C . SER B 1 347 ? 19.922 39.188 17.5 1 77.44 347 SER B C 1
ATOM 6076 O O . SER B 1 347 ? 21 39.781 17.469 1 77.44 347 SER B O 1
ATOM 6078 N N . LYS B 1 348 ? 19.406 38.719 16.547 1 82.44 348 LYS B N 1
ATOM 6079 C CA . LYS B 1 348 ? 20 38.844 15.219 1 82.44 348 LYS B CA 1
ATOM 6080 C C . LYS B 1 348 ? 20.031 40.312 14.773 1 82.44 348 LYS B C 1
ATOM 6082 O O . LYS B 1 348 ? 21.016 40.75 14.164 1 82.44 348 LYS B O 1
ATOM 6087 N N . LEU B 1 349 ? 19.062 40.969 15.062 1 83.25 349 LEU B N 1
ATOM 6088 C CA . LEU B 1 349 ? 19.016 42.406 14.711 1 83.25 349 LEU B CA 1
ATOM 6089 C C . LEU B 1 349 ? 20.094 43.188 15.461 1 83.25 349 LEU B C 1
ATOM 6091 O O . LEU B 1 349 ? 20.75 44.062 14.883 1 83.25 349 LEU B O 1
ATOM 6095 N N . VAL B 1 350 ? 20.234 42.75 16.672 1 79.06 350 VAL B N 1
ATOM 6096 C CA . VAL B 1 350 ? 21.266 43.406 17.484 1 79.06 350 VAL B CA 1
ATOM 6097 C C . VAL B 1 350 ? 22.641 43.125 16.906 1 79.06 350 VAL B C 1
ATOM 6099 O O . VAL B 1 350 ? 23.469 44.031 16.766 1 79.06 350 VAL B O 1
ATOM 6102 N N . ASP B 1 351 ? 22.812 41.969 16.531 1 79.56 351 ASP B N 1
ATOM 6103 C CA . ASP B 1 351 ? 24.062 41.562 15.914 1 79.56 351 ASP B CA 1
ATOM 6104 C C . ASP B 1 351 ? 24.281 42.281 14.594 1 79.56 351 ASP B C 1
ATOM 6106 O O . ASP B 1 351 ? 25.406 42.719 14.305 1 79.56 351 ASP B O 1
ATOM 6110 N N . LEU B 1 352 ? 23.312 42.375 13.836 1 82.25 352 LEU B N 1
ATOM 6111 C CA . LEU B 1 352 ? 23.391 43.031 12.547 1 82.25 352 LEU B CA 1
ATOM 6112 C C . LEU B 1 352 ? 23.688 44.531 12.727 1 82.25 352 LEU B C 1
ATOM 6114 O O . LEU B 1 352 ? 24.453 45.125 11.961 1 82.25 352 LEU B O 1
ATOM 6118 N N . ARG B 1 353 ? 23.062 45.031 13.68 1 80.5 353 ARG B N 1
ATOM 6119 C CA . ARG B 1 353 ? 23.297 46.469 13.961 1 80.5 353 ARG B CA 1
ATOM 6120 C C . ARG B 1 353 ? 24.766 46.719 14.281 1 80.5 353 ARG B C 1
ATOM 6122 O O . ARG B 1 353 ? 25.344 47.688 13.781 1 80.5 353 ARG B O 1
ATOM 6129 N N . ASN B 1 354 ? 25.281 45.781 14.992 1 77.69 354 ASN B N 1
ATOM 6130 C CA . ASN B 1 354 ? 26.703 45.906 15.344 1 77.69 354 ASN B CA 1
ATOM 6131 C C . ASN B 1 354 ? 27.594 45.688 14.133 1 77.69 354 ASN B C 1
ATOM 6133 O O . ASN B 1 354 ? 28.562 46.438 13.938 1 77.69 354 ASN B O 1
ATOM 6137 N N . ARG B 1 355 ? 27.25 44.781 13.359 1 78.94 355 ARG B N 1
ATOM 6138 C CA . ARG B 1 355 ? 28.031 44.469 12.156 1 78.94 355 ARG B CA 1
ATOM 6139 C C . ARG B 1 355 ? 27.953 45.625 11.148 1 78.94 355 ARG B C 1
ATOM 6141 O O . ARG B 1 355 ? 28.953 46 10.539 1 78.94 355 ARG B O 1
ATOM 6148 N N . LEU B 1 356 ? 26.844 46.094 10.992 1 80.81 356 LEU B N 1
ATOM 6149 C CA . LEU B 1 356 ? 26.625 47.125 9.969 1 80.81 356 LEU B CA 1
ATOM 6150 C C . LEU B 1 356 ? 27.219 48.469 10.406 1 80.81 356 LEU B C 1
ATOM 6152 O O . LEU B 1 356 ? 27.516 49.312 9.562 1 80.81 356 LEU B O 1
ATOM 6156 N N . ARG B 1 357 ? 27.344 48.562 11.648 1 74.81 357 ARG B N 1
ATOM 6157 C CA . ARG B 1 357 ? 28.047 49.75 12.156 1 74.81 357 ARG B CA 1
ATOM 6158 C C . ARG B 1 357 ? 29.516 49.688 11.789 1 74.81 357 ARG B C 1
ATOM 6160 O O . ARG B 1 357 ? 30.125 50.75 11.516 1 74.81 357 ARG B O 1
ATOM 6167 N N . SER B 1 358 ? 30.016 48.469 11.68 1 74.12 358 SER B N 1
ATOM 6168 C CA . SER B 1 358 ? 31.438 48.312 11.414 1 74.12 358 SER B CA 1
ATOM 6169 C C . SER B 1 358 ? 31.703 48.125 9.922 1 74.12 358 SER B C 1
ATOM 6171 O O . SER B 1 358 ? 32.75 48.531 9.414 1 74.12 358 SER B O 1
ATOM 6173 N N . ASP B 1 359 ? 30.797 47.531 9.234 1 71.69 359 ASP B N 1
ATOM 6174 C CA . ASP B 1 359 ? 30.953 47.219 7.82 1 71.69 359 ASP B CA 1
ATOM 6175 C C . ASP B 1 359 ? 30.281 48.281 6.949 1 71.69 359 ASP B C 1
ATOM 6177 O O . ASP B 1 359 ? 29.062 48.25 6.754 1 71.69 359 ASP B O 1
ATOM 6181 N N . LEU B 1 360 ? 31.031 49.062 6.391 1 68.06 360 LEU B N 1
ATOM 6182 C CA . LEU B 1 360 ? 30.531 50.188 5.625 1 68.06 360 LEU B CA 1
ATOM 6183 C C . LEU B 1 360 ? 30.406 49.812 4.148 1 68.06 360 LEU B C 1
ATOM 6185 O O . LEU B 1 360 ? 30.047 50.688 3.326 1 68.06 360 LEU B O 1
ATOM 6189 N N . THR B 1 361 ? 30.594 48.656 3.791 1 73.31 361 THR B N 1
ATOM 6190 C CA . THR B 1 361 ? 30.531 48.25 2.393 1 73.31 361 THR B CA 1
ATOM 6191 C C . THR B 1 361 ? 29.078 47.969 1.982 1 73.31 361 THR B C 1
ATOM 6193 O O . THR B 1 361 ? 28.781 47.875 0.792 1 73.31 361 THR B O 1
ATOM 6196 N N . ILE B 1 362 ? 28.281 47.875 3.002 1 76.5 362 ILE B N 1
ATOM 6197 C CA . ILE B 1 362 ? 26.875 47.594 2.719 1 76.5 362 ILE B CA 1
ATOM 6198 C C . ILE B 1 362 ? 26.094 48.875 2.557 1 76.5 362 ILE B C 1
ATOM 6200 O O . ILE B 1 362 ? 25.938 49.656 3.514 1 76.5 362 ILE B O 1
ATOM 6204 N N . HIS B 1 363 ? 25.719 49.125 1.346 1 77.56 363 HIS B N 1
ATOM 6205 C CA . HIS B 1 363 ? 25.094 50.406 1.054 1 77.56 363 HIS B CA 1
ATOM 6206 C C . HIS B 1 363 ? 23.594 50.375 1.343 1 77.56 363 HIS B C 1
ATOM 6208 O O . HIS B 1 363 ? 23.031 51.312 1.895 1 77.56 363 HIS B O 1
ATOM 6214 N N . ASP B 1 364 ? 22.922 49.344 0.954 1 80.06 364 ASP B N 1
ATOM 6215 C CA . ASP B 1 364 ? 21.5 49.188 1.219 1 80.06 364 ASP B CA 1
ATOM 6216 C C . ASP B 1 364 ? 21.25 48.344 2.457 1 80.06 364 ASP B C 1
ATOM 6218 O O . ASP B 1 364 ? 21.109 47.125 2.354 1 80.06 364 ASP B O 1
ATOM 6222 N N . ARG B 1 365 ? 21.203 48.938 3.539 1 80.12 365 ARG B N 1
ATOM 6223 C CA . ARG B 1 365 ? 21.109 48.281 4.836 1 80.12 365 ARG B CA 1
ATOM 6224 C C . ARG B 1 365 ? 19.75 47.594 4.992 1 80.12 365 ARG B C 1
ATOM 6226 O O . ARG B 1 365 ? 19.672 46.5 5.523 1 80.12 365 ARG B O 1
ATOM 6233 N N . ALA B 1 366 ? 18.766 48.344 4.523 1 83.44 366 ALA B N 1
ATOM 6234 C CA . ALA B 1 366 ? 17.422 47.781 4.629 1 83.44 366 ALA B CA 1
ATOM 6235 C C . ALA B 1 366 ? 17.312 46.5 3.824 1 83.44 366 ALA B C 1
ATOM 6237 O O . ALA B 1 366 ? 16.781 45.5 4.32 1 83.44 366 ALA B O 1
ATOM 6238 N N . ALA B 1 367 ? 17.75 46.594 2.688 1 82.44 367 ALA B N 1
ATOM 6239 C CA . ALA B 1 367 ? 17.688 45.406 1.826 1 82.44 367 ALA B CA 1
ATOM 6240 C C . ALA B 1 367 ? 18.531 44.25 2.383 1 82.44 367 ALA B C 1
ATOM 6242 O O . ALA B 1 367 ? 18.109 43.094 2.355 1 82.44 367 ALA B O 1
ATOM 6243 N N . TYR B 1 368 ? 19.656 44.531 2.852 1 82.19 368 TYR B N 1
ATOM 6244 C CA . TYR B 1 368 ? 20.516 43.562 3.469 1 82.19 368 TYR B CA 1
ATOM 6245 C C . TYR B 1 368 ? 19.859 42.938 4.695 1 82.19 368 TYR B C 1
ATOM 6247 O O . TYR B 1 368 ? 19.844 41.719 4.844 1 82.19 368 TYR B O 1
ATOM 6255 N N . THR B 1 369 ? 19.406 43.75 5.547 1 85.94 369 THR B N 1
ATOM 6256 C CA . THR B 1 369 ? 18.734 43.281 6.75 1 85.94 369 THR B CA 1
ATOM 6257 C C . THR B 1 369 ? 17.516 42.438 6.398 1 85.94 369 THR B C 1
ATOM 6259 O O . THR B 1 369 ? 17.25 41.406 7.031 1 85.94 369 THR B O 1
ATOM 6262 N N . TYR B 1 370 ? 16.766 42.969 5.453 1 84.94 370 TYR B N 1
ATOM 6263 C CA . TYR B 1 370 ? 15.625 42.188 5 1 84.94 370 TYR B CA 1
ATOM 6264 C C . TYR B 1 370 ? 16.047 40.781 4.582 1 84.94 370 TYR B C 1
ATOM 6266 O O . TYR B 1 370 ? 15.406 39.812 4.957 1 84.94 370 TYR B O 1
ATOM 6274 N N . ARG B 1 371 ? 17.016 40.781 3.91 1 79.31 371 ARG B N 1
ATOM 6275 C CA . ARG B 1 371 ? 17.5 39.469 3.439 1 79.31 371 ARG B CA 1
ATOM 6276 C C . ARG B 1 371 ? 17.953 38.594 4.605 1 79.31 371 ARG B C 1
ATOM 6278 O O . ARG B 1 371 ? 17.672 37.406 4.637 1 79.31 371 ARG B O 1
ATOM 6285 N N . VAL B 1 372 ? 18.688 39.156 5.496 1 79.12 372 VAL B N 1
ATOM 6286 C CA . VAL B 1 372 ? 19.188 38.406 6.66 1 79.12 372 VAL B CA 1
ATOM 6287 C C . VAL B 1 372 ? 18.016 37.906 7.5 1 79.12 372 VAL B C 1
ATOM 6289 O O . VAL B 1 372 ? 18 36.75 7.914 1 79.12 372 VAL B O 1
ATOM 6292 N N . LEU B 1 373 ? 17.078 38.781 7.75 1 82.62 373 LEU B N 1
ATOM 6293 C CA . LEU B 1 373 ? 15.922 38.406 8.555 1 82.62 373 LEU B CA 1
ATOM 6294 C C . LEU B 1 373 ? 15.039 37.406 7.812 1 82.62 373 LEU B C 1
ATOM 6296 O O . LEU B 1 373 ? 14.508 36.5 8.414 1 82.62 373 LEU B O 1
ATOM 6300 N N . ASP B 1 374 ? 14.875 37.75 6.578 1 79.19 374 ASP B N 1
ATOM 6301 C CA . ASP B 1 374 ? 14.125 36.812 5.75 1 79.19 374 ASP B CA 1
ATOM 6302 C C . ASP B 1 374 ? 14.758 35.438 5.793 1 79.19 374 ASP B C 1
ATOM 6304 O O . ASP B 1 374 ? 14.055 34.438 5.898 1 79.19 374 ASP B O 1
ATOM 6308 N N . ASN B 1 375 ? 16.078 35.469 5.824 1 72.19 375 ASN B N 1
ATOM 6309 C CA . ASN B 1 375 ? 16.812 34.219 5.984 1 72.19 375 ASN B CA 1
ATOM 6310 C C . ASN B 1 375 ? 16.578 33.594 7.359 1 72.19 375 ASN B C 1
ATOM 6312 O O . ASN B 1 375 ? 16.438 32.375 7.477 1 72.19 375 ASN B O 1
ATOM 6316 N N . LEU B 1 376 ? 16.703 34.344 8.312 1 75.44 376 LEU B N 1
ATOM 6317 C CA . LEU B 1 376 ? 16.453 33.875 9.688 1 75.44 376 LEU B CA 1
ATOM 6318 C C . LEU B 1 376 ? 15.078 33.25 9.82 1 75.44 376 LEU B C 1
ATOM 6320 O O . LEU B 1 376 ? 14.945 32.188 10.398 1 75.44 376 LEU B O 1
ATOM 6324 N N . PHE B 1 377 ? 14.172 34 9.297 1 76.06 377 PHE B N 1
ATOM 6325 C CA . PHE B 1 377 ? 12.797 33.562 9.469 1 76.06 377 PHE B CA 1
ATOM 6326 C C . PHE B 1 377 ? 12.5 32.344 8.578 1 76.06 377 PHE B C 1
ATOM 6328 O O . PHE B 1 377 ? 11.641 31.531 8.898 1 76.06 377 PHE B O 1
ATOM 6335 N N . ARG B 1 378 ? 13.336 32.375 7.648 1 66 378 ARG B N 1
ATOM 6336 C CA . ARG B 1 378 ? 13.234 31.25 6.719 1 66 378 ARG B CA 1
ATOM 6337 C C . ARG B 1 378 ? 14.086 30.078 7.191 1 66 378 ARG B C 1
ATOM 6339 O O . ARG B 1 378 ? 14 28.984 6.633 1 66 378 ARG B O 1
ATOM 6346 N N . GLY B 1 379 ? 14.891 30.234 8.359 1 61.34 379 GLY B N 1
ATOM 6347 C CA . GLY B 1 379 ? 15.789 29.234 8.93 1 61.34 379 GLY B CA 1
ATOM 6348 C C . GLY B 1 379 ? 17.047 29.016 8.102 1 61.34 379 GLY B C 1
ATOM 6349 O O . GLY B 1 379 ? 17.672 27.953 8.188 1 61.34 379 GLY B O 1
ATOM 6350 N N . VAL B 1 380 ? 17.609 29.781 7.238 1 49.41 380 VAL B N 1
ATOM 6351 C CA . VAL B 1 380 ? 18.812 29.75 6.418 1 49.41 380 VAL B CA 1
ATOM 6352 C C . VAL B 1 380 ? 19.984 30.344 7.191 1 49.41 380 VAL B C 1
ATOM 6354 O O . VAL B 1 380 ? 19.875 31.438 7.75 1 49.41 380 VAL B O 1
ATOM 6357 N N . ALA B 1 381 ? 20.875 29.5 7.766 1 42.69 381 ALA B N 1
ATOM 6358 C CA . ALA B 1 381 ? 22.109 30 8.367 1 42.69 381 ALA B CA 1
ATOM 6359 C C . ALA B 1 381 ? 22.797 31 7.449 1 42.69 381 ALA B C 1
ATOM 6361 O O . ALA B 1 381 ? 22.766 30.859 6.223 1 42.69 381 ALA B O 1
ATOM 6362 N N . ASP B 1 382 ? 23.125 32.094 7.871 1 43.72 382 ASP B N 1
ATOM 6363 C CA . ASP B 1 382 ? 23.906 33.156 7.23 1 43.72 382 ASP B CA 1
ATOM 6364 C C . ASP B 1 382 ? 25.25 32.625 6.734 1 43.72 382 ASP B C 1
ATOM 6366 O O . ASP B 1 382 ? 26.172 32.406 7.527 1 43.72 382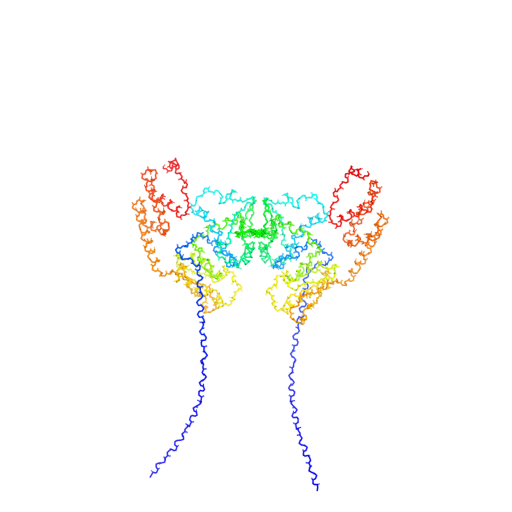 ASP B O 1
ATOM 6370 N N . SER B 1 383 ? 25.234 31.5 6 1 36.72 383 SER B N 1
ATOM 6371 C CA . SER B 1 383 ? 26.609 31.172 5.652 1 36.72 383 SER B CA 1
ATOM 6372 C C . SER B 1 383 ? 27.312 32.344 4.961 1 36.72 383 SER B C 1
ATOM 6374 O O . SER B 1 383 ? 28.438 32.219 4.5 1 36.72 383 SER B O 1
ATOM 6376 N N . ARG B 1 384 ? 26.719 33.188 4.219 1 37.94 384 ARG B N 1
ATOM 6377 C CA . ARG B 1 384 ? 27.609 34 3.426 1 37.94 384 ARG B CA 1
ATOM 6378 C C . ARG B 1 384 ? 28.5 34.875 4.324 1 37.94 384 ARG B C 1
ATOM 6380 O O . ARG B 1 384 ? 28.016 35.781 5.004 1 37.94 384 ARG B O 1
ATOM 6387 N N . ALA B 1 385 ? 29.516 34.25 4.785 1 35.53 385 ALA B N 1
ATOM 6388 C CA . ALA B 1 385 ? 30.641 35.156 4.938 1 35.53 385 ALA B CA 1
ATOM 6389 C C . ALA B 1 385 ? 30.75 36.094 3.742 1 35.53 385 ALA B C 1
ATOM 6391 O O . ALA B 1 385 ? 30.75 35.656 2.592 1 35.53 385 ALA B O 1
ATOM 6392 N N . PHE B 1 386 ? 30.312 37.25 3.809 1 33 386 PHE B N 1
ATOM 6393 C CA . PHE B 1 386 ? 30.531 38.375 2.922 1 33 386 PHE B CA 1
ATOM 6394 C C . PHE B 1 386 ? 31.953 38.375 2.371 1 33 386 PHE B C 1
ATOM 6396 O O . PHE B 1 386 ? 32.906 38.531 3.125 1 33 386 PHE B O 1
ATOM 6403 N N . ASP B 1 387 ? 32.25 37.562 1.378 1 32.06 387 ASP B N 1
ATOM 6404 C CA . ASP B 1 387 ? 33.469 37.938 0.704 1 32.06 387 ASP B CA 1
ATOM 6405 C C . ASP B 1 387 ? 33.438 39.406 0.252 1 32.06 387 ASP B C 1
ATOM 6407 O O . ASP B 1 387 ? 32.562 39.781 -0.502 1 32.06 387 ASP B O 1
ATOM 6411 N N . PRO B 1 388 ? 34.031 40.344 0.905 1 32.03 388 PRO B N 1
ATOM 6412 C CA . PRO B 1 388 ? 34.156 41.781 0.575 1 32.03 388 PRO B CA 1
ATOM 6413 C C . PRO B 1 388 ? 34.5 42 -0.9 1 32.03 388 PRO B C 1
ATOM 6415 O O . PRO B 1 388 ? 34.344 43.125 -1.397 1 32.03 388 PRO B O 1
ATOM 6418 N N . GLN B 1 389 ? 35.125 41 -1.551 1 31.95 389 GLN B N 1
ATOM 6419 C CA . GLN B 1 389 ? 35.719 41.375 -2.83 1 31.95 389 GLN B CA 1
ATOM 6420 C C . GLN B 1 389 ? 34.656 41.594 -3.889 1 31.95 389 GLN B C 1
ATOM 6422 O O . GLN B 1 389 ? 34.844 42.375 -4.836 1 31.95 389 GLN B O 1
ATOM 6427 N N . ASN B 1 390 ? 33.594 40.781 -3.846 1 32.75 390 ASN B N 1
ATOM 6428 C CA . ASN B 1 390 ? 32.812 40.938 -5.066 1 32.75 390 ASN B CA 1
ATOM 6429 C C . ASN B 1 390 ? 31.891 42.156 -4.996 1 32.75 390 ASN B C 1
ATOM 6431 O O . ASN B 1 390 ? 31.078 42.375 -5.895 1 32.75 390 ASN B O 1
ATOM 6435 N N . ASN B 1 391 ? 31.703 42.75 -3.855 1 30.94 391 ASN B N 1
ATOM 6436 C CA . ASN B 1 391 ? 30.859 43.938 -3.93 1 30.94 391 ASN B CA 1
ATOM 6437 C C . ASN B 1 391 ? 31.516 45.031 -4.766 1 30.94 391 ASN B C 1
ATOM 6439 O O . ASN B 1 391 ? 31 46.125 -4.844 1 30.94 391 ASN B O 1
ATOM 6443 N N . ALA B 1 392 ? 32.844 44.875 -5.082 1 27.89 392 ALA B N 1
ATOM 6444 C CA . ALA B 1 392 ? 33.438 46 -5.793 1 27.89 392 ALA B CA 1
ATOM 6445 C C . ALA B 1 392 ? 32.875 46.125 -7.207 1 27.89 392 ALA B C 1
ATOM 6447 O O . ALA B 1 392 ? 32.844 47.219 -7.793 1 27.89 392 ALA B O 1
ATOM 6448 N N . LYS B 1 393 ? 32.531 44.938 -7.848 1 29.53 393 LYS B N 1
ATOM 6449 C CA . LYS B 1 393 ? 32.406 45.25 -9.266 1 29.53 393 LYS B CA 1
ATOM 6450 C C . LYS B 1 393 ? 31.047 45.906 -9.539 1 29.53 393 LYS B C 1
ATOM 6452 O O . LYS B 1 393 ? 30.812 46.406 -10.641 1 29.53 393 LYS B O 1
ATOM 6457 N N . GLN B 1 394 ? 30 45.469 -8.781 1 24.52 394 GLN B N 1
ATOM 6458 C CA . GLN B 1 394 ? 28.812 46.125 -9.328 1 24.52 394 GLN B CA 1
ATOM 6459 C C . GLN B 1 394 ? 28.594 47.5 -8.742 1 24.52 394 GLN B C 1
ATOM 6461 O O . GLN B 1 394 ? 27.578 48.156 -8.992 1 24.52 394 GLN B O 1
ATOM 6466 N N . ALA B 1 395 ? 29.641 48.062 -8.023 1 22.77 395 ALA B N 1
ATOM 6467 C CA . ALA B 1 395 ? 29.531 49.5 -7.941 1 22.77 395 ALA B CA 1
ATOM 6468 C C . ALA B 1 395 ? 30.047 50.156 -9.211 1 22.77 395 ALA B C 1
ATOM 6470 O O . ALA B 1 395 ? 31.062 49.719 -9.781 1 22.77 395 ALA B O 1
#

Nearest PDB structures (foldseek):
  5bkf-assembly1_E  TM=2.057E-01  e=1.760E+00  Homo sapiens
  7eki-assembly1_A  TM=2.232E-01  e=5.142E+00  Homo sapiens
  7ql5-assembly1_B  TM=2.594E-01  e=7.094E+00  Tetronarce californica
  5bkf-assembly1_E  TM=2.041E-01  e=3.114E+00  Homo sapiens
  6usf-assembly1_E  TM=2.345E-01  e=5.055E+00  Homo sapiens

Sequence (790 aa):
MEGERPTTKSSVVRAGKATAHNANFGKRKKRDIKRNIPTELIPIEEETWLLQPIAVTMMRHDYSLIQIRILVTIVEYMQSKLHNILSKDRNEPEIFSDAELDNDGRLEIKTLFKTLGVDPNHYPQLRQSLKMLAAIPVEIPYKTIDGRSYLKVTNLCDVYIPEDAGIYEKYAVLKIDRTVAKRLVSLDLGYHRLGKQIVFACRNRYTQRIYMFIESWLDKGGTVIKTVEFRKMLRLETNYRKFSDFVRRVLEPAKEELKSLAENGFCDCYFDYDRRYDNGQRGGEPDALVFHIHRPKNKLNKQLQDVTDMQRSQFADMLIRYFGFEPAMAKNMSGRITPDNYQGAVSKLVDLRNRLRSDLTIHDRAAYTYRVLDNLFRGVADSRAFDPQNNAKQAMEGERPTTKSSVVRAGKATAHNANFGKRKKRDIKRNIPTELIPIEEETWLLQPIAVTMMRHDYSLIQIRILVTIVEYMQSKLHNILSKDRNEPEIFSDAELDNDGRLEIKTLFKTLGVDPNHYPQLRQSLKMLAAIPVEIPYKTIDGRSYLKVTNLCDVYIPEDAGIYEKYAVLKIDRTVAKRLVSLDLGYHRLGKQIVFACRNRYTQRIYMFIESWLDKGGTVIKTVEFRKMLRLETNYRKFSDFVRRVLEPAKEELKSLAENGFCDCYFDYDRRYDNGQRGGEPDALVFHIHRPKNKLNKQLQDVTDMQRSQFADMLIRYFGFEPAMAKNMSGRITPDNYQGAVSKLVDLRNRLRSDLTIHDRAAYTYRVLDNLFRGVADSRAFDPQNNAKQA

Organism: Prevotella dentalis (strain ATCC 49559 / DSM 3688 / JCM 13448 / NCTC 12043 / ES 2772) (NCBI:txid908937)

Radius of gyration: 38.11 Å; Cα contacts (8 Å, |Δi|>4): 1066; chains: 2; bounding box: 140×104×60 Å

Secondary structure (DSSP, 8-state):
--------------------------------------TTPPPGGG--EEEEEHHHHT------HHHHHHHHHHHHHTHHHHHHHHTT-TT-SSSS-GGGB-TTSEEEEEEEGGGGT--GGGHHHHHHHHHHHTT-EEEEEEE-TT--EEEEEEES-EEEEE--TT-SS-EEEEEEEHHHHHHHT--TT-EEEEEHHHHHH--SHHHHHHHHHHHTTGGGTEEEEEHHHHHHHHT-SSSS-SHHHHIIIIIHHHHHHHHHHHHTTS-S-EEEEEEE-SSS--SSS-SEEEEEEE----HHHHHHHHHHHHHHHHHHHHHHHHH---HHHHHHHHTT--HHHHHHHHHHHHHHHHHHHH-TT---HHHHHHHHHHHHHHT--------GGGGSTT-/--------------------------------------TTPPPGGG--EEEEEHHHHT------HHHHHHHHHHHHHTHHHHHHHHTT-TT-SSSS-GGGB-TTSEEEEEEEGGGGT--GGGHHHHHHHHHHHTT-EEEEEEE-TT--EEEEEEES-EEEEE--TT-SS-EEEEEEEHHHHHHHT--TT-EEEEEHHHHHH--SHHHHHHHHHHHTTGGGTEEEEEHHHHHHHHT-SSS--SHHHHIIIIIHHHHHHHHHHHHTTS-S-EEEEEEE-SSS--SSS-SEEEEEEE----HHHHHHHHHHHHHHHHHHHHHHHHH---HHHHHHHHTT--HHHHHHHHHHHHHHHHHHHH-TT-S-HHHHHHHHHHHHHHT--------GGGGTTT-

pLDDT: mean 76.27, std 21.84, range [22.59, 97.81]

InterPro domains:
  IPR000525 Initiator Rep protein, WH1 domain [PF01051] (56-214)
  IPR036388 Winged helix-like DNA-binding domain superfamily [G3DSA:1.10.10.10] (203-300)
  IPR036390 Winged helix DNA-binding domain superfamily [SSF46785] (191-295)

Solvent-accessible surface area (backbone atoms only — not comparable to full-atom values): 44110 Å² total; per-residue (Å²): 138,82,78,77,75,78,78,75,74,75,73,75,73,74,76,72,78,76,72,74,74,79,70,73,64,72,75,67,70,67,70,73,71,70,71,72,68,66,85,81,63,64,52,50,87,75,47,52,73,35,78,36,28,37,54,62,64,58,46,73,52,81,62,49,57,64,42,48,45,49,51,51,49,52,44,58,72,39,39,69,56,42,27,33,56,60,22,54,58,70,80,52,91,50,95,71,50,73,86,66,25,47,98,82,50,23,37,73,44,80,42,51,47,75,78,61,77,54,58,76,90,45,42,68,57,48,52,53,42,48,46,49,40,4,27,35,62,37,82,40,84,39,68,48,93,89,63,50,48,27,42,30,24,27,42,54,28,32,30,34,35,63,65,62,79,81,54,82,75,56,49,35,37,35,37,24,43,51,72,52,51,51,56,58,56,34,56,88,76,30,65,32,67,38,52,51,56,40,48,66,63,43,88,42,46,62,32,36,52,48,47,51,51,49,45,62,30,44,90,70,36,38,53,75,42,43,38,70,57,51,27,42,44,62,56,36,76,81,48,54,78,50,44,68,50,36,37,64,68,46,50,47,51,28,34,52,50,32,39,53,34,14,74,70,44,37,31,75,40,32,56,49,73,47,79,36,56,84,82,76,54,89,68,77,71,47,55,25,37,39,40,39,41,42,62,52,82,46,73,67,50,53,52,49,44,50,48,32,47,48,46,22,49,50,48,21,47,47,36,34,75,75,36,61,35,52,71,68,58,21,49,59,57,24,66,70,52,41,80,78,46,38,61,55,51,50,48,48,49,52,51,46,53,55,47,53,71,72,42,77,83,62,81,59,47,34,60,50,48,47,49,52,49,52,20,51,77,26,46,20,74,78,66,73,70,76,64,73,69,70,68,55,70,83,101,138,82,78,75,74,77,76,74,78,75,75,74,70,76,75,72,79,76,74,75,72,78,68,71,64,73,73,68,68,68,71,74,69,72,71,72,68,66,86,80,63,64,52,50,89,74,47,52,75,37,78,37,27,38,55,61,64,56,47,72,53,80,61,49,58,65,42,49,45,50,52,50,49,51,45,58,72,40,40,69,57,40,29,34,56,51,16,54,51,67,80,51,90,49,95,71,51,74,86,66,26,46,97,83,49,22,37,72,44,80,42,50,49,75,76,60,77,54,58,76,89,46,42,69,59,47,51,52,42,48,47,47,41,4,28,36,60,36,80,39,86,39,68,48,94,89,64,51,49,26,41,30,24,28,42,52,28,31,30,34,36,63,64,61,80,81,54,82,76,57,49,35,38,36,36,24,43,52,71,51,51,51,56,58,59,33,54,88,78,31,66,31,66,38,53,50,56,40,48,66,64,43,88,43,46,62,33,34,53,48,47,52,52,49,46,60,28,45,92,70,37,38,53,76,42,44,37,70,57,51,26,42,43,63,55,36,75,80,48,52,79,52,44,70,50,35,38,63,68,44,51,48,52,28,33,52,49,32,39,52,33,16,75,70,44,38,29,75,40,30,56,48,75,45,79,38,56,85,82,76,54,91,66,76,67,47,55,25,36,38,38,39,42,42,61,53,83,45,73,67,51,54,51,48,45,50,49,31,48,48,48,21,49,52,48,22,48,47,36,34,74,76,35,62,36,53,70,67,57,21,48,59,58,24,66,70,52,41,80,79,46,39,61,57,51,49,50,48,49,52,50,46,53,55,47,53,71,70,43,76,82,60,81,58,47,31,61,50,48,47,50,52,48,52,19,51,76,24,40,12,69,80,66,74,70,76,65,75,68,68,67,55,70,84,99